Protein AF-A0A1Y5TCT3-F1 (afdb_monomer_lite)

pLDDT: mean 81.98, std 17.02, range [32.03, 98.25]

Structure (mmCIF, N/CA/C/O backbone):
data_AF-A0A1Y5TCT3-F1
#
_entry.id   AF-A0A1Y5TCT3-F1
#
loop_
_atom_site.group_PDB
_atom_site.id
_atom_site.type_symbol
_atom_site.label_atom_id
_atom_site.label_alt_id
_atom_site.label_comp_id
_atom_site.label_asym_id
_atom_site.label_entity_id
_atom_site.label_seq_id
_atom_site.pdbx_PDB_ins_code
_atom_site.Cartn_x
_atom_site.Cartn_y
_atom_site.Cartn_z
_atom_site.occupancy
_atom_site.B_iso_or_equiv
_atom_site.auth_seq_id
_atom_site.auth_comp_id
_atom_site.auth_asym_id
_atom_site.auth_atom_id
_atom_site.pdbx_PDB_model_num
ATOM 1 N N . MET A 1 1 ? -1.312 -35.384 63.503 1.00 36.16 1 MET A N 1
ATOM 2 C CA . MET A 1 1 ? -1.402 -36.851 63.655 1.00 36.16 1 MET A CA 1
ATOM 3 C C . MET A 1 1 ? -0.996 -37.455 62.315 1.00 36.16 1 MET A C 1
ATOM 5 O O . MET A 1 1 ? -1.461 -36.976 61.293 1.00 36.16 1 MET A O 1
ATOM 9 N N . TRP A 1 2 ? -0.012 -38.350 62.324 1.00 32.03 2 TRP A N 1
ATOM 10 C CA . TRP A 1 2 ? 0.680 -38.895 61.151 1.00 32.03 2 TRP A CA 1
ATOM 11 C C . TRP A 1 2 ? -0.191 -39.803 60.251 1.00 32.03 2 TRP A C 1
ATOM 13 O O . TRP A 1 2 ? -0.950 -40.598 60.794 1.00 32.03 2 TRP A O 1
ATOM 23 N N . ARG A 1 3 ? 0.076 -39.797 58.928 1.00 41.16 3 ARG A N 1
ATOM 24 C CA . ARG A 1 3 ? 0.489 -40.938 58.052 1.00 41.16 3 ARG A CA 1
ATOM 25 C C . ARG A 1 3 ? -0.119 -40.925 56.627 1.00 41.16 3 ARG A C 1
ATOM 27 O O . ARG A 1 3 ? -1.316 -41.083 56.464 1.00 41.16 3 ARG A O 1
ATOM 34 N N . HIS A 1 4 ? 0.806 -40.834 55.659 1.00 43.97 4 HIS A N 1
ATOM 35 C CA . HIS A 1 4 ? 0.972 -41.531 54.361 1.00 43.97 4 HIS A CA 1
ATOM 36 C C . HIS A 1 4 ? -0.199 -41.759 53.385 1.00 43.97 4 HIS A C 1
ATOM 38 O O . HIS A 1 4 ? -1.133 -42.461 53.730 1.00 43.97 4 HIS A O 1
ATOM 44 N N . PHE A 1 5 ? 0.000 -41.377 52.109 1.00 36.88 5 PHE A N 1
ATOM 45 C CA . PHE A 1 5 ? -0.002 -42.277 50.928 1.00 36.88 5 PHE A CA 1
ATOM 46 C C . PHE A 1 5 ? 0.727 -41.568 49.753 1.00 36.88 5 PHE A C 1
ATOM 48 O O . PHE A 1 5 ? 0.352 -40.469 49.373 1.00 36.88 5 PHE A O 1
ATOM 55 N N . VAL A 1 6 ? 1.958 -41.994 49.437 1.00 36.09 6 VAL A N 1
ATOM 56 C CA . VAL A 1 6 ? 2.398 -42.705 48.208 1.00 36.09 6 VAL A CA 1
ATOM 57 C C . VAL A 1 6 ? 2.748 -41.775 47.042 1.00 36.09 6 VAL A C 1
ATOM 59 O O . VAL A 1 6 ? 1.899 -41.138 46.435 1.00 36.09 6 VAL A O 1
ATOM 62 N N . GLY A 1 7 ? 4.053 -41.728 46.759 1.00 36.41 7 GLY A N 1
ATOM 63 C CA . GLY A 1 7 ? 4.650 -40.975 45.669 1.00 36.41 7 GLY A CA 1
ATOM 64 C C . GLY A 1 7 ? 4.508 -41.654 44.311 1.00 36.41 7 GLY A C 1
ATOM 65 O O . GLY A 1 7 ? 4.602 -42.875 44.193 1.00 36.41 7 GLY A O 1
ATOM 66 N N . ALA A 1 8 ? 4.364 -40.818 43.288 1.00 34.50 8 ALA A N 1
ATOM 67 C CA . ALA A 1 8 ? 4.697 -41.139 41.912 1.00 34.50 8 ALA A CA 1
ATOM 68 C C . ALA A 1 8 ? 6.004 -40.409 41.585 1.00 34.50 8 ALA A C 1
ATOM 70 O O . ALA A 1 8 ? 6.048 -39.184 41.489 1.00 34.50 8 ALA A O 1
ATOM 71 N N . ALA A 1 9 ? 7.090 -41.173 41.487 1.00 36.41 9 ALA A N 1
ATOM 72 C CA . ALA A 1 9 ? 8.343 -40.703 40.927 1.00 36.41 9 ALA A CA 1
ATOM 73 C C . ALA A 1 9 ? 8.167 -40.618 39.406 1.00 36.41 9 ALA A C 1
ATOM 75 O O . ALA A 1 9 ? 8.281 -41.622 38.704 1.00 36.41 9 ALA A O 1
ATOM 76 N N . THR A 1 10 ? 7.846 -39.430 38.902 1.00 47.25 10 THR A N 1
ATOM 77 C CA . THR A 1 10 ? 7.883 -39.151 37.468 1.00 47.25 10 THR A CA 1
ATOM 78 C C . THR A 1 10 ? 9.348 -39.063 37.059 1.00 47.25 10 THR A C 1
ATOM 80 O O . THR A 1 10 ? 10.060 -38.128 37.421 1.00 47.25 10 THR A O 1
ATOM 83 N N . ALA A 1 11 ? 9.820 -40.091 36.360 1.00 36.84 11 ALA A N 1
ATOM 84 C CA . ALA A 1 11 ? 11.126 -40.100 35.731 1.00 36.84 11 ALA A CA 1
ATOM 85 C C . ALA A 1 11 ? 11.173 -38.988 34.672 1.00 36.84 11 ALA A C 1
ATOM 87 O O . ALA A 1 11 ? 10.545 -39.101 33.621 1.00 36.84 11 ALA A O 1
ATOM 88 N N . CYS A 1 12 ? 11.915 -37.913 34.946 1.00 37.34 12 CYS A N 1
ATOM 89 C CA . CYS A 1 12 ? 12.344 -36.972 33.920 1.00 37.34 12 CYS A CA 1
ATOM 90 C C . CYS A 1 12 ? 13.277 -37.718 32.961 1.00 37.34 12 CYS A C 1
ATOM 92 O O . CYS A 1 12 ? 14.476 -37.848 33.212 1.00 37.34 12 CYS A O 1
ATOM 94 N N . ALA A 1 13 ? 12.719 -38.238 31.869 1.00 42.03 13 ALA A N 1
ATOM 95 C CA . ALA A 1 13 ? 13.491 -38.587 30.692 1.00 42.03 13 ALA A CA 1
ATOM 96 C C . ALA A 1 13 ? 14.080 -37.278 30.153 1.00 42.03 13 ALA A C 1
ATOM 98 O O . ALA A 1 13 ? 13.379 -36.474 29.543 1.00 42.03 13 ALA A O 1
ATOM 99 N N . GLY A 1 14 ? 15.353 -37.030 30.466 1.00 37.22 14 GLY A N 1
ATOM 100 C CA . GLY A 1 14 ? 16.118 -35.943 29.879 1.00 37.22 14 GLY A CA 1
ATOM 101 C C . GLY A 1 14 ? 16.167 -36.139 28.372 1.00 37.22 14 GLY A C 1
ATOM 102 O O . GLY A 1 14 ? 16.943 -36.952 27.870 1.00 37.22 14 GLY A O 1
ATOM 103 N N . LEU A 1 15 ? 15.314 -35.408 27.660 1.00 41.78 15 LEU A N 1
ATOM 104 C CA . LEU A 1 15 ? 15.426 -35.219 26.227 1.00 41.78 15 LEU A CA 1
ATOM 105 C C . LEU A 1 15 ? 16.675 -34.353 26.017 1.00 41.78 15 LEU A C 1
ATOM 107 O O . LEU A 1 15 ? 16.628 -33.128 26.102 1.00 41.78 15 LEU A O 1
ATOM 111 N N . VAL A 1 16 ? 17.824 -35.001 25.829 1.00 36.78 16 VAL A N 1
ATOM 112 C CA . VAL A 1 16 ? 19.018 -34.350 25.291 1.00 36.78 16 VAL A CA 1
ATOM 113 C C . VAL A 1 16 ? 18.665 -33.983 23.855 1.00 36.78 16 VAL A C 1
ATOM 115 O O . VAL A 1 16 ? 18.806 -34.794 22.942 1.00 36.78 16 VAL A O 1
ATOM 118 N N . VAL A 1 17 ? 18.138 -32.773 23.665 1.00 40.50 17 VAL A N 1
ATOM 119 C CA . VAL A 1 17 ? 18.115 -32.129 22.355 1.00 40.50 17 VAL A CA 1
ATOM 120 C C . VAL A 1 17 ? 19.580 -31.956 21.980 1.00 40.50 17 VAL A C 1
ATOM 122 O O . VAL A 1 17 ? 20.265 -31.062 22.474 1.00 40.50 17 VAL A O 1
ATOM 125 N N . LEU A 1 18 ? 20.090 -32.879 21.165 1.00 37.50 18 LEU A N 1
ATOM 126 C CA . LEU A 1 18 ? 21.324 -32.686 20.422 1.00 37.50 18 LEU A CA 1
ATOM 127 C C . LEU A 1 18 ? 21.059 -31.523 19.464 1.00 37.50 18 LEU A C 1
ATOM 129 O O . LEU A 1 18 ? 20.651 -31.735 18.326 1.00 37.50 18 LEU A O 1
ATOM 133 N N . ALA A 1 19 ? 21.240 -30.296 19.952 1.00 37.69 19 ALA A N 1
ATOM 134 C CA . ALA A 1 19 ? 21.394 -29.126 19.111 1.00 37.69 19 ALA A CA 1
ATOM 135 C C . ALA A 1 19 ? 22.652 -29.376 18.278 1.00 37.69 19 ALA A C 1
ATOM 137 O O . ALA A 1 19 ? 23.774 -29.168 18.740 1.00 37.69 19 ALA A O 1
ATOM 138 N N . TRP A 1 20 ? 22.471 -29.936 17.083 1.00 32.78 20 TRP A N 1
ATOM 139 C CA . TRP A 1 20 ? 23.510 -29.918 16.072 1.00 32.78 20 TRP A CA 1
ATOM 140 C C . TRP A 1 20 ? 23.802 -28.439 15.828 1.00 32.78 20 TRP A C 1
ATOM 142 O O . TRP A 1 20 ? 22.875 -27.717 15.451 1.00 32.78 20 TRP A O 1
ATOM 152 N N . PRO A 1 21 ? 25.025 -27.950 16.095 1.00 39.66 21 PRO A N 1
ATOM 153 C CA . PRO A 1 21 ? 25.369 -26.609 15.683 1.00 39.66 21 PRO A CA 1
ATOM 154 C C . PRO A 1 21 ? 25.265 -26.621 14.162 1.00 39.66 21 PRO A C 1
ATOM 156 O O . PRO A 1 21 ? 26.074 -27.259 13.488 1.00 39.66 21 PRO A O 1
ATOM 159 N N . MET A 1 22 ? 24.243 -25.963 13.617 1.00 41.94 22 MET A N 1
ATOM 160 C CA . MET A 1 22 ? 24.323 -25.496 12.244 1.00 41.94 22 MET A CA 1
ATOM 161 C C . MET A 1 22 ? 25.456 -24.478 12.251 1.00 41.94 22 MET A C 1
ATOM 163 O O . MET A 1 22 ? 25.264 -23.308 12.568 1.00 41.94 22 MET A O 1
ATOM 167 N N . THR A 1 23 ? 26.680 -24.951 12.034 1.00 53.00 23 THR A N 1
ATOM 168 C CA . THR A 1 23 ? 27.792 -24.073 11.716 1.00 53.00 23 THR A CA 1
ATOM 169 C C . THR A 1 23 ? 27.410 -23.439 10.395 1.00 53.00 23 THR A C 1
ATOM 171 O O . THR A 1 23 ? 27.435 -24.123 9.370 1.00 53.00 23 THR A O 1
ATOM 174 N N . ALA A 1 24 ? 26.971 -22.178 10.446 1.00 60.28 24 ALA A N 1
ATOM 175 C CA . ALA A 1 24 ? 26.797 -21.357 9.260 1.00 60.28 24 ALA A CA 1
ATOM 176 C C . ALA A 1 24 ? 28.024 -21.568 8.370 1.00 60.28 24 ALA A C 1
ATOM 178 O O . ALA A 1 24 ? 29.156 -21.576 8.874 1.00 60.28 24 ALA A O 1
ATOM 179 N N . ALA A 1 25 ? 27.794 -21.855 7.088 1.00 72.94 25 ALA A N 1
ATOM 180 C CA . ALA A 1 25 ? 28.887 -22.066 6.156 1.00 72.94 25 ALA A CA 1
ATOM 181 C C . ALA A 1 25 ? 29.809 -20.841 6.223 1.00 72.94 25 ALA A C 1
ATOM 183 O O . ALA A 1 25 ? 29.344 -19.702 6.306 1.00 72.94 25 ALA A O 1
ATOM 184 N N . ALA A 1 26 ? 31.119 -21.069 6.291 1.00 83.25 26 ALA A N 1
ATOM 185 C CA . ALA A 1 26 ? 32.063 -19.964 6.341 1.00 83.25 26 ALA A CA 1
ATOM 186 C C . ALA A 1 26 ? 31.923 -19.130 5.059 1.00 83.25 26 ALA A C 1
ATOM 188 O O . ALA A 1 26 ? 31.710 -19.687 3.984 1.00 83.25 26 ALA A O 1
ATOM 189 N N . PHE A 1 27 ? 32.034 -17.805 5.178 1.00 92.88 27 PHE A N 1
ATOM 190 C CA . PHE A 1 27 ? 32.086 -16.937 4.008 1.00 92.88 27 PHE A CA 1
ATOM 191 C C . PHE A 1 27 ? 33.338 -17.278 3.191 1.00 92.88 27 PHE A C 1
ATOM 193 O O . PHE A 1 27 ? 34.466 -17.083 3.654 1.00 92.88 27 PHE A O 1
ATOM 200 N N . GLU A 1 28 ? 33.143 -17.808 1.987 1.00 94.62 28 GLU A N 1
ATOM 201 C CA . GLU A 1 28 ? 34.228 -18.208 1.092 1.00 94.62 28 GLU A CA 1
ATOM 202 C C . GLU A 1 28 ? 34.227 -17.332 -0.161 1.00 94.62 28 GLU A C 1
ATOM 204 O O . GLU A 1 28 ? 33.207 -17.143 -0.817 1.00 94.62 28 GLU A O 1
ATOM 209 N N . ILE A 1 29 ? 35.393 -16.772 -0.493 1.00 96.81 29 ILE A N 1
ATOM 210 C CA . ILE A 1 29 ? 35.566 -15.977 -1.709 1.00 96.81 29 ILE A CA 1
ATOM 211 C C . ILE A 1 29 ? 35.968 -16.928 -2.840 1.00 96.81 29 ILE A C 1
ATOM 213 O O . ILE A 1 29 ? 37.061 -17.499 -2.765 1.00 96.81 29 ILE A O 1
ATOM 217 N N . PRO A 1 30 ? 35.145 -17.084 -3.892 1.00 96.12 30 PRO A N 1
ATOM 218 C CA . PRO A 1 30 ? 35.507 -17.905 -5.035 1.00 96.12 30 PRO A CA 1
ATOM 219 C C . PRO A 1 30 ? 36.639 -17.259 -5.842 1.00 96.12 30 PRO A C 1
ATOM 221 O O . PRO A 1 30 ? 36.976 -16.082 -5.677 1.00 96.12 30 PRO A O 1
ATOM 224 N N . ASP A 1 31 ? 37.234 -18.037 -6.741 1.00 97.56 31 ASP A N 1
ATOM 225 C CA . ASP A 1 31 ? 38.220 -17.518 -7.684 1.00 97.56 31 ASP A CA 1
ATOM 226 C C . ASP A 1 31 ? 37.603 -16.525 -8.692 1.00 97.56 31 ASP A C 1
ATOM 228 O O . ASP A 1 31 ? 36.401 -16.243 -8.696 1.00 97.56 31 ASP A O 1
ATOM 232 N N . CYS A 1 32 ? 38.439 -15.946 -9.558 1.00 97.62 32 CYS A N 1
ATOM 233 C CA . CYS A 1 32 ? 37.978 -14.938 -10.511 1.00 97.62 32 CYS A CA 1
ATOM 234 C C . CYS A 1 32 ? 36.958 -15.475 -11.527 1.00 97.62 32 CYS A C 1
ATOM 236 O O . CYS A 1 32 ? 36.122 -14.701 -11.992 1.00 97.62 32 CYS A O 1
ATOM 238 N N . GLU A 1 33 ? 36.988 -16.770 -11.854 1.00 96.75 33 GLU A N 1
ATOM 239 C CA . GLU A 1 33 ? 35.989 -17.389 -12.730 1.00 96.75 33 GLU A CA 1
ATOM 240 C C . GLU A 1 33 ? 34.636 -17.482 -12.012 1.00 96.75 33 GLU A C 1
ATOM 242 O O . GLU A 1 33 ? 33.620 -17.023 -12.540 1.00 96.75 33 GLU A O 1
ATOM 247 N N . GLY A 1 34 ? 34.632 -17.959 -10.764 1.00 96.88 34 GLY A N 1
ATOM 248 C CA . GLY A 1 34 ? 33.436 -18.004 -9.928 1.00 96.88 34 GLY A CA 1
ATOM 249 C C . GLY A 1 34 ? 32.840 -16.617 -9.664 1.00 96.88 34 GLY A C 1
ATOM 250 O O . GLY A 1 34 ? 31.623 -16.445 -9.774 1.00 96.88 34 GLY A O 1
ATOM 251 N N . LEU A 1 35 ? 33.677 -15.605 -9.403 1.00 97.81 35 LEU A N 1
ATOM 252 C CA . LEU A 1 35 ? 33.223 -14.218 -9.257 1.00 97.81 35 LEU A CA 1
ATOM 253 C C . LEU A 1 35 ? 32.663 -13.652 -10.568 1.00 97.81 35 LEU A C 1
ATOM 255 O O . LEU A 1 35 ? 31.660 -12.945 -10.531 1.00 97.81 35 LEU A O 1
ATOM 259 N N . SER A 1 36 ? 33.258 -13.964 -11.722 1.00 96.75 36 SER A N 1
ATOM 260 C CA . SER A 1 36 ? 32.716 -13.539 -13.021 1.00 96.75 36 SER A CA 1
ATOM 261 C C . SER A 1 36 ? 31.334 -14.149 -13.271 1.00 96.75 36 SER A C 1
ATOM 263 O O . SER A 1 36 ? 30.392 -13.425 -13.596 1.00 96.75 36 SER A O 1
ATOM 265 N N . GLY A 1 37 ? 31.182 -15.459 -13.043 1.00 95.06 37 GLY A N 1
ATOM 266 C CA . GLY A 1 37 ? 29.899 -16.149 -13.203 1.00 95.06 37 GLY A CA 1
ATOM 267 C C . GLY A 1 37 ? 28.826 -15.666 -12.221 1.00 95.06 37 GLY A C 1
ATOM 268 O O . GLY A 1 37 ? 27.645 -15.617 -12.563 1.00 95.06 37 GLY A O 1
ATOM 269 N N . TRP A 1 38 ? 29.222 -15.267 -11.008 1.00 96.81 38 TRP A N 1
ATOM 270 C CA . TRP A 1 38 ? 28.334 -14.598 -10.057 1.00 96.81 38 TRP A CA 1
ATOM 271 C C . TRP A 1 38 ? 27.819 -13.258 -10.597 1.00 96.81 38 TRP A C 1
ATOM 273 O O . TRP A 1 38 ? 26.612 -13.017 -10.560 1.00 96.81 38 TRP A O 1
ATOM 283 N N . ILE A 1 39 ? 28.711 -12.420 -11.139 1.00 97.06 39 ILE A N 1
ATOM 284 C CA . ILE A 1 39 ? 28.348 -11.103 -11.679 1.00 97.06 39 ILE A CA 1
ATOM 285 C C . ILE A 1 39 ? 27.355 -11.249 -12.830 1.00 97.06 39 ILE A C 1
ATOM 287 O O . ILE A 1 39 ? 26.325 -10.584 -12.821 1.00 97.06 39 ILE A O 1
ATOM 291 N N . GLU A 1 40 ? 27.629 -12.142 -13.783 1.00 93.62 40 GLU A N 1
ATOM 292 C CA . GLU A 1 40 ? 26.761 -12.374 -14.944 1.00 93.62 40 GLU A CA 1
ATOM 293 C C . GLU A 1 40 ? 25.340 -12.777 -14.529 1.00 93.62 40 GLU A C 1
ATOM 295 O O . GLU A 1 40 ? 24.369 -12.139 -14.944 1.00 93.62 40 GLU A O 1
ATOM 300 N N . ARG A 1 41 ? 25.213 -13.783 -13.651 1.00 93.00 41 ARG A N 1
ATOM 301 C CA . ARG A 1 41 ? 23.905 -14.236 -13.150 1.00 93.00 41 ARG A CA 1
ATOM 302 C C . ARG A 1 41 ? 23.186 -13.146 -12.365 1.00 93.00 41 ARG A C 1
ATOM 304 O O . ARG A 1 41 ? 21.988 -12.955 -12.534 1.00 93.00 41 ARG A O 1
ATOM 311 N N . GLY A 1 42 ? 23.916 -12.424 -11.522 1.00 89.06 42 GLY A N 1
ATOM 312 C CA . GLY A 1 42 ? 23.340 -11.407 -10.655 1.00 89.06 42 GLY A CA 1
ATOM 313 C C . GLY A 1 42 ? 22.894 -10.144 -11.383 1.00 89.06 42 GLY A C 1
ATOM 314 O O . GLY A 1 42 ? 21.904 -9.541 -10.984 1.00 89.06 42 GLY A O 1
ATOM 315 N N . THR A 1 43 ? 23.559 -9.759 -12.478 1.00 86.88 43 THR A N 1
ATOM 316 C CA . THR A 1 43 ? 23.110 -8.624 -13.305 1.00 86.88 43 THR A CA 1
ATOM 317 C C . THR A 1 43 ? 21.804 -8.885 -14.051 1.00 86.88 43 THR A C 1
ATOM 319 O O . THR A 1 43 ? 21.123 -7.929 -14.407 1.00 86.88 43 THR A O 1
ATOM 322 N N . ALA A 1 44 ? 21.454 -10.153 -14.278 1.00 81.44 44 ALA A N 1
ATOM 323 C CA . ALA A 1 44 ? 20.200 -10.552 -14.910 1.00 81.44 44 ALA A CA 1
ATOM 324 C C . ALA A 1 44 ? 19.073 -10.827 -13.897 1.00 81.44 44 ALA A C 1
ATOM 326 O O . ALA A 1 44 ? 17.923 -10.984 -14.297 1.00 81.44 44 ALA A O 1
ATOM 327 N N . ALA A 1 45 ? 19.396 -10.913 -12.604 1.00 84.81 45 ALA A N 1
ATOM 328 C CA . ALA A 1 45 ? 18.428 -11.184 -11.552 1.00 84.81 45 ALA A CA 1
ATOM 329 C C . ALA A 1 45 ? 17.683 -9.910 -11.130 1.00 84.81 45 ALA A C 1
ATOM 331 O O . ALA A 1 45 ? 18.241 -8.808 -11.124 1.00 84.81 45 ALA A O 1
ATOM 332 N N . GLU A 1 46 ? 16.424 -10.070 -10.731 1.00 86.88 46 GLU A N 1
ATOM 333 C CA . GLU A 1 46 ? 15.620 -8.964 -10.219 1.00 86.88 46 GLU A CA 1
ATOM 334 C C . GLU A 1 46 ? 16.178 -8.424 -8.890 1.00 86.88 46 GLU A C 1
ATOM 336 O O . GLU A 1 46 ? 16.742 -9.184 -8.091 1.00 86.88 46 GLU A O 1
ATOM 341 N N . PRO A 1 47 ? 16.032 -7.113 -8.618 1.00 89.06 47 PRO A N 1
ATOM 342 C CA . PRO A 1 47 ? 16.353 -6.549 -7.316 1.00 89.06 47 PRO A CA 1
ATOM 343 C C . PRO A 1 47 ? 15.603 -7.264 -6.190 1.00 89.06 47 PRO A C 1
ATOM 345 O O . PRO A 1 47 ? 14.398 -7.499 -6.259 1.00 89.06 47 PRO A O 1
ATOM 348 N N . ARG A 1 48 ? 16.319 -7.562 -5.110 1.00 86.19 48 ARG A N 1
ATOM 349 C CA . ARG A 1 48 ? 15.761 -8.189 -3.917 1.00 86.19 48 ARG A CA 1
ATOM 350 C C . ARG A 1 48 ? 15.375 -7.121 -2.903 1.00 86.19 48 ARG A C 1
ATOM 352 O O . ARG A 1 48 ? 16.235 -6.393 -2.403 1.00 86.19 48 ARG A O 1
ATOM 359 N N . ARG A 1 49 ? 14.113 -7.117 -2.485 1.00 88.94 49 ARG A N 1
ATOM 360 C CA . ARG A 1 49 ? 13.669 -6.342 -1.323 1.00 88.94 49 ARG A CA 1
ATOM 361 C C . ARG A 1 49 ? 14.150 -7.009 -0.026 1.00 88.94 49 ARG A C 1
ATOM 363 O O . ARG A 1 49 ? 13.865 -8.177 0.204 1.00 88.94 49 ARG A O 1
ATOM 370 N N . VAL A 1 50 ? 14.897 -6.282 0.804 1.00 84.56 50 VAL A N 1
ATOM 371 C CA . VAL A 1 50 ? 15.330 -6.735 2.145 1.00 84.56 50 VAL A CA 1
ATOM 372 C C . VAL A 1 50 ? 14.284 -6.366 3.192 1.00 84.56 50 VAL A C 1
ATOM 374 O O . VAL A 1 50 ? 14.011 -7.149 4.096 1.00 84.56 50 VAL A O 1
ATOM 377 N N . ASN A 1 51 ? 13.711 -5.169 3.063 1.00 84.19 51 ASN A N 1
ATOM 378 C CA . ASN A 1 51 ? 12.587 -4.685 3.858 1.00 84.19 51 ASN A CA 1
ATOM 379 C C . ASN A 1 51 ? 11.865 -3.547 3.117 1.00 84.19 51 ASN A C 1
ATOM 381 O O . ASN A 1 51 ? 12.148 -3.266 1.949 1.00 84.19 51 ASN A O 1
ATOM 385 N N . GLU A 1 52 ? 10.938 -2.858 3.786 1.00 76.88 52 GLU A N 1
ATOM 386 C CA . GLU A 1 52 ? 10.140 -1.814 3.146 1.00 76.88 52 GLU A CA 1
ATOM 387 C C . GLU A 1 52 ? 10.958 -0.681 2.513 1.00 76.88 52 GLU A C 1
ATOM 389 O O . GLU A 1 52 ? 10.559 -0.168 1.467 1.00 76.88 52 GLU A O 1
ATOM 394 N N . THR A 1 53 ? 12.100 -0.336 3.113 1.00 80.94 53 THR A N 1
ATOM 395 C CA . THR A 1 53 ? 12.928 0.829 2.759 1.00 80.94 53 THR A CA 1
ATOM 396 C C . THR A 1 53 ? 14.231 0.468 2.047 1.00 80.94 53 THR A C 1
ATOM 398 O O . THR A 1 53 ? 14.938 1.354 1.562 1.00 80.94 53 THR A O 1
ATOM 401 N N . MET A 1 54 ? 14.570 -0.822 1.988 1.00 88.19 54 MET A N 1
ATOM 402 C CA . MET A 1 54 ? 15.849 -1.303 1.484 1.00 88.19 54 MET A CA 1
ATOM 403 C C . MET A 1 54 ? 15.648 -2.389 0.432 1.00 88.19 54 MET A C 1
ATOM 405 O O . MET A 1 54 ? 15.113 -3.462 0.712 1.00 88.19 54 MET A O 1
ATOM 409 N N . SER A 1 55 ? 16.151 -2.119 -0.771 1.00 91.12 55 SER A N 1
ATOM 410 C CA . SER A 1 55 ? 16.302 -3.098 -1.844 1.00 91.12 55 SER A CA 1
ATOM 411 C C . SER A 1 55 ? 17.773 -3.198 -2.223 1.00 91.12 55 SER A C 1
ATOM 413 O O . SER A 1 55 ? 18.479 -2.190 -2.264 1.00 91.12 55 SER A O 1
ATOM 415 N N . LEU A 1 56 ? 18.224 -4.412 -2.501 1.00 92.69 56 LEU A N 1
ATOM 416 C CA . LEU A 1 56 ? 19.542 -4.705 -3.046 1.00 92.69 56 LEU A CA 1
ATOM 417 C C . LEU A 1 56 ? 19.391 -5.100 -4.515 1.00 92.69 56 LEU A C 1
ATOM 419 O O . LEU A 1 56 ? 18.354 -5.635 -4.910 1.00 92.69 56 LEU A O 1
ATOM 423 N N . SER A 1 57 ? 20.405 -4.843 -5.335 1.00 94.00 57 SER A N 1
ATOM 424 C CA . SER A 1 57 ? 20.439 -5.357 -6.707 1.00 94.00 57 SER A CA 1
ATOM 425 C C . SER A 1 57 ? 20.416 -6.893 -6.743 1.00 94.00 57 SER A C 1
ATOM 427 O O . SER A 1 57 ? 20.778 -7.558 -5.768 1.00 94.00 57 SER A O 1
ATOM 429 N N . GLY A 1 58 ? 20.028 -7.468 -7.888 1.00 92.25 58 GLY A N 1
ATOM 430 C CA . GLY A 1 58 ? 19.976 -8.922 -8.091 1.00 92.25 58 GLY A CA 1
ATOM 431 C C . GLY A 1 58 ? 21.312 -9.643 -7.865 1.00 92.25 58 GLY A C 1
ATOM 432 O O . GLY A 1 58 ? 21.328 -10.820 -7.504 1.00 92.25 58 GLY A O 1
ATOM 433 N N . LEU A 1 59 ? 22.439 -8.919 -7.944 1.00 92.75 59 LEU A N 1
ATOM 434 C CA . LEU A 1 59 ? 23.772 -9.390 -7.534 1.00 92.75 59 LEU A CA 1
ATOM 435 C C . LEU A 1 59 ? 23.791 -9.967 -6.114 1.00 92.75 59 LEU A C 1
ATOM 437 O O . LEU A 1 59 ? 24.578 -10.867 -5.818 1.00 92.75 59 LEU A O 1
ATOM 441 N N . PHE A 1 60 ? 22.921 -9.464 -5.246 1.00 96.06 60 PHE A N 1
ATOM 442 C CA . PHE A 1 60 ? 22.869 -9.799 -3.831 1.00 96.06 60 PHE A CA 1
ATOM 443 C C . PHE A 1 60 ? 21.607 -10.579 -3.446 1.00 96.06 60 PHE A C 1
ATOM 445 O O . PHE A 1 60 ? 21.249 -10.622 -2.269 1.00 96.06 60 PHE A O 1
ATOM 452 N N . GLY A 1 61 ? 20.933 -11.208 -4.416 1.00 91.31 61 GLY A N 1
ATOM 453 C CA . GLY A 1 61 ? 19.850 -12.152 -4.134 1.00 91.31 61 GLY A CA 1
ATOM 454 C C . GLY A 1 61 ? 20.322 -13.300 -3.232 1.00 91.31 61 GLY A C 1
ATOM 455 O O . GLY A 1 61 ? 21.470 -13.740 -3.336 1.00 91.31 61 GLY A O 1
ATOM 456 N N . ASP A 1 62 ? 19.460 -13.794 -2.337 1.00 90.50 62 ASP A N 1
ATOM 457 C CA . ASP A 1 62 ? 19.837 -14.814 -1.342 1.00 90.50 62 ASP A CA 1
ATOM 458 C C . ASP A 1 62 ? 20.336 -16.104 -1.973 1.00 90.50 62 ASP A C 1
ATOM 460 O O . ASP A 1 62 ? 21.377 -16.606 -1.565 1.00 90.50 62 ASP A O 1
ATOM 464 N N . GLU A 1 63 ? 19.625 -16.634 -2.968 1.00 90.44 63 GLU A N 1
ATOM 465 C CA . GLU A 1 63 ? 20.005 -17.890 -3.622 1.00 90.44 63 GLU A CA 1
ATOM 466 C C . GLU A 1 63 ? 21.382 -17.771 -4.274 1.00 90.44 63 GLU A C 1
ATOM 468 O O . GLU A 1 63 ? 22.239 -18.644 -4.129 1.00 90.44 63 GLU A O 1
ATOM 473 N N . LEU A 1 64 ? 21.620 -16.643 -4.945 1.00 92.75 64 LEU A N 1
ATOM 474 C CA . LEU A 1 64 ? 22.867 -16.382 -5.641 1.00 92.75 64 LEU A CA 1
ATOM 475 C C . LEU A 1 64 ? 24.022 -16.140 -4.659 1.00 92.75 64 LEU A C 1
ATOM 477 O O . LEU A 1 64 ? 25.093 -16.721 -4.822 1.00 92.75 64 LEU A O 1
ATOM 481 N N . SER A 1 65 ? 23.817 -15.301 -3.641 1.00 93.50 65 SER A N 1
ATOM 482 C CA . SER A 1 65 ? 24.845 -14.994 -2.640 1.00 93.50 65 SER A CA 1
ATOM 483 C C . SER A 1 65 ? 25.171 -16.205 -1.765 1.00 93.50 65 SER A C 1
ATOM 485 O O . SER A 1 65 ? 26.344 -16.523 -1.591 1.00 93.50 65 SER A O 1
ATOM 487 N N . THR A 1 66 ? 24.161 -16.948 -1.314 1.00 93.88 66 THR A N 1
ATOM 488 C CA . THR A 1 66 ? 24.348 -18.176 -0.527 1.00 93.88 66 THR A CA 1
ATOM 489 C C . THR A 1 66 ? 25.023 -19.264 -1.356 1.00 93.88 66 THR A C 1
ATOM 491 O O . THR A 1 66 ? 25.954 -19.906 -0.879 1.00 93.88 66 THR A O 1
ATOM 494 N N . GLY A 1 67 ? 24.615 -19.447 -2.616 1.00 93.19 67 GLY A N 1
ATOM 495 C CA . GLY A 1 67 ? 25.204 -20.458 -3.494 1.00 93.19 67 GLY A CA 1
ATOM 496 C C . GLY A 1 67 ? 26.666 -20.189 -3.862 1.00 93.19 67 GLY A C 1
ATOM 497 O O . GLY A 1 67 ? 27.409 -21.132 -4.120 1.00 93.19 67 GLY A O 1
ATOM 498 N N . VAL A 1 68 ? 27.086 -18.921 -3.888 1.00 95.94 68 VAL A N 1
ATOM 499 C CA . VAL A 1 68 ? 28.448 -18.521 -4.283 1.00 95.94 68 VAL A CA 1
ATOM 500 C C . VAL A 1 68 ? 29.370 -18.318 -3.081 1.00 95.94 68 VAL A C 1
ATOM 502 O O . VAL A 1 68 ? 30.527 -18.721 -3.139 1.00 95.94 68 VAL A O 1
ATOM 505 N N . PHE A 1 69 ? 28.873 -17.696 -2.011 1.00 96.38 69 PHE A N 1
ATOM 506 C CA . PHE A 1 69 ? 29.678 -17.264 -0.863 1.00 96.38 69 PHE A CA 1
ATOM 507 C C . PHE A 1 69 ? 29.356 -18.021 0.432 1.00 96.38 69 PHE A C 1
ATOM 509 O O . PHE A 1 69 ? 29.949 -17.732 1.468 1.00 96.38 69 PHE A O 1
ATOM 516 N N . GLY A 1 70 ? 28.396 -18.949 0.409 1.00 94.31 70 GLY A N 1
ATOM 517 C CA . GLY A 1 70 ? 27.972 -19.740 1.568 1.00 94.31 70 GLY A CA 1
ATOM 518 C C . GLY A 1 70 ? 26.945 -19.057 2.478 1.00 94.31 70 GLY A C 1
ATOM 519 O O . GLY A 1 70 ? 26.245 -19.754 3.205 1.00 94.31 70 GLY A O 1
ATOM 520 N N . ASN A 1 71 ? 26.801 -17.727 2.409 1.00 93.81 71 ASN A N 1
ATOM 521 C CA . ASN A 1 71 ? 25.864 -16.941 3.222 1.00 93.81 71 ASN A CA 1
ATOM 522 C C . ASN A 1 71 ? 25.106 -15.903 2.388 1.00 93.81 71 ASN A C 1
ATOM 524 O O . ASN A 1 71 ? 25.630 -15.384 1.395 1.00 93.81 71 ASN A O 1
ATOM 528 N N . ARG A 1 72 ? 23.909 -15.534 2.858 1.00 94.44 72 ARG A N 1
ATOM 529 C CA . ARG A 1 72 ? 23.119 -14.430 2.298 1.00 94.44 72 ARG A CA 1
ATOM 530 C C . ARG A 1 72 ? 23.889 -13.119 2.397 1.00 94.44 72 ARG A C 1
ATOM 532 O O . ARG A 1 72 ? 24.573 -12.872 3.388 1.00 94.44 72 ARG A O 1
ATOM 539 N N . ALA A 1 73 ? 23.715 -12.235 1.419 1.00 94.94 73 ALA A N 1
ATOM 540 C CA . ALA A 1 73 ? 24.418 -10.951 1.393 1.00 94.94 73 ALA A CA 1
ATOM 541 C C . ALA A 1 73 ? 24.155 -10.055 2.619 1.00 94.94 73 ALA A C 1
ATOM 543 O O . ALA A 1 73 ? 25.027 -9.296 3.035 1.00 94.94 73 ALA A O 1
ATOM 544 N N . ILE A 1 74 ? 22.969 -10.170 3.220 1.00 93.69 74 ILE A N 1
ATOM 545 C CA . ILE A 1 74 ? 22.582 -9.455 4.449 1.00 93.69 74 ILE A CA 1
ATOM 546 C C . ILE A 1 74 ? 23.225 -10.024 5.729 1.00 93.69 74 ILE A C 1
ATOM 548 O O . ILE A 1 74 ? 23.204 -9.371 6.772 1.00 93.69 74 ILE A O 1
ATOM 552 N N . ASP A 1 75 ? 23.810 -11.221 5.650 1.00 94.25 75 ASP A N 1
ATOM 553 C CA . ASP A 1 75 ? 24.483 -11.907 6.761 1.00 94.25 75 ASP A CA 1
ATOM 554 C C . ASP A 1 75 ? 26.009 -11.786 6.688 1.00 94.25 75 ASP A C 1
ATOM 556 O O . ASP A 1 75 ? 26.717 -12.290 7.558 1.00 94.25 75 ASP A O 1
ATOM 560 N N . TRP A 1 76 ? 26.529 -11.111 5.663 1.00 95.06 76 TRP A N 1
ATOM 561 C CA . TRP A 1 76 ? 27.953 -10.821 5.555 1.00 95.06 76 TRP A CA 1
ATOM 562 C C . TRP A 1 76 ? 28.385 -9.836 6.638 1.00 95.06 76 TRP A C 1
ATOM 564 O O . TRP A 1 76 ? 27.680 -8.870 6.931 1.00 95.06 76 TRP A O 1
ATOM 574 N N . SER A 1 77 ? 29.580 -10.045 7.180 1.00 94.88 77 SER A N 1
ATOM 575 C CA . SER A 1 77 ? 30.218 -9.091 8.082 1.00 94.88 77 SER A CA 1
ATOM 576 C C . SER A 1 77 ? 30.859 -7.928 7.323 1.00 94.88 77 SER A C 1
ATOM 578 O O . SER A 1 77 ? 31.173 -8.001 6.127 1.00 94.88 77 SER A O 1
ATOM 580 N N . SER A 1 78 ? 31.144 -6.845 8.042 1.00 93.88 78 SER A N 1
ATOM 581 C CA . SER A 1 78 ? 31.985 -5.759 7.526 1.00 93.88 78 SER A CA 1
ATOM 582 C C . SER A 1 78 ? 33.362 -6.248 7.015 1.00 93.88 78 SER A C 1
ATOM 584 O O . SER A 1 78 ? 33.897 -5.684 6.048 1.00 93.88 78 SER A O 1
ATOM 586 N N . GLU A 1 79 ? 33.945 -7.294 7.618 1.00 94.75 79 GLU A N 1
ATOM 587 C CA . GLU A 1 79 ? 35.172 -7.938 7.135 1.00 94.75 79 GLU A CA 1
ATOM 588 C C . GLU A 1 79 ? 34.975 -8.677 5.804 1.00 94.75 79 GLU A C 1
ATOM 590 O O . GLU A 1 79 ? 35.812 -8.522 4.908 1.00 94.75 79 GLU A O 1
ATOM 595 N N . ASP A 1 80 ? 33.871 -9.407 5.640 1.00 96.56 80 ASP A N 1
ATOM 596 C CA . ASP A 1 80 ? 33.551 -10.162 4.420 1.00 96.56 80 ASP A CA 1
ATOM 597 C C . ASP A 1 80 ? 33.392 -9.224 3.221 1.00 96.56 80 ASP A C 1
ATOM 599 O O . ASP A 1 80 ? 34.014 -9.410 2.171 1.00 96.56 80 ASP A O 1
ATOM 603 N N . VAL A 1 81 ? 32.658 -8.121 3.408 1.00 96.81 81 VAL A N 1
ATOM 604 C CA . VAL A 1 81 ? 32.476 -7.075 2.388 1.00 96.81 81 VAL A CA 1
ATOM 605 C C . VAL A 1 81 ? 33.816 -6.461 1.975 1.00 96.81 81 VAL A C 1
ATOM 607 O O . VAL A 1 81 ? 34.051 -6.152 0.799 1.00 96.81 81 VAL A O 1
ATOM 610 N N . LYS A 1 82 ? 34.728 -6.265 2.933 1.00 96.12 82 LYS A N 1
ATOM 611 C CA . LYS A 1 82 ? 36.074 -5.756 2.656 1.00 96.12 82 LYS A CA 1
ATOM 612 C C . LYS A 1 82 ? 36.904 -6.784 1.889 1.00 96.12 82 LYS A C 1
ATOM 614 O O . LYS A 1 82 ? 37.590 -6.404 0.938 1.00 96.12 82 LYS A O 1
ATOM 619 N N . ALA A 1 83 ? 36.847 -8.052 2.282 1.00 96.81 83 ALA A N 1
ATOM 620 C CA . ALA A 1 83 ? 37.578 -9.131 1.634 1.00 96.81 83 ALA A CA 1
ATOM 621 C C . ALA A 1 83 ? 37.094 -9.338 0.184 1.00 96.81 83 ALA A C 1
ATOM 623 O O . ALA A 1 83 ? 37.920 -9.356 -0.733 1.00 96.81 83 ALA A O 1
ATOM 624 N N . LEU A 1 84 ? 35.776 -9.336 -0.049 1.00 97.56 84 LEU A N 1
ATOM 625 C CA . LEU A 1 84 ? 35.176 -9.394 -1.385 1.00 97.56 84 LEU A CA 1
ATOM 626 C C . LEU A 1 84 ? 35.610 -8.213 -2.262 1.00 97.56 84 LEU A C 1
ATOM 628 O O . LEU A 1 84 ? 36.026 -8.400 -3.404 1.00 97.56 84 LEU A O 1
ATOM 632 N N . ASN A 1 85 ? 35.596 -6.989 -1.727 1.00 97.44 85 ASN A N 1
ATOM 633 C CA . ASN A 1 85 ? 36.077 -5.810 -2.454 1.00 97.44 85 ASN A CA 1
ATOM 634 C C . ASN A 1 85 ? 37.548 -5.930 -2.884 1.00 97.44 85 ASN A C 1
ATOM 636 O O . ASN A 1 85 ? 37.909 -5.496 -3.984 1.00 97.44 85 ASN A O 1
ATOM 640 N N . VAL A 1 86 ? 38.405 -6.494 -2.024 1.00 97.50 86 VAL A N 1
ATOM 641 C CA . VAL A 1 86 ? 39.818 -6.748 -2.343 1.00 97.50 86 VAL A CA 1
ATOM 642 C C . VAL A 1 86 ? 39.937 -7.790 -3.455 1.00 97.50 86 VAL A C 1
ATOM 644 O O . VAL A 1 86 ? 40.709 -7.570 -4.391 1.00 97.50 86 VAL A O 1
ATOM 647 N N . ALA A 1 87 ? 39.149 -8.865 -3.397 1.00 97.62 87 ALA A N 1
ATOM 648 C CA . ALA A 1 87 ? 39.130 -9.913 -4.414 1.00 97.62 87 ALA A CA 1
ATOM 649 C C . ALA A 1 87 ? 38.653 -9.395 -5.781 1.00 97.62 87 ALA A C 1
ATOM 651 O O . ALA A 1 87 ? 39.371 -9.542 -6.769 1.00 97.62 87 ALA A O 1
ATOM 652 N N . LEU A 1 88 ? 37.529 -8.668 -5.833 1.00 97.94 88 LEU A N 1
ATOM 653 C CA . LEU A 1 88 ? 37.017 -8.040 -7.060 1.00 97.94 88 LEU A CA 1
ATOM 654 C C . LEU A 1 88 ? 38.038 -7.068 -7.672 1.00 97.94 88 LEU A C 1
ATOM 656 O O . LEU A 1 88 ? 38.245 -7.044 -8.886 1.00 97.94 88 LEU A O 1
ATOM 660 N N . ALA A 1 89 ? 38.731 -6.285 -6.838 1.00 97.69 89 ALA A N 1
ATOM 661 C CA . ALA A 1 89 ? 39.803 -5.406 -7.302 1.00 97.69 89 ALA A CA 1
ATOM 662 C C . ALA A 1 89 ? 41.036 -6.180 -7.809 1.00 97.69 89 ALA A C 1
ATOM 664 O O . ALA A 1 89 ? 41.746 -5.677 -8.683 1.00 97.69 89 ALA A O 1
ATOM 665 N N . GLY A 1 90 ? 41.312 -7.363 -7.255 1.00 97.44 90 GLY A N 1
ATOM 666 C CA . GLY A 1 90 ? 42.328 -8.296 -7.743 1.00 97.44 90 GLY A CA 1
ATOM 667 C C . GLY A 1 90 ? 41.981 -8.823 -9.134 1.00 97.44 90 GLY A C 1
ATOM 668 O O . GLY A 1 90 ? 42.743 -8.589 -10.072 1.00 97.44 90 GLY A O 1
ATOM 669 N N . CYS A 1 91 ? 40.792 -9.407 -9.291 1.00 98.25 91 CYS A N 1
ATOM 670 C CA . CYS A 1 91 ? 40.322 -9.967 -10.559 1.00 98.25 91 CYS A CA 1
ATOM 671 C C . CYS A 1 91 ? 40.192 -8.908 -11.664 1.00 98.25 91 CYS A C 1
ATOM 673 O O . CYS A 1 91 ? 40.629 -9.133 -12.792 1.00 98.25 91 CYS A O 1
ATOM 675 N N . GLY A 1 92 ? 39.725 -7.696 -11.339 1.00 97.50 92 GLY A N 1
ATOM 676 C CA . GLY A 1 92 ? 39.715 -6.582 -12.294 1.00 97.50 92 GLY A CA 1
ATOM 677 C C . GLY A 1 92 ? 41.120 -6.190 -12.782 1.00 97.50 92 GLY A C 1
ATOM 678 O O . GLY A 1 92 ? 41.315 -5.896 -13.961 1.00 97.50 92 GLY A O 1
ATOM 679 N N . LYS A 1 93 ? 42.142 -6.237 -11.909 1.00 98.00 93 LYS A N 1
ATOM 6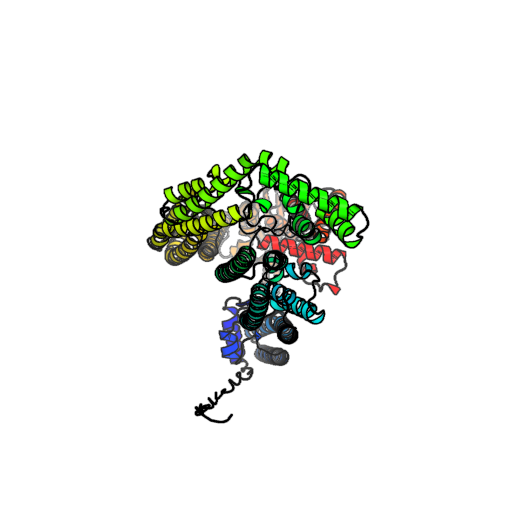80 C CA . LYS A 1 93 ? 43.543 -5.999 -12.315 1.00 98.00 93 LYS A CA 1
ATOM 681 C C . LYS A 1 93 ? 44.083 -7.119 -13.202 1.00 98.00 93 LYS A C 1
ATOM 683 O O . LYS A 1 93 ? 44.895 -6.834 -14.083 1.00 98.00 93 LYS A O 1
ATOM 688 N N . GLU A 1 94 ? 43.685 -8.363 -12.962 1.00 97.12 94 GLU A N 1
ATOM 689 C CA . GLU A 1 94 ? 44.067 -9.508 -13.793 1.00 97.12 94 GLU A CA 1
ATOM 690 C C . GLU A 1 94 ? 43.441 -9.418 -15.189 1.00 97.12 94 GLU A C 1
ATOM 692 O O . GLU A 1 94 ? 44.177 -9.475 -16.176 1.00 97.12 94 GLU A O 1
ATOM 697 N N . ALA A 1 95 ? 42.140 -9.122 -15.283 1.00 96.38 95 ALA A N 1
ATOM 698 C CA . ALA A 1 95 ? 41.446 -8.868 -16.549 1.00 96.38 95 ALA A CA 1
ATOM 699 C C . ALA A 1 95 ? 42.092 -7.718 -17.343 1.00 96.38 95 ALA A C 1
ATOM 701 O O . ALA A 1 95 ? 42.408 -7.856 -18.528 1.00 96.38 95 ALA A O 1
ATOM 702 N N . ARG A 1 96 ? 42.432 -6.615 -16.661 1.00 97.31 96 ARG A N 1
ATOM 703 C CA . ARG A 1 96 ? 43.167 -5.496 -17.269 1.00 97.31 96 ARG A CA 1
ATOM 704 C C . ARG A 1 96 ? 44.526 -5.919 -17.832 1.00 97.31 96 ARG A C 1
ATOM 706 O O . ARG A 1 96 ? 44.907 -5.473 -18.916 1.00 97.31 96 ARG A O 1
ATOM 713 N N . ARG A 1 97 ? 45.286 -6.758 -17.114 1.00 97.50 97 ARG A N 1
ATOM 714 C CA . ARG A 1 97 ? 46.579 -7.292 -17.593 1.00 97.50 97 ARG A CA 1
ATOM 715 C C . ARG A 1 97 ? 46.397 -8.189 -18.817 1.00 97.50 97 ARG A C 1
ATOM 717 O O . ARG A 1 97 ? 47.236 -8.139 -19.714 1.00 97.50 97 ARG A O 1
ATOM 724 N N . ALA A 1 98 ? 45.297 -8.937 -18.874 1.00 96.25 98 ALA A N 1
ATOM 725 C CA . ALA A 1 98 ? 44.890 -9.726 -20.034 1.00 96.25 98 ALA A CA 1
ATOM 726 C C . ALA A 1 98 ? 44.328 -8.877 -21.195 1.00 96.25 98 ALA A C 1
ATOM 728 O O . ALA A 1 98 ? 44.105 -9.407 -22.279 1.00 96.25 98 ALA A O 1
ATOM 729 N N . LYS A 1 99 ? 44.171 -7.556 -21.003 1.00 96.56 99 LYS A N 1
ATOM 730 C CA . LYS A 1 99 ? 43.547 -6.606 -21.942 1.00 96.56 99 LYS A CA 1
ATOM 731 C C . LYS A 1 99 ? 42.066 -6.897 -22.229 1.00 96.56 99 LYS A C 1
ATOM 733 O O . LYS A 1 99 ? 41.555 -6.449 -23.254 1.00 96.56 99 LYS A O 1
ATOM 738 N N . ASP A 1 100 ? 41.379 -7.577 -21.316 1.00 96.69 100 ASP A N 1
ATOM 739 C CA . ASP A 1 100 ? 39.940 -7.819 -21.394 1.00 96.69 100 ASP A CA 1
ATOM 740 C C . ASP A 1 100 ? 39.174 -6.684 -20.698 1.00 96.69 100 ASP A C 1
ATOM 742 O O . ASP A 1 100 ? 38.978 -6.674 -19.479 1.00 96.69 100 ASP A O 1
ATOM 746 N N . LYS A 1 101 ? 38.799 -5.671 -21.486 1.00 94.81 101 LYS A N 1
ATOM 747 C CA . LYS A 1 101 ? 38.118 -4.473 -20.973 1.00 94.81 101 LYS A CA 1
ATOM 748 C C . LYS A 1 101 ? 36.690 -4.751 -20.512 1.00 94.81 101 LYS A C 1
ATOM 750 O O . LYS A 1 101 ? 36.203 -4.030 -19.644 1.00 94.81 101 LYS A O 1
ATOM 755 N N . ASP A 1 102 ? 36.028 -5.745 -21.099 1.00 93.69 102 ASP A N 1
ATOM 756 C CA . ASP A 1 102 ? 34.652 -6.090 -20.746 1.00 93.69 102 ASP A CA 1
ATOM 757 C C . ASP A 1 102 ? 34.610 -6.725 -19.353 1.00 93.69 102 ASP A C 1
ATOM 759 O O . ASP A 1 102 ? 33.916 -6.238 -18.457 1.00 93.69 102 ASP A O 1
ATOM 763 N N . VAL A 1 103 ? 35.461 -7.731 -19.130 1.00 92.69 103 VAL A N 1
ATOM 764 C CA . VAL A 1 103 ? 35.592 -8.391 -17.827 1.00 92.69 103 VAL A CA 1
ATOM 765 C C . VAL A 1 103 ? 36.071 -7.402 -16.756 1.00 92.69 103 VAL A C 1
ATOM 767 O O . VAL A 1 103 ? 35.519 -7.366 -15.654 1.00 92.69 103 VAL A O 1
ATOM 770 N N . GLU A 1 104 ? 37.042 -6.532 -17.069 1.00 96.38 104 GLU A N 1
ATOM 771 C CA . GLU A 1 104 ? 37.454 -5.447 -16.162 1.00 96.38 104 GLU A CA 1
ATOM 772 C C . GLU A 1 104 ? 36.271 -4.528 -15.799 1.00 96.38 104 GLU A C 1
ATOM 774 O O . GLU A 1 104 ? 36.088 -4.178 -14.627 1.00 96.38 104 GLU A O 1
ATOM 779 N N . GLY A 1 105 ? 35.461 -4.140 -16.790 1.00 94.19 105 GLY A N 1
ATOM 780 C CA . GLY A 1 105 ? 34.267 -3.318 -16.605 1.00 94.19 105 GLY A CA 1
ATOM 781 C C . GLY A 1 105 ? 33.266 -3.961 -15.647 1.00 94.19 105 GLY A C 1
ATOM 782 O O . GLY A 1 105 ? 32.840 -3.317 -14.685 1.00 94.19 105 GLY A O 1
ATOM 783 N N . ARG A 1 106 ? 32.968 -5.250 -15.840 1.00 95.38 106 ARG A N 1
ATOM 784 C CA . ARG A 1 106 ? 32.048 -6.020 -14.989 1.00 95.38 106 ARG A CA 1
ATOM 785 C C . ARG A 1 106 ? 32.517 -6.109 -13.537 1.00 95.38 106 ARG A C 1
ATOM 787 O O . ARG A 1 106 ? 31.735 -5.822 -12.629 1.00 95.38 106 ARG A O 1
ATOM 794 N N . PHE A 1 107 ? 33.803 -6.378 -13.297 1.00 97.50 107 PHE A N 1
ATOM 795 C CA . PHE A 1 107 ? 34.362 -6.351 -11.938 1.00 97.50 107 PHE A CA 1
ATOM 796 C C . PHE A 1 107 ? 34.276 -4.965 -11.288 1.00 97.50 107 PHE A C 1
ATOM 798 O O . PHE A 1 107 ? 34.003 -4.861 -10.090 1.00 97.50 107 PHE A O 1
ATOM 805 N N . ASN A 1 108 ? 34.478 -3.890 -12.055 1.00 94.81 108 ASN A N 1
ATOM 806 C CA . ASN A 1 108 ? 34.341 -2.527 -11.541 1.00 94.81 108 ASN A CA 1
ATOM 807 C C . ASN A 1 108 ? 32.884 -2.182 -11.188 1.00 94.81 108 ASN A C 1
ATOM 809 O O . ASN A 1 108 ? 32.656 -1.555 -10.151 1.00 94.81 108 ASN A O 1
ATOM 813 N N . VAL A 1 109 ? 31.911 -2.612 -11.999 1.00 93.75 109 VAL A N 1
ATOM 814 C CA . VAL A 1 109 ? 30.474 -2.462 -11.708 1.00 93.75 109 VAL A CA 1
ATOM 815 C C . VAL A 1 109 ? 30.109 -3.205 -10.424 1.00 93.75 109 VAL A C 1
ATOM 817 O O . VAL A 1 109 ? 29.579 -2.588 -9.501 1.00 93.75 109 VAL A O 1
ATOM 820 N N . ALA A 1 110 ? 30.487 -4.481 -10.309 1.00 95.94 110 ALA A N 1
ATOM 821 C CA . ALA A 1 110 ? 30.232 -5.281 -9.113 1.00 95.94 110 ALA A CA 1
ATOM 822 C C . ALA A 1 110 ? 30.876 -4.667 -7.862 1.00 95.94 110 ALA A C 1
ATOM 824 O O . ALA A 1 110 ? 30.233 -4.529 -6.824 1.00 95.94 110 ALA A O 1
ATOM 825 N N . ARG A 1 111 ? 32.127 -4.198 -7.964 1.00 97.44 111 ARG A N 1
ATOM 826 C CA . ARG A 1 111 ? 32.808 -3.508 -6.859 1.00 97.44 111 ARG A CA 1
ATOM 827 C C . ARG A 1 111 ? 32.079 -2.225 -6.453 1.00 97.44 111 ARG A C 1
ATOM 829 O O . ARG A 1 111 ? 32.000 -1.909 -5.267 1.00 97.44 111 ARG A O 1
ATOM 836 N N . ASN A 1 112 ? 31.556 -1.463 -7.410 1.00 94.81 112 ASN A N 1
ATOM 837 C CA . ASN A 1 112 ? 30.772 -0.266 -7.110 1.00 94.81 112 ASN A CA 1
ATOM 838 C C . ASN A 1 112 ? 29.456 -0.621 -6.404 1.00 94.81 112 ASN A C 1
ATOM 840 O O . ASN A 1 112 ? 29.127 0.041 -5.419 1.00 94.81 112 ASN A O 1
ATOM 844 N N . ALA A 1 113 ? 28.765 -1.678 -6.842 1.00 94.06 113 ALA A N 1
ATOM 845 C CA . ALA A 1 113 ? 27.555 -2.185 -6.195 1.00 94.06 113 ALA A CA 1
ATOM 846 C C . ALA A 1 113 ? 27.838 -2.629 -4.747 1.00 94.06 113 ALA A C 1
ATOM 848 O O . ALA A 1 113 ? 27.186 -2.151 -3.821 1.00 94.06 113 ALA A O 1
ATOM 849 N N . VAL A 1 114 ? 28.898 -3.418 -4.513 1.00 96.62 114 VAL A N 1
ATOM 850 C CA . VAL A 1 114 ? 29.306 -3.846 -3.158 1.00 96.62 114 VAL A CA 1
ATOM 851 C C . VAL A 1 114 ? 29.573 -2.642 -2.243 1.00 96.62 114 VAL A C 1
ATOM 853 O O . VAL A 1 114 ? 29.186 -2.640 -1.074 1.00 96.62 114 VAL A O 1
ATOM 856 N N . ASN A 1 115 ? 30.217 -1.587 -2.754 1.00 93.25 115 ASN A N 1
ATOM 857 C CA . ASN A 1 115 ? 30.528 -0.402 -1.950 1.00 93.25 115 ASN A CA 1
ATOM 858 C C . ASN A 1 115 ? 29.323 0.507 -1.684 1.00 93.25 115 ASN A C 1
ATOM 860 O O . ASN A 1 115 ? 29.264 1.113 -0.613 1.00 93.25 115 ASN A O 1
ATOM 864 N N . LYS A 1 116 ? 28.409 0.653 -2.648 1.00 93.00 116 LYS A N 1
ATOM 865 C CA . LYS A 1 116 ? 27.255 1.555 -2.527 1.00 93.00 116 LYS A CA 1
ATOM 866 C C . LYS A 1 116 ? 26.089 0.908 -1.786 1.00 93.00 116 LYS A C 1
ATOM 868 O O . LYS A 1 116 ? 25.510 1.550 -0.912 1.00 93.00 116 LYS A O 1
ATOM 873 N N . GLU A 1 117 ? 25.776 -0.338 -2.120 1.00 93.00 117 GLU A N 1
ATOM 874 C CA . GLU A 1 117 ? 24.598 -1.049 -1.624 1.00 93.00 117 GLU A CA 1
ATOM 875 C C . GLU A 1 117 ? 24.951 -1.846 -0.366 1.00 93.00 117 GLU A C 1
ATOM 877 O O . GLU A 1 117 ? 24.519 -1.504 0.735 1.00 93.00 117 GLU A O 1
ATOM 882 N N . ILE A 1 118 ? 25.821 -2.850 -0.502 1.00 94.69 118 ILE A N 1
ATOM 883 C CA . ILE A 1 118 ? 26.066 -3.834 0.560 1.00 94.69 118 ILE A CA 1
ATOM 884 C C . ILE A 1 118 ? 26.779 -3.253 1.767 1.00 94.69 118 ILE A C 1
ATOM 886 O O . ILE A 1 118 ? 26.340 -3.464 2.892 1.00 94.69 118 ILE A O 1
ATOM 890 N N . ARG A 1 119 ? 27.858 -2.492 1.568 1.00 93.50 119 ARG A N 1
ATOM 891 C CA . ARG A 1 119 ? 28.618 -1.945 2.700 1.00 93.50 119 ARG A CA 1
ATOM 892 C C . ARG A 1 119 ? 27.737 -1.109 3.631 1.00 93.50 119 ARG A C 1
ATOM 894 O O . ARG A 1 119 ? 27.873 -1.191 4.847 1.00 93.50 119 ARG A O 1
ATOM 901 N N . ASN A 1 120 ? 26.852 -0.295 3.060 1.00 90.50 120 ASN A N 1
ATOM 902 C CA . ASN A 1 120 ? 25.950 0.544 3.840 1.00 90.50 120 ASN A CA 1
ATOM 903 C C . ASN A 1 120 ? 24.821 -0.277 4.470 1.00 90.50 120 ASN A C 1
ATOM 905 O O . ASN A 1 120 ? 24.463 -0.010 5.617 1.00 90.50 120 ASN A O 1
ATOM 909 N N . ALA A 1 121 ? 24.286 -1.263 3.744 1.00 92.69 121 ALA A N 1
ATOM 910 C CA . ALA A 1 121 ? 23.258 -2.167 4.245 1.00 92.69 121 ALA A CA 1
ATOM 911 C C . ALA A 1 121 ? 23.757 -2.977 5.450 1.00 92.69 121 ALA A C 1
ATOM 913 O O . ALA A 1 121 ? 23.158 -2.884 6.516 1.00 92.69 121 ALA A O 1
ATOM 914 N N . VAL A 1 122 ? 24.895 -3.667 5.323 1.00 94.38 122 VAL A N 1
ATOM 915 C CA . VAL A 1 122 ? 25.494 -4.498 6.383 1.00 94.38 122 VAL A CA 1
ATOM 916 C C . VAL A 1 122 ? 25.738 -3.686 7.651 1.00 94.38 122 VAL A C 1
ATOM 918 O O . VAL A 1 122 ? 25.271 -4.066 8.716 1.00 94.38 122 VAL A O 1
ATOM 921 N N . VAL A 1 123 ? 26.364 -2.509 7.550 1.00 93.25 123 VAL A N 1
ATOM 922 C CA . VAL A 1 123 ? 26.625 -1.663 8.730 1.00 93.25 123 VAL A CA 1
ATOM 923 C C . VAL A 1 123 ? 25.329 -1.211 9.416 1.00 93.25 123 VAL A C 1
ATOM 925 O O . VAL A 1 123 ? 25.282 -1.090 10.643 1.00 93.25 123 VAL A O 1
ATOM 928 N N . ARG A 1 124 ? 24.271 -0.927 8.644 1.00 92.81 124 ARG A N 1
ATOM 929 C CA . ARG A 1 124 ? 22.960 -0.554 9.199 1.00 92.81 124 ARG A CA 1
ATOM 930 C C . ARG A 1 124 ? 22.282 -1.748 9.864 1.00 92.81 124 ARG A C 1
ATOM 932 O O . ARG A 1 124 ? 21.803 -1.589 10.980 1.00 92.81 124 ARG A O 1
ATOM 939 N N . ILE A 1 125 ? 22.300 -2.914 9.221 1.00 94.06 125 ILE A N 1
ATOM 940 C CA . ILE A 1 125 ? 21.728 -4.163 9.735 1.00 94.06 125 ILE A CA 1
ATOM 941 C C . ILE A 1 125 ? 22.464 -4.612 11.004 1.00 94.06 125 ILE A C 1
ATOM 943 O O . ILE A 1 125 ? 21.816 -4.881 12.005 1.00 94.06 125 ILE A O 1
ATOM 947 N N . GLU A 1 126 ? 23.800 -4.624 11.027 1.00 94.19 126 GLU A N 1
ATOM 948 C CA . GLU A 1 126 ? 24.597 -4.975 12.216 1.00 94.19 126 GLU A CA 1
ATOM 949 C C . GLU A 1 126 ? 24.263 -4.063 13.407 1.00 94.19 126 GLU A C 1
ATOM 951 O O . GLU A 1 126 ? 24.045 -4.534 14.526 1.00 94.19 126 GLU A O 1
ATOM 956 N N . ARG A 1 127 ? 24.170 -2.746 13.168 1.00 93.88 127 ARG A N 1
ATOM 957 C CA . ARG A 1 127 ? 23.767 -1.782 14.200 1.00 93.88 127 ARG A CA 1
ATOM 958 C C . ARG A 1 127 ? 22.333 -2.023 14.667 1.00 93.88 127 ARG A C 1
ATOM 960 O O . ARG A 1 127 ? 22.083 -1.951 15.869 1.00 93.88 127 ARG A O 1
ATOM 967 N N . ALA A 1 128 ? 21.420 -2.289 13.736 1.00 94.06 128 ALA A N 1
ATOM 968 C CA . ALA A 1 128 ? 20.027 -2.569 14.042 1.00 94.06 128 ALA A CA 1
ATOM 969 C C . ALA A 1 128 ? 19.897 -3.847 14.877 1.00 94.06 128 ALA A C 1
ATOM 971 O O . ALA A 1 128 ? 19.302 -3.788 15.946 1.00 94.06 128 ALA A O 1
ATOM 972 N N . ARG A 1 129 ? 20.553 -4.947 14.482 1.00 95.56 129 ARG A N 1
ATOM 973 C CA . ARG A 1 129 ? 20.607 -6.213 15.232 1.00 95.56 129 ARG A CA 1
ATOM 974 C C . ARG A 1 129 ? 21.103 -6.006 16.661 1.00 95.56 129 ARG A C 1
ATOM 976 O O . ARG A 1 129 ? 20.458 -6.460 17.600 1.00 95.56 129 ARG A O 1
ATOM 983 N N . ALA A 1 130 ? 22.208 -5.279 16.844 1.00 95.56 130 ALA A N 1
ATOM 984 C CA . ALA A 1 130 ? 22.749 -5.003 18.175 1.00 95.56 130 ALA A CA 1
ATOM 985 C C . ALA A 1 130 ? 21.771 -4.190 19.045 1.00 95.56 130 ALA A C 1
ATOM 987 O O . ALA A 1 130 ? 21.528 -4.537 20.200 1.00 95.56 130 ALA A O 1
ATOM 988 N N . ALA A 1 131 ? 21.181 -3.136 18.480 1.00 93.94 131 ALA A N 1
ATOM 989 C CA . ALA A 1 131 ? 20.244 -2.268 19.185 1.00 93.94 131 ALA A CA 1
ATOM 990 C C . ALA A 1 131 ? 18.897 -2.954 19.482 1.00 93.94 131 ALA A C 1
ATOM 992 O O . ALA A 1 131 ? 18.314 -2.727 20.543 1.00 93.94 131 ALA A O 1
ATOM 993 N N . VAL A 1 132 ? 18.415 -3.806 18.572 1.00 94.25 132 VAL A N 1
ATOM 994 C CA . VAL A 1 132 ? 17.221 -4.634 18.769 1.00 94.25 132 VAL A CA 1
ATOM 995 C C . VAL A 1 132 ? 17.478 -5.671 19.853 1.00 94.25 132 VAL A C 1
ATOM 997 O O . VAL A 1 132 ? 16.663 -5.770 20.759 1.00 94.25 132 VAL A O 1
ATOM 1000 N N . ALA A 1 133 ? 18.617 -6.370 19.836 1.00 96.06 133 ALA A N 1
ATOM 1001 C CA . ALA A 1 133 ? 18.959 -7.347 20.869 1.00 96.06 133 ALA A CA 1
ATOM 1002 C C . ALA A 1 133 ? 19.064 -6.708 22.268 1.00 96.06 133 ALA A C 1
ATOM 1004 O O . ALA A 1 133 ? 18.544 -7.253 23.242 1.00 96.06 133 ALA A O 1
ATOM 1005 N N . GLU A 1 134 ? 19.698 -5.535 22.376 1.00 96.00 134 GLU A N 1
ATOM 1006 C CA . GLU A 1 134 ? 19.786 -4.789 23.638 1.00 96.00 134 GLU A CA 1
ATOM 1007 C C . GLU A 1 134 ? 18.403 -4.332 24.120 1.00 96.00 134 GLU A C 1
ATOM 1009 O O . GLU A 1 134 ? 18.030 -4.575 25.270 1.00 96.00 134 GLU A O 1
ATOM 1014 N N . GLY A 1 135 ? 17.619 -3.699 23.244 1.00 95.12 135 GLY A N 1
ATOM 1015 C CA . GLY A 1 135 ? 16.294 -3.212 23.609 1.00 95.12 135 GLY A CA 1
ATOM 1016 C C . GLY A 1 135 ? 15.319 -4.349 23.925 1.00 95.12 135 GLY A C 1
ATOM 1017 O O . GLY A 1 135 ? 14.572 -4.254 24.894 1.00 95.12 135 GLY A O 1
ATOM 1018 N N . GLU A 1 136 ? 15.371 -5.456 23.187 1.00 95.94 136 GLU A N 1
ATOM 1019 C CA . GLU A 1 136 ? 14.594 -6.661 23.469 1.00 95.94 136 GLU A CA 1
ATOM 1020 C C . GLU A 1 136 ? 14.915 -7.210 24.864 1.00 95.94 136 GLU A C 1
ATOM 1022 O O . GLU A 1 136 ? 13.996 -7.448 25.647 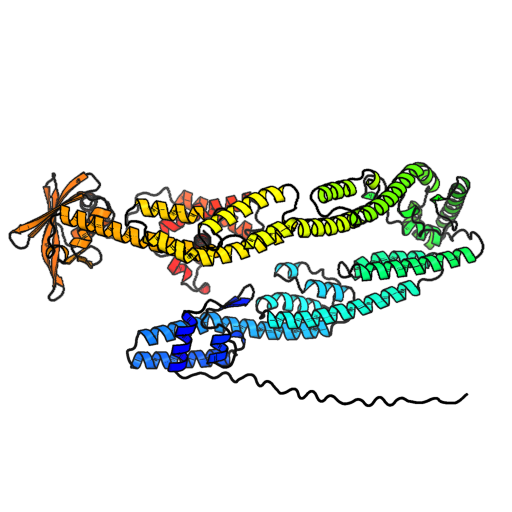1.00 95.94 136 GLU A O 1
ATOM 1027 N N . ALA A 1 137 ? 16.196 -7.340 25.223 1.00 97.06 137 ALA A N 1
ATOM 1028 C CA . ALA A 1 137 ? 16.592 -7.805 26.551 1.00 97.06 137 ALA A CA 1
ATOM 1029 C C . ALA A 1 137 ? 16.055 -6.895 27.672 1.00 97.06 137 ALA A C 1
ATOM 1031 O O . ALA A 1 137 ? 15.582 -7.392 28.698 1.00 97.06 137 ALA A O 1
ATOM 1032 N N . VAL A 1 138 ? 16.073 -5.572 27.467 1.00 96.56 138 VAL A N 1
ATOM 1033 C CA . VAL A 1 138 ? 15.495 -4.600 28.411 1.00 96.56 138 VAL A CA 1
ATOM 1034 C C . VAL A 1 138 ? 13.983 -4.790 28.551 1.00 96.56 138 VAL A C 1
ATOM 1036 O O . VAL A 1 138 ? 13.473 -4.782 29.671 1.00 96.56 138 VAL A O 1
ATOM 1039 N N . LEU A 1 139 ? 13.263 -4.987 27.444 1.00 95.31 139 LEU A N 1
ATOM 1040 C CA . LEU A 1 139 ? 11.807 -5.160 27.460 1.00 95.31 139 LEU A CA 1
ATOM 1041 C C . LEU A 1 139 ? 11.385 -6.497 28.073 1.00 95.31 139 LEU A C 1
ATOM 1043 O O . LEU A 1 139 ? 10.438 -6.538 28.856 1.00 95.31 139 LEU A O 1
ATOM 1047 N N . LEU A 1 140 ? 12.109 -7.579 27.793 1.00 96.38 140 LEU A N 1
ATOM 1048 C CA . LEU A 1 140 ? 11.843 -8.880 28.408 1.00 96.38 140 LEU A CA 1
ATOM 1049 C C . LEU A 1 140 ? 12.091 -8.861 29.926 1.00 96.38 140 LEU A C 1
ATOM 1051 O O . LEU A 1 140 ? 11.382 -9.539 30.670 1.00 96.38 140 LEU A O 1
ATOM 1055 N N . ALA A 1 141 ? 13.050 -8.058 30.398 1.00 96.50 141 ALA A N 1
ATOM 1056 C CA . ALA A 1 141 ? 13.357 -7.901 31.820 1.00 96.50 141 ALA A CA 1
ATOM 1057 C C . ALA A 1 141 ? 12.478 -6.865 32.546 1.00 96.50 141 ALA A C 1
ATOM 1059 O O . ALA A 1 141 ? 12.536 -6.772 33.776 1.00 96.50 141 ALA A O 1
ATOM 1060 N N . ALA A 1 142 ? 11.689 -6.069 31.821 1.00 95.12 142 ALA A N 1
ATOM 1061 C CA . ALA A 1 142 ? 10.891 -5.016 32.427 1.00 95.12 142 ALA A CA 1
ATOM 1062 C C . ALA A 1 142 ? 9.768 -5.599 33.318 1.00 95.12 142 ALA A C 1
ATOM 1064 O O . ALA A 1 142 ? 9.187 -6.649 32.992 1.00 95.12 142 ALA A O 1
ATOM 1065 N N . PRO A 1 143 ? 9.447 -4.940 34.452 1.00 95.38 143 PRO A N 1
ATOM 1066 C CA . PRO A 1 143 ? 8.357 -5.364 35.323 1.00 95.38 143 PRO A CA 1
ATOM 1067 C C . PRO A 1 143 ? 7.017 -5.408 34.585 1.00 95.38 143 PRO A C 1
ATOM 1069 O O . PRO A 1 143 ? 6.699 -4.516 33.800 1.00 95.38 143 PRO A O 1
ATOM 1072 N N . ALA A 1 144 ? 6.219 -6.434 34.876 1.00 94.25 144 ALA A N 1
ATOM 1073 C CA . ALA A 1 144 ? 4.850 -6.525 34.391 1.00 94.25 144 ALA A CA 1
ATOM 1074 C C . ALA A 1 144 ? 4.004 -5.397 35.008 1.00 94.25 144 ALA A C 1
ATOM 1076 O O . ALA A 1 144 ? 3.962 -5.247 36.228 1.00 94.25 144 ALA A O 1
ATOM 1077 N N . SER A 1 145 ? 3.346 -4.599 34.167 1.00 93.81 145 SER A N 1
ATOM 1078 C CA . SER A 1 145 ? 2.338 -3.615 34.575 1.00 93.81 145 SER A CA 1
ATOM 1079 C C . SER A 1 145 ? 1.339 -3.391 33.440 1.00 93.81 145 SER A C 1
ATOM 1081 O O . SER A 1 145 ? 1.619 -3.731 32.286 1.00 93.81 145 SER A O 1
ATOM 1083 N N . ALA A 1 146 ? 0.188 -2.790 33.747 1.00 90.38 146 ALA A N 1
ATOM 1084 C CA . ALA A 1 146 ? -0.808 -2.415 32.743 1.00 90.38 146 ALA A CA 1
ATOM 1085 C C . ALA A 1 146 ? -0.242 -1.419 31.713 1.00 90.38 146 ALA A C 1
ATOM 1087 O O . ALA A 1 146 ? -0.455 -1.557 30.510 1.00 90.38 146 ALA A O 1
ATOM 1088 N N . GLU A 1 147 ? 0.553 -0.445 32.155 1.00 89.62 147 GLU A N 1
ATOM 1089 C CA . GLU A 1 147 ? 1.208 0.513 31.264 1.00 89.62 147 GLU A CA 1
ATOM 1090 C C . GLU A 1 147 ? 2.230 -0.165 30.358 1.00 89.62 147 GLU A C 1
ATOM 1092 O O . GLU A 1 147 ? 2.315 0.175 29.178 1.00 89.62 147 GLU A O 1
ATOM 1097 N N . PHE A 1 148 ? 2.983 -1.135 30.886 1.00 92.94 148 PHE A N 1
ATOM 1098 C CA . PHE A 1 148 ? 3.949 -1.878 30.088 1.00 92.94 148 PHE A CA 1
ATOM 1099 C C . PHE A 1 148 ? 3.265 -2.804 29.072 1.00 92.94 148 PHE A C 1
ATOM 1101 O O . PHE A 1 148 ? 3.684 -2.857 27.916 1.00 92.94 148 PHE A O 1
ATOM 1108 N N . TYR A 1 149 ? 2.158 -3.445 29.458 1.00 93.06 149 TYR A N 1
ATOM 1109 C CA . TYR A 1 149 ? 1.301 -4.215 28.553 1.00 93.06 149 TYR A CA 1
ATOM 1110 C C . TYR A 1 149 ? 0.812 -3.385 27.356 1.00 93.06 149 TYR A C 1
ATOM 1112 O O . TYR A 1 149 ? 0.910 -3.827 26.208 1.00 93.06 149 TYR A O 1
ATOM 1120 N N . LEU A 1 150 ? 0.312 -2.173 27.618 1.00 88.38 150 LEU A N 1
ATOM 1121 C CA . LEU A 1 150 ? -0.148 -1.257 26.573 1.00 88.38 150 LEU A CA 1
ATOM 1122 C C . LEU A 1 150 ? 1.013 -0.806 25.681 1.00 88.38 150 LEU A C 1
ATOM 1124 O O . LEU A 1 150 ? 0.885 -0.834 24.462 1.00 88.38 150 LEU A O 1
ATOM 1128 N N . ALA A 1 151 ? 2.160 -0.470 26.277 1.00 88.06 151 ALA A N 1
ATOM 1129 C CA . ALA A 1 151 ? 3.336 -0.014 25.541 1.00 88.06 151 ALA A CA 1
ATOM 1130 C C . ALA A 1 151 ? 3.906 -1.088 24.593 1.00 88.06 151 ALA A C 1
ATOM 1132 O O . ALA A 1 151 ? 4.333 -0.760 23.487 1.00 88.06 151 ALA A O 1
ATOM 1133 N N . LEU A 1 152 ? 3.879 -2.369 24.982 1.00 89.56 152 LEU A N 1
ATOM 1134 C CA . LEU A 1 152 ? 4.243 -3.474 24.085 1.00 89.56 152 LEU A CA 1
ATOM 1135 C C . LEU A 1 152 ? 3.241 -3.645 22.936 1.00 89.56 152 LEU A C 1
ATOM 1137 O O . LEU A 1 152 ? 3.629 -4.050 21.843 1.00 89.56 152 LEU A O 1
ATOM 1141 N N . GLY A 1 153 ? 1.964 -3.325 23.159 1.00 85.31 153 GLY A N 1
ATOM 1142 C CA . GLY A 1 153 ? 0.926 -3.421 22.134 1.00 85.31 153 GLY A CA 1
ATOM 1143 C C . GLY A 1 153 ? 1.069 -2.440 20.976 1.00 85.31 153 GLY A C 1
ATOM 1144 O O . GLY A 1 153 ? 0.528 -2.705 19.905 1.00 85.31 153 GLY A O 1
ATOM 1145 N N . ASP A 1 154 ? 1.837 -1.369 21.165 1.00 82.19 154 ASP A N 1
ATOM 1146 C CA . ASP A 1 154 ? 2.094 -0.357 20.141 1.00 82.19 154 ASP A CA 1
ATOM 1147 C C . ASP A 1 154 ? 3.284 -0.718 19.222 1.00 82.19 154 ASP A C 1
ATOM 1149 O O . ASP A 1 154 ? 3.460 -0.093 18.177 1.00 82.19 154 ASP A O 1
ATOM 1153 N N . LEU A 1 155 ? 4.095 -1.731 19.568 1.00 79.62 155 LEU A N 1
ATOM 1154 C CA . LEU A 1 155 ? 5.285 -2.146 18.801 1.00 79.62 155 LEU A CA 1
ATOM 1155 C C . LEU A 1 155 ? 5.009 -2.749 17.405 1.00 79.62 155 LEU A C 1
ATOM 1157 O O . LEU A 1 155 ? 5.782 -2.462 16.491 1.00 79.62 155 LEU A O 1
ATOM 1161 N N . PRO A 1 156 ? 3.956 -3.563 17.180 1.00 62.41 156 PRO A N 1
ATOM 1162 C CA . PRO A 1 156 ? 3.719 -4.192 15.876 1.00 62.41 156 PRO A CA 1
ATOM 1163 C C . PRO A 1 156 ? 3.307 -3.212 14.763 1.00 62.41 156 PRO A C 1
ATOM 1165 O O . PRO A 1 156 ? 3.315 -3.589 13.597 1.00 62.41 156 PRO A O 1
ATOM 1168 N N . GLY A 1 157 ? 2.939 -1.970 15.105 1.00 56.88 157 GLY A N 1
ATOM 1169 C CA . GLY A 1 157 ? 2.483 -0.941 14.160 1.00 56.88 157 GLY A CA 1
ATOM 1170 C C . GLY A 1 157 ? 3.495 0.172 13.878 1.00 56.88 157 GLY A C 1
ATOM 1171 O O . GLY A 1 157 ? 3.112 1.206 13.330 1.00 56.88 157 GLY A O 1
ATOM 1172 N N . VAL A 1 158 ? 4.759 0.025 14.291 1.00 49.97 158 VAL A N 1
ATOM 1173 C CA . VAL A 1 158 ? 5.731 1.128 14.253 1.00 49.97 158 VAL A CA 1
ATOM 1174 C C . VAL A 1 158 ? 6.271 1.359 12.839 1.00 49.97 158 VAL A C 1
ATOM 1176 O O . VAL A 1 158 ? 7.376 0.957 12.491 1.00 49.97 158 VAL A O 1
ATOM 1179 N N . GLY A 1 159 ? 5.501 2.100 12.044 1.00 49.66 159 GLY A N 1
ATOM 1180 C CA . GLY A 1 159 ? 6.073 3.116 11.163 1.00 49.66 159 GLY A CA 1
ATOM 1181 C C . GLY A 1 159 ? 6.620 4.286 11.996 1.00 49.66 159 GLY A C 1
ATOM 1182 O O . GLY A 1 159 ? 6.261 4.456 13.167 1.00 49.66 159 GLY A O 1
ATOM 1183 N N . ALA A 1 160 ? 7.487 5.117 11.410 1.00 44.06 160 ALA A N 1
ATOM 1184 C CA . ALA A 1 160 ? 8.196 6.210 12.096 1.00 44.06 160 ALA A CA 1
ATOM 1185 C C . ALA A 1 160 ? 7.292 7.188 12.898 1.00 44.06 160 ALA A C 1
ATOM 1187 O O . ALA A 1 160 ? 7.766 7.851 13.824 1.00 44.06 160 ALA A O 1
ATOM 1188 N N . ASP A 1 161 ? 5.992 7.239 12.600 1.00 47.94 161 ASP A N 1
ATOM 1189 C CA . ASP A 1 161 ? 5.024 8.198 13.144 1.00 47.94 161 ASP A CA 1
ATOM 1190 C C . ASP A 1 161 ? 4.608 7.963 14.612 1.00 47.94 161 ASP A C 1
ATOM 1192 O O . ASP A 1 161 ? 4.140 8.893 15.280 1.00 47.94 161 ASP A O 1
ATOM 1196 N N . ILE A 1 162 ? 4.785 6.753 15.161 1.00 49.47 162 ILE A N 1
ATOM 1197 C CA . ILE A 1 162 ? 4.313 6.422 16.526 1.00 49.47 162 ILE A CA 1
ATOM 1198 C C . ILE A 1 162 ? 5.309 6.859 17.613 1.00 49.47 162 ILE A C 1
ATOM 1200 O O . ILE A 1 162 ? 4.913 7.160 18.745 1.00 49.47 162 ILE A O 1
ATOM 1204 N N . VAL A 1 163 ? 6.591 7.023 17.267 1.00 49.44 163 VAL A N 1
ATOM 1205 C CA . VAL A 1 163 ? 7.670 7.380 18.209 1.00 49.44 163 VAL A CA 1
ATOM 1206 C C . VAL A 1 163 ? 7.409 8.710 18.948 1.00 49.44 163 VAL A C 1
ATOM 1208 O O . VAL A 1 163 ? 7.926 8.924 20.048 1.00 49.44 163 VAL A O 1
ATOM 1211 N N . GLY A 1 164 ? 6.567 9.590 18.394 1.00 47.91 164 GLY A N 1
ATOM 1212 C CA . GLY A 1 164 ? 6.185 10.867 19.006 1.00 47.91 164 GLY A CA 1
ATOM 1213 C C . GLY A 1 164 ? 4.956 10.838 19.927 1.00 47.91 164 GLY A C 1
ATOM 1214 O O . GLY A 1 164 ? 4.748 11.807 20.660 1.00 47.91 164 GLY A O 1
ATOM 1215 N N . ARG A 1 165 ? 4.131 9.778 19.902 1.00 48.25 165 ARG A N 1
ATOM 1216 C CA . ARG A 1 165 ? 2.815 9.758 20.580 1.00 48.25 165 ARG A CA 1
ATOM 1217 C C . ARG A 1 165 ? 2.706 8.829 21.778 1.00 48.25 165 ARG A C 1
ATOM 1219 O O . ARG A 1 165 ? 1.711 8.954 22.488 1.00 48.25 165 ARG A O 1
ATOM 1226 N N . ALA A 1 166 ? 3.689 7.962 22.033 1.00 47.97 166 ALA A N 1
ATOM 1227 C CA . ALA A 1 166 ? 3.686 7.126 23.230 1.00 47.97 166 ALA A CA 1
ATOM 1228 C C . ALA A 1 166 ? 3.514 8.033 24.467 1.00 47.97 166 ALA A C 1
ATOM 1230 O O . ALA A 1 166 ? 4.388 8.866 24.750 1.00 47.97 166 ALA A O 1
ATOM 1231 N N . PRO A 1 167 ? 2.374 7.967 25.177 1.00 47.53 167 PRO A N 1
ATOM 1232 C CA . PRO A 1 167 ? 2.178 8.800 26.345 1.00 47.53 167 PRO A CA 1
ATOM 1233 C C . PRO A 1 167 ? 3.278 8.443 27.350 1.00 47.53 167 PRO A C 1
ATOM 1235 O O . PRO A 1 167 ? 3.560 7.268 27.560 1.00 47.53 167 PRO A O 1
ATOM 1238 N N . ARG A 1 168 ? 3.913 9.454 27.967 1.00 51.66 168 ARG A N 1
ATOM 1239 C CA . ARG A 1 168 ? 4.932 9.321 29.036 1.00 51.66 168 ARG A CA 1
ATOM 1240 C C . ARG A 1 168 ? 4.353 8.700 30.326 1.00 51.66 168 ARG A C 1
ATOM 1242 O O . ARG A 1 168 ? 4.568 9.213 31.422 1.00 51.66 168 ARG A O 1
ATOM 1249 N N . ARG A 1 169 ? 3.520 7.672 30.205 1.00 55.09 169 ARG A N 1
ATOM 1250 C CA . ARG A 1 169 ? 2.897 6.948 31.305 1.00 55.09 169 ARG A CA 1
ATOM 1251 C C . ARG A 1 169 ? 3.907 5.949 31.843 1.00 55.09 169 ARG A C 1
ATOM 1253 O O . ARG A 1 169 ? 4.550 5.285 31.049 1.00 55.09 169 ARG A O 1
ATOM 1260 N N . GLN A 1 170 ? 4.017 5.952 33.169 1.00 73.56 170 GLN A N 1
ATOM 1261 C CA . GLN A 1 170 ? 4.600 5.051 34.182 1.00 73.56 170 GLN A CA 1
ATOM 1262 C C . GLN A 1 170 ? 5.403 3.776 33.811 1.00 73.56 170 GLN A C 1
ATOM 1264 O O . GLN A 1 170 ? 5.664 2.974 34.700 1.00 73.56 170 GLN A O 1
ATOM 1269 N N . ILE A 1 171 ? 5.868 3.570 32.581 1.00 85.31 171 ILE A N 1
ATOM 1270 C CA . ILE A 1 171 ? 6.910 2.588 32.272 1.00 85.31 171 ILE A CA 1
ATOM 1271 C C . ILE A 1 171 ? 8.271 3.141 32.695 1.00 85.31 171 ILE A C 1
ATOM 1273 O O . ILE A 1 171 ? 8.465 4.358 32.811 1.00 85.31 171 ILE A O 1
ATOM 1277 N N . THR A 1 172 ? 9.233 2.250 32.926 1.00 89.19 172 THR A N 1
ATOM 1278 C CA . THR A 1 172 ? 10.586 2.674 33.287 1.00 89.19 172 THR A CA 1
ATOM 1279 C C . THR A 1 172 ? 11.219 3.477 32.139 1.00 89.19 172 THR A C 1
ATOM 1281 O O . THR A 1 172 ? 10.951 3.192 30.963 1.00 89.19 172 THR A O 1
ATOM 1284 N N . PRO A 1 173 ? 12.052 4.496 32.429 1.00 88.44 173 PRO A N 1
ATOM 1285 C CA . PRO A 1 173 ? 12.766 5.242 31.393 1.00 88.44 173 PRO A CA 1
ATOM 1286 C C . PRO A 1 173 ? 13.547 4.335 30.435 1.00 88.44 173 PRO A C 1
ATOM 1288 O O . PRO A 1 173 ? 13.591 4.604 29.236 1.00 88.44 173 PRO A O 1
ATOM 1291 N N . GLU A 1 174 ? 14.109 3.241 30.948 1.00 91.75 174 GLU A N 1
ATOM 1292 C CA . GLU A 1 174 ? 14.857 2.245 30.186 1.00 91.75 174 GLU A CA 1
ATOM 1293 C C . GLU A 1 174 ? 13.959 1.519 29.176 1.00 91.75 174 GLU A C 1
ATOM 1295 O O . GLU A 1 174 ? 14.310 1.441 27.999 1.00 91.75 174 GLU A O 1
ATOM 1300 N N . ALA A 1 175 ? 12.768 1.066 29.589 1.00 91.44 175 ALA A N 1
ATOM 1301 C CA . ALA A 1 175 ? 11.805 0.430 28.688 1.00 91.44 175 ALA A CA 1
ATOM 1302 C C . ALA A 1 175 ? 11.295 1.411 27.619 1.00 91.44 175 ALA A C 1
ATOM 1304 O O . ALA A 1 175 ? 11.180 1.054 26.448 1.00 91.44 175 ALA A O 1
ATOM 1305 N N . ALA A 1 176 ? 11.053 2.674 27.987 1.00 88.75 176 ALA A N 1
ATOM 1306 C CA . ALA A 1 176 ? 10.645 3.706 27.034 1.00 88.75 176 ALA A CA 1
ATOM 1307 C C . ALA A 1 176 ? 11.722 3.981 25.968 1.00 88.75 176 ALA A C 1
ATOM 1309 O O . ALA A 1 176 ? 11.404 4.176 24.791 1.00 88.75 176 ALA A O 1
ATOM 1310 N N . VAL A 1 177 ? 12.997 4.006 26.374 1.00 89.50 177 VAL A N 1
ATOM 1311 C CA . VAL A 1 177 ? 14.132 4.126 25.450 1.00 89.50 177 VAL A CA 1
ATOM 1312 C C . VAL A 1 177 ? 14.224 2.887 24.564 1.00 89.50 177 VAL A C 1
ATOM 1314 O O . VAL A 1 177 ? 14.353 3.043 23.354 1.00 89.50 177 VAL A O 1
ATOM 1317 N N . ALA A 1 178 ? 14.084 1.685 25.125 1.00 92.81 178 ALA A N 1
ATOM 1318 C CA . ALA A 1 178 ? 14.123 0.441 24.363 1.00 92.81 178 ALA A CA 1
ATOM 1319 C C . ALA A 1 178 ? 13.025 0.378 23.287 1.00 92.81 178 ALA A C 1
ATOM 1321 O O . ALA A 1 178 ? 13.345 0.143 22.126 1.00 92.81 178 ALA A O 1
ATOM 1322 N N . ILE A 1 179 ? 11.765 0.691 23.619 1.00 90.00 179 ILE A N 1
ATOM 1323 C CA . ILE A 1 179 ? 10.655 0.746 22.643 1.00 90.00 179 ILE A CA 1
ATOM 1324 C C . ILE A 1 179 ? 10.974 1.714 21.502 1.00 90.00 179 ILE A C 1
ATOM 1326 O O . ILE A 1 179 ? 10.809 1.380 20.328 1.00 90.00 179 ILE A O 1
ATOM 1330 N N . ARG A 1 180 ? 11.473 2.912 21.834 1.00 87.50 180 ARG A N 1
ATOM 1331 C CA . ARG A 1 180 ? 11.860 3.907 20.830 1.00 87.50 180 ARG A CA 1
ATOM 1332 C C . ARG A 1 180 ? 12.978 3.394 19.930 1.00 87.50 180 ARG A C 1
ATOM 1334 O O . ARG A 1 180 ? 12.903 3.576 18.718 1.00 87.50 180 ARG A O 1
ATOM 1341 N N . THR A 1 181 ? 14.006 2.793 20.519 1.00 89.38 181 THR A N 1
ATOM 1342 C CA . THR A 1 181 ? 15.140 2.237 19.784 1.00 89.38 181 THR A CA 1
ATOM 1343 C C . THR A 1 181 ? 14.674 1.133 18.839 1.00 89.38 181 THR A C 1
ATOM 1345 O O . THR A 1 181 ? 14.994 1.202 17.657 1.00 89.38 181 THR A O 1
ATOM 1348 N N . LEU A 1 182 ? 13.852 0.185 19.302 1.00 90.69 182 LEU A N 1
ATOM 1349 C CA . LEU A 1 182 ? 13.284 -0.868 18.450 1.00 90.69 182 LEU A CA 1
ATOM 1350 C C . LEU A 1 182 ? 12.503 -0.267 17.276 1.00 90.69 182 LEU A C 1
ATOM 1352 O O . LEU A 1 182 ? 12.775 -0.601 16.125 1.00 90.69 182 LEU A O 1
ATOM 1356 N N . GLY A 1 183 ? 11.623 0.698 17.552 1.00 86.62 183 GLY A N 1
ATOM 1357 C CA . GLY A 1 183 ? 10.847 1.395 16.526 1.00 86.62 183 GLY A CA 1
ATOM 1358 C C . GLY A 1 183 ? 11.682 2.156 15.489 1.00 86.62 183 GLY A C 1
ATOM 1359 O O . GLY A 1 183 ? 11.270 2.301 14.344 1.00 86.62 183 GLY A O 1
ATOM 1360 N N . GLN A 1 184 ? 12.871 2.635 15.859 1.00 88.00 184 GLN A N 1
ATOM 1361 C CA . GLN A 1 184 ? 13.788 3.306 14.930 1.00 88.00 184 GLN A CA 1
ATOM 1362 C C . GLN A 1 184 ? 14.659 2.333 14.131 1.00 88.00 184 GLN A C 1
ATOM 1364 O O . GLN A 1 184 ? 15.116 2.685 13.045 1.00 88.00 184 GLN A O 1
ATOM 1369 N N . GLN A 1 185 ? 14.947 1.152 14.679 1.00 91.81 185 GLN A N 1
ATOM 1370 C CA . GLN A 1 185 ? 15.868 0.188 14.074 1.00 91.81 185 GLN A CA 1
ATOM 1371 C C . GLN A 1 185 ? 15.156 -0.876 13.235 1.00 91.81 185 GLN A C 1
ATOM 1373 O O . GLN A 1 185 ? 15.775 -1.421 12.325 1.00 91.81 185 GLN A O 1
ATOM 1378 N N . VAL A 1 186 ? 13.861 -1.120 13.469 1.00 87.69 186 VAL A N 1
ATOM 1379 C CA . VAL A 1 186 ? 13.064 -2.104 12.716 1.00 87.69 186 VAL A CA 1
ATOM 1380 C C . VAL A 1 186 ? 13.104 -1.880 11.203 1.00 87.69 186 VAL A C 1
ATOM 1382 O O . VAL A 1 186 ? 13.204 -2.840 10.449 1.00 87.69 186 VAL A O 1
ATOM 1385 N N . VAL A 1 187 ? 13.146 -0.624 10.742 1.00 88.50 187 VAL A N 1
ATOM 1386 C CA . VAL A 1 187 ? 13.219 -0.282 9.306 1.00 88.50 187 VAL A CA 1
ATOM 1387 C C . VAL A 1 187 ? 14.498 -0.776 8.620 1.00 88.50 187 VAL A C 1
ATOM 1389 O O . VAL A 1 187 ? 14.591 -0.756 7.396 1.00 88.50 187 VAL A O 1
ATOM 1392 N N . TYR A 1 188 ? 15.498 -1.203 9.391 1.00 91.00 188 TYR A N 1
ATOM 1393 C CA . TYR A 1 188 ? 16.750 -1.774 8.899 1.00 91.00 188 TYR A CA 1
ATOM 1394 C C . TYR A 1 188 ? 16.883 -3.270 9.198 1.00 91.00 188 TYR A C 1
ATOM 1396 O O . TYR A 1 188 ? 17.867 -3.864 8.771 1.00 91.00 188 TYR A O 1
ATOM 1404 N N . MET A 1 189 ? 15.932 -3.879 9.907 1.00 92.06 189 MET A N 1
ATOM 1405 C CA . MET A 1 189 ? 15.954 -5.311 10.200 1.00 92.06 189 MET A CA 1
ATOM 1406 C C . MET A 1 189 ? 15.450 -6.121 8.996 1.00 92.06 189 MET A C 1
ATOM 1408 O O . MET A 1 189 ? 14.546 -5.662 8.289 1.00 92.06 189 MET A O 1
ATOM 1412 N N . PRO A 1 190 ? 16.000 -7.322 8.751 1.00 91.56 190 PRO A N 1
ATOM 1413 C CA . PRO A 1 190 ? 15.359 -8.317 7.897 1.00 91.56 190 PRO A CA 1
ATOM 1414 C C . PRO A 1 190 ? 13.992 -8.727 8.466 1.00 91.56 190 PRO A C 1
ATOM 1416 O O . PRO A 1 190 ? 13.842 -8.871 9.681 1.00 91.56 190 PRO A O 1
ATOM 1419 N N . GLU A 1 191 ? 13.006 -8.940 7.593 1.00 86.62 191 GLU A N 1
ATOM 1420 C CA . GLU A 1 191 ? 11.619 -9.241 7.987 1.00 86.62 191 GLU A CA 1
ATOM 1421 C C . GLU A 1 191 ? 11.510 -10.491 8.879 1.00 86.62 191 GLU A C 1
ATOM 1423 O O . GLU A 1 191 ? 10.817 -10.470 9.894 1.00 86.62 191 GLU A O 1
ATOM 1428 N N . GLU A 1 192 ? 12.265 -11.545 8.559 1.00 87.44 192 GLU A N 1
ATOM 1429 C CA . GLU A 1 192 ? 12.299 -12.805 9.317 1.00 87.44 192 GLU A CA 1
ATOM 1430 C C . GLU A 1 192 ? 12.806 -12.614 10.757 1.00 87.44 192 GLU A C 1
ATOM 1432 O O . GLU A 1 192 ? 12.214 -13.127 11.706 1.00 87.44 192 GLU A O 1
ATOM 1437 N N . GLU A 1 193 ? 13.879 -11.838 10.940 1.00 92.31 193 GLU A N 1
ATOM 1438 C CA . GLU A 1 193 ? 14.454 -11.565 12.265 1.00 92.31 193 GLU A CA 1
ATOM 1439 C C . GLU A 1 193 ? 13.528 -10.685 13.104 1.00 92.31 193 GLU A C 1
ATOM 1441 O O . GLU A 1 193 ? 13.366 -10.895 14.308 1.00 92.31 193 GLU A O 1
ATOM 1446 N N . TRP A 1 194 ? 12.876 -9.711 12.465 1.00 90.50 194 TRP A N 1
ATOM 1447 C CA . TRP A 1 194 ? 11.881 -8.891 13.140 1.00 90.50 194 TRP A CA 1
ATOM 1448 C C . TRP A 1 194 ? 10.648 -9.703 13.555 1.00 90.50 194 TRP A C 1
ATOM 1450 O O . TRP A 1 194 ? 10.136 -9.515 14.664 1.00 90.50 194 TRP A O 1
ATOM 1460 N N . ALA A 1 195 ? 10.195 -10.641 12.718 1.00 87.62 195 ALA A N 1
ATOM 1461 C CA . ALA A 1 195 ? 9.113 -11.562 13.060 1.00 87.62 195 ALA A CA 1
ATOM 1462 C C . ALA A 1 195 ? 9.457 -12.411 14.300 1.00 87.62 195 ALA A C 1
ATOM 1464 O O . ALA A 1 195 ? 8.609 -12.620 15.169 1.00 87.62 195 ALA A O 1
ATOM 1465 N N . GLU A 1 196 ? 10.713 -12.843 14.440 1.00 91.06 196 GLU A N 1
ATOM 1466 C CA . GLU A 1 196 ? 11.170 -13.593 15.613 1.00 91.06 196 GLU A CA 1
ATOM 1467 C C . GLU A 1 196 ? 11.171 -12.738 16.895 1.00 91.06 196 GLU A C 1
ATOM 1469 O O . GLU A 1 196 ? 10.597 -13.142 17.914 1.00 91.06 196 GLU A O 1
ATOM 1474 N N . THR A 1 197 ? 11.757 -11.534 16.850 1.00 91.62 197 THR A N 1
ATOM 1475 C CA . THR A 1 197 ? 11.759 -10.596 17.989 1.00 91.62 197 THR A CA 1
ATOM 1476 C C . THR A 1 197 ? 10.336 -10.202 18.394 1.00 91.62 197 THR A C 1
ATOM 1478 O O . THR A 1 197 ? 9.993 -10.231 19.578 1.00 91.62 197 THR A O 1
ATOM 1481 N N . THR A 1 198 ? 9.467 -9.875 17.434 1.00 89.75 198 THR A N 1
ATOM 1482 C CA . THR A 1 198 ? 8.065 -9.539 17.736 1.00 89.75 198 THR A CA 1
ATOM 1483 C C . THR A 1 198 ? 7.301 -10.723 18.309 1.00 89.75 198 THR A C 1
ATOM 1485 O O . THR A 1 198 ? 6.517 -10.530 19.235 1.00 89.75 198 THR A O 1
ATOM 1488 N N . GLY A 1 199 ? 7.572 -11.948 17.851 1.00 90.56 199 GLY A N 1
ATOM 1489 C CA . GLY A 1 199 ? 7.027 -13.165 18.448 1.00 90.56 199 GLY A CA 1
ATOM 1490 C C . GLY A 1 199 ? 7.347 -13.283 19.942 1.00 90.56 199 GLY A C 1
ATOM 1491 O O . GLY A 1 199 ? 6.447 -13.522 20.749 1.00 90.56 199 GLY A O 1
ATOM 1492 N N . ARG A 1 200 ? 8.604 -13.042 20.340 1.00 95.06 200 ARG A N 1
ATOM 1493 C CA . ARG A 1 200 ? 9.020 -13.075 21.756 1.00 95.06 200 ARG A CA 1
ATOM 1494 C C . ARG A 1 200 ? 8.410 -11.944 22.583 1.00 95.06 200 ARG A C 1
ATOM 1496 O O . ARG A 1 200 ? 7.955 -12.185 23.703 1.00 95.06 200 ARG A O 1
ATOM 1503 N N . LEU A 1 201 ? 8.356 -10.728 22.042 1.00 94.25 201 LEU A N 1
ATOM 1504 C CA . LEU A 1 201 ? 7.748 -9.583 22.729 1.00 94.25 201 LEU A CA 1
ATOM 1505 C C . LEU A 1 201 ? 6.224 -9.730 22.871 1.00 94.25 201 LEU A C 1
ATOM 1507 O O . LEU A 1 201 ? 5.679 -9.374 23.915 1.00 94.25 201 LEU A O 1
ATOM 1511 N N . ASN A 1 202 ? 5.544 -10.316 21.882 1.00 91.81 202 ASN A N 1
ATOM 1512 C CA . ASN A 1 202 ? 4.122 -10.652 21.968 1.00 91.81 202 ASN A CA 1
ATOM 1513 C C . ASN A 1 202 ? 3.868 -11.744 23.013 1.00 91.81 202 ASN A C 1
ATOM 1515 O O . ASN A 1 202 ? 2.986 -11.578 23.848 1.00 91.81 202 ASN A O 1
ATOM 1519 N N . ALA A 1 203 ? 4.696 -12.794 23.057 1.00 94.12 203 ALA A N 1
ATOM 1520 C CA . ALA A 1 203 ? 4.606 -13.808 24.108 1.00 94.12 203 ALA A CA 1
ATOM 1521 C C . ALA A 1 203 ? 4.772 -13.196 25.513 1.00 94.12 203 ALA A C 1
ATOM 1523 O O . ALA A 1 203 ? 4.018 -13.526 26.430 1.00 94.12 203 ALA A O 1
ATOM 1524 N N . ARG A 1 204 ? 5.707 -12.249 25.682 1.00 95.31 204 ARG A N 1
ATOM 1525 C CA . ARG A 1 204 ? 5.862 -11.497 26.938 1.00 95.31 204 ARG A CA 1
ATOM 1526 C C . ARG A 1 204 ? 4.635 -10.638 27.251 1.00 95.31 204 ARG A C 1
ATOM 1528 O O . ARG A 1 204 ? 4.208 -10.574 28.401 1.00 95.31 204 ARG A O 1
ATOM 1535 N N . ARG A 1 205 ? 4.061 -9.975 26.246 1.00 94.38 205 ARG A N 1
ATOM 1536 C CA . ARG A 1 205 ? 2.833 -9.185 26.394 1.00 94.38 205 ARG A CA 1
ATOM 1537 C C . ARG A 1 205 ? 1.656 -10.056 26.843 1.00 94.38 205 ARG A C 1
ATOM 1539 O O . ARG A 1 205 ? 0.925 -9.644 27.742 1.00 94.38 205 ARG A O 1
ATOM 1546 N N . ASP A 1 206 ? 1.501 -11.247 26.272 1.00 93.38 206 ASP A N 1
ATOM 1547 C CA . ASP A 1 206 ? 0.448 -12.197 26.641 1.00 93.38 206 ASP A CA 1
ATOM 1548 C C . ASP A 1 206 ? 0.626 -12.730 28.067 1.00 93.38 206 ASP A C 1
ATOM 1550 O O . ASP A 1 206 ? -0.344 -12.812 28.818 1.00 93.38 206 ASP A O 1
ATOM 1554 N N . GLU A 1 207 ? 1.863 -13.010 28.487 1.00 95.62 207 GLU A N 1
ATOM 1555 C CA . GLU A 1 207 ? 2.172 -13.375 29.876 1.00 95.62 207 GLU A CA 1
ATOM 1556 C C . GLU A 1 207 ? 1.720 -12.279 30.858 1.00 95.62 207 GLU A C 1
ATOM 1558 O O . GLU A 1 207 ? 1.048 -12.564 31.851 1.00 95.62 207 GLU A O 1
ATOM 1563 N N . ILE A 1 208 ? 2.035 -11.012 30.556 1.00 94.75 208 ILE A N 1
ATOM 1564 C CA . ILE A 1 208 ? 1.605 -9.864 31.367 1.00 94.75 208 ILE A CA 1
ATOM 1565 C C . ILE A 1 208 ? 0.075 -9.756 31.373 1.00 94.75 208 ILE A C 1
ATOM 1567 O O . ILE A 1 208 ? -0.513 -9.536 32.432 1.00 94.75 208 ILE A O 1
ATOM 1571 N N . LYS A 1 209 ? -0.577 -9.938 30.215 1.00 95.62 209 LYS A N 1
ATOM 1572 C CA . LYS A 1 209 ? -2.041 -9.901 30.087 1.00 95.62 209 LYS A CA 1
ATOM 1573 C C . LYS A 1 209 ? -2.707 -10.904 31.024 1.00 95.62 209 LYS A C 1
ATOM 1575 O O . LYS A 1 209 ? -3.618 -10.527 31.755 1.00 95.62 209 LYS A O 1
ATOM 1580 N N . VAL A 1 210 ? -2.237 -12.152 31.028 1.00 95.44 210 VAL A N 1
ATOM 1581 C CA . VAL A 1 210 ? -2.773 -13.214 31.893 1.00 95.44 210 VAL A CA 1
ATOM 1582 C C . VAL A 1 210 ? -2.629 -12.839 33.369 1.00 95.44 210 VAL A C 1
ATOM 1584 O O . VAL A 1 210 ? -3.612 -12.914 34.103 1.00 95.44 210 VAL A O 1
ATOM 1587 N N . GLY A 1 211 ? -1.453 -12.361 33.791 1.00 95.19 211 GLY A N 1
ATOM 1588 C CA . GLY A 1 211 ? -1.232 -11.925 35.174 1.00 95.19 211 GLY A CA 1
ATOM 1589 C C . GLY A 1 211 ? -2.175 -10.794 35.603 1.00 95.19 211 GLY A C 1
ATOM 1590 O O . GLY A 1 211 ? -2.818 -10.890 36.646 1.00 95.19 211 GLY A O 1
ATOM 1591 N N . LEU A 1 212 ? -2.329 -9.765 34.764 1.00 94.00 212 LEU A N 1
ATOM 1592 C CA . LEU A 1 212 ? -3.246 -8.651 35.026 1.00 94.00 212 LEU A CA 1
ATOM 1593 C C . LEU A 1 212 ? -4.715 -9.102 35.074 1.00 94.00 212 LEU A C 1
ATOM 1595 O O . LEU A 1 212 ? -5.495 -8.582 35.872 1.00 94.00 212 LEU A O 1
ATOM 1599 N N . LEU A 1 213 ? -5.116 -10.055 34.226 1.00 94.38 213 LEU A N 1
ATOM 1600 C CA . LEU A 1 213 ? -6.471 -10.612 34.241 1.00 94.38 213 LEU A CA 1
ATOM 1601 C C . LEU A 1 213 ? -6.745 -11.390 35.532 1.00 94.38 213 LEU A C 1
ATOM 1603 O O . LEU A 1 213 ? -7.826 -11.258 36.106 1.00 94.38 213 LEU A O 1
ATOM 1607 N N . ASP A 1 214 ? -5.777 -12.164 36.016 1.00 95.12 214 ASP A N 1
ATOM 1608 C CA . ASP A 1 214 ? -5.906 -12.907 37.271 1.00 95.12 214 ASP A CA 1
ATOM 1609 C C . ASP A 1 214 ? -5.946 -11.980 38.494 1.00 95.12 214 ASP A C 1
ATOM 1611 O O . ASP A 1 214 ? -6.724 -12.222 39.425 1.00 95.12 214 ASP A O 1
ATOM 1615 N N . GLU A 1 215 ? -5.182 -10.883 38.477 1.00 94.00 215 GLU A N 1
ATOM 1616 C CA . GLU A 1 215 ? -5.280 -9.811 39.474 1.00 94.00 215 GLU A CA 1
ATOM 1617 C C . GLU A 1 215 ? -6.687 -9.206 39.494 1.00 94.00 215 GLU A C 1
ATOM 1619 O O . GLU A 1 215 ? -7.326 -9.179 40.545 1.00 94.00 215 GLU A O 1
ATOM 1624 N N . VAL A 1 216 ? -7.219 -8.818 38.331 1.00 93.75 216 VAL A N 1
ATOM 1625 C CA . VAL A 1 216 ? -8.577 -8.266 38.206 1.00 93.75 216 VAL A CA 1
ATOM 1626 C C . VAL A 1 216 ? -9.637 -9.255 38.692 1.00 93.75 216 VAL A C 1
ATOM 1628 O O . VAL A 1 216 ? -10.515 -8.886 39.471 1.00 93.75 216 VAL A O 1
ATOM 1631 N N . ARG A 1 217 ? -9.560 -10.533 38.301 1.00 94.38 217 ARG A N 1
ATOM 1632 C CA . ARG A 1 217 ? -10.491 -11.568 38.786 1.00 94.38 217 ARG A CA 1
ATOM 1633 C C . ARG A 1 217 ? -10.418 -11.728 40.305 1.00 94.38 217 ARG A C 1
ATOM 1635 O O . ARG A 1 217 ? -11.449 -11.907 40.953 1.00 94.38 217 ARG A O 1
ATOM 1642 N N . THR A 1 218 ? -9.218 -11.643 40.875 1.00 95.50 218 THR A N 1
ATOM 1643 C CA . THR A 1 218 ? -8.998 -11.713 42.324 1.00 95.50 218 THR A CA 1
ATOM 1644 C C . THR A 1 218 ? -9.574 -10.490 43.041 1.00 95.50 218 THR A C 1
ATOM 1646 O O . THR A 1 218 ? -10.217 -10.646 44.080 1.00 95.50 218 THR A O 1
ATOM 1649 N N . GLU A 1 219 ? -9.397 -9.287 42.490 1.00 93.69 219 GLU A N 1
ATOM 1650 C CA . GLU A 1 219 ? -10.006 -8.049 42.994 1.00 93.69 219 GLU A CA 1
ATOM 1651 C C . GLU A 1 219 ? -11.539 -8.151 42.984 1.00 93.69 219 GLU A C 1
ATOM 1653 O O . GLU A 1 219 ? -12.171 -7.915 44.017 1.00 93.69 219 GLU A O 1
ATOM 1658 N N . ILE A 1 220 ? -12.129 -8.612 41.872 1.00 94.06 220 ILE A N 1
ATOM 1659 C CA . ILE A 1 220 ? -13.577 -8.835 41.744 1.00 94.06 220 ILE A CA 1
ATOM 1660 C C . ILE A 1 220 ? -14.050 -9.836 42.803 1.00 94.06 220 ILE A C 1
ATOM 1662 O O . ILE A 1 220 ? -14.971 -9.539 43.559 1.00 94.06 220 ILE A O 1
ATOM 1666 N N . ALA A 1 221 ? -13.413 -11.005 42.912 1.00 95.25 221 ALA A N 1
ATOM 1667 C CA . ALA A 1 221 ? -13.813 -12.042 43.864 1.00 95.25 221 ALA A CA 1
ATOM 1668 C C . ALA A 1 221 ? -13.733 -11.576 45.331 1.00 95.25 221 ALA A C 1
ATOM 1670 O O . ALA A 1 221 ? -14.582 -11.950 46.144 1.00 95.25 221 ALA A O 1
ATOM 1671 N N . ASN A 1 222 ? -12.746 -10.737 45.662 1.00 94.81 222 ASN A N 1
ATOM 1672 C CA . ASN A 1 222 ? -12.521 -10.219 47.012 1.00 94.81 222 ASN A CA 1
ATOM 1673 C C . ASN A 1 222 ? -13.342 -8.965 47.349 1.00 94.81 222 ASN A C 1
ATOM 1675 O O . ASN A 1 222 ? -13.281 -8.504 48.493 1.00 94.81 222 ASN A O 1
ATOM 1679 N N . ALA A 1 223 ? -14.116 -8.416 46.407 1.00 92.00 223 ALA A N 1
ATOM 1680 C CA . ALA A 1 223 ? -14.990 -7.281 46.683 1.00 92.00 223 ALA A CA 1
ATOM 1681 C C . ALA A 1 223 ? -15.931 -7.616 47.858 1.00 92.00 223 ALA A C 1
ATOM 1683 O O . ALA A 1 223 ? -16.562 -8.674 47.826 1.00 92.00 223 ALA A O 1
ATOM 1684 N N . PRO A 1 224 ? -16.025 -6.788 48.913 1.00 88.06 224 PRO A N 1
ATOM 1685 C CA . PRO A 1 224 ? -16.759 -7.135 50.131 1.00 88.06 224 PRO A CA 1
ATOM 1686 C C . PRO A 1 224 ? -18.267 -7.310 49.894 1.00 88.06 224 PRO A C 1
ATOM 1688 O O . PRO A 1 224 ? -18.841 -6.719 48.988 1.00 88.06 224 PRO A O 1
ATOM 1691 N N . GLU A 1 225 ? -18.943 -8.090 50.741 1.00 85.50 225 GLU A N 1
ATOM 1692 C CA . GLU A 1 225 ? -20.406 -8.285 50.686 1.00 85.50 225 GLU A CA 1
ATOM 1693 C C . GLU A 1 225 ? -21.161 -7.094 51.291 1.00 85.50 225 GLU A C 1
ATOM 1695 O O . GLU A 1 225 ? -21.893 -7.206 52.271 1.00 85.50 225 GLU A O 1
ATOM 1700 N N . SER A 1 226 ? -20.919 -5.915 50.727 1.00 79.50 226 SER A N 1
ATOM 1701 C CA . SER A 1 226 ? -21.458 -4.634 51.171 1.00 79.50 226 SER A CA 1
ATOM 1702 C C . SER A 1 226 ? -21.749 -3.722 49.977 1.00 79.50 226 SER A C 1
ATOM 1704 O O . SER A 1 226 ? -21.355 -4.002 48.843 1.00 79.50 226 SER A O 1
ATOM 1706 N N . ALA A 1 227 ? -22.408 -2.589 50.229 1.00 66.75 227 ALA A N 1
ATOM 1707 C CA . ALA A 1 227 ? -22.599 -1.559 49.208 1.00 66.75 227 ALA A CA 1
ATOM 1708 C C . ALA A 1 227 ? -21.261 -1.060 48.624 1.00 66.75 227 ALA A C 1
ATOM 1710 O O . ALA A 1 227 ? -21.166 -0.873 47.413 1.00 66.75 227 ALA A O 1
ATOM 1711 N N . ASP A 1 228 ? -20.217 -0.923 49.454 1.00 70.81 228 ASP A N 1
ATOM 1712 C CA . ASP A 1 228 ? -18.865 -0.560 49.001 1.00 70.81 228 ASP A CA 1
ATOM 1713 C C . ASP A 1 228 ? -18.291 -1.601 48.017 1.00 70.81 228 ASP A C 1
ATOM 1715 O O . ASP A 1 228 ? -17.624 -1.235 47.051 1.00 70.81 228 ASP A O 1
ATOM 1719 N N . GLY A 1 229 ? -18.577 -2.895 48.204 1.00 78.94 229 GLY A N 1
ATOM 1720 C CA . GLY A 1 229 ? -18.121 -3.936 47.280 1.00 78.94 229 GLY A CA 1
ATOM 1721 C C . GLY A 1 229 ? -18.813 -3.894 45.921 1.00 78.94 229 GLY A C 1
ATOM 1722 O O . GLY A 1 229 ? -18.143 -4.035 44.901 1.00 78.94 229 GLY A O 1
ATOM 1723 N N . LEU A 1 230 ? -20.120 -3.610 45.882 1.00 75.25 230 LEU A N 1
ATOM 1724 C CA . LEU A 1 230 ? -20.837 -3.376 44.619 1.00 75.25 230 LEU A CA 1
ATOM 1725 C C . LEU A 1 230 ? -20.236 -2.195 43.848 1.00 75.25 230 LEU A C 1
ATOM 1727 O O . LEU A 1 230 ? -19.983 -2.309 42.648 1.00 75.25 230 LEU A O 1
ATOM 1731 N N . LEU A 1 231 ? -19.955 -1.082 44.535 1.00 71.50 231 LEU A N 1
ATOM 1732 C CA . LEU A 1 231 ? -19.308 0.076 43.913 1.00 71.50 231 LEU A CA 1
ATOM 1733 C C . LEU A 1 231 ? -17.916 -0.279 43.379 1.00 71.50 231 LEU A C 1
ATOM 1735 O O . LEU A 1 231 ? -17.616 0.026 42.227 1.00 71.50 231 LEU A O 1
ATOM 1739 N N . SER A 1 232 ? -17.117 -1.000 44.168 1.00 77.88 232 SER A N 1
ATOM 1740 C CA . SER A 1 232 ? -15.781 -1.438 43.765 1.00 77.88 232 SER A CA 1
ATOM 1741 C C . SER A 1 232 ? -15.812 -2.320 42.510 1.00 77.88 232 SER A C 1
ATOM 1743 O O . SER A 1 232 ? -15.054 -2.066 41.578 1.00 77.88 232 SER A O 1
ATOM 1745 N N . THR A 1 233 ? -16.727 -3.295 42.409 1.00 82.81 233 THR A N 1
ATOM 1746 C CA . THR A 1 233 ? -16.843 -4.137 41.195 1.00 82.81 233 THR A CA 1
ATOM 1747 C C . THR A 1 233 ? -17.208 -3.341 39.937 1.00 82.81 233 THR A C 1
ATOM 1749 O O . THR A 1 233 ? -16.789 -3.694 38.834 1.00 82.81 233 THR A O 1
ATOM 1752 N N . ARG A 1 234 ? -17.944 -2.232 40.084 1.00 75.06 234 ARG A N 1
ATOM 1753 C CA . ARG A 1 234 ? -18.280 -1.332 38.973 1.00 75.06 234 ARG A CA 1
ATOM 1754 C C . ARG A 1 234 ? -17.094 -0.461 38.568 1.00 75.06 234 ARG A C 1
ATOM 1756 O O . ARG A 1 234 ? -16.841 -0.297 37.376 1.00 75.06 234 ARG A O 1
ATOM 1763 N N . GLU A 1 235 ? -16.382 0.096 39.544 1.00 76.62 235 GLU A N 1
ATOM 1764 C CA . GLU A 1 235 ? -15.156 0.863 39.298 1.00 76.62 235 GLU A CA 1
ATOM 1765 C C . GLU A 1 235 ? -14.124 -0.006 38.567 1.00 76.62 235 GLU A C 1
ATOM 1767 O O . GLU A 1 235 ? -13.579 0.435 37.554 1.00 76.62 235 GLU A O 1
ATOM 1772 N N . MET A 1 236 ? -13.980 -1.277 38.963 1.00 83.81 236 MET A N 1
ATOM 1773 C CA . MET A 1 236 ? -13.123 -2.247 38.274 1.00 83.81 236 MET A CA 1
ATOM 1774 C C . MET A 1 236 ? -13.463 -2.394 36.785 1.00 83.81 236 MET A C 1
ATOM 1776 O O . MET A 1 236 ? -12.550 -2.376 35.968 1.00 83.81 236 MET A O 1
ATOM 1780 N N . MET A 1 237 ? -14.741 -2.461 36.387 1.00 80.12 237 MET A N 1
ATOM 1781 C CA . MET A 1 237 ? -15.102 -2.527 34.957 1.00 80.12 237 MET A CA 1
ATOM 1782 C C . MET A 1 237 ? -14.592 -1.320 34.162 1.00 80.12 237 MET A C 1
ATOM 1784 O O . MET A 1 237 ? -14.089 -1.479 33.053 1.00 80.12 237 MET A O 1
ATOM 1788 N N . SER A 1 238 ? -14.675 -0.115 34.732 1.00 73.56 238 SER A N 1
ATOM 1789 C CA . SER A 1 238 ? -14.129 1.085 34.085 1.00 73.56 238 SER A CA 1
ATOM 1790 C C . SER A 1 238 ? -12.597 1.095 34.073 1.00 73.56 238 SER A C 1
ATOM 1792 O O . SER A 1 238 ? -11.985 1.650 33.154 1.00 73.56 238 SER A O 1
ATOM 1794 N N . GLU A 1 239 ? -11.964 0.529 35.099 1.00 81.50 239 GLU A N 1
ATOM 1795 C CA . GLU A 1 239 ? -10.510 0.400 35.159 1.00 81.50 239 GLU A CA 1
ATOM 1796 C C . GLU A 1 239 ? -9.985 -0.617 34.149 1.00 81.50 239 GLU A C 1
ATOM 1798 O O . GLU A 1 239 ? -8.912 -0.397 33.600 1.00 81.50 239 GLU A O 1
ATOM 1803 N N . ILE A 1 240 ? -10.732 -1.676 33.838 1.00 85.19 240 ILE A N 1
ATOM 1804 C CA . ILE A 1 240 ? -10.326 -2.716 32.882 1.00 85.19 240 ILE A CA 1
ATOM 1805 C C . ILE A 1 240 ? -10.096 -2.129 31.489 1.00 85.19 240 ILE A C 1
ATOM 1807 O O . ILE A 1 240 ? -9.029 -2.338 30.910 1.00 85.19 240 ILE A O 1
ATOM 1811 N N . ASP A 1 241 ? -11.006 -1.297 30.981 1.00 79.06 241 ASP A N 1
ATOM 1812 C CA . ASP A 1 241 ? -10.781 -0.616 29.697 1.00 79.06 241 ASP A CA 1
ATOM 1813 C C . ASP A 1 241 ? -9.552 0.304 29.739 1.00 79.06 241 ASP A C 1
ATOM 1815 O O . ASP A 1 241 ? -8.836 0.449 28.749 1.00 79.06 241 ASP A O 1
ATOM 1819 N N . THR A 1 242 ? -9.256 0.894 30.898 1.00 80.12 242 THR A N 1
ATOM 1820 C CA . THR A 1 242 ? -8.066 1.736 31.079 1.00 80.12 242 THR A CA 1
ATOM 1821 C C . THR A 1 242 ? -6.779 0.906 31.167 1.00 80.12 242 THR A C 1
ATOM 1823 O O . THR A 1 242 ? -5.765 1.313 30.599 1.00 80.12 242 THR A O 1
ATOM 1826 N N . ARG A 1 243 ? -6.811 -0.246 31.854 1.00 86.69 243 ARG A N 1
ATOM 1827 C CA . ARG A 1 243 ? -5.668 -1.150 32.071 1.00 86.69 243 ARG A CA 1
ATOM 1828 C C . ARG A 1 243 ? -5.295 -1.907 30.795 1.00 86.69 243 ARG A C 1
ATOM 1830 O O . ARG A 1 243 ? -4.112 -2.089 30.528 1.00 86.69 243 ARG A O 1
ATOM 1837 N N . PHE A 1 244 ? -6.281 -2.316 29.996 1.00 87.12 244 PHE A N 1
ATOM 1838 C CA . PHE A 1 244 ? -6.056 -3.171 28.827 1.00 87.12 244 PHE A CA 1
ATOM 1839 C C . PHE A 1 244 ? -6.303 -2.492 27.473 1.00 87.12 244 PHE A C 1
ATOM 1841 O O . PHE A 1 244 ? -5.879 -3.026 26.444 1.00 87.12 244 PHE A O 1
ATOM 1848 N N . GLY A 1 245 ? -6.958 -1.327 27.426 1.00 84.00 245 GLY A N 1
ATOM 1849 C CA . GLY A 1 245 ? -7.289 -0.649 26.171 1.00 84.00 245 GLY A CA 1
ATOM 1850 C C . GLY A 1 245 ? -8.112 -1.546 25.238 1.00 84.00 245 GLY A C 1
ATOM 1851 O O . GLY A 1 245 ? -9.114 -2.139 25.634 1.00 84.00 245 GLY A O 1
ATOM 1852 N N . ASN A 1 246 ? -7.656 -1.693 23.991 1.00 80.75 246 ASN A N 1
ATOM 1853 C CA . ASN A 1 246 ? -8.249 -2.612 23.006 1.00 80.75 246 ASN A CA 1
ATOM 1854 C C . ASN A 1 246 ? -7.634 -4.023 23.042 1.00 80.75 246 ASN A C 1
ATOM 1856 O O . ASN A 1 246 ? -7.858 -4.808 22.131 1.00 80.75 246 ASN A O 1
ATOM 1860 N N . GLY A 1 247 ? -6.818 -4.338 24.049 1.00 84.06 247 GLY A N 1
ATOM 1861 C CA . GLY A 1 247 ? -6.035 -5.569 24.084 1.00 84.06 247 GLY A CA 1
ATOM 1862 C C . GLY A 1 247 ? -6.769 -6.817 24.588 1.00 84.06 247 GLY A C 1
ATOM 1863 O O . GLY A 1 247 ? -6.165 -7.882 24.585 1.00 84.06 247 GLY A O 1
ATOM 1864 N N . LEU A 1 248 ? -8.018 -6.692 25.046 1.00 87.75 248 LEU A N 1
ATOM 1865 C CA . LEU A 1 248 ? -8.865 -7.839 25.389 1.00 87.75 248 LEU A CA 1
ATOM 1866 C C . LEU A 1 248 ? -9.726 -8.239 24.197 1.00 87.75 248 LEU A C 1
ATOM 1868 O O . LEU A 1 248 ? -10.372 -7.363 23.603 1.00 87.75 248 LEU A O 1
ATOM 1872 N N . ASP A 1 249 ? -9.774 -9.539 23.916 1.00 89.50 249 ASP A N 1
ATOM 1873 C CA . ASP A 1 249 ? -10.730 -10.103 22.965 1.00 89.50 249 ASP A CA 1
ATOM 1874 C C . ASP A 1 249 ? -12.155 -10.183 23.553 1.00 89.50 249 ASP A C 1
ATOM 1876 O O . ASP A 1 249 ? -12.390 -9.921 24.738 1.00 89.50 249 ASP A O 1
ATOM 1880 N N . ASP A 1 250 ? -13.138 -10.502 22.708 1.00 78.88 250 ASP A N 1
ATOM 1881 C CA . ASP A 1 250 ? -14.550 -10.530 23.108 1.00 78.88 250 ASP A CA 1
ATOM 1882 C C . ASP A 1 250 ? -14.848 -11.615 24.155 1.00 78.88 250 ASP A C 1
ATOM 1884 O O . ASP A 1 250 ? -15.706 -11.420 25.018 1.00 78.88 250 ASP A O 1
ATOM 1888 N N . ALA A 1 251 ? -14.129 -12.742 24.118 1.00 85.44 251 ALA A N 1
ATOM 1889 C CA . ALA A 1 251 ? -14.314 -13.832 25.070 1.00 85.44 251 ALA A CA 1
ATOM 1890 C C . ALA A 1 251 ? -13.751 -13.460 26.450 1.00 85.44 251 ALA A C 1
ATOM 1892 O O . ALA A 1 251 ? -14.407 -13.698 27.464 1.00 85.44 251 ALA A O 1
ATOM 1893 N N . GLU A 1 252 ? -12.581 -12.822 26.492 1.00 92.12 252 GLU A N 1
ATOM 1894 C CA . GLU A 1 252 ? -11.965 -12.285 27.707 1.00 92.12 252 GLU A CA 1
ATOM 1895 C C . GLU A 1 252 ? -12.843 -11.196 28.339 1.00 92.12 252 GLU A C 1
ATOM 1897 O O . GLU A 1 252 ? -13.089 -11.219 29.548 1.00 92.12 252 GLU A O 1
ATOM 1902 N N . ARG A 1 253 ? -13.382 -10.273 27.528 1.00 86.62 253 ARG A N 1
ATOM 1903 C CA . ARG A 1 253 ? -14.326 -9.244 28.002 1.00 86.62 253 ARG A CA 1
ATOM 1904 C C . ARG A 1 253 ? -15.601 -9.863 28.568 1.00 86.62 253 ARG A C 1
ATOM 1906 O O . ARG A 1 253 ? -16.054 -9.444 29.634 1.00 86.62 253 ARG A O 1
ATOM 1913 N N . ALA A 1 254 ? -16.165 -10.858 27.885 1.00 82.25 254 ALA A N 1
ATOM 1914 C CA . ALA A 1 254 ? -17.358 -11.560 28.345 1.00 82.25 254 ALA A CA 1
ATOM 1915 C C . ALA A 1 254 ? -17.109 -12.335 29.652 1.00 82.25 254 ALA A C 1
ATOM 1917 O O . ALA A 1 254 ? -17.961 -12.319 30.541 1.00 82.25 254 ALA A O 1
ATOM 1918 N N . ASP A 1 255 ? -15.944 -12.972 29.802 1.00 89.44 255 ASP A N 1
ATOM 1919 C CA . ASP A 1 255 ? -15.563 -13.693 31.023 1.00 89.44 255 ASP A CA 1
ATOM 1920 C C . ASP A 1 255 ? -15.460 -12.757 32.237 1.00 89.44 255 ASP A C 1
ATOM 1922 O O . ASP A 1 255 ? -16.054 -13.020 33.284 1.00 89.44 255 ASP A O 1
ATOM 1926 N N . ILE A 1 256 ? -14.785 -11.615 32.080 1.00 91.38 256 ILE A N 1
ATOM 1927 C CA . ILE A 1 256 ? -14.714 -10.574 33.113 1.00 91.38 256 ILE A CA 1
ATOM 1928 C C . ILE A 1 256 ? -16.110 -10.053 33.460 1.00 91.38 256 ILE A C 1
ATOM 1930 O O . ILE A 1 256 ? -16.455 -9.965 34.641 1.00 91.38 256 ILE A O 1
ATOM 1934 N N . ALA A 1 257 ? -16.918 -9.707 32.451 1.00 84.00 257 ALA A N 1
ATOM 1935 C CA . ALA A 1 257 ? -18.264 -9.183 32.663 1.00 84.00 257 ALA A CA 1
ATOM 1936 C C . ALA A 1 257 ? -19.122 -10.175 33.464 1.00 84.00 257 ALA A C 1
ATOM 1938 O O . ALA A 1 257 ? -19.787 -9.784 34.425 1.00 84.00 257 ALA A O 1
ATOM 1939 N N . LYS A 1 258 ? -19.018 -11.469 33.142 1.00 87.75 258 LYS A N 1
ATOM 1940 C CA . LYS A 1 258 ? -19.668 -12.556 33.876 1.00 87.75 258 LYS A CA 1
ATOM 1941 C C . LYS A 1 258 ? -19.157 -12.684 35.314 1.00 87.75 258 LYS A C 1
ATOM 1943 O O . LYS A 1 258 ? -19.952 -12.922 36.222 1.00 87.75 258 LYS A O 1
ATOM 1948 N N . ALA A 1 259 ? -17.853 -12.526 35.551 1.00 90.88 259 ALA A N 1
ATOM 1949 C CA . ALA A 1 259 ? -17.285 -12.546 36.901 1.00 90.88 259 ALA A CA 1
ATOM 1950 C C . ALA A 1 259 ? -17.799 -11.371 37.755 1.00 90.88 259 ALA A C 1
ATOM 1952 O O . ALA A 1 259 ? -18.187 -11.569 38.911 1.00 90.88 259 ALA A O 1
ATOM 1953 N N . VAL A 1 260 ? -17.854 -10.165 37.178 1.00 86.88 260 VAL A N 1
ATOM 1954 C CA . VAL A 1 260 ? -18.414 -8.966 37.822 1.00 86.88 260 VAL A CA 1
ATOM 1955 C C . VAL A 1 260 ? -19.893 -9.149 38.134 1.00 86.88 260 VAL A C 1
ATOM 1957 O O . VAL A 1 260 ? -20.324 -8.849 39.250 1.00 86.88 260 VAL A O 1
ATOM 1960 N N . GLU A 1 261 ? -20.668 -9.663 37.181 1.00 82.94 261 GLU A N 1
ATOM 1961 C CA . GLU A 1 261 ? -22.090 -9.946 37.357 1.00 82.94 261 GLU A CA 1
ATOM 1962 C C . GLU A 1 261 ? -22.323 -10.962 38.478 1.00 82.94 261 GLU A C 1
ATOM 1964 O O . GLU A 1 261 ? -23.033 -10.654 39.437 1.00 82.94 261 GLU A O 1
ATOM 1969 N N . GLY A 1 262 ? -21.639 -12.110 38.430 1.00 87.81 262 GLY A N 1
ATOM 1970 C CA . GLY A 1 262 ? -21.763 -13.157 39.443 1.00 87.81 262 GLY A CA 1
ATOM 1971 C C . GLY A 1 262 ? -21.380 -12.682 40.847 1.00 87.81 262 GLY A C 1
ATOM 1972 O O . GLY A 1 262 ? -22.082 -12.983 41.817 1.00 87.81 262 GLY A O 1
ATOM 1973 N N . ARG A 1 263 ? -20.308 -11.883 40.992 1.00 92.31 263 ARG A N 1
ATOM 1974 C CA . ARG A 1 263 ? -19.978 -11.298 42.301 1.00 92.31 263 ARG A CA 1
ATOM 1975 C C . ARG A 1 263 ? -21.030 -10.286 42.740 1.00 92.31 263 ARG A C 1
ATOM 1977 O O . ARG A 1 263 ? -21.434 -10.309 43.901 1.00 92.31 263 ARG A O 1
ATOM 1984 N N . SER A 1 264 ? -21.487 -9.424 41.837 1.00 82.00 264 SER A N 1
ATOM 1985 C CA . SER A 1 264 ? -22.505 -8.417 42.145 1.00 82.00 264 SER A CA 1
ATOM 1986 C C . SER A 1 264 ? -23.815 -9.056 42.615 1.00 82.00 264 SER A C 1
ATOM 1988 O O . SER A 1 264 ? -24.423 -8.573 43.570 1.00 82.00 264 SER A O 1
ATOM 1990 N N . GLU A 1 265 ? -24.238 -10.161 41.997 1.00 82.50 265 GLU A N 1
ATOM 1991 C CA . GLU A 1 265 ? -25.392 -10.951 42.440 1.00 82.50 265 GLU A CA 1
ATOM 1992 C C . GLU A 1 265 ? -25.192 -11.533 43.841 1.00 82.50 265 GLU A C 1
ATOM 1994 O O . GLU A 1 265 ? -26.079 -11.403 44.688 1.00 82.50 265 GLU A O 1
ATOM 1999 N N . ALA A 1 266 ? -24.020 -12.113 44.120 1.00 85.81 266 ALA A N 1
ATOM 2000 C CA . ALA A 1 266 ? -23.698 -12.639 45.446 1.00 85.81 266 ALA A CA 1
ATOM 2001 C C . ALA A 1 266 ? -23.751 -11.542 46.526 1.00 85.81 266 ALA A C 1
ATOM 2003 O O . ALA A 1 266 ? -24.345 -11.748 47.587 1.00 85.81 266 ALA A O 1
ATOM 2004 N N . ILE A 1 267 ? -23.204 -10.353 46.240 1.00 81.69 267 ILE A N 1
ATOM 2005 C CA . ILE A 1 267 ? -23.260 -9.204 47.154 1.00 81.69 267 ILE A CA 1
ATOM 2006 C C . ILE A 1 267 ? -24.715 -8.755 47.375 1.00 81.69 267 ILE A C 1
ATOM 2008 O O . ILE A 1 267 ? -25.118 -8.522 48.516 1.00 81.69 267 ILE A O 1
ATOM 2012 N N . ARG A 1 268 ? -25.540 -8.681 46.319 1.00 76.69 268 ARG A N 1
ATOM 2013 C CA . ARG A 1 268 ? -26.973 -8.344 46.447 1.00 76.69 268 ARG A CA 1
ATOM 2014 C C . ARG A 1 268 ? -27.738 -9.372 47.276 1.00 76.69 268 ARG A C 1
ATOM 2016 O O . ARG A 1 268 ? -28.546 -8.983 48.119 1.00 76.69 268 ARG A O 1
ATOM 2023 N N . ALA A 1 269 ? -27.475 -10.663 47.080 1.00 81.81 269 ALA A N 1
ATOM 2024 C CA . ALA A 1 269 ? -28.091 -11.729 47.863 1.00 81.81 269 ALA A CA 1
ATOM 2025 C C . ALA A 1 269 ? -27.723 -11.623 49.354 1.00 81.81 269 ALA A C 1
ATOM 2027 O O . ALA A 1 269 ? -28.601 -11.749 50.210 1.00 81.81 269 ALA A O 1
ATOM 2028 N N . ALA A 1 270 ? -26.458 -11.323 49.667 1.00 82.62 270 ALA A N 1
ATOM 2029 C CA . ALA A 1 270 ? -26.001 -11.094 51.038 1.00 82.62 270 ALA A CA 1
ATOM 2030 C C . ALA A 1 270 ? -26.687 -9.872 51.680 1.00 82.62 270 ALA A C 1
ATOM 2032 O O . ALA A 1 270 ? -27.186 -9.958 52.806 1.00 82.62 270 ALA A O 1
ATOM 2033 N N . LEU A 1 271 ? -26.796 -8.760 50.941 1.00 73.50 271 LEU A N 1
ATOM 2034 C CA . LEU A 1 271 ? -27.523 -7.563 51.379 1.00 73.50 271 LEU A CA 1
ATOM 2035 C C . LEU A 1 271 ? -29.010 -7.858 51.636 1.00 73.50 271 LEU A C 1
ATOM 2037 O O . LEU A 1 271 ? -29.532 -7.472 52.681 1.00 73.50 271 LEU A O 1
ATOM 2041 N N . ALA A 1 272 ? -29.686 -8.591 50.746 1.00 72.88 272 ALA A N 1
ATOM 2042 C CA . ALA A 1 272 ? -31.084 -8.989 50.935 1.00 72.88 272 ALA A CA 1
ATOM 2043 C C . ALA A 1 272 ? -31.278 -9.912 52.157 1.00 72.88 272 ALA A C 1
ATOM 2045 O O . ALA A 1 272 ? -32.225 -9.739 52.930 1.00 72.88 272 ALA A O 1
ATOM 2046 N N . ALA A 1 273 ? -30.363 -10.864 52.368 1.00 78.06 273 ALA A N 1
ATOM 2047 C CA . ALA A 1 273 ? -30.405 -11.812 53.483 1.00 78.06 273 ALA A CA 1
ATOM 2048 C C . ALA A 1 273 ? -30.186 -11.158 54.859 1.00 78.06 273 ALA A C 1
ATOM 2050 O O . ALA A 1 273 ? -30.650 -11.696 55.865 1.00 78.06 273 ALA A O 1
ATOM 2051 N N . SER A 1 274 ? -29.538 -9.987 54.915 1.00 72.69 274 SER A N 1
ATOM 2052 C CA . SER A 1 274 ? -29.311 -9.230 56.157 1.00 72.69 274 SER A CA 1
ATOM 2053 C C . SER A 1 274 ? -30.587 -8.690 56.830 1.00 72.69 274 SER A C 1
ATOM 2055 O O . SER A 1 274 ? -30.519 -8.186 57.949 1.00 72.69 274 SER A O 1
ATOM 2057 N N . GLY A 1 275 ? -31.763 -8.896 56.220 1.00 50.31 275 GLY A N 1
ATOM 2058 C CA . GLY A 1 275 ? -33.046 -8.804 56.911 1.00 50.31 275 GLY A CA 1
ATOM 2059 C C . GLY A 1 275 ? -33.557 -7.376 57.077 1.00 50.31 275 GLY A C 1
ATOM 2060 O O . GLY A 1 275 ? -33.651 -6.867 58.190 1.00 50.31 275 GLY A O 1
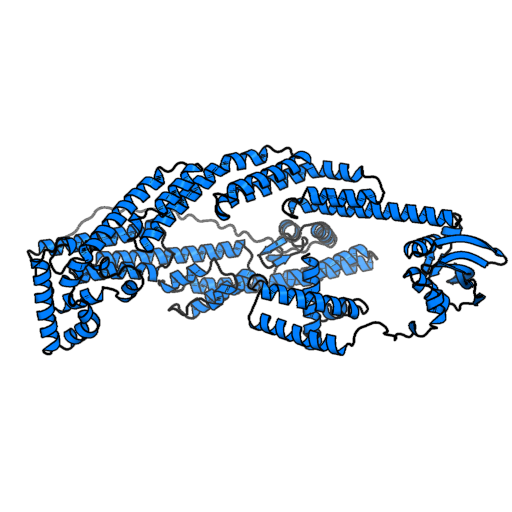ATOM 2061 N N . GLY A 1 276 ? -33.993 -6.781 55.966 1.00 49.91 276 GLY A N 1
ATOM 2062 C CA . GLY A 1 276 ? -34.756 -5.536 55.951 1.00 49.91 276 GLY A CA 1
ATOM 2063 C C . GLY A 1 276 ? -33.894 -4.281 55.869 1.00 49.91 276 GLY A C 1
ATOM 2064 O O . GLY A 1 276 ? -32.800 -4.208 56.412 1.00 49.91 276 GLY A O 1
ATOM 2065 N N . PHE A 1 277 ? -34.439 -3.290 55.165 1.00 52.25 277 PHE A N 1
ATOM 2066 C CA . PHE A 1 277 ? -33.913 -1.941 54.974 1.00 52.25 277 PHE A CA 1
ATOM 2067 C C . PHE A 1 277 ? -33.168 -1.402 56.209 1.00 52.25 277 PHE A C 1
ATOM 2069 O O . PHE A 1 277 ? -33.777 -0.876 57.144 1.00 52.25 277 PHE A O 1
ATOM 2076 N N . GLN A 1 278 ? -31.836 -1.493 56.192 1.00 56.59 278 GLN A N 1
ATOM 2077 C CA . GLN A 1 278 ? -31.003 -0.536 56.901 1.00 56.59 278 GLN A CA 1
ATOM 2078 C C . GLN A 1 278 ? -30.857 0.665 55.968 1.00 56.59 278 GLN A C 1
ATOM 2080 O O . GLN A 1 278 ? -30.251 0.511 54.906 1.00 56.59 278 GLN A O 1
ATOM 2085 N N . PRO A 1 279 ? -31.426 1.838 56.308 1.00 60.16 279 PRO A N 1
ATOM 2086 C CA . PRO A 1 279 ? -31.141 3.039 55.542 1.00 60.16 279 PRO A CA 1
ATOM 2087 C C . PRO A 1 279 ? -29.617 3.195 55.477 1.00 60.16 279 PRO A C 1
ATOM 2089 O O . PRO A 1 279 ? -28.972 3.088 56.528 1.00 60.16 279 PRO A O 1
ATOM 2092 N N . PRO A 1 280 ? -29.036 3.401 54.282 1.00 70.25 280 PRO A N 1
ATOM 2093 C CA . PRO A 1 280 ? -27.596 3.554 54.149 1.00 70.25 280 PRO A CA 1
ATOM 2094 C C . PRO A 1 280 ? -27.100 4.649 55.085 1.00 70.25 280 PRO A C 1
ATOM 2096 O O . PRO A 1 280 ? -27.819 5.616 55.379 1.00 70.25 280 PRO A O 1
ATOM 2099 N N . THR A 1 281 ? -25.861 4.511 55.554 1.00 80.12 281 THR A N 1
ATOM 2100 C CA . THR A 1 281 ? -25.246 5.597 56.312 1.00 80.12 281 THR A CA 1
ATOM 2101 C C . THR A 1 281 ? -25.174 6.848 55.437 1.00 80.12 281 THR A C 1
ATOM 2103 O O . THR A 1 281 ? -25.253 6.792 54.205 1.00 80.12 281 THR A O 1
ATOM 2106 N N . CYS A 1 282 ? -25.037 8.015 56.059 1.00 82.69 282 CYS A N 1
ATOM 2107 C CA . CYS A 1 282 ? -24.915 9.241 55.282 1.00 82.69 282 CYS A CA 1
ATOM 2108 C C . CYS A 1 282 ? -23.636 9.260 54.430 1.00 82.69 282 CYS A C 1
ATOM 2110 O O . CYS A 1 282 ? -23.660 9.835 53.342 1.00 82.69 282 CYS A O 1
ATOM 2112 N N . GLU A 1 283 ? -22.551 8.606 54.871 1.00 81.69 283 GLU A N 1
ATOM 2113 C CA . GLU A 1 283 ? -21.386 8.355 54.021 1.00 81.69 283 GLU A CA 1
ATOM 2114 C C . GLU A 1 283 ? -21.759 7.545 52.778 1.00 81.69 283 GLU A C 1
ATOM 2116 O O . GLU A 1 283 ? -21.448 7.984 51.671 1.00 81.69 283 GLU A O 1
ATOM 2121 N N . ASP A 1 284 ? -22.449 6.414 52.943 1.00 72.00 284 ASP A N 1
ATOM 2122 C CA . ASP A 1 284 ? -22.816 5.522 51.835 1.00 72.00 284 ASP A CA 1
ATOM 2123 C C . ASP A 1 284 ? -23.735 6.228 50.834 1.00 72.00 284 ASP A C 1
ATOM 2125 O O . ASP A 1 284 ? -23.515 6.161 49.624 1.00 72.00 284 ASP A O 1
ATOM 2129 N N . LEU A 1 285 ? -24.722 6.985 51.329 1.00 76.69 285 LEU A N 1
ATOM 2130 C CA . LEU A 1 285 ? -25.634 7.768 50.494 1.00 76.69 285 LEU A CA 1
ATOM 2131 C C . LEU A 1 285 ? -24.876 8.804 49.641 1.00 76.69 285 LEU A C 1
ATOM 2133 O O . LEU A 1 285 ? -25.158 8.961 48.450 1.00 76.69 285 LEU A O 1
ATOM 2137 N N . PHE A 1 286 ? -23.900 9.512 50.223 1.00 78.12 286 PHE A N 1
ATOM 2138 C CA . PHE A 1 286 ? -23.113 10.513 49.495 1.00 78.12 286 PHE A CA 1
ATOM 2139 C C . PHE A 1 286 ? -22.027 9.905 48.601 1.00 78.12 286 PHE A C 1
ATOM 2141 O O . PHE A 1 286 ? -21.757 10.463 47.535 1.00 78.12 286 PHE A O 1
ATOM 2148 N N . ARG A 1 287 ? -21.424 8.771 48.983 1.00 72.06 287 ARG A N 1
ATOM 2149 C CA . ARG A 1 287 ? -20.517 7.998 48.117 1.00 72.06 287 ARG A CA 1
ATOM 2150 C C . ARG A 1 287 ? -21.254 7.461 46.900 1.00 72.06 287 ARG A C 1
ATOM 2152 O O . ARG A 1 287 ? -20.747 7.587 45.793 1.00 72.06 287 ARG A O 1
ATOM 2159 N N . TRP A 1 288 ? -22.476 6.972 47.078 1.00 69.50 288 TRP A N 1
ATOM 2160 C CA . TRP A 1 288 ? -23.314 6.529 45.971 1.00 69.50 288 TRP A CA 1
ATOM 2161 C C . TRP A 1 288 ? -23.618 7.670 44.994 1.00 69.50 288 TRP A C 1
ATOM 2163 O O . TRP A 1 288 ? -23.349 7.547 43.800 1.00 69.50 288 TRP A O 1
ATOM 2173 N N . GLY A 1 289 ? -24.043 8.832 45.506 1.00 65.00 289 GLY A N 1
ATOM 2174 C CA . GLY A 1 289 ? -24.238 10.037 44.689 1.00 65.00 289 GLY A CA 1
ATOM 2175 C C . GLY A 1 289 ? -22.982 10.501 43.930 1.00 65.00 289 GLY A C 1
ATOM 2176 O O . GLY A 1 289 ? -23.103 11.204 42.925 1.00 65.00 289 GLY A O 1
ATOM 2177 N N . ALA A 1 290 ? -21.792 10.088 44.387 1.00 61.88 290 ALA A N 1
ATOM 2178 C CA . ALA A 1 290 ? -20.500 10.334 43.744 1.00 61.88 290 ALA A CA 1
ATOM 2179 C C . ALA A 1 290 ? -20.211 9.429 42.552 1.00 61.88 290 ALA A C 1
ATOM 2181 O O . ALA A 1 290 ? -19.516 9.849 41.633 1.00 61.88 290 ALA A O 1
ATOM 2182 N N . THR A 1 291 ? -20.677 8.179 42.613 1.00 55.91 291 THR A N 1
ATOM 2183 C CA . THR A 1 291 ? -20.409 7.174 41.573 1.00 55.91 291 THR A CA 1
ATOM 2184 C C . THR A 1 291 ? -21.146 7.485 40.278 1.00 55.91 291 THR A C 1
ATOM 2186 O O . THR A 1 291 ? -20.746 7.034 39.209 1.00 55.91 291 THR A O 1
ATOM 2189 N N . ILE A 1 292 ? -22.172 8.334 40.363 1.00 57.56 292 ILE A N 1
ATOM 2190 C CA . ILE A 1 292 ? -22.841 8.924 39.214 1.00 57.56 292 ILE A CA 1
ATOM 2191 C C . ILE A 1 292 ? -21.870 9.909 38.545 1.00 57.56 292 ILE A C 1
ATOM 2193 O O . ILE A 1 292 ? -21.685 11.039 39.006 1.00 57.56 292 ILE A O 1
ATOM 2197 N N . ASP A 1 293 ? -21.250 9.497 37.438 1.00 53.44 293 ASP A N 1
ATOM 2198 C CA . ASP A 1 293 ? -20.423 10.381 36.615 1.00 53.44 293 ASP A CA 1
ATOM 2199 C C . ASP A 1 293 ? -21.302 11.378 35.837 1.00 53.44 293 ASP A C 1
ATOM 2201 O O . ASP A 1 293 ? -21.688 11.170 34.684 1.00 53.44 293 ASP A O 1
ATOM 2205 N N . TRP A 1 294 ? -21.592 12.514 36.476 1.00 49.84 294 TRP A N 1
ATOM 2206 C CA . TRP A 1 294 ? -22.361 13.629 35.912 1.00 49.84 294 TRP A CA 1
ATOM 2207 C C . TRP A 1 294 ? -21.732 14.279 34.667 1.00 49.84 294 TRP A C 1
ATOM 2209 O O . TRP A 1 294 ? -22.363 15.150 34.054 1.00 49.84 294 TRP A O 1
ATOM 2219 N N . SER A 1 295 ? -20.487 13.940 34.316 1.00 46.62 295 SER A N 1
ATOM 2220 C CA . SER A 1 295 ? -19.812 14.454 33.121 1.00 46.62 295 SER A CA 1
ATOM 2221 C C . SER A 1 295 ? -20.148 13.623 31.881 1.00 46.62 295 SER A C 1
ATOM 2223 O O . SER A 1 295 ? -20.587 14.205 30.888 1.00 46.62 295 SER A O 1
ATOM 2225 N N . ARG A 1 296 ? -20.105 12.282 31.977 1.00 44.91 296 ARG A N 1
ATOM 2226 C CA . ARG A 1 296 ? -20.703 11.364 30.980 1.00 44.91 296 ARG A CA 1
ATOM 2227 C C . ARG A 1 296 ? -22.179 11.643 30.788 1.00 44.91 296 ARG A C 1
ATOM 2229 O O . ARG A 1 296 ? -22.703 11.587 29.681 1.00 44.91 296 ARG A O 1
ATOM 2236 N N . ALA A 1 297 ? -22.809 12.046 31.879 1.00 47.25 297 ALA A N 1
ATOM 2237 C CA . ALA A 1 297 ? -24.199 12.375 31.893 1.00 47.25 297 ALA A CA 1
ATOM 2238 C C . ALA A 1 297 ? -24.532 13.530 30.893 1.00 47.25 297 ALA A C 1
ATOM 2240 O O . ALA A 1 297 ? -25.492 13.493 30.130 1.00 47.25 297 ALA A O 1
ATOM 2241 N N . ARG A 1 298 ? -23.731 14.592 30.820 1.00 42.28 298 ARG A N 1
ATOM 2242 C CA . ARG A 1 298 ? -24.121 15.801 30.066 1.00 42.28 298 ARG A CA 1
ATOM 2243 C C . ARG A 1 298 ? -24.078 15.689 28.535 1.00 42.28 298 ARG A C 1
ATOM 2245 O O . ARG A 1 298 ? -24.557 16.612 27.880 1.00 42.28 298 ARG A O 1
ATOM 2252 N N . ASN A 1 299 ? -23.521 14.619 27.965 1.00 42.44 299 ASN A N 1
ATOM 2253 C CA . ASN A 1 299 ? -23.161 14.573 26.541 1.00 42.44 299 ASN A CA 1
ATOM 2254 C C . ASN A 1 299 ? -24.150 13.848 25.612 1.00 42.44 299 ASN A C 1
ATOM 2256 O O . ASN A 1 299 ? -23.934 13.846 24.401 1.00 42.44 299 ASN A O 1
ATOM 2260 N N . THR A 1 300 ? -25.258 13.300 26.112 1.00 47.66 300 THR A N 1
ATOM 2261 C CA . THR A 1 300 ? -26.321 12.738 25.261 1.00 47.66 300 THR A CA 1
ATOM 2262 C C . THR A 1 300 ? -27.525 13.683 25.202 1.00 47.66 300 THR A C 1
ATOM 2264 O O . THR A 1 300 ? -27.967 14.235 26.210 1.00 47.66 300 THR A O 1
ATOM 2267 N N . ARG A 1 301 ? -28.073 13.904 23.996 1.00 45.25 301 ARG A N 1
ATOM 2268 C CA . ARG A 1 301 ? -29.161 14.872 23.719 1.00 45.25 301 ARG A CA 1
ATOM 2269 C C . ARG A 1 301 ? -30.474 14.617 24.486 1.00 45.25 301 ARG A C 1
ATOM 2271 O O . ARG A 1 301 ? -31.363 15.457 24.393 1.00 45.25 301 ARG A O 1
ATOM 2278 N N . GLN A 1 302 ? -30.605 13.514 25.229 1.00 45.75 302 GLN A N 1
ATOM 2279 C CA . GLN A 1 302 ? -31.839 13.120 25.926 1.00 45.75 302 GLN A CA 1
ATOM 2280 C C . GLN A 1 302 ? -31.745 13.001 27.453 1.00 45.75 302 GLN A C 1
ATOM 2282 O O . GLN A 1 302 ? -32.712 12.607 28.092 1.00 45.75 302 GLN A O 1
ATOM 2287 N N . GLY A 1 303 ? -30.665 13.464 28.078 1.00 48.47 303 GLY A N 1
ATOM 2288 C CA . GLY A 1 303 ? -30.655 13.587 29.531 1.00 48.47 303 GLY A CA 1
ATOM 2289 C C . GLY A 1 303 ? -30.244 12.272 30.224 1.00 48.47 303 GLY A C 1
ATOM 2290 O O . GLY A 1 303 ? -30.917 11.256 30.140 1.00 48.47 303 GLY A O 1
ATOM 2291 N N . PRO A 1 304 ? -29.144 12.280 30.968 1.00 47.12 304 PRO A N 1
ATOM 2292 C CA . PRO A 1 304 ? -28.486 11.092 31.528 1.00 47.12 304 PRO A CA 1
ATOM 2293 C C . PRO A 1 304 ? -28.942 10.684 32.923 1.00 47.12 304 PRO A C 1
ATOM 2295 O O . PRO A 1 304 ? -28.336 9.826 33.563 1.00 47.12 304 PRO A O 1
ATOM 2298 N N . PHE A 1 305 ? -29.934 11.386 33.464 1.00 47.00 305 PHE A N 1
ATOM 2299 C CA . PHE A 1 305 ? -30.347 11.204 34.850 1.00 47.00 305 PHE A CA 1
ATOM 2300 C C . PHE A 1 305 ? -30.908 9.780 35.074 1.00 47.00 305 PHE A C 1
ATOM 2302 O O . PHE A 1 305 ? -31.051 9.351 36.213 1.00 47.00 305 PHE A O 1
ATOM 2309 N N . TYR A 1 306 ? -31.186 9.055 33.982 1.00 47.62 306 TYR A N 1
ATOM 2310 C CA . TYR A 1 306 ? -31.961 7.822 33.917 1.00 47.62 306 TYR A CA 1
ATOM 2311 C C . TYR A 1 306 ? -31.098 6.566 33.985 1.00 47.62 306 TYR A C 1
ATOM 2313 O O . TYR A 1 306 ? -31.204 5.833 34.959 1.00 47.62 306 TYR A O 1
ATOM 2321 N N . LEU A 1 307 ? -30.174 6.355 33.046 1.00 48.88 307 LEU A N 1
ATOM 2322 C CA . LEU A 1 307 ? -29.440 5.086 32.902 1.00 48.88 307 LEU A CA 1
ATOM 2323 C C . LEU A 1 307 ? -28.715 4.616 34.170 1.00 48.88 307 LEU A C 1
ATOM 2325 O O . LEU A 1 307 ? -28.671 3.429 34.472 1.00 48.88 307 LEU A O 1
ATOM 2329 N N . PHE A 1 308 ? -28.186 5.551 34.957 1.00 48.97 308 PHE A N 1
ATOM 2330 C CA . PHE A 1 308 ? -27.427 5.218 36.162 1.00 48.97 308 PHE A CA 1
ATOM 2331 C C . PHE A 1 308 ? -28.311 4.886 37.376 1.00 48.97 308 PHE A C 1
ATOM 2333 O O . PHE A 1 308 ? -27.870 4.175 38.270 1.00 48.97 308 PHE A O 1
ATOM 2340 N N . MET A 1 309 ? -29.547 5.391 37.432 1.00 49.59 309 MET A N 1
ATOM 2341 C CA . MET A 1 309 ? -30.502 5.050 38.499 1.00 49.59 309 MET A CA 1
ATOM 2342 C C . MET A 1 309 ? -31.370 3.834 38.151 1.00 49.59 309 MET A C 1
ATOM 2344 O O . MET A 1 309 ? -32.088 3.341 39.014 1.00 49.59 309 MET A O 1
ATOM 2348 N N . LEU A 1 310 ? -31.306 3.373 36.902 1.00 47.16 310 LEU A N 1
ATOM 2349 C CA . LEU A 1 310 ? -32.081 2.257 36.366 1.00 47.16 310 LEU A CA 1
ATOM 2350 C C . LEU A 1 310 ? -31.383 0.914 36.406 1.00 47.16 310 LEU A C 1
ATOM 2352 O O . LEU A 1 310 ? -32.058 -0.091 36.254 1.00 47.16 310 LEU A O 1
ATOM 2356 N N . ASP A 1 311 ? -30.061 0.897 36.527 1.00 50.62 311 ASP A N 1
ATOM 2357 C CA . ASP A 1 311 ? -29.317 -0.349 36.528 1.00 50.62 311 ASP A CA 1
ATOM 2358 C C . ASP A 1 311 ? -29.804 -1.200 37.710 1.00 50.62 311 ASP A C 1
ATOM 2360 O O . ASP A 1 311 ? -29.573 -0.847 38.866 1.00 50.62 311 ASP A O 1
ATOM 2364 N N . ASP A 1 312 ? -30.469 -2.322 37.432 1.00 45.00 312 ASP A N 1
ATOM 2365 C CA . ASP A 1 312 ? -30.917 -3.325 38.413 1.00 45.00 312 ASP A CA 1
ATOM 2366 C C . ASP A 1 312 ? -29.762 -3.778 39.326 1.00 45.00 312 ASP A C 1
ATOM 2368 O O . ASP A 1 312 ? -29.957 -4.311 40.425 1.00 45.00 312 ASP A O 1
ATOM 2372 N N . ARG A 1 313 ? -28.526 -3.553 38.859 1.00 44.69 313 ARG A N 1
ATOM 2373 C CA . ARG A 1 313 ? -27.276 -3.823 39.558 1.00 44.69 313 ARG A CA 1
ATOM 2374 C C . ARG A 1 313 ? -26.885 -2.725 40.549 1.00 44.69 313 ARG A C 1
ATOM 2376 O O . ARG A 1 313 ? -26.162 -3.017 41.502 1.00 44.69 313 ARG A O 1
ATOM 2383 N N . ILE A 1 314 ? -27.380 -1.500 40.367 1.00 47.62 314 ILE A N 1
ATOM 2384 C CA . ILE A 1 314 ? -27.265 -0.364 41.285 1.00 47.62 314 ILE A CA 1
ATOM 2385 C C . ILE A 1 314 ? -28.503 -0.337 42.185 1.00 47.62 314 ILE A C 1
ATOM 2387 O O . ILE A 1 314 ? -29.428 0.455 42.025 1.00 47.62 314 ILE A O 1
ATOM 2391 N N . VAL A 1 315 ? -28.491 -1.174 43.215 1.00 52.31 315 VAL A N 1
ATOM 2392 C CA . VAL A 1 315 ? -29.428 -1.033 44.329 1.00 52.31 315 VAL A CA 1
ATOM 2393 C C . VAL A 1 315 ? -28.656 -1.162 45.629 1.00 52.31 315 VAL A C 1
ATOM 2395 O O . VAL A 1 315 ? -28.109 -2.228 45.909 1.00 52.31 315 VAL A O 1
ATOM 2398 N N . PRO A 1 316 ? -28.641 -0.097 46.453 1.00 48.72 316 PRO A N 1
ATOM 2399 C CA . PRO A 1 316 ? -28.685 -0.397 47.877 1.00 48.72 316 PRO A CA 1
ATOM 2400 C C . PRO A 1 316 ? -29.531 0.541 48.735 1.00 48.72 316 PRO A C 1
ATOM 2402 O O . PRO A 1 316 ? -29.730 0.194 49.891 1.00 48.72 316 PRO A O 1
ATOM 2405 N N . VAL A 1 317 ? -30.062 1.679 48.254 1.00 54.31 317 VAL A N 1
ATOM 2406 C CA . VAL A 1 317 ? -30.744 2.576 49.208 1.00 54.31 317 VAL A CA 1
ATOM 2407 C C . VAL A 1 317 ? -31.966 1.885 49.814 1.00 54.31 317 VAL A C 1
ATOM 2409 O O . VAL A 1 317 ? -32.090 1.939 51.025 1.00 54.31 317 VAL A O 1
ATOM 2412 N N . PHE A 1 318 ? -32.770 1.135 49.038 1.00 55.75 318 PHE A N 1
ATOM 2413 C CA . PHE A 1 318 ? -33.942 0.393 49.554 1.00 55.75 318 PHE A CA 1
ATOM 2414 C C . PHE A 1 318 ? -33.971 -1.120 49.287 1.00 55.75 318 PHE A C 1
ATOM 2416 O O . PHE A 1 318 ? -34.976 -1.761 49.583 1.00 55.75 318 PHE A O 1
ATOM 2423 N N . GLY A 1 319 ? -32.917 -1.714 48.720 1.00 57.44 319 GLY A N 1
ATOM 2424 C CA . GLY A 1 319 ? -32.918 -3.151 48.391 1.00 57.44 319 GLY A CA 1
ATOM 2425 C C . GLY A 1 319 ? -33.885 -3.561 47.265 1.00 57.44 319 GLY A C 1
ATOM 2426 O O . GLY A 1 319 ? -34.123 -4.748 47.073 1.00 57.44 319 GLY A O 1
ATOM 2427 N N . ARG A 1 320 ? -34.427 -2.592 46.516 1.00 62.31 320 ARG A N 1
ATOM 2428 C CA . ARG A 1 320 ? -35.244 -2.770 45.304 1.00 62.31 320 ARG A CA 1
ATOM 2429 C C . ARG A 1 320 ? -34.934 -1.690 44.265 1.00 62.31 320 ARG A C 1
ATOM 2431 O O . ARG A 1 320 ? -34.495 -0.598 44.648 1.00 62.31 320 ARG A O 1
ATOM 2438 N N . SER A 1 321 ? -35.145 -2.009 42.985 1.00 63.06 321 SER A N 1
ATOM 2439 C CA . SER A 1 321 ? -34.883 -1.096 41.868 1.00 63.06 321 SER A CA 1
ATOM 2440 C C . SER A 1 321 ? -35.659 0.202 42.052 1.00 63.06 321 SER A C 1
ATOM 2442 O O . SER A 1 321 ? -36.803 0.191 42.503 1.00 63.06 321 SER A O 1
ATOM 2444 N N . ILE A 1 322 ? -35.043 1.324 41.678 1.00 63.53 322 ILE A N 1
ATOM 2445 C CA . ILE A 1 322 ? -35.717 2.625 41.602 1.00 63.53 322 ILE A CA 1
ATOM 2446 C C . ILE A 1 322 ? -36.940 2.571 40.670 1.00 63.53 322 ILE A C 1
ATOM 2448 O O . ILE A 1 322 ? -37.889 3.325 40.868 1.00 63.53 322 ILE A O 1
ATOM 2452 N N . ARG A 1 323 ? -36.954 1.644 39.703 1.00 61.34 323 ARG A N 1
ATOM 2453 C CA . ARG A 1 323 ? -38.115 1.348 38.851 1.00 61.34 323 ARG A CA 1
ATOM 2454 C C . ARG A 1 323 ? -39.349 0.926 39.651 1.00 61.34 323 ARG A C 1
ATOM 2456 O O . ARG A 1 323 ? -40.464 1.259 39.268 1.00 61.34 323 ARG A O 1
ATOM 2463 N N . ASP A 1 324 ? -39.139 0.206 40.747 1.00 69.19 324 ASP A N 1
ATOM 2464 C CA . ASP A 1 324 ? -40.209 -0.337 41.586 1.00 69.19 324 ASP A CA 1
ATOM 2465 C C . ASP A 1 324 ? -40.576 0.608 42.737 1.00 69.19 324 ASP A C 1
ATOM 2467 O O . ASP A 1 324 ? -41.354 0.235 43.619 1.00 69.19 324 ASP A O 1
ATOM 2471 N N . TRP A 1 325 ? -39.980 1.807 42.780 1.00 72.94 325 TRP A N 1
ATOM 2472 C CA . TRP A 1 325 ? -40.308 2.797 43.796 1.00 72.94 325 TRP A CA 1
ATOM 2473 C C . TRP A 1 325 ? -41.670 3.400 43.498 1.00 72.94 325 TRP A C 1
ATOM 2475 O O . TRP A 1 325 ? -41.911 3.975 42.436 1.00 72.94 325 TRP A O 1
ATOM 2485 N N . ASP A 1 326 ? -42.545 3.324 44.487 1.00 71.44 326 ASP A N 1
ATOM 2486 C CA . ASP A 1 326 ? -43.761 4.115 44.500 1.00 71.44 326 ASP A CA 1
ATOM 2487 C C . ASP A 1 326 ? -43.493 5.530 45.060 1.00 71.44 326 ASP A C 1
ATOM 2489 O O . ASP A 1 326 ? -42.368 5.926 45.393 1.00 71.44 326 ASP A O 1
ATOM 2493 N N . GLU A 1 327 ? -44.550 6.334 45.179 1.00 73.06 327 GLU A N 1
ATOM 2494 C CA . GLU A 1 327 ? -44.466 7.662 45.799 1.00 73.06 327 GLU A CA 1
ATOM 2495 C C . GLU A 1 327 ? -43.948 7.627 47.244 1.00 73.06 327 GLU A C 1
ATOM 2497 O O . GLU A 1 327 ? -43.294 8.573 47.697 1.00 73.06 327 GLU A O 1
ATOM 2502 N N . ALA A 1 328 ? -44.231 6.554 47.987 1.00 76.12 328 ALA A N 1
ATOM 2503 C CA . ALA A 1 328 ? -43.823 6.427 49.378 1.00 76.12 328 ALA A CA 1
ATOM 2504 C C . ALA A 1 328 ? -42.317 6.157 49.494 1.00 76.12 328 ALA A C 1
ATOM 2506 O O . ALA A 1 328 ? -41.671 6.731 50.378 1.00 76.12 328 ALA A O 1
ATOM 2507 N N . ASP A 1 329 ? -41.761 5.360 48.585 1.00 73.56 329 ASP A N 1
ATOM 2508 C CA . ASP A 1 329 ? -40.327 5.096 48.460 1.00 73.56 329 ASP A CA 1
ATOM 2509 C C . ASP A 1 329 ? -39.551 6.352 48.075 1.00 73.56 329 ASP A C 1
ATOM 2511 O O . ASP A 1 329 ? -38.582 6.731 48.742 1.00 73.56 329 ASP A O 1
ATOM 2515 N N . ALA A 1 330 ? -40.044 7.073 47.068 1.00 74.12 330 ALA A N 1
ATOM 2516 C CA . ALA A 1 330 ? -39.480 8.347 46.648 1.00 74.12 330 ALA A CA 1
ATOM 2517 C C . ALA A 1 330 ? -39.475 9.369 47.807 1.00 74.12 330 ALA A C 1
ATOM 2519 O O . ALA A 1 330 ? -38.466 10.027 48.078 1.00 74.12 330 ALA A O 1
ATOM 2520 N N . ALA A 1 331 ? -40.571 9.446 48.568 1.00 76.75 331 ALA A N 1
ATOM 2521 C CA . ALA A 1 331 ? -40.656 10.301 49.748 1.00 76.75 331 ALA A CA 1
ATOM 2522 C C . ALA A 1 331 ? -39.748 9.829 50.901 1.00 76.75 331 ALA A C 1
ATOM 2524 O O . ALA A 1 331 ? -39.238 10.653 51.667 1.00 76.75 331 ALA A O 1
ATOM 2525 N N . ALA A 1 332 ? -39.548 8.518 51.066 1.00 76.75 332 ALA A N 1
ATOM 2526 C CA . ALA A 1 332 ? -38.627 7.967 52.056 1.00 76.75 332 ALA A CA 1
ATOM 2527 C C . ALA A 1 332 ? -37.171 8.321 51.724 1.00 76.75 332 ALA A C 1
ATOM 2529 O O . ALA A 1 332 ? -36.428 8.708 52.632 1.00 76.75 332 ALA A O 1
ATOM 2530 N N . TYR A 1 333 ? -36.795 8.274 50.443 1.00 78.81 333 TYR A N 1
ATOM 2531 C CA . TYR A 1 333 ? -35.477 8.698 49.970 1.00 78.81 333 TYR A CA 1
ATOM 2532 C C . TYR A 1 333 ? -35.215 10.164 50.301 1.00 78.81 333 TYR A C 1
ATOM 2534 O 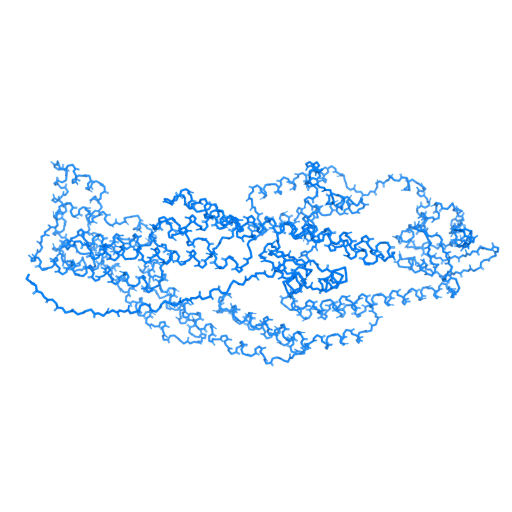O . TYR A 1 333 ? -34.207 10.494 50.925 1.00 78.81 333 TYR A O 1
ATOM 2542 N N . ASP A 1 334 ? -36.149 11.043 49.931 1.00 79.56 334 ASP A N 1
ATOM 2543 C CA . ASP A 1 334 ? -35.996 12.481 50.141 1.00 79.56 334 ASP A CA 1
ATOM 2544 C C . ASP A 1 334 ? -35.849 12.817 51.632 1.00 79.56 334 ASP A C 1
ATOM 2546 O O . ASP A 1 334 ? -35.007 13.639 52.002 1.00 79.56 334 ASP A O 1
ATOM 2550 N N . ARG A 1 335 ? -36.604 12.140 52.511 1.00 81.06 335 ARG A N 1
ATOM 2551 C CA . ARG A 1 335 ? -36.461 12.292 53.969 1.00 81.06 335 ARG A CA 1
ATOM 2552 C C . ARG A 1 335 ? -35.083 11.852 54.463 1.00 81.06 335 ARG A C 1
ATOM 2554 O O . ARG A 1 335 ? -34.463 12.575 55.246 1.00 81.06 335 ARG A O 1
ATOM 2561 N N . LEU A 1 336 ? -34.599 10.695 54.009 1.00 82.44 336 LEU A N 1
ATOM 2562 C CA . LEU A 1 336 ? -33.271 10.193 54.364 1.00 82.44 336 LEU A CA 1
ATOM 2563 C C . LEU A 1 336 ? -32.183 11.173 53.909 1.00 82.44 336 LEU A C 1
ATOM 2565 O O . LEU A 1 336 ? -31.357 11.596 54.720 1.00 82.44 336 LEU A O 1
ATOM 2569 N N . TYR A 1 337 ? -32.239 11.611 52.651 1.00 82.62 337 TYR A N 1
ATOM 2570 C CA . TYR A 1 337 ? -31.290 12.562 52.087 1.00 82.62 337 TYR A CA 1
ATOM 2571 C C . TYR A 1 337 ? -31.273 13.888 52.855 1.00 82.62 337 TYR A C 1
ATOM 2573 O O . TYR A 1 337 ? -30.202 14.368 53.228 1.00 82.62 337 TYR A O 1
ATOM 2581 N N . GLN A 1 338 ? -32.443 14.463 53.157 1.00 84.06 338 GLN A N 1
ATOM 2582 C CA . GLN A 1 338 ? -32.541 15.699 53.941 1.00 84.06 338 GLN A CA 1
ATOM 2583 C C . GLN A 1 338 ? -31.936 15.539 55.342 1.00 84.06 338 GLN A C 1
ATOM 2585 O O . GLN A 1 338 ? -31.251 16.445 55.822 1.00 84.06 338 GLN A O 1
ATOM 2590 N N . SER A 1 339 ? -32.142 14.385 55.986 1.00 86.12 339 SER A N 1
ATOM 2591 C CA . SER A 1 339 ? -31.547 14.099 57.296 1.00 86.12 339 SER A CA 1
ATOM 2592 C C . SER A 1 339 ? -30.014 14.031 57.231 1.00 86.12 339 SER A C 1
ATOM 2594 O O . SER A 1 339 ? -29.329 14.605 58.081 1.00 86.12 339 SER A O 1
ATOM 2596 N N . CYS A 1 340 ? -29.467 13.426 56.174 1.00 85.81 340 CYS A N 1
ATOM 2597 C CA . CYS A 1 340 ? -28.029 13.340 55.948 1.00 85.81 340 CYS A CA 1
ATOM 2598 C C . CYS A 1 340 ? -27.405 14.681 55.557 1.00 85.81 340 CYS A C 1
ATOM 2600 O O . CYS A 1 340 ? -26.331 15.026 56.050 1.00 85.81 340 CYS A O 1
ATOM 2602 N N . GLU A 1 341 ? -28.087 15.479 54.732 1.00 87.19 341 GLU A N 1
ATOM 2603 C CA . GLU A 1 341 ? -27.688 16.850 54.400 1.00 87.19 341 GLU A CA 1
ATOM 2604 C C . GLU A 1 341 ? -27.617 17.718 55.665 1.00 87.19 341 GLU A C 1
ATOM 2606 O O . GLU A 1 341 ? -26.639 18.444 55.870 1.00 87.19 341 GLU A O 1
ATOM 2611 N N . ALA A 1 342 ? -28.624 17.622 56.539 1.00 87.88 342 ALA A N 1
ATOM 2612 C CA . ALA A 1 342 ? -28.640 18.338 57.809 1.00 87.88 342 ALA A CA 1
ATOM 2613 C C . ALA A 1 342 ? -27.466 17.917 58.708 1.00 87.88 342 ALA A C 1
ATOM 2615 O O . ALA A 1 342 ? -26.764 18.786 59.228 1.00 87.88 342 ALA A O 1
ATOM 2616 N N . ARG A 1 343 ? -27.199 16.607 58.822 1.00 87.44 343 ARG A N 1
ATOM 2617 C CA . ARG A 1 343 ? -26.075 16.065 59.601 1.00 87.44 343 ARG A CA 1
ATOM 2618 C C . ARG A 1 343 ? -24.715 16.534 59.076 1.00 87.44 343 ARG A C 1
ATOM 2620 O O . ARG A 1 343 ? -23.878 16.969 59.867 1.00 87.44 343 ARG A O 1
ATOM 2627 N N . ALA A 1 344 ? -24.513 16.509 57.757 1.00 89.00 344 ALA A N 1
ATOM 2628 C CA . ALA A 1 344 ? -23.284 16.993 57.125 1.00 89.00 344 ALA A CA 1
ATOM 2629 C C . ALA A 1 344 ? -23.041 18.473 57.441 1.00 89.00 344 ALA A C 1
ATOM 2631 O O . ALA A 1 344 ? -21.929 18.883 57.763 1.00 89.00 344 ALA A O 1
ATOM 2632 N N . ARG A 1 345 ? -24.103 19.285 57.414 1.00 88.06 345 ARG A N 1
ATOM 2633 C CA . ARG A 1 345 ? -24.023 20.720 57.717 1.00 88.06 345 ARG A CA 1
ATOM 2634 C C . ARG A 1 345 ? -23.874 21.031 59.206 1.00 88.06 345 ARG A C 1
ATOM 2636 O O . ARG A 1 345 ? -23.377 22.107 59.527 1.00 88.06 345 ARG A O 1
ATOM 2643 N N . SER A 1 346 ? -24.278 20.130 60.105 1.00 87.00 346 SER A N 1
ATOM 2644 C CA . SER A 1 346 ? -24.259 20.369 61.555 1.00 87.00 346 SER A CA 1
ATOM 2645 C C . SER A 1 346 ? -22.911 20.128 62.246 1.00 87.00 346 SER A C 1
ATOM 2647 O O . SER A 1 346 ? -22.822 20.384 63.444 1.00 87.00 346 SER A O 1
ATOM 2649 N N . GLY A 1 347 ? -21.866 19.685 61.534 1.00 81.25 347 GLY A N 1
ATOM 2650 C CA . GLY A 1 347 ? -20.496 19.734 62.070 1.00 81.25 347 GLY A CA 1
ATOM 2651 C C . GLY A 1 347 ? -19.592 18.522 61.850 1.00 81.25 347 GLY A C 1
ATOM 2652 O O . GLY A 1 347 ? -18.552 18.470 62.495 1.00 81.25 347 GLY A O 1
ATOM 2653 N N . ASP A 1 348 ? -19.936 17.574 60.974 1.00 87.25 348 ASP A N 1
ATOM 2654 C CA . ASP A 1 348 ? -19.026 16.485 60.584 1.00 87.25 348 ASP A CA 1
ATOM 2655 C C . ASP A 1 348 ? -18.195 16.902 59.350 1.00 87.25 348 ASP A C 1
ATOM 2657 O O . ASP A 1 348 ? -18.757 17.006 58.255 1.00 87.25 348 ASP A O 1
ATOM 2661 N N . PRO A 1 349 ? -16.880 17.181 59.480 1.00 85.19 349 PRO A N 1
ATOM 2662 C CA . PRO A 1 349 ? -16.071 17.691 58.374 1.00 85.19 349 PRO A CA 1
ATOM 2663 C C . PRO A 1 349 ? -15.925 16.692 57.221 1.00 85.19 349 PRO A C 1
ATOM 2665 O O . PRO A 1 349 ? -15.941 17.108 56.063 1.00 85.19 349 PRO A O 1
ATOM 2668 N N . ALA A 1 350 ? -15.823 15.394 57.526 1.00 83.50 350 ALA A N 1
ATOM 2669 C CA . ALA A 1 350 ? -15.662 14.345 56.522 1.00 83.50 350 ALA A CA 1
ATOM 2670 C C . ALA A 1 350 ? -16.959 14.163 55.722 1.00 83.50 350 ALA A C 1
ATOM 2672 O O . ALA A 1 350 ? -16.946 14.119 54.488 1.00 83.50 350 ALA A O 1
ATOM 2673 N N . LEU A 1 351 ? -18.097 14.158 56.421 1.00 83.38 351 LEU A N 1
ATOM 2674 C CA . LEU A 1 351 ? -19.416 14.090 55.796 1.00 83.38 351 LEU A CA 1
ATOM 2675 C C . LEU A 1 351 ? -19.727 15.350 54.975 1.00 83.38 351 LEU A C 1
ATOM 2677 O O . LEU A 1 351 ? -20.352 15.268 53.919 1.00 83.38 351 LEU A O 1
ATOM 2681 N N . LEU A 1 352 ? -19.288 16.523 55.443 1.00 86.25 352 LEU A N 1
ATOM 2682 C CA . LEU A 1 352 ? -19.455 17.793 54.739 1.00 86.25 352 LEU A CA 1
ATOM 2683 C C . LEU A 1 352 ? -18.628 17.852 53.453 1.00 86.25 352 LEU A C 1
ATOM 2685 O O . LEU A 1 352 ? -19.106 18.388 52.453 1.00 86.25 352 LEU A O 1
ATOM 2689 N N . GLU A 1 353 ? -17.411 17.313 53.463 1.00 84.69 353 GLU A N 1
ATOM 2690 C CA . GLU A 1 353 ? -16.570 17.205 52.272 1.00 84.69 353 GLU A CA 1
ATOM 2691 C C . GLU A 1 353 ? -17.178 16.241 51.245 1.00 84.69 353 GLU A C 1
ATOM 2693 O O . GLU A 1 353 ? -17.338 16.612 50.080 1.00 84.69 353 GLU A O 1
ATOM 2698 N N . LEU A 1 354 ? -17.635 15.064 51.687 1.00 80.50 354 LEU A N 1
ATOM 2699 C CA . LEU A 1 354 ? -18.424 14.139 50.866 1.00 80.50 354 LEU A CA 1
ATOM 2700 C C . LEU A 1 354 ? -19.670 14.822 50.290 1.00 80.50 354 LEU A C 1
ATOM 2702 O O . LEU A 1 354 ? -19.910 14.767 49.087 1.00 80.50 354 LEU A O 1
ATOM 2706 N N . TYR A 1 355 ? -20.439 15.533 51.111 1.00 82.56 355 TYR A N 1
ATOM 2707 C CA . TYR A 1 355 ? -21.624 16.251 50.656 1.00 82.56 355 TYR A CA 1
ATOM 2708 C C . TYR A 1 355 ? -21.297 17.339 49.616 1.00 82.56 355 TYR A C 1
ATOM 2710 O O . TYR A 1 355 ? -21.966 17.422 48.586 1.00 82.56 355 TYR A O 1
ATOM 2718 N N . ARG A 1 356 ? -20.265 18.160 49.853 1.00 82.25 356 ARG A N 1
ATOM 2719 C CA . ARG A 1 356 ? -19.863 19.252 48.946 1.00 82.25 356 ARG A CA 1
ATOM 2720 C C . ARG A 1 356 ? -19.335 18.738 47.616 1.00 82.25 356 ARG A C 1
ATOM 2722 O O . ARG A 1 356 ? -19.690 19.286 46.578 1.00 82.25 356 ARG A O 1
ATOM 2729 N N . ASN A 1 357 ? -18.503 17.703 47.659 1.00 75.50 357 ASN A N 1
ATOM 2730 C CA . ASN A 1 357 ? -17.856 17.172 46.468 1.00 75.50 357 ASN A CA 1
ATOM 2731 C C . ASN A 1 357 ? -18.793 16.251 45.676 1.00 75.50 357 ASN A C 1
ATOM 2733 O O . ASN A 1 357 ? -18.647 16.128 44.463 1.00 75.50 357 ASN A O 1
ATOM 2737 N N . ARG A 1 358 ? -19.719 15.565 46.361 1.00 70.38 358 ARG A N 1
ATOM 2738 C CA . ARG A 1 358 ? -20.429 14.399 45.813 1.00 70.38 358 ARG A CA 1
ATOM 2739 C C . ARG A 1 358 ? -21.925 14.382 46.144 1.00 70.38 358 ARG A C 1
ATOM 2741 O O . ARG A 1 358 ? -22.748 14.121 45.272 1.00 70.38 358 ARG A O 1
ATOM 2748 N N . GLY A 1 359 ? -22.297 14.721 47.378 1.00 62.31 359 GLY A N 1
ATOM 2749 C CA . GLY A 1 359 ? -23.676 14.619 47.866 1.00 62.31 359 GLY A CA 1
ATOM 2750 C C . GLY A 1 359 ? -24.659 15.635 47.285 1.00 62.31 359 GLY A C 1
ATOM 2751 O O . GLY A 1 359 ? -25.821 15.280 47.112 1.00 62.31 359 GLY A O 1
ATOM 2752 N N . ALA A 1 360 ? -24.240 16.855 46.929 1.00 66.81 360 ALA A N 1
ATOM 2753 C CA . ALA A 1 360 ? -25.127 17.894 46.380 1.00 66.81 360 ALA A CA 1
ATOM 2754 C C . ALA A 1 360 ? -25.893 17.445 45.119 1.00 66.81 360 ALA A C 1
ATOM 2756 O O . ALA A 1 360 ? -27.001 17.921 44.861 1.00 66.81 360 ALA A O 1
ATOM 2757 N N . ASN A 1 361 ? -25.330 16.492 44.373 1.00 63.31 361 ASN A N 1
ATOM 2758 C CA . ASN A 1 361 ? -25.931 15.956 43.158 1.00 63.31 361 ASN A CA 1
ATOM 2759 C C . ASN A 1 361 ? -27.015 14.896 43.422 1.00 63.31 361 ASN A C 1
ATOM 2761 O O . ASN A 1 361 ? -27.875 14.686 42.572 1.00 63.31 361 ASN A O 1
ATOM 2765 N N . ALA A 1 362 ? -27.029 14.281 44.607 1.00 61.78 362 ALA A N 1
ATOM 2766 C CA . ALA A 1 362 ? -28.042 13.310 45.025 1.00 61.78 362 ALA A CA 1
ATOM 2767 C C . ALA A 1 362 ? -29.328 13.967 45.584 1.00 61.78 362 ALA A C 1
ATOM 2769 O O . ALA A 1 362 ? -30.182 13.287 46.141 1.00 61.78 362 ALA A O 1
ATOM 2770 N N . ARG A 1 363 ? -29.495 15.293 45.433 1.00 67.56 363 ARG A N 1
ATOM 2771 C CA . ARG A 1 363 ? -30.678 16.045 45.889 1.00 67.56 363 ARG A CA 1
ATOM 2772 C C . ARG A 1 363 ? -31.799 16.059 44.843 1.00 67.56 363 ARG A C 1
ATOM 2774 O O . ARG A 1 363 ? -31.569 16.427 43.692 1.00 67.56 363 ARG A O 1
ATOM 2781 N N . GLY A 1 364 ? -33.026 15.746 45.269 1.00 62.91 364 GLY A N 1
ATOM 2782 C CA . GLY A 1 364 ? -34.224 15.714 44.422 1.00 62.91 364 GLY A CA 1
ATOM 2783 C C . GLY A 1 364 ? -34.358 14.578 43.386 1.00 62.91 364 GLY A C 1
ATOM 2784 O O . GLY A 1 364 ? -35.018 14.834 42.372 1.00 62.91 364 GLY A O 1
ATOM 2785 N N . PRO A 1 365 ? -33.795 13.358 43.558 1.00 59.47 365 PRO A N 1
ATOM 2786 C CA . PRO A 1 365 ? -34.021 12.267 42.616 1.00 59.47 365 PRO A CA 1
ATOM 2787 C C . PRO A 1 365 ? -35.488 11.887 42.532 1.00 59.47 365 PRO A C 1
ATOM 2789 O O . PRO A 1 365 ? -35.924 11.612 41.438 1.00 59.47 365 PRO A O 1
ATOM 2792 N N . ALA A 1 366 ? -36.265 11.953 43.617 1.00 56.25 366 ALA A N 1
ATOM 2793 C CA . ALA A 1 366 ? -37.686 11.595 43.631 1.00 56.25 366 ALA A CA 1
ATOM 2794 C C . ALA A 1 366 ? -38.526 12.382 42.602 1.00 56.25 366 ALA A C 1
ATOM 2796 O O . ALA A 1 366 ? -39.197 11.801 41.751 1.00 56.25 366 ALA A O 1
ATOM 2797 N N . ALA A 1 367 ? -38.438 13.716 42.631 1.00 62.69 367 ALA A N 1
ATOM 2798 C CA . ALA A 1 367 ? -39.178 14.578 41.707 1.00 62.69 367 ALA A CA 1
ATOM 2799 C C . ALA A 1 367 ? -38.664 14.467 40.262 1.00 62.69 367 ALA A C 1
ATOM 2801 O O . ALA A 1 367 ? -39.446 14.518 39.314 1.00 62.69 367 ALA A O 1
ATOM 2802 N N . ARG A 1 368 ? -37.348 14.294 40.084 1.00 65.44 368 ARG A N 1
ATOM 2803 C CA . ARG A 1 368 ? -36.759 14.039 38.763 1.00 65.44 368 ARG A CA 1
ATOM 2804 C C . ARG A 1 368 ? -37.052 12.618 38.282 1.00 65.44 368 ARG A C 1
ATOM 2806 O O . ARG A 1 368 ? -37.142 12.413 37.090 1.00 65.44 368 ARG A O 1
ATOM 2813 N N . LEU A 1 369 ? -37.253 11.644 39.156 1.00 61.66 369 LEU A N 1
ATOM 2814 C CA . LEU A 1 369 ? -37.576 10.269 38.787 1.00 61.66 369 LEU A CA 1
ATOM 2815 C C . LEU A 1 369 ? -38.964 10.197 38.183 1.00 61.66 369 LEU A C 1
ATOM 2817 O O . LEU A 1 369 ? -39.111 9.729 37.061 1.00 61.66 369 LEU A O 1
ATOM 2821 N N . GLN A 1 370 ? -39.954 10.771 38.867 1.00 66.12 370 GLN A N 1
ATOM 2822 C CA . GLN A 1 370 ? -41.325 10.820 38.360 1.00 66.12 370 GLN A CA 1
ATOM 2823 C C . GLN A 1 370 ? -41.441 11.539 37.014 1.00 66.12 370 GLN A C 1
ATOM 2825 O O . GLN A 1 370 ? -42.178 11.092 36.143 1.00 66.12 370 GLN A O 1
ATOM 2830 N N . GLN A 1 371 ? -40.690 12.627 36.813 1.00 66.81 371 GLN A N 1
ATOM 2831 C CA . GLN A 1 371 ? -40.698 13.365 35.544 1.00 66.81 371 GLN A CA 1
ATOM 2832 C C . GLN A 1 371 ? -40.158 12.559 34.363 1.00 66.81 371 GLN A C 1
ATOM 2834 O O . GLN A 1 371 ? -40.351 12.967 33.222 1.00 66.81 371 GLN A O 1
ATOM 2839 N N . ASN A 1 372 ? -39.479 11.445 34.625 1.00 64.38 372 ASN A N 1
ATOM 2840 C CA . ASN A 1 372 ? -38.722 10.745 33.607 1.00 64.38 372 ASN A CA 1
ATOM 2841 C C . ASN A 1 372 ? -38.998 9.257 33.510 1.00 64.38 372 ASN A C 1
ATOM 2843 O O . ASN A 1 372 ? -38.381 8.610 32.674 1.00 64.38 372 ASN A O 1
ATOM 2847 N N . VAL A 1 373 ? -39.974 8.751 34.268 1.00 69.06 373 VAL A N 1
ATOM 2848 C CA . VAL A 1 373 ? -40.567 7.426 34.049 1.00 69.06 373 VAL A CA 1
ATOM 2849 C C . VAL A 1 373 ? -40.836 7.154 32.557 1.00 69.06 373 VAL A C 1
ATOM 2851 O O . VAL A 1 373 ? -40.410 6.099 32.104 1.00 69.06 373 VAL A O 1
ATOM 2854 N N . PRO A 1 374 ? -41.386 8.089 31.748 1.00 73.81 374 PRO A N 1
ATOM 2855 C CA . PRO A 1 374 ? -41.557 7.845 30.311 1.00 73.81 374 PRO A CA 1
ATOM 2856 C C . PRO A 1 374 ? -40.238 7.593 29.562 1.00 73.81 374 PRO A C 1
ATOM 2858 O O . PRO A 1 374 ? -40.155 6.683 28.752 1.00 73.81 374 PRO A O 1
ATOM 2861 N N . ALA A 1 375 ? -39.171 8.335 29.880 1.00 71.00 375 ALA A N 1
ATOM 2862 C CA . ALA A 1 375 ? -37.856 8.116 29.271 1.00 71.00 375 ALA A CA 1
ATOM 2863 C C . ALA A 1 375 ? -37.227 6.777 29.705 1.00 71.00 375 ALA A C 1
ATOM 2865 O O . ALA A 1 375 ? -36.422 6.204 28.973 1.00 71.00 375 ALA A O 1
ATOM 2866 N N . LEU A 1 376 ? -37.586 6.277 30.897 1.00 67.25 376 LEU A N 1
ATOM 2867 C CA . LEU A 1 376 ? -37.206 4.938 31.356 1.00 67.25 376 LEU A CA 1
ATOM 2868 C C . LEU A 1 376 ? -37.895 3.861 30.522 1.00 67.25 376 LEU A C 1
ATOM 2870 O O . LEU A 1 376 ? -37.246 2.909 30.097 1.00 67.25 376 LEU A O 1
ATOM 2874 N N . GLU A 1 377 ? -39.203 4.009 30.315 1.00 77.69 377 GLU A N 1
ATOM 2875 C CA . GLU A 1 377 ? -40.007 3.101 29.497 1.00 77.69 377 GLU A CA 1
ATOM 2876 C C . GLU A 1 377 ? -39.470 3.055 28.061 1.00 77.69 377 GLU A C 1
ATOM 2878 O O . GLU A 1 377 ? -39.208 1.959 27.565 1.00 77.69 377 GLU A O 1
ATOM 2883 N N . ASP A 1 378 ? -39.171 4.218 27.467 1.00 79.38 378 ASP A N 1
ATOM 2884 C CA . ASP A 1 378 ? -38.548 4.328 26.141 1.00 79.38 378 ASP A CA 1
ATOM 2885 C C . ASP A 1 378 ? -37.192 3.596 26.073 1.00 79.38 378 ASP A C 1
ATOM 2887 O O . ASP A 1 378 ? -36.899 2.908 25.095 1.00 79.38 378 ASP A O 1
ATOM 2891 N N . TYR A 1 379 ? -36.346 3.710 27.106 1.00 79.19 379 TYR A N 1
ATOM 2892 C CA . TYR A 1 379 ? -35.049 3.022 27.138 1.00 79.19 379 TYR A CA 1
ATOM 2893 C C . TYR A 1 379 ? -35.182 1.500 27.284 1.00 79.19 379 TYR A C 1
ATOM 2895 O O . TYR A 1 379 ? -34.478 0.757 26.604 1.00 79.19 379 TYR A O 1
ATOM 2903 N N . TYR A 1 380 ? -36.092 1.004 28.126 1.00 80.12 380 TYR A N 1
ATOM 2904 C CA . TYR A 1 380 ? -36.326 -0.441 28.229 1.00 80.12 380 TYR A CA 1
ATOM 2905 C C . TYR A 1 380 ? -36.938 -1.018 26.953 1.00 80.12 380 TYR A C 1
ATOM 2907 O O . TYR A 1 380 ? -36.584 -2.130 26.559 1.00 80.12 380 TYR A O 1
ATOM 2915 N N . GLU A 1 381 ? -37.819 -0.268 26.289 1.00 86.38 381 GLU A N 1
ATOM 2916 C CA . GLU A 1 381 ? -38.295 -0.627 24.955 1.00 86.38 381 GLU A CA 1
ATOM 2917 C C . GLU A 1 381 ? -37.127 -0.682 23.959 1.00 86.38 381 GLU A C 1
ATOM 2919 O O . GLU A 1 381 ? -37.037 -1.627 23.174 1.00 86.38 381 GLU A O 1
ATOM 2924 N N . ALA A 1 382 ? -36.184 0.261 24.045 1.00 85.25 382 ALA A N 1
ATOM 2925 C CA . ALA A 1 382 ? -34.979 0.270 23.225 1.00 85.25 382 ALA A CA 1
ATOM 2926 C C . ALA A 1 382 ? -34.054 -0.930 23.493 1.00 85.25 382 ALA A C 1
ATOM 2928 O O . ALA A 1 382 ? -33.523 -1.499 22.541 1.00 85.25 382 ALA A O 1
ATOM 2929 N N . LEU A 1 383 ? -33.879 -1.348 24.753 1.00 82.69 383 LEU A N 1
ATOM 2930 C CA . LEU A 1 383 ? -33.114 -2.548 25.117 1.00 82.69 383 LEU A CA 1
ATOM 2931 C C . LEU A 1 383 ? -33.786 -3.835 24.628 1.00 82.69 383 LEU A C 1
ATOM 2933 O O . LEU A 1 383 ? -33.117 -4.706 24.075 1.00 82.69 383 LEU A O 1
ATOM 2937 N N . ALA A 1 384 ? -35.107 -3.949 24.779 1.00 88.81 384 ALA A N 1
ATOM 2938 C CA . ALA A 1 384 ? -35.853 -5.086 24.246 1.00 88.81 384 ALA A CA 1
ATOM 2939 C C . ALA A 1 384 ? -35.757 -5.141 22.710 1.00 88.81 384 ALA A C 1
ATOM 2941 O O . ALA A 1 384 ? -35.546 -6.210 22.139 1.00 88.81 384 ALA A O 1
ATOM 2942 N N . ALA A 1 385 ? -35.840 -3.985 22.041 1.00 92.25 385 ALA A N 1
ATOM 2943 C CA . ALA A 1 385 ? -35.624 -3.873 20.602 1.00 92.25 385 ALA A CA 1
ATOM 2944 C C . ALA A 1 385 ? -34.175 -4.203 20.203 1.00 92.25 385 ALA A C 1
ATOM 2946 O O . ALA A 1 385 ? -33.958 -4.801 19.154 1.00 92.25 385 ALA A O 1
ATOM 2947 N N . LEU A 1 386 ? -33.178 -3.854 21.025 1.00 91.12 386 LEU A N 1
ATOM 2948 C CA . LEU A 1 386 ? -31.780 -4.224 20.800 1.00 91.12 386 LEU A CA 1
ATOM 2949 C C . LEU A 1 386 ? -31.602 -5.744 20.804 1.00 91.12 386 LEU A C 1
ATOM 2951 O O . LEU A 1 386 ? -31.007 -6.275 19.869 1.00 91.12 386 LEU A O 1
ATOM 2955 N N . GLU A 1 387 ? -32.128 -6.432 21.819 1.00 90.00 387 GLU A N 1
ATOM 2956 C CA . GLU A 1 387 ? -32.068 -7.895 21.929 1.00 90.00 387 GLU A CA 1
ATOM 2957 C C . GLU A 1 387 ? -32.823 -8.574 20.772 1.00 90.00 387 GLU A C 1
ATOM 2959 O O . GLU A 1 387 ? -32.290 -9.482 20.128 1.00 90.00 387 GLU A O 1
ATOM 2964 N N . GLU A 1 388 ? -34.023 -8.081 20.438 1.00 94.19 388 GLU A N 1
ATOM 2965 C CA . GLU A 1 388 ? -34.802 -8.524 19.274 1.00 94.19 388 GLU A CA 1
ATOM 2966 C C . GLU A 1 388 ? -33.991 -8.376 17.976 1.00 94.19 388 GLU A C 1
ATOM 2968 O O . GLU A 1 388 ? -33.859 -9.332 17.205 1.00 94.19 388 GLU A O 1
ATOM 2973 N N . ASN A 1 389 ? -33.390 -7.203 17.755 1.00 95.75 389 ASN A N 1
ATOM 2974 C CA . ASN A 1 389 ? -32.602 -6.913 16.561 1.00 95.75 389 ASN A CA 1
ATOM 2975 C C . ASN A 1 389 ? -31.327 -7.763 16.509 1.00 95.75 389 ASN A C 1
ATOM 2977 O O . ASN A 1 389 ? -30.998 -8.289 15.446 1.00 95.75 389 ASN A O 1
ATOM 2981 N N . GLN A 1 390 ? -30.636 -7.971 17.634 1.00 91.50 390 GLN A N 1
ATOM 2982 C CA . GLN A 1 390 ? -29.480 -8.869 17.717 1.00 91.50 390 GLN A CA 1
ATOM 2983 C C . GLN A 1 390 ? -29.854 -10.318 17.371 1.00 91.50 390 GLN A C 1
ATOM 2985 O O . GLN A 1 390 ? -29.149 -10.961 16.589 1.00 91.50 390 GLN A O 1
ATOM 2990 N N . GLY A 1 391 ? -30.990 -10.812 17.874 1.00 91.62 391 GLY A N 1
ATOM 2991 C CA . GLY A 1 391 ? -31.529 -12.121 17.504 1.00 91.62 391 GLY A CA 1
ATOM 2992 C C . GLY A 1 391 ? -31.900 -12.214 16.018 1.00 91.62 391 GLY A C 1
ATOM 2993 O O . GLY A 1 391 ? -31.640 -13.234 15.373 1.00 91.62 391 GLY A O 1
ATOM 2994 N N . ALA A 1 392 ? -32.443 -11.135 15.446 1.00 95.69 392 ALA A N 1
ATOM 2995 C CA . ALA A 1 392 ? -32.832 -11.070 14.040 1.00 95.69 392 ALA A CA 1
ATOM 2996 C C . ALA A 1 392 ? -31.630 -11.091 13.077 1.00 95.69 392 ALA A C 1
ATOM 2998 O O . ALA A 1 392 ? -31.724 -11.721 12.021 1.00 95.69 392 ALA A O 1
ATOM 2999 N N . ILE A 1 393 ? -30.491 -10.477 13.439 1.00 96.69 393 ILE A N 1
ATOM 3000 C CA . ILE A 1 393 ? -29.272 -10.415 12.601 1.00 96.69 393 ILE A CA 1
ATOM 3001 C C . ILE A 1 393 ? -28.838 -11.806 12.122 1.00 96.69 393 ILE A C 1
ATOM 3003 O O . ILE A 1 393 ? -28.491 -11.982 10.949 1.00 96.69 393 ILE A O 1
ATOM 3007 N N . ALA A 1 394 ? -28.877 -12.813 12.999 1.00 92.00 394 ALA A N 1
ATOM 3008 C CA . ALA A 1 394 ? -28.462 -14.172 12.656 1.00 92.00 394 ALA A CA 1
ATOM 3009 C C . ALA A 1 394 ? -29.308 -14.769 11.514 1.00 92.00 394 ALA A C 1
ATOM 3011 O O . ALA A 1 394 ? -28.758 -15.436 10.631 1.00 92.00 394 ALA A O 1
ATOM 3012 N N . GLY A 1 395 ? -30.613 -14.472 11.502 1.00 95.00 395 GLY A N 1
ATOM 3013 C CA . GLY A 1 395 ? -31.586 -14.953 10.520 1.00 95.00 395 GLY A CA 1
ATOM 3014 C C . GLY A 1 395 ? -31.624 -14.174 9.204 1.00 95.00 395 GLY A C 1
ATOM 3015 O O . GLY A 1 395 ? -32.339 -14.581 8.289 1.00 95.00 395 GLY A O 1
ATOM 3016 N N . VAL A 1 396 ? -30.866 -13.080 9.078 1.00 97.12 396 VAL A N 1
ATOM 3017 C CA . VAL A 1 396 ? -30.815 -12.304 7.834 1.00 97.12 396 VAL A CA 1
ATOM 3018 C C . VAL A 1 396 ? -30.187 -13.131 6.704 1.00 97.12 396 VAL A C 1
ATOM 3020 O O . VAL A 1 396 ? -29.156 -13.791 6.896 1.00 97.12 396 VAL A O 1
ATOM 3023 N N . SER A 1 397 ? -30.820 -13.094 5.526 1.00 96.00 397 SER A N 1
ATOM 3024 C CA . SER A 1 397 ? -30.388 -13.801 4.317 1.00 96.00 397 SER A CA 1
ATOM 3025 C C . SER A 1 397 ? -29.014 -13.337 3.825 1.00 96.00 397 SER A C 1
ATOM 3027 O O . SER A 1 397 ? -28.593 -12.207 4.059 1.00 96.00 397 SER A O 1
ATOM 3029 N N . VAL A 1 398 ? -28.301 -14.223 3.124 1.00 93.69 398 VAL A N 1
ATOM 3030 C CA . VAL A 1 398 ? -26.980 -13.952 2.523 1.00 93.69 398 VAL A CA 1
ATOM 3031 C C . VAL A 1 398 ? -27.087 -13.438 1.088 1.00 93.69 398 VAL A C 1
ATOM 3033 O O . VAL A 1 398 ? -26.405 -13.900 0.183 1.00 93.69 398 VAL A O 1
ATOM 3036 N N . ASP A 1 399 ? -27.985 -12.482 0.880 1.00 91.75 399 ASP A N 1
ATOM 3037 C CA . ASP A 1 399 ? -28.258 -11.868 -0.415 1.00 91.75 399 ASP A CA 1
ATOM 3038 C C . ASP A 1 399 ? -28.432 -10.346 -0.285 1.00 91.75 399 ASP A C 1
ATOM 3040 O O . ASP A 1 399 ? -28.287 -9.755 0.790 1.00 91.75 399 ASP A O 1
ATOM 3044 N N . ARG A 1 400 ? -28.758 -9.691 -1.402 1.00 88.62 400 ARG A N 1
ATOM 3045 C CA . ARG A 1 400 ? -29.001 -8.246 -1.438 1.00 88.62 400 ARG A CA 1
ATOM 3046 C C . ARG A 1 400 ? -30.130 -7.809 -0.499 1.00 88.62 400 ARG A C 1
ATOM 3048 O O . ARG A 1 400 ? -29.996 -6.775 0.148 1.00 88.62 400 ARG A O 1
ATOM 3055 N N . ALA A 1 401 ? -31.211 -8.585 -0.404 1.00 93.44 401 ALA A N 1
ATOM 3056 C CA . ALA A 1 401 ? -32.313 -8.273 0.505 1.00 93.44 401 ALA A CA 1
ATOM 3057 C C . ALA A 1 401 ? -31.848 -8.300 1.971 1.00 93.44 401 ALA A C 1
ATOM 3059 O O . ALA A 1 401 ? -32.319 -7.506 2.786 1.00 93.44 401 ALA A O 1
ATOM 3060 N N . GLY A 1 402 ? -30.867 -9.148 2.287 1.00 94.69 402 GLY A N 1
ATOM 3061 C CA . GLY A 1 402 ? -30.232 -9.186 3.594 1.00 94.69 402 GLY A CA 1
ATOM 3062 C C . GLY A 1 402 ? -29.476 -7.904 3.958 1.00 94.69 402 GLY A C 1
ATOM 3063 O O . GLY A 1 402 ? -29.568 -7.443 5.095 1.00 94.69 402 GLY A O 1
ATOM 3064 N N . LEU A 1 403 ? -28.782 -7.268 3.007 1.00 92.25 403 LEU A N 1
ATOM 3065 C CA . LEU A 1 403 ? -28.097 -5.990 3.261 1.00 92.25 403 LEU A CA 1
ATOM 3066 C C . LEU A 1 403 ? -29.084 -4.866 3.607 1.00 92.25 403 LEU A C 1
ATOM 3068 O O . LEU A 1 403 ? -28.827 -4.092 4.533 1.00 92.25 403 LEU A O 1
ATOM 3072 N N . ASP A 1 404 ? -30.218 -4.807 2.905 1.00 92.38 404 ASP A N 1
ATOM 3073 C CA . ASP A 1 404 ? -31.286 -3.841 3.183 1.00 92.38 404 ASP A CA 1
ATOM 3074 C C . ASP A 1 404 ? -31.948 -4.125 4.544 1.00 92.38 404 ASP A C 1
ATOM 3076 O O . ASP A 1 404 ? -32.197 -3.201 5.323 1.00 92.38 404 ASP A O 1
ATOM 3080 N N . ALA A 1 405 ? -32.168 -5.403 4.875 1.00 95.75 405 ALA A N 1
ATOM 3081 C CA . ALA A 1 405 ? -32.707 -5.813 6.171 1.00 95.75 405 ALA A CA 1
ATOM 3082 C C . ALA A 1 405 ? -31.787 -5.399 7.333 1.00 95.75 405 ALA A C 1
ATOM 3084 O O . ALA A 1 405 ? -32.266 -4.835 8.316 1.00 95.75 405 ALA A O 1
ATOM 3085 N N . LEU A 1 406 ? -30.468 -5.593 7.204 1.00 95.50 406 LEU A N 1
ATOM 3086 C CA . LEU A 1 406 ? -29.494 -5.141 8.205 1.00 95.50 406 LEU A CA 1
ATOM 3087 C C . LEU A 1 406 ? -29.541 -3.626 8.418 1.00 95.50 406 LEU A C 1
ATOM 3089 O O . LEU A 1 406 ? -29.477 -3.163 9.556 1.00 95.50 406 LEU A O 1
ATOM 3093 N N . GLN A 1 407 ? -29.688 -2.851 7.341 1.00 93.50 407 GLN A N 1
ATOM 3094 C CA . GLN A 1 407 ? -29.824 -1.401 7.447 1.00 93.50 407 GLN A CA 1
ATOM 3095 C C . GLN A 1 407 ? -31.113 -1.002 8.181 1.00 93.50 407 GLN A C 1
ATOM 3097 O O . GLN A 1 407 ? -31.105 -0.033 8.943 1.00 93.50 407 GLN A O 1
ATOM 3102 N N . GLY A 1 408 ? -32.199 -1.754 7.979 1.00 94.56 408 GLY A N 1
ATOM 3103 C CA . GLY A 1 408 ? -33.449 -1.599 8.722 1.00 94.56 408 GLY A CA 1
ATOM 3104 C C . GLY A 1 408 ? -33.274 -1.820 10.225 1.00 94.56 408 GLY A C 1
ATOM 3105 O O . GLY A 1 408 ? -33.737 -0.992 11.004 1.00 94.56 408 GLY A O 1
ATOM 3106 N N . LEU A 1 409 ? -32.544 -2.868 10.626 1.00 96.06 409 LEU A N 1
ATOM 3107 C CA . LEU A 1 409 ? -32.282 -3.179 12.040 1.00 96.06 409 LEU A CA 1
ATOM 3108 C C . LEU A 1 409 ? -31.474 -2.076 12.742 1.00 96.06 409 LEU A C 1
ATOM 3110 O O . LEU A 1 409 ? -31.787 -1.707 13.868 1.00 96.06 409 LEU A O 1
ATOM 3114 N N . VAL A 1 410 ? -30.463 -1.502 12.077 1.00 94.31 410 VAL A N 1
ATOM 3115 C CA . VAL A 1 410 ? -29.670 -0.385 12.641 1.00 94.31 410 VAL A CA 1
ATOM 3116 C C . VAL A 1 410 ? -30.492 0.900 12.767 1.00 94.31 410 VAL A C 1
ATOM 3118 O O . VAL A 1 410 ? -30.256 1.706 13.667 1.00 94.31 410 VAL A O 1
ATOM 3121 N N . ASN A 1 411 ? -31.449 1.102 11.860 1.00 94.81 411 ASN A N 1
ATOM 3122 C CA . ASN A 1 411 ? -32.279 2.302 11.793 1.00 94.81 411 ASN A CA 1
ATOM 3123 C C . ASN A 1 411 ? -33.618 2.163 12.535 1.00 94.81 411 ASN A C 1
ATOM 3125 O O . ASN A 1 411 ? -34.486 3.020 12.353 1.00 94.81 411 ASN A O 1
ATOM 3129 N N . ASP A 1 412 ? -33.810 1.114 13.341 1.00 96.19 412 ASP A N 1
ATOM 3130 C CA . ASP A 1 412 ? -35.033 0.947 14.125 1.00 96.19 412 ASP A CA 1
ATOM 3131 C C . ASP A 1 412 ? -35.216 2.166 15.055 1.00 96.19 412 ASP A C 1
ATOM 3133 O O . ASP A 1 412 ? -34.352 2.444 15.896 1.00 96.19 412 ASP A O 1
ATOM 3137 N N . PRO A 1 413 ? -36.317 2.933 14.915 1.00 94.19 413 PRO A N 1
ATOM 3138 C CA . PRO A 1 413 ? -36.540 4.136 15.707 1.00 94.19 413 PRO A CA 1
ATOM 3139 C C . PRO A 1 413 ? -36.643 3.852 17.210 1.00 94.19 413 PRO A C 1
ATOM 3141 O O . PRO A 1 413 ? -36.356 4.755 17.996 1.00 94.19 413 PRO A O 1
ATOM 3144 N N . ARG A 1 414 ? -36.983 2.621 17.625 1.00 93.88 414 ARG A N 1
ATOM 3145 C CA . ARG A 1 414 ? -36.997 2.217 19.042 1.00 93.88 414 ARG A CA 1
ATOM 3146 C C . ARG A 1 414 ? -35.604 2.280 19.665 1.00 93.88 414 ARG A C 1
ATOM 3148 O O . ARG A 1 414 ? -35.477 2.565 20.845 1.00 93.88 414 ARG A O 1
ATOM 3155 N N . LEU A 1 415 ? -34.541 2.148 18.868 1.00 91.19 415 LEU A N 1
ATOM 3156 C CA . LEU A 1 415 ? -33.154 2.266 19.332 1.00 91.19 415 LEU A CA 1
ATOM 3157 C C . LEU A 1 415 ? -32.739 3.719 19.633 1.00 91.19 415 LEU A C 1
ATOM 3159 O O . LEU A 1 415 ? -31.592 3.968 20.013 1.00 91.19 415 LEU A O 1
ATOM 3163 N N . ALA A 1 416 ? -33.633 4.702 19.449 1.00 88.62 416 ALA A N 1
ATOM 3164 C CA . ALA A 1 416 ? -33.344 6.119 19.665 1.00 88.62 416 ALA A CA 1
ATOM 3165 C C . ALA A 1 416 ? -32.801 6.415 21.074 1.00 88.62 416 ALA A C 1
ATOM 3167 O O . ALA A 1 416 ? -31.909 7.258 21.194 1.00 88.62 416 ALA A O 1
ATOM 3168 N N . ALA A 1 417 ? -33.286 5.696 22.089 1.00 83.25 417 ALA A N 1
ATOM 3169 C CA . ALA A 1 417 ? -32.919 5.894 23.489 1.00 83.25 417 ALA A CA 1
ATOM 3170 C C . ALA A 1 417 ? -31.613 5.189 23.917 1.00 83.25 417 ALA A C 1
ATOM 3172 O O . ALA A 1 417 ? -31.109 5.492 24.997 1.00 83.25 417 ALA A O 1
ATOM 3173 N N . LEU A 1 418 ? -31.047 4.296 23.089 1.00 81.06 418 LEU A N 1
ATOM 3174 C CA . LEU A 1 418 ? -29.787 3.606 23.398 1.00 81.06 418 LEU A CA 1
ATOM 3175 C C . LEU A 1 418 ? -28.589 4.556 23.398 1.00 81.06 418 LEU A C 1
ATOM 3177 O O . LEU A 1 418 ? -28.518 5.495 22.588 1.00 81.06 418 LEU A O 1
ATOM 3181 N N . ASP A 1 419 ? -27.611 4.243 24.244 1.00 78.44 419 ASP A N 1
ATOM 3182 C CA . ASP A 1 419 ? -26.341 4.949 24.295 1.00 78.44 419 ASP A CA 1
ATOM 3183 C C . ASP A 1 419 ? -25.398 4.580 23.130 1.00 78.44 419 ASP A C 1
ATOM 3185 O O . ASP A 1 419 ? -25.731 3.830 22.205 1.00 78.44 419 ASP A O 1
ATOM 3189 N N . GLN A 1 420 ? -24.215 5.200 23.110 1.00 75.56 420 GLN A N 1
ATOM 3190 C CA . GLN A 1 420 ? -23.256 5.014 22.024 1.00 75.56 420 GLN A CA 1
ATOM 3191 C C . GLN A 1 420 ? -22.598 3.627 22.041 1.00 75.56 420 GLN A C 1
ATOM 3193 O O . GLN A 1 420 ? -22.287 3.113 20.964 1.00 75.56 420 GLN A O 1
ATOM 3198 N N . ASP A 1 421 ? -22.388 3.030 23.213 1.00 71.69 421 ASP A N 1
ATOM 3199 C CA . ASP A 1 421 ? -21.701 1.746 23.353 1.00 71.69 421 ASP A CA 1
ATOM 3200 C C . ASP A 1 421 ? -22.632 0.589 22.966 1.00 71.69 421 ASP A C 1
ATOM 3202 O O . ASP A 1 421 ? -22.234 -0.297 22.208 1.00 71.69 421 ASP A O 1
ATOM 3206 N N . GLU A 1 422 ? -23.903 0.649 23.361 1.00 83.12 422 GLU A N 1
ATOM 3207 C CA . GLU A 1 422 ? -24.946 -0.303 22.957 1.00 83.12 422 GLU A CA 1
ATOM 3208 C C . GLU A 1 422 ? -25.170 -0.272 21.438 1.00 83.12 422 GLU A C 1
ATOM 3210 O O . GLU A 1 422 ? -25.137 -1.301 20.753 1.00 83.12 422 GLU A O 1
ATOM 3215 N N . ARG A 1 423 ? -25.296 0.934 20.865 1.00 84.81 423 ARG A N 1
ATOM 3216 C CA . ARG A 1 423 ? -25.363 1.111 19.406 1.00 84.81 423 ARG A CA 1
ATOM 3217 C C . ARG A 1 423 ? -24.095 0.620 18.722 1.00 84.81 423 ARG A C 1
ATOM 3219 O O . ARG A 1 423 ? -24.166 0.088 17.615 1.00 84.81 423 ARG A O 1
ATOM 3226 N N . ARG A 1 424 ? -22.925 0.804 19.340 1.00 80.75 424 ARG A N 1
ATOM 3227 C CA . ARG A 1 424 ? -21.658 0.290 18.813 1.00 80.75 424 ARG A CA 1
ATOM 3228 C C . ARG A 1 424 ? -21.673 -1.236 18.766 1.00 80.75 424 ARG A C 1
ATOM 3230 O O . ARG A 1 424 ? -21.288 -1.772 17.733 1.00 80.75 424 ARG A O 1
ATOM 3237 N N . GLN A 1 425 ? -22.149 -1.921 19.805 1.00 81.81 425 GLN A N 1
ATOM 3238 C CA . GLN A 1 425 ? -22.276 -3.384 19.800 1.00 81.81 425 GLN A CA 1
ATOM 3239 C C . GLN A 1 425 ? -23.208 -3.876 18.684 1.00 81.81 425 GLN A C 1
ATOM 3241 O O . GLN A 1 425 ? -22.837 -4.780 17.935 1.00 81.81 425 GLN A O 1
ATOM 3246 N N . LEU A 1 426 ? -24.370 -3.235 18.500 1.00 91.88 426 LEU A N 1
ATOM 3247 C CA . LEU A 1 426 ? -25.263 -3.545 17.378 1.00 91.88 426 LEU A CA 1
ATOM 3248 C C . LEU A 1 426 ? -24.569 -3.338 16.025 1.00 91.88 426 LEU A C 1
ATOM 3250 O O . LEU A 1 426 ? -24.624 -4.207 15.158 1.00 91.88 426 LEU A O 1
ATOM 3254 N N . ASN A 1 427 ? -23.880 -2.207 15.851 1.00 89.12 427 ASN A N 1
ATOM 3255 C CA . ASN A 1 427 ? -23.154 -1.897 14.620 1.00 89.12 427 ASN A CA 1
ATOM 3256 C C . ASN A 1 427 ? -22.018 -2.892 14.337 1.00 89.12 427 ASN A C 1
ATOM 3258 O O . ASN A 1 427 ? -21.769 -3.190 13.171 1.00 89.12 427 ASN A O 1
ATOM 3262 N N . ILE A 1 428 ? -21.348 -3.417 15.370 1.00 85.06 428 ILE A N 1
ATOM 3263 C CA . ILE A 1 428 ? -20.345 -4.482 15.226 1.00 85.06 428 ILE A CA 1
ATOM 3264 C C . ILE A 1 428 ? -21.019 -5.755 14.709 1.00 85.06 428 ILE A C 1
ATOM 3266 O O . ILE A 1 428 ? -20.607 -6.265 13.671 1.00 85.06 428 ILE A O 1
ATOM 3270 N N . ALA A 1 429 ? -22.095 -6.215 15.356 1.00 89.94 429 ALA A N 1
ATOM 3271 C CA . ALA A 1 429 ? -22.820 -7.416 14.934 1.00 89.94 429 ALA A CA 1
ATOM 3272 C C . ALA A 1 429 ? -23.355 -7.298 13.493 1.00 89.94 429 ALA A C 1
ATOM 3274 O O . ALA A 1 429 ? -23.227 -8.225 12.688 1.00 89.94 429 ALA A O 1
ATOM 3275 N N . VAL A 1 430 ? -23.896 -6.129 13.136 1.00 94.12 430 VAL A N 1
ATOM 3276 C CA . VAL A 1 430 ? -24.339 -5.820 11.771 1.00 94.12 430 VAL A CA 1
ATOM 3277 C C . VAL A 1 430 ? -23.165 -5.781 10.797 1.00 94.12 430 VAL A C 1
ATOM 3279 O O . VAL A 1 430 ? -23.284 -6.308 9.693 1.00 94.12 430 VAL A O 1
ATOM 3282 N N . GLY A 1 431 ? -22.030 -5.202 11.191 1.00 91.06 431 GLY A N 1
ATOM 3283 C CA . GLY A 1 431 ? -20.796 -5.198 10.406 1.00 91.06 431 GLY A CA 1
ATOM 3284 C C . GLY A 1 431 ? -20.318 -6.614 10.086 1.00 91.06 431 GLY A C 1
ATOM 3285 O O . GLY A 1 431 ? -20.128 -6.937 8.915 1.00 91.06 431 GLY A O 1
ATOM 3286 N N . THR A 1 432 ? -20.233 -7.483 11.095 1.00 91.06 432 THR A N 1
ATOM 3287 C CA . THR A 1 432 ? -19.854 -8.895 10.933 1.00 91.06 432 THR A CA 1
ATOM 3288 C C . THR A 1 432 ? -20.813 -9.637 10.003 1.00 91.06 432 THR A C 1
ATOM 3290 O O . THR A 1 432 ? -20.378 -10.354 9.100 1.00 91.06 432 THR A O 1
ATOM 3293 N N . LYS A 1 433 ? -22.129 -9.448 10.165 1.00 95.75 433 LYS A N 1
ATOM 3294 C CA . LYS A 1 433 ? -23.111 -10.076 9.273 1.00 95.75 433 LYS A CA 1
ATOM 3295 C C . LYS A 1 433 ? -23.020 -9.517 7.851 1.00 95.75 433 LYS A C 1
ATOM 3297 O O . LYS A 1 433 ? -23.062 -10.304 6.912 1.00 95.75 433 LYS A O 1
ATOM 3302 N N . ARG A 1 434 ? -22.834 -8.204 7.661 1.00 95.31 434 ARG A N 1
ATOM 3303 C CA . ARG A 1 434 ? -22.606 -7.601 6.331 1.00 95.31 434 ARG A CA 1
ATOM 3304 C C . ARG A 1 434 ? -21.394 -8.209 5.636 1.00 95.31 434 ARG A C 1
ATOM 3306 O O . ARG A 1 434 ? -21.491 -8.528 4.457 1.00 95.31 434 ARG A O 1
ATOM 3313 N N . GLU A 1 435 ? -20.285 -8.398 6.347 1.00 91.75 435 GLU A N 1
ATOM 3314 C CA . GLU A 1 435 ? -19.085 -9.041 5.798 1.00 91.75 435 GLU A CA 1
ATOM 3315 C C . GLU A 1 435 ? -19.351 -10.490 5.376 1.00 91.75 435 GLU A C 1
ATOM 3317 O O . GLU A 1 435 ? -18.896 -10.914 4.312 1.00 91.75 435 GLU A O 1
ATOM 3322 N N . GLN A 1 436 ? -20.128 -11.240 6.166 1.00 94.38 436 GLN A N 1
ATOM 3323 C CA . GLN A 1 436 ? -20.574 -12.582 5.786 1.00 94.38 436 GLN A CA 1
ATOM 3324 C C . GLN A 1 436 ? -21.413 -12.547 4.501 1.00 94.38 436 GLN A C 1
ATOM 3326 O O . GLN A 1 436 ? -21.145 -13.317 3.581 1.00 94.38 436 GLN A O 1
ATOM 3331 N N . ILE A 1 437 ? -22.403 -11.650 4.421 1.00 94.19 437 ILE A N 1
ATOM 3332 C CA . ILE A 1 437 ? -23.255 -11.498 3.234 1.00 94.19 437 ILE A CA 1
ATOM 3333 C C . ILE A 1 437 ? -22.405 -11.129 2.015 1.00 94.19 437 ILE A C 1
ATOM 3335 O O . ILE A 1 437 ? -22.549 -11.759 0.974 1.00 94.19 437 ILE A O 1
ATOM 3339 N N . ALA A 1 438 ? -21.495 -10.159 2.139 1.00 94.25 438 ALA A N 1
ATOM 3340 C CA . ALA A 1 438 ? -20.613 -9.745 1.052 1.00 94.25 438 ALA A CA 1
ATOM 3341 C C . ALA A 1 438 ? -19.753 -10.912 0.549 1.00 94.25 438 ALA A C 1
ATOM 3343 O O . ALA A 1 438 ? -19.670 -11.136 -0.654 1.00 94.25 438 ALA A O 1
ATOM 3344 N N . ARG A 1 439 ? -19.170 -11.705 1.456 1.00 94.25 439 ARG A N 1
ATOM 3345 C CA . ARG A 1 439 ? -18.354 -12.870 1.092 1.00 94.25 439 ARG A CA 1
ATOM 3346 C C . ARG A 1 439 ? -19.140 -13.909 0.294 1.00 94.25 439 ARG A C 1
ATOM 3348 O O . ARG A 1 439 ? -18.650 -14.373 -0.730 1.00 94.25 439 ARG A O 1
ATOM 3355 N N . GLU A 1 440 ? -20.336 -14.267 0.753 1.00 95.25 440 GLU A N 1
ATOM 3356 C CA . GLU A 1 440 ? -21.186 -15.246 0.061 1.00 95.25 440 GLU A CA 1
ATOM 3357 C C . GLU A 1 440 ? -21.738 -14.689 -1.259 1.00 95.25 440 GLU A C 1
ATOM 3359 O O . GLU A 1 440 ? -21.782 -15.403 -2.257 1.00 95.25 440 GLU A O 1
ATOM 3364 N N . TYR A 1 441 ? -22.098 -13.403 -1.292 1.00 93.69 441 TYR A N 1
ATOM 3365 C CA . TYR A 1 441 ? -22.619 -12.737 -2.485 1.00 93.69 441 TYR A CA 1
ATOM 3366 C C . TYR A 1 441 ? -21.569 -12.610 -3.596 1.00 93.69 441 TYR A C 1
ATOM 3368 O O . TYR A 1 441 ? -21.888 -12.818 -4.761 1.00 93.69 441 TYR A O 1
ATOM 3376 N N . LEU A 1 442 ? -20.317 -12.297 -3.246 1.00 95.56 442 LEU A N 1
ATOM 3377 C CA . LEU A 1 442 ? -19.217 -12.147 -4.207 1.00 95.56 442 LEU A CA 1
ATOM 3378 C C . LEU A 1 442 ? -18.675 -13.485 -4.714 1.00 95.56 442 LEU A C 1
ATOM 3380 O O . LEU A 1 442 ? -18.027 -13.518 -5.757 1.00 95.56 442 LEU A O 1
ATOM 3384 N N . LYS A 1 443 ? -18.902 -14.583 -3.985 1.00 96.38 443 LYS A N 1
ATOM 3385 C CA . LYS A 1 443 ? -18.303 -15.889 -4.280 1.00 96.38 443 LYS A CA 1
ATOM 3386 C C . LYS A 1 443 ? -18.558 -16.381 -5.717 1.00 96.38 443 LYS A C 1
ATOM 3388 O O . LYS A 1 443 ? -17.573 -16.736 -6.358 1.00 96.38 443 LYS A O 1
ATOM 3393 N N . PRO A 1 444 ? -19.792 -16.367 -6.263 1.00 96.75 444 PRO A N 1
ATOM 3394 C CA . PRO A 1 444 ? -20.034 -16.828 -7.632 1.00 96.75 444 PRO A CA 1
ATOM 3395 C C . PRO A 1 444 ? -19.309 -15.975 -8.675 1.00 96.75 444 PRO A C 1
ATOM 3397 O O . PRO A 1 444 ? -18.807 -16.494 -9.667 1.00 96.75 444 PRO A O 1
ATOM 3400 N N . ASP A 1 445 ? -19.235 -14.664 -8.442 1.00 97.38 445 ASP A N 1
ATOM 3401 C CA . ASP A 1 445 ? -18.556 -13.746 -9.350 1.00 97.38 445 ASP A CA 1
ATOM 3402 C C . ASP A 1 445 ? -17.025 -13.886 -9.250 1.00 97.38 445 ASP A C 1
ATOM 3404 O O . ASP A 1 445 ? -16.347 -13.764 -10.262 1.00 97.38 445 ASP A O 1
ATOM 3408 N N . ILE A 1 446 ? -16.475 -14.211 -8.069 1.00 97.88 446 ILE A N 1
ATOM 3409 C CA . ILE A 1 446 ? -15.056 -14.568 -7.890 1.00 97.88 446 ILE A CA 1
ATOM 3410 C C . ILE A 1 446 ? -14.719 -15.875 -8.616 1.00 97.88 446 ILE A C 1
ATOM 3412 O O . ILE A 1 446 ? -13.698 -15.940 -9.295 1.00 97.88 446 ILE A O 1
ATOM 3416 N N . GLU A 1 447 ? -15.559 -16.905 -8.482 1.00 97.44 447 GLU A N 1
ATOM 3417 C CA . GLU A 1 447 ? -15.383 -18.193 -9.169 1.00 97.44 447 GLU A CA 1
ATOM 3418 C C . GLU A 1 447 ? -15.429 -18.018 -10.693 1.00 97.44 447 GLU A C 1
ATOM 3420 O O . GLU A 1 447 ? -14.612 -18.591 -11.404 1.00 97.44 447 GLU A O 1
ATOM 3425 N N . ARG A 1 448 ? -16.300 -17.137 -11.194 1.00 97.62 448 ARG A N 1
ATOM 3426 C CA . ARG A 1 448 ? -16.409 -16.832 -12.624 1.00 97.62 448 ARG A CA 1
ATOM 3427 C C . ARG A 1 448 ? -15.174 -16.145 -13.218 1.00 97.62 448 ARG A C 1
ATOM 3429 O O . ARG A 1 448 ? -14.978 -16.199 -14.428 1.00 97.62 448 ARG A O 1
ATOM 3436 N N . LEU A 1 449 ? -14.324 -15.501 -12.414 1.00 97.62 449 LEU A N 1
ATOM 3437 C CA . LEU A 1 449 ? -13.115 -14.839 -12.928 1.00 97.62 449 LEU A CA 1
ATOM 3438 C C . LEU A 1 449 ? -12.120 -15.822 -13.565 1.00 97.62 449 LEU A C 1
ATOM 3440 O O . LEU A 1 449 ? -11.295 -15.386 -14.361 1.00 97.62 449 LEU A O 1
ATOM 3444 N N . SER A 1 450 ? -12.191 -17.120 -13.245 1.00 96.69 450 SER A N 1
ATOM 3445 C CA . SER A 1 450 ? -11.372 -18.153 -13.896 1.00 96.69 450 SER A CA 1
ATOM 3446 C C . SER A 1 450 ? -11.977 -18.731 -15.178 1.00 96.69 450 SER A C 1
ATOM 3448 O O . SER A 1 450 ? -11.336 -19.570 -15.800 1.00 96.69 450 SER A O 1
ATOM 3450 N N . ASP A 1 451 ? -13.187 -18.317 -15.564 1.00 97.94 451 ASP A N 1
ATOM 3451 C CA . ASP A 1 451 ? -13.875 -18.829 -16.759 1.00 97.94 451 ASP A CA 1
ATOM 3452 C C . ASP A 1 451 ? -13.502 -18.060 -18.039 1.00 97.94 451 ASP A C 1
ATOM 3454 O O . ASP A 1 451 ? -14.002 -18.382 -19.114 1.00 97.94 451 ASP A O 1
ATOM 3458 N N . PHE A 1 452 ? -12.692 -17.004 -17.925 1.00 97.94 452 PHE A N 1
ATOM 3459 C CA . PHE A 1 452 ? -12.246 -16.208 -19.065 1.00 97.94 452 PHE A CA 1
ATOM 3460 C C . PHE A 1 452 ? -11.056 -16.885 -19.739 1.00 97.94 452 PHE A C 1
ATOM 3462 O O . PHE A 1 452 ? -10.119 -17.299 -19.056 1.00 97.94 452 PHE A O 1
ATOM 3469 N N . ASP A 1 453 ? -11.109 -16.968 -21.067 1.00 98.00 453 ASP A N 1
ATOM 3470 C CA . ASP A 1 453 ? -10.034 -17.524 -21.884 1.00 98.00 453 ASP A CA 1
ATOM 3471 C C . ASP A 1 453 ? -8.738 -16.713 -21.704 1.00 98.00 453 ASP A C 1
ATOM 3473 O O . ASP A 1 453 ? -8.764 -15.510 -21.425 1.00 98.00 453 ASP A O 1
ATOM 3477 N N . ASP A 1 454 ? -7.593 -17.375 -21.836 1.00 96.75 454 ASP A N 1
ATOM 3478 C CA . ASP A 1 454 ? -6.257 -16.806 -21.656 1.00 96.75 454 ASP A CA 1
ATOM 3479 C C . ASP A 1 454 ? -5.729 -16.130 -22.934 1.00 96.75 454 ASP A C 1
ATOM 3481 O O . ASP A 1 454 ? -4.553 -16.234 -23.265 1.00 96.75 454 ASP A O 1
ATOM 3485 N N . ASP A 1 455 ? -6.608 -15.412 -23.638 1.00 96.88 455 ASP A N 1
ATOM 3486 C CA . ASP A 1 455 ? -6.344 -14.729 -24.908 1.00 96.88 455 ASP A CA 1
ATOM 3487 C C . ASP A 1 455 ? -6.717 -13.226 -24.859 1.00 96.88 455 ASP A C 1
ATOM 3489 O O . ASP A 1 455 ? -7.176 -12.691 -23.837 1.00 96.88 455 ASP A O 1
ATOM 3493 N N . LEU A 1 456 ? -6.481 -12.487 -25.952 1.00 93.75 456 LEU A N 1
ATOM 3494 C CA . LEU A 1 456 ? -6.771 -11.046 -26.000 1.00 93.75 456 LEU A CA 1
ATOM 3495 C C . LEU A 1 456 ? -8.265 -10.714 -25.873 1.00 93.75 456 LEU A C 1
ATOM 3497 O O . LEU A 1 456 ? -8.615 -9.626 -25.388 1.00 93.75 456 LEU A O 1
ATOM 3501 N N . GLU A 1 457 ? -9.151 -11.594 -26.341 1.00 94.56 457 GLU A N 1
ATOM 3502 C CA . GLU A 1 457 ? -10.599 -11.412 -26.233 1.00 94.56 457 GLU A CA 1
ATOM 3503 C C . GLU A 1 457 ? -11.059 -11.655 -24.790 1.00 94.56 457 GLU A C 1
ATOM 3505 O O . GLU A 1 457 ? -11.793 -10.831 -24.232 1.00 94.56 457 GLU A O 1
ATOM 3510 N N . GLY A 1 458 ? -10.534 -12.698 -24.151 1.00 95.94 458 GLY A N 1
ATOM 3511 C CA . GLY A 1 458 ? -10.706 -13.039 -22.749 1.00 95.94 458 GLY A CA 1
ATOM 3512 C C . GLY A 1 458 ? -10.218 -11.934 -21.819 1.00 95.94 458 GLY A C 1
ATOM 3513 O O . GLY A 1 458 ? -10.953 -11.548 -20.907 1.00 95.94 458 GLY A O 1
ATOM 3514 N N . LEU A 1 459 ? -9.064 -11.313 -22.096 1.00 94.81 459 LEU A N 1
ATOM 3515 C CA . LEU A 1 459 ? -8.562 -10.176 -21.312 1.00 94.81 459 LEU A CA 1
ATOM 3516 C C . LEU A 1 459 ? -9.528 -8.980 -21.352 1.00 94.81 459 LEU A C 1
ATOM 3518 O O . LEU A 1 459 ? -9.840 -8.383 -20.316 1.00 94.81 459 LEU A O 1
ATOM 3522 N N . LYS A 1 460 ? -10.054 -8.649 -22.539 1.00 92.06 460 LYS A N 1
ATOM 3523 C CA . LYS A 1 460 ? -11.043 -7.570 -22.716 1.00 92.06 460 LYS A CA 1
ATOM 3524 C C . LYS A 1 460 ? -12.371 -7.909 -22.042 1.00 92.06 460 LYS A C 1
ATOM 3526 O O . LYS A 1 460 ? -12.952 -7.053 -21.370 1.00 92.06 460 LYS A O 1
ATOM 3531 N N . ALA A 1 461 ? -12.844 -9.143 -22.206 1.00 94.75 461 ALA A N 1
ATOM 3532 C CA . ALA A 1 461 ? -14.077 -9.626 -21.601 1.00 94.75 461 ALA A CA 1
ATOM 3533 C C . ALA A 1 461 ? -13.989 -9.622 -20.067 1.00 94.75 461 ALA A C 1
ATOM 3535 O O . ALA A 1 461 ? -14.926 -9.171 -19.405 1.00 94.75 461 ALA A O 1
ATOM 3536 N N . LEU A 1 462 ? -12.848 -10.035 -19.507 1.00 95.56 462 LEU A N 1
ATOM 3537 C CA . LEU A 1 462 ? -12.568 -10.022 -18.075 1.00 95.56 462 LEU A CA 1
ATOM 3538 C C . LEU A 1 462 ? -12.594 -8.594 -17.516 1.00 95.56 462 LEU A C 1
ATOM 3540 O O . LEU A 1 462 ? -13.254 -8.343 -16.505 1.00 95.56 462 LEU A O 1
ATOM 3544 N N . SER A 1 463 ? -11.931 -7.640 -18.177 1.00 93.06 463 SER A N 1
ATOM 3545 C CA . SER A 1 463 ? -11.958 -6.231 -17.761 1.00 93.06 463 SER A CA 1
ATOM 3546 C C . SER A 1 463 ? -13.359 -5.617 -17.851 1.00 93.06 463 SER A C 1
ATOM 3548 O O . SER A 1 463 ? -13.785 -4.928 -16.921 1.00 93.06 463 SER A O 1
ATOM 3550 N N . ALA A 1 464 ? -14.114 -5.897 -18.918 1.00 93.06 464 ALA A N 1
ATOM 3551 C CA . ALA A 1 464 ? -15.490 -5.419 -19.062 1.00 93.06 464 ALA A CA 1
ATOM 3552 C C . ALA A 1 464 ? -16.419 -6.000 -17.982 1.00 93.06 464 ALA A C 1
ATOM 3554 O O . ALA A 1 464 ? -17.195 -5.264 -17.365 1.00 93.06 464 ALA A O 1
ATOM 3555 N N . TYR A 1 465 ? -16.301 -7.303 -17.710 1.00 95.94 465 TYR A N 1
ATOM 3556 C CA . TYR A 1 465 ? -17.043 -7.972 -16.647 1.00 95.94 465 TYR A CA 1
ATOM 3557 C C . TYR A 1 465 ? -16.708 -7.382 -15.276 1.00 95.94 465 TYR A C 1
ATOM 3559 O O . TYR A 1 465 ? -17.617 -7.045 -14.516 1.00 95.94 465 TYR A O 1
ATOM 3567 N N . ALA A 1 466 ? -15.422 -7.187 -14.970 1.00 94.56 466 ALA A N 1
ATOM 3568 C CA . ALA A 1 466 ? -15.008 -6.570 -13.719 1.00 94.56 466 ALA A CA 1
ATOM 3569 C C . ALA A 1 466 ? -15.609 -5.169 -13.565 1.00 94.56 466 ALA A C 1
ATOM 3571 O O . ALA A 1 466 ? -16.210 -4.898 -12.528 1.00 94.56 466 ALA A O 1
ATOM 3572 N N . ALA A 1 467 ? -15.533 -4.315 -14.591 1.00 92.50 467 ALA A N 1
ATOM 3573 C CA . ALA A 1 467 ? -16.117 -2.972 -14.577 1.00 92.50 467 ALA A CA 1
ATOM 3574 C C . ALA A 1 467 ? -17.643 -2.981 -14.341 1.00 92.50 467 ALA A C 1
ATOM 3576 O O . ALA A 1 467 ? -18.147 -2.188 -13.539 1.00 92.50 467 ALA A O 1
ATOM 3577 N N . GLU A 1 468 ? -18.379 -3.899 -14.977 1.00 94.88 468 GLU A N 1
ATOM 3578 C CA . GLU A 1 468 ? -19.819 -4.085 -14.748 1.00 94.88 468 GLU A CA 1
ATOM 3579 C C . GLU A 1 468 ? -20.105 -4.470 -13.290 1.00 94.88 468 GLU A C 1
ATOM 3581 O O . GLU A 1 468 ? -20.927 -3.834 -12.623 1.00 94.88 468 GLU A O 1
ATOM 3586 N N . ARG A 1 469 ? -19.392 -5.479 -12.775 1.00 95.81 469 ARG A N 1
ATOM 3587 C CA . ARG A 1 469 ? -19.541 -5.956 -11.396 1.00 95.81 469 ARG A CA 1
ATOM 3588 C C . ARG A 1 469 ? -19.186 -4.869 -10.386 1.00 95.81 469 ARG A C 1
ATOM 3590 O O . ARG A 1 469 ? -19.941 -4.656 -9.443 1.00 95.81 469 ARG A O 1
ATOM 3597 N N . ARG A 1 470 ? -18.109 -4.107 -10.624 1.00 93.50 470 ARG A N 1
ATOM 3598 C CA . ARG A 1 470 ? -17.715 -2.951 -9.800 1.00 93.50 470 ARG A CA 1
ATOM 3599 C C . ARG A 1 470 ? -18.850 -1.942 -9.667 1.00 93.50 470 ARG A C 1
ATOM 3601 O O . ARG A 1 470 ? -19.162 -1.491 -8.565 1.00 93.50 470 ARG A O 1
ATOM 3608 N N . ALA A 1 471 ? -19.471 -1.595 -10.793 1.00 92.62 471 ALA A N 1
ATOM 3609 C CA . ALA A 1 471 ? -20.572 -0.645 -10.830 1.00 92.62 471 ALA A CA 1
ATOM 3610 C C . ALA A 1 471 ? -21.828 -1.170 -10.116 1.00 92.62 471 ALA A C 1
ATOM 3612 O O . ALA A 1 471 ? -22.576 -0.369 -9.547 1.00 92.62 471 ALA A O 1
ATOM 3613 N N . ASP A 1 472 ? -22.067 -2.485 -10.134 1.00 92.50 472 ASP A N 1
ATOM 3614 C CA . ASP A 1 472 ? -23.146 -3.101 -9.361 1.00 92.50 472 ASP A CA 1
ATOM 3615 C C . ASP A 1 472 ? -22.833 -3.075 -7.858 1.00 92.50 472 ASP A C 1
ATOM 3617 O O . ASP A 1 472 ? -23.593 -2.481 -7.091 1.00 92.50 472 ASP A O 1
ATOM 3621 N N . TYR A 1 473 ? -21.674 -3.597 -7.442 1.00 93.19 473 TYR A N 1
ATOM 3622 C CA . TYR A 1 473 ? -21.265 -3.664 -6.035 1.00 93.19 473 TYR A CA 1
ATOM 3623 C C . TYR A 1 473 ? -21.208 -2.297 -5.362 1.00 93.19 473 TYR A C 1
ATOM 3625 O O . TYR A 1 473 ? -21.677 -2.161 -4.233 1.00 93.19 473 TYR A O 1
ATOM 3633 N N . ALA A 1 474 ? -20.713 -1.265 -6.052 1.00 90.56 474 ALA A N 1
ATOM 3634 C CA . ALA A 1 474 ? -20.615 0.091 -5.511 1.00 90.56 474 ALA A CA 1
ATOM 3635 C C . ALA A 1 474 ? -21.970 0.683 -5.068 1.00 90.56 474 ALA A C 1
ATOM 3637 O O . ALA A 1 474 ? -22.003 1.673 -4.337 1.00 90.56 474 ALA A O 1
ATOM 3638 N N . ARG A 1 475 ? -23.099 0.092 -5.488 1.00 90.19 475 ARG A N 1
ATOM 3639 C CA . ARG A 1 475 ? -24.443 0.521 -5.080 1.00 90.19 475 ARG A CA 1
ATOM 3640 C C . ARG A 1 475 ? -24.848 0.026 -3.691 1.00 90.19 475 ARG A C 1
ATOM 3642 O O . ARG A 1 475 ? -25.748 0.622 -3.107 1.00 90.19 475 ARG A O 1
ATOM 3649 N N . PHE A 1 476 ? -24.257 -1.059 -3.183 1.00 89.38 476 PHE A N 1
ATOM 3650 C CA . PHE A 1 476 ? -24.719 -1.711 -1.944 1.00 89.38 476 PHE A CA 1
ATOM 3651 C C . PHE A 1 476 ? -23.606 -2.260 -1.034 1.00 89.38 476 PHE A C 1
ATOM 3653 O O . PHE A 1 476 ? -23.843 -2.447 0.165 1.00 89.38 476 PHE A O 1
ATOM 3660 N N . LEU A 1 477 ? -22.395 -2.472 -1.553 1.00 92.12 477 LEU A N 1
ATOM 3661 C CA . LEU A 1 477 ? -21.201 -2.825 -0.787 1.00 92.12 477 LEU A CA 1
ATOM 3662 C C . LEU A 1 477 ? -20.317 -1.593 -0.556 1.00 92.12 477 LEU A C 1
ATOM 3664 O O . LEU A 1 477 ? -20.157 -0.728 -1.416 1.00 92.12 477 LEU A O 1
ATOM 3668 N N . ARG A 1 478 ? -19.710 -1.522 0.628 1.00 91.25 478 ARG A N 1
ATOM 3669 C CA . ARG A 1 478 ? -18.673 -0.535 0.959 1.00 91.25 478 ARG A CA 1
ATOM 3670 C C . ARG A 1 478 ? -17.360 -0.949 0.294 1.00 91.25 478 ARG A C 1
ATOM 3672 O O . ARG A 1 478 ? -17.103 -2.144 0.280 1.00 91.25 478 ARG A O 1
ATOM 3679 N N . PRO A 1 479 ? -16.476 -0.020 -0.126 1.00 90.31 479 PRO A N 1
ATOM 3680 C CA . PRO A 1 479 ? -15.148 -0.304 -0.697 1.00 90.31 479 PRO A CA 1
ATOM 3681 C C . PRO A 1 479 ? -14.397 -1.513 -0.112 1.00 90.31 479 PRO A C 1
ATOM 3683 O O . PRO A 1 479 ? -13.909 -2.358 -0.850 1.00 90.31 479 PRO A O 1
ATOM 3686 N N . ILE A 1 480 ? -14.360 -1.640 1.217 1.00 85.69 480 ILE A N 1
ATOM 3687 C CA . ILE A 1 480 ? -13.651 -2.733 1.897 1.00 85.69 480 ILE A CA 1
ATOM 3688 C C . ILE A 1 480 ? -14.301 -4.115 1.703 1.00 85.69 480 ILE A C 1
ATOM 3690 O O . ILE A 1 480 ? -13.610 -5.127 1.697 1.00 85.69 480 ILE A O 1
ATOM 3694 N N . GLU A 1 481 ? -15.621 -4.174 1.521 1.00 90.94 481 GLU A N 1
ATOM 3695 C CA . GLU A 1 481 ? -16.397 -5.422 1.479 1.00 90.94 481 GLU A CA 1
ATOM 3696 C C . GLU A 1 481 ? -16.224 -6.188 0.160 1.00 90.94 481 GLU A C 1
ATOM 3698 O O . GLU A 1 481 ? -16.431 -7.396 0.131 1.00 90.94 481 GLU A O 1
ATOM 3703 N N . TRP A 1 482 ? -15.813 -5.513 -0.915 1.00 93.94 482 TRP A N 1
ATOM 3704 C CA . TRP A 1 482 ? -15.576 -6.109 -2.237 1.00 93.94 482 TRP A CA 1
ATOM 3705 C C . TRP A 1 482 ? -14.104 -6.115 -2.652 1.00 93.94 482 TRP A C 1
ATOM 3707 O O . TRP A 1 482 ? -13.767 -6.559 -3.748 1.00 93.94 482 TRP A O 1
ATOM 3717 N N . LEU A 1 483 ? -13.207 -5.758 -1.727 1.00 91.50 483 LEU A N 1
ATOM 3718 C CA . LEU A 1 483 ? -11.767 -5.954 -1.875 1.00 91.50 483 LEU A CA 1
ATOM 3719 C C . LEU A 1 483 ? -11.378 -7.403 -2.254 1.00 91.50 483 LEU A C 1
ATOM 3721 O O . LEU A 1 483 ? -10.492 -7.554 -3.096 1.00 91.50 483 LEU A O 1
ATOM 3725 N N . PRO A 1 484 ? -12.019 -8.472 -1.724 1.00 93.00 484 PRO A N 1
ATOM 3726 C CA . PRO A 1 484 ? -11.708 -9.839 -2.149 1.00 93.00 484 PRO A CA 1
ATOM 3727 C C . PRO A 1 484 ? -11.947 -10.082 -3.645 1.00 93.00 484 PRO A C 1
ATOM 3729 O O . PRO A 1 484 ? -11.172 -10.797 -4.278 1.00 93.00 484 PRO A O 1
ATOM 3732 N N . PHE A 1 485 ? -12.980 -9.458 -4.224 1.00 96.19 485 PHE A N 1
ATOM 3733 C CA . PHE A 1 485 ? -13.237 -9.523 -5.662 1.00 96.19 485 PHE A CA 1
ATOM 3734 C C . PHE A 1 485 ? -12.130 -8.819 -6.450 1.00 96.19 485 PHE A C 1
ATOM 3736 O O . PHE A 1 485 ? -11.615 -9.387 -7.405 1.00 96.19 485 PHE A O 1
ATOM 3743 N N . ASP A 1 486 ? -11.697 -7.630 -6.022 1.00 93.25 486 ASP A N 1
ATOM 3744 C CA . ASP A 1 486 ? -10.599 -6.912 -6.681 1.00 93.25 486 ASP A CA 1
ATOM 3745 C C . ASP A 1 486 ? -9.269 -7.673 -6.627 1.00 93.25 486 ASP A C 1
ATOM 3747 O O . ASP A 1 486 ? -8.522 -7.688 -7.607 1.00 93.25 486 ASP A O 1
ATOM 3751 N N . GLN A 1 487 ? -8.969 -8.326 -5.503 1.00 92.69 487 GLN A N 1
ATOM 3752 C CA . GLN A 1 487 ? -7.786 -9.179 -5.372 1.00 92.69 487 GLN A CA 1
ATOM 3753 C C . GLN A 1 487 ? -7.859 -10.387 -6.315 1.00 92.69 487 GLN A C 1
ATOM 3755 O O . GLN A 1 487 ? -6.885 -10.680 -7.011 1.00 92.69 487 GLN A O 1
ATOM 3760 N N . ALA A 1 488 ? -9.015 -11.055 -6.378 1.00 95.88 488 ALA A N 1
ATOM 3761 C CA . ALA A 1 488 ? -9.240 -12.167 -7.296 1.00 95.88 488 ALA A CA 1
ATOM 3762 C C . ALA A 1 488 ? -9.161 -11.721 -8.765 1.00 95.88 488 ALA A C 1
ATOM 3764 O O . ALA A 1 488 ? -8.521 -12.394 -9.568 1.00 95.88 488 ALA A O 1
ATOM 3765 N N . TYR A 1 489 ? -9.725 -10.557 -9.099 1.00 95.88 489 TYR A N 1
ATOM 3766 C CA . TYR A 1 489 ? -9.664 -9.972 -10.438 1.00 95.88 489 TYR A CA 1
ATOM 3767 C C . TYR A 1 489 ? -8.229 -9.680 -10.861 1.00 95.88 489 TYR A C 1
ATOM 3769 O O . TYR A 1 489 ? -7.843 -10.061 -11.958 1.00 95.88 489 TYR A O 1
ATOM 3777 N N . ARG A 1 490 ? -7.412 -9.055 -10.001 1.00 93.44 490 ARG A N 1
ATOM 3778 C CA . ARG A 1 490 ? -5.997 -8.793 -10.321 1.00 93.44 490 ARG A CA 1
ATOM 3779 C C . ARG A 1 490 ? -5.236 -10.083 -10.608 1.00 93.44 490 ARG A C 1
ATOM 3781 O O . ARG A 1 490 ? -4.442 -10.118 -11.539 1.00 93.44 490 ARG A O 1
ATOM 3788 N N . LYS A 1 491 ? -5.501 -11.139 -9.833 1.00 94.31 491 LYS A N 1
ATOM 3789 C CA . LYS A 1 491 ? -4.899 -12.455 -10.061 1.00 94.31 491 LYS A CA 1
ATOM 3790 C C . LYS A 1 491 ? -5.354 -13.058 -11.393 1.00 94.31 491 LYS A C 1
ATOM 3792 O O . LYS A 1 491 ? -4.506 -13.472 -12.172 1.00 94.31 491 LYS A O 1
ATOM 3797 N N . ALA A 1 492 ? -6.661 -13.076 -11.658 1.00 96.12 492 ALA A N 1
ATOM 3798 C CA . ALA A 1 492 ? -7.215 -13.590 -12.909 1.00 96.12 492 ALA A CA 1
ATOM 3799 C C . ALA A 1 492 ? -6.690 -12.812 -14.123 1.00 96.12 492 ALA A C 1
ATOM 3801 O O . ALA A 1 492 ? -6.267 -13.412 -15.103 1.00 96.12 492 ALA A O 1
ATOM 3802 N N . ARG A 1 493 ? -6.631 -11.480 -14.027 1.00 95.75 493 ARG A N 1
ATOM 3803 C CA . ARG A 1 493 ? -6.123 -10.610 -15.088 1.00 95.75 493 ARG A CA 1
ATOM 3804 C C . ARG A 1 493 ? -4.649 -10.854 -15.367 1.00 95.75 493 ARG A C 1
ATOM 3806 O O . ARG A 1 493 ? -4.298 -10.935 -16.531 1.00 95.75 493 ARG A O 1
ATOM 3813 N N . ALA A 1 494 ? -3.819 -11.026 -14.338 1.00 93.50 494 ALA A N 1
ATOM 3814 C CA . ALA A 1 494 ? -2.414 -11.376 -14.528 1.00 93.50 494 ALA A CA 1
ATOM 3815 C C . ALA A 1 494 ? -2.256 -12.717 -15.266 1.00 93.50 494 ALA A C 1
ATOM 3817 O O . ALA A 1 494 ? -1.462 -12.800 -16.195 1.00 93.50 494 ALA A O 1
ATOM 3818 N N . THR A 1 495 ? -3.047 -13.735 -14.907 1.00 95.88 495 THR A N 1
ATOM 3819 C CA . THR A 1 495 ? -3.037 -15.040 -15.590 1.00 95.88 495 THR A CA 1
ATOM 3820 C C . THR A 1 495 ? -3.498 -14.940 -17.045 1.00 95.88 495 THR A C 1
ATOM 3822 O O . THR A 1 495 ? -2.822 -15.448 -17.932 1.00 95.88 495 THR A O 1
ATOM 3825 N N . VAL A 1 496 ? -4.611 -14.252 -17.309 1.00 96.50 496 VAL A N 1
ATOM 3826 C CA . VAL A 1 496 ? -5.122 -14.063 -18.675 1.00 96.50 496 VAL A CA 1
ATOM 3827 C C . VAL A 1 496 ? -4.166 -13.203 -19.509 1.00 96.50 496 VAL A C 1
ATOM 3829 O O . VAL A 1 496 ? -3.929 -13.500 -20.673 1.00 96.50 496 VAL A O 1
ATOM 3832 N N . ALA A 1 497 ? -3.562 -12.167 -18.921 1.00 95.75 497 ALA A N 1
ATOM 3833 C CA . ALA A 1 497 ? -2.572 -11.328 -19.592 1.00 95.75 497 ALA A CA 1
ATOM 3834 C C . ALA A 1 497 ? -1.295 -12.102 -19.948 1.00 95.75 497 ALA A C 1
ATOM 3836 O O . ALA A 1 497 ? -0.725 -11.858 -21.006 1.00 95.75 497 ALA A O 1
ATOM 3837 N N . GLU A 1 498 ? -0.853 -13.033 -19.099 1.00 95.19 498 GLU A N 1
ATOM 3838 C CA . GLU A 1 498 ? 0.286 -13.905 -19.397 1.00 95.19 498 GLU A CA 1
ATOM 3839 C C . GLU A 1 498 ? 0.013 -14.791 -20.624 1.00 95.19 498 GLU A C 1
ATOM 3841 O O . GLU A 1 498 ? 0.852 -14.836 -21.523 1.00 95.19 498 GLU A O 1
ATOM 3846 N N . GLY A 1 499 ? -1.167 -15.418 -20.709 1.00 95.81 499 GLY A N 1
ATOM 3847 C CA . GLY A 1 499 ? -1.560 -16.220 -21.877 1.00 95.81 499 GLY A CA 1
ATOM 3848 C C . GLY A 1 499 ? -1.757 -15.388 -23.150 1.00 95.81 499 GLY A C 1
ATOM 3849 O O . GLY A 1 499 ? -1.264 -15.750 -24.218 1.00 95.81 499 GLY A O 1
ATOM 3850 N N . ALA A 1 500 ? -2.369 -14.207 -23.025 1.00 97.06 500 ALA A N 1
ATOM 3851 C CA . ALA A 1 500 ? -2.673 -13.328 -24.154 1.00 97.06 500 ALA A CA 1
ATOM 3852 C C . ALA A 1 500 ? -1.437 -12.626 -24.746 1.00 97.06 500 ALA A C 1
ATOM 3854 O O . ALA A 1 500 ? -1.527 -11.961 -25.783 1.00 97.06 500 ALA A O 1
ATOM 3855 N N . PHE A 1 501 ? -0.284 -12.700 -24.074 1.00 97.12 501 PHE A N 1
ATOM 3856 C CA . PHE A 1 501 ? 0.887 -11.916 -24.453 1.00 97.12 501 PHE A CA 1
ATOM 3857 C C . PHE A 1 501 ? 1.507 -12.366 -25.781 1.00 97.12 501 PHE A C 1
ATOM 3859 O O . PHE A 1 501 ? 1.933 -11.511 -26.558 1.00 97.12 501 PHE A O 1
ATOM 3866 N N . GLU A 1 502 ? 1.536 -13.670 -26.073 1.00 96.88 502 GLU A N 1
ATOM 3867 C CA . GLU A 1 502 ? 2.072 -14.187 -27.343 1.00 96.88 502 GLU A CA 1
ATOM 3868 C C . GLU A 1 502 ? 1.215 -13.720 -28.531 1.00 96.88 502 GLU A C 1
ATOM 3870 O O . GLU A 1 502 ? 1.737 -13.111 -29.465 1.00 96.88 502 GLU A O 1
ATOM 3875 N N . GLU A 1 503 ? -0.112 -13.862 -28.438 1.00 97.25 503 GLU A N 1
ATOM 3876 C CA . GLU A 1 503 ? -1.054 -13.358 -29.449 1.00 97.25 503 GLU A CA 1
ATOM 3877 C C . GLU A 1 503 ? -0.900 -11.842 -29.665 1.00 97.25 503 GLU A C 1
ATOM 3879 O O . GLU A 1 503 ? -0.960 -11.339 -30.789 1.00 97.25 503 GLU A O 1
ATOM 3884 N N . TYR A 1 504 ? -0.653 -11.088 -28.591 1.00 97.75 504 TYR A N 1
ATOM 3885 C CA . TYR A 1 504 ? -0.396 -9.657 -28.690 1.00 97.75 504 TYR A CA 1
ATOM 3886 C C . TYR A 1 504 ? 0.900 -9.326 -29.431 1.00 97.75 504 TYR A C 1
ATOM 3888 O O . TYR A 1 504 ? 0.937 -8.369 -30.209 1.00 97.75 504 TYR A O 1
ATOM 3896 N N . GLN A 1 505 ? 1.965 -10.096 -29.207 1.00 97.44 505 GLN A N 1
ATOM 3897 C CA . GLN A 1 505 ? 3.214 -9.929 -29.947 1.00 97.44 505 GLN A CA 1
ATOM 3898 C C . GLN A 1 505 ? 3.022 -10.219 -31.437 1.00 97.44 505 GLN A C 1
ATOM 3900 O O . GLN A 1 505 ? 3.524 -9.446 -32.258 1.00 97.44 505 GLN A O 1
ATOM 3905 N N . ASP A 1 506 ? 2.254 -11.253 -31.779 1.00 97.50 506 ASP A N 1
ATOM 3906 C CA . ASP A 1 506 ? 1.903 -11.579 -33.164 1.00 97.50 506 ASP A CA 1
ATOM 3907 C C . ASP A 1 506 ? 1.086 -10.453 -33.811 1.00 97.50 506 ASP A C 1
ATOM 3909 O O . ASP A 1 506 ? 1.434 -9.966 -34.890 1.00 97.50 506 ASP A O 1
ATOM 3913 N N . TYR A 1 507 ? 0.077 -9.936 -33.103 1.00 97.25 507 TYR A N 1
ATOM 3914 C CA . TYR A 1 507 ? -0.687 -8.766 -33.538 1.00 97.25 507 TYR A CA 1
ATOM 3915 C C . TYR A 1 507 ? 0.219 -7.558 -33.828 1.00 97.25 507 TYR A C 1
ATOM 3917 O O . TYR A 1 507 ? 0.070 -6.900 -34.859 1.00 97.25 507 TYR A O 1
ATOM 3925 N N . LEU A 1 508 ? 1.180 -7.261 -32.944 1.00 97.56 508 LEU A N 1
ATOM 3926 C CA . LEU A 1 508 ? 2.135 -6.167 -33.137 1.00 97.56 508 LEU A CA 1
ATOM 3927 C C . LEU A 1 508 ? 3.078 -6.412 -34.326 1.00 97.56 508 LEU A C 1
ATOM 3929 O O . LEU A 1 508 ? 3.428 -5.463 -35.038 1.00 97.56 508 LEU A O 1
ATOM 3933 N N . ALA A 1 509 ? 3.509 -7.656 -34.538 1.00 97.38 509 ALA A N 1
ATOM 3934 C CA . ALA A 1 509 ? 4.382 -8.043 -35.642 1.00 97.38 509 ALA A CA 1
ATOM 3935 C C . ALA A 1 509 ? 3.696 -7.881 -37.011 1.00 97.38 509 ALA A C 1
ATOM 3937 O O . ALA A 1 509 ? 4.344 -7.420 -37.954 1.00 97.38 509 ALA A O 1
ATOM 3938 N N . ASP A 1 510 ? 2.393 -8.156 -37.095 1.00 97.81 510 ASP A N 1
ATOM 3939 C CA . ASP A 1 510 ? 1.594 -8.036 -38.321 1.00 97.81 510 ASP A CA 1
ATOM 3940 C C . ASP A 1 510 ? 1.297 -6.584 -38.738 1.00 97.81 510 ASP A C 1
ATOM 3942 O O . ASP A 1 510 ? 0.901 -6.324 -39.881 1.00 97.81 510 ASP A O 1
ATOM 3946 N N . LEU A 1 511 ? 1.508 -5.607 -37.846 1.00 97.06 511 LEU A N 1
ATOM 3947 C CA . LEU A 1 511 ? 1.297 -4.199 -38.176 1.00 97.06 511 LEU A CA 1
ATOM 3948 C C . LEU A 1 511 ? 2.296 -3.718 -39.244 1.00 97.06 511 LEU A C 1
ATOM 3950 O O . LEU A 1 511 ? 3.506 -3.929 -39.097 1.00 97.06 511 LEU A O 1
ATOM 3954 N N . PRO A 1 512 ? 1.834 -3.012 -40.296 1.00 97.31 512 PRO A N 1
ATOM 3955 C CA . PRO A 1 512 ? 2.710 -2.507 -41.346 1.00 97.31 512 PRO A CA 1
ATOM 3956 C C . PRO A 1 512 ? 3.654 -1.413 -40.828 1.00 97.31 512 PRO A C 1
ATOM 3958 O O . PRO A 1 512 ? 3.309 -0.637 -39.940 1.00 97.31 512 PRO A O 1
ATOM 3961 N N . GLU A 1 513 ? 4.836 -1.291 -41.428 1.00 96.50 513 GLU A N 1
ATOM 3962 C CA . GLU A 1 513 ? 5.838 -0.277 -41.065 1.00 96.50 513 GLU A CA 1
ATOM 3963 C C . GLU A 1 513 ? 5.478 1.109 -41.637 1.00 96.50 513 GLU A C 1
ATOM 3965 O O . GLU A 1 513 ? 6.083 1.600 -42.593 1.00 96.50 513 GLU A O 1
ATOM 3970 N N . ASN A 1 514 ? 4.435 1.730 -41.082 1.00 94.88 514 ASN A N 1
ATOM 3971 C CA . ASN A 1 514 ? 3.960 3.061 -41.455 1.00 94.88 514 ASN A CA 1
ATOM 3972 C C . ASN A 1 514 ? 3.486 3.870 -40.228 1.00 94.88 514 ASN A C 1
ATOM 3974 O O . ASN A 1 514 ? 3.336 3.340 -39.130 1.00 94.88 514 ASN A O 1
ATOM 3978 N N . ALA A 1 515 ? 3.250 5.172 -40.413 1.00 89.06 515 ALA A N 1
ATOM 3979 C CA . ALA A 1 515 ? 2.861 6.068 -39.321 1.00 89.06 515 ALA A CA 1
ATOM 3980 C C . ALA A 1 515 ? 1.478 5.752 -38.708 1.00 89.06 515 ALA A C 1
ATOM 3982 O O . ALA A 1 515 ? 1.279 5.984 -37.517 1.00 89.06 515 ALA A O 1
ATOM 3983 N N . GLU A 1 516 ? 0.534 5.202 -39.481 1.00 95.12 516 GLU A N 1
ATOM 3984 C CA . GLU A 1 516 ? -0.806 4.832 -38.987 1.00 95.12 516 GLU A CA 1
ATOM 3985 C C . GLU A 1 516 ? -0.739 3.679 -37.972 1.00 95.12 516 GLU A C 1
ATOM 3987 O O . GLU A 1 516 ? -1.500 3.646 -36.999 1.00 95.12 516 GLU A O 1
ATOM 3992 N N . SER A 1 517 ? 0.225 2.771 -38.139 1.00 96.25 517 SER A N 1
ATOM 3993 C CA . SER A 1 517 ? 0.464 1.683 -37.192 1.00 96.25 517 SER A CA 1
ATOM 3994 C C . SER A 1 517 ? 0.907 2.170 -35.816 1.00 96.25 517 SER A C 1
ATOM 3996 O O . SER A 1 517 ? 0.550 1.540 -34.829 1.00 96.25 517 SER A O 1
ATOM 3998 N N . ILE A 1 518 ? 1.614 3.302 -35.703 1.00 92.12 518 ILE A N 1
ATOM 3999 C CA . ILE A 1 518 ? 2.016 3.852 -34.393 1.00 92.12 518 ILE A CA 1
ATOM 4000 C C . ILE A 1 518 ? 0.772 4.234 -33.577 1.00 92.12 518 ILE A C 1
ATOM 4002 O O . ILE A 1 518 ? 0.627 3.808 -32.435 1.00 92.12 518 ILE A O 1
ATOM 4006 N N . ALA A 1 519 ? -0.181 4.943 -34.191 1.00 91.56 519 ALA A N 1
ATOM 4007 C CA . ALA A 1 519 ? -1.447 5.282 -33.538 1.00 91.56 519 ALA A CA 1
ATOM 4008 C C . ALA A 1 519 ? -2.282 4.032 -33.193 1.00 91.56 519 ALA A C 1
ATOM 4010 O O . ALA A 1 519 ? -2.984 4.003 -32.182 1.00 91.56 519 ALA A O 1
ATOM 4011 N N . THR A 1 520 ? -2.187 2.986 -34.020 1.00 95.69 520 THR A N 1
ATOM 4012 C CA . THR A 1 520 ? -2.850 1.695 -33.785 1.00 95.69 520 THR A CA 1
ATOM 4013 C C . THR A 1 520 ? -2.261 0.958 -32.576 1.00 95.69 520 THR A C 1
ATOM 4015 O O . THR A 1 520 ? -3.015 0.373 -31.797 1.00 95.69 520 THR A O 1
ATOM 4018 N N . ILE A 1 521 ? -0.939 1.019 -32.379 1.00 94.62 521 ILE A N 1
ATOM 4019 C CA . ILE A 1 521 ? -0.250 0.467 -31.202 1.00 94.62 521 ILE A CA 1
ATOM 4020 C C . ILE A 1 521 ? -0.712 1.182 -29.928 1.00 94.62 521 ILE A C 1
ATOM 4022 O O . ILE A 1 521 ? -1.118 0.523 -28.969 1.00 94.62 521 ILE A O 1
ATOM 4026 N N . ASP A 1 522 ? -0.728 2.517 -29.934 1.00 89.44 522 ASP A N 1
ATOM 4027 C CA . ASP A 1 522 ? -1.165 3.308 -28.777 1.00 89.44 522 ASP A CA 1
ATOM 4028 C C . ASP A 1 522 ? -2.622 3.001 -28.400 1.00 89.44 522 ASP A C 1
ATOM 4030 O O . ASP A 1 522 ? -2.940 2.780 -27.227 1.00 89.44 522 ASP A O 1
ATOM 4034 N N . ALA A 1 523 ? -3.511 2.915 -29.396 1.00 92.31 523 ALA A N 1
ATOM 4035 C CA . ALA A 1 523 ? -4.907 2.539 -29.187 1.00 92.31 523 ALA A CA 1
ATOM 4036 C C . ALA A 1 523 ? -5.049 1.108 -28.637 1.00 92.31 523 ALA A C 1
ATOM 4038 O O . ALA A 1 523 ? -5.898 0.862 -27.775 1.00 92.31 523 ALA A O 1
ATOM 4039 N N . ALA A 1 524 ? -4.209 0.171 -29.092 1.00 91.75 524 ALA A N 1
ATOM 4040 C CA . ALA A 1 524 ? -4.210 -1.201 -28.600 1.00 91.75 524 ALA A CA 1
ATOM 4041 C C . ALA A 1 524 ? -3.843 -1.260 -27.108 1.00 91.75 524 ALA A C 1
ATOM 4043 O O . ALA A 1 524 ? -4.587 -1.862 -26.335 1.00 91.75 524 ALA A O 1
ATOM 4044 N N . VAL A 1 525 ? -2.778 -0.570 -26.681 1.00 90.00 525 VAL A N 1
ATOM 4045 C CA . VAL A 1 525 ? -2.388 -0.488 -25.259 1.00 90.00 525 VAL A CA 1
ATOM 4046 C C . VAL A 1 525 ? -3.488 0.157 -24.415 1.00 90.00 525 VAL A C 1
ATOM 4048 O O . VAL A 1 525 ? -3.854 -0.373 -23.365 1.00 90.00 525 VAL A O 1
ATOM 4051 N N . GLN A 1 526 ? -4.064 1.272 -24.877 1.00 87.00 526 GLN A N 1
ATOM 4052 C CA . GLN A 1 526 ? -5.147 1.953 -24.159 1.00 87.00 526 GLN A CA 1
ATOM 4053 C C . GLN A 1 526 ? -6.385 1.064 -23.999 1.00 87.00 526 GLN A C 1
ATOM 4055 O O . GLN A 1 526 ? -7.021 1.090 -22.947 1.00 87.00 526 GLN A O 1
ATOM 4060 N N . SER A 1 527 ? -6.699 0.237 -25.001 1.00 87.31 527 SER A N 1
ATOM 4061 C CA . SER A 1 527 ? -7.832 -0.692 -24.932 1.00 87.31 527 SER A CA 1
ATOM 4062 C C . SER A 1 527 ? -7.671 -1.782 -23.864 1.00 87.31 527 SER A C 1
ATOM 4064 O O . SER A 1 527 ? -8.672 -2.297 -23.373 1.00 87.31 527 SER A O 1
ATOM 4066 N N . LEU A 1 528 ? -6.432 -2.102 -23.469 1.00 87.06 528 LEU A N 1
ATOM 4067 C CA . LEU A 1 528 ? -6.122 -3.053 -22.395 1.00 87.06 528 LEU A CA 1
ATOM 4068 C C . LEU A 1 528 ? -6.110 -2.386 -21.005 1.00 87.06 528 LEU A C 1
ATOM 4070 O O . LEU A 1 528 ? -6.280 -3.056 -19.983 1.00 87.06 528 LEU A O 1
ATOM 4074 N N . ALA A 1 529 ? -5.952 -1.061 -20.950 1.00 84.06 529 ALA A N 1
ATOM 4075 C CA . ALA A 1 529 ? -5.804 -0.264 -19.731 1.00 84.06 529 ALA A CA 1
ATOM 4076 C C . ALA A 1 529 ? -7.122 0.383 -19.245 1.00 84.06 529 ALA A C 1
ATOM 4078 O O . ALA A 1 529 ? -7.119 1.520 -18.774 1.00 84.06 529 ALA A O 1
ATOM 4079 N N . VAL A 1 530 ? -8.254 -0.332 -19.334 1.00 73.62 530 VAL A N 1
ATOM 4080 C CA . VAL A 1 530 ? -9.605 0.196 -19.015 1.00 73.62 530 VAL A CA 1
ATOM 4081 C C . VAL A 1 530 ? -9.717 0.766 -17.587 1.00 73.62 530 VAL A C 1
ATOM 4083 O O . VAL A 1 530 ? -10.433 1.740 -17.375 1.00 73.62 530 VAL A O 1
ATOM 4086 N N . ASP A 1 531 ? -8.954 0.225 -16.630 1.00 69.56 531 ASP A N 1
ATOM 4087 C CA . ASP A 1 531 ? -8.908 0.673 -15.225 1.00 69.56 531 ASP A CA 1
ATOM 4088 C C . ASP A 1 531 ? -7.582 1.378 -14.851 1.00 69.56 531 ASP A C 1
ATOM 4090 O O . ASP A 1 531 ? -7.208 1.447 -13.678 1.00 69.56 531 ASP A O 1
ATOM 4094 N N . GLY A 1 532 ? -6.845 1.880 -15.846 1.00 76.19 532 GLY A N 1
ATOM 4095 C CA . GLY A 1 532 ? -5.489 2.408 -15.685 1.00 76.19 532 GLY A CA 1
ATOM 4096 C C . GLY A 1 532 ? -4.393 1.369 -15.952 1.00 76.19 532 GLY A C 1
ATOM 4097 O O . GLY A 1 532 ? -4.655 0.172 -16.115 1.00 76.19 532 GLY A O 1
ATOM 4098 N N . MET A 1 533 ? -3.145 1.844 -16.035 1.00 72.69 533 MET A N 1
ATOM 4099 C CA . MET A 1 533 ? -1.982 0.971 -16.196 1.00 72.69 533 MET A CA 1
ATOM 4100 C C . MET A 1 533 ? -1.668 0.260 -14.883 1.00 72.69 533 MET A C 1
ATOM 4102 O O . MET A 1 533 ? -1.454 0.887 -13.847 1.00 72.69 533 MET A O 1
ATOM 4106 N N . SER A 1 534 ? -1.624 -1.062 -14.941 1.00 81.06 534 SER A N 1
ATOM 4107 C CA . SER A 1 534 ? -1.258 -1.931 -13.830 1.00 81.06 534 SER A CA 1
ATOM 4108 C C . SER A 1 534 ? -0.001 -2.727 -14.181 1.00 81.06 534 SER A C 1
ATOM 4110 O O . SER A 1 534 ? 0.332 -2.891 -15.354 1.00 81.06 534 SER A O 1
ATOM 4112 N N . ALA A 1 535 ? 0.723 -3.195 -13.161 1.00 79.19 535 ALA A N 1
ATOM 4113 C CA . ALA A 1 535 ? 2.027 -3.840 -13.336 1.00 79.19 535 ALA A CA 1
ATOM 4114 C C . ALA A 1 535 ? 1.982 -5.097 -14.231 1.00 79.19 535 ALA A C 1
ATOM 4116 O O . ALA A 1 535 ? 2.929 -5.354 -14.967 1.00 79.19 535 ALA A O 1
ATOM 4117 N N . ASP A 1 536 ? 0.867 -5.830 -14.226 1.00 84.56 536 ASP A N 1
ATOM 4118 C CA . ASP A 1 536 ? 0.601 -6.997 -15.081 1.00 84.56 536 ASP A CA 1
ATOM 4119 C C . ASP A 1 536 ? 0.569 -6.666 -16.584 1.00 84.56 536 ASP A C 1
ATOM 4121 O O . ASP A 1 536 ? 0.848 -7.536 -17.402 1.00 84.56 536 ASP A O 1
ATOM 4125 N N . LEU A 1 537 ? 0.321 -5.408 -16.967 1.00 90.50 537 LEU A N 1
ATOM 4126 C CA . LEU A 1 537 ? 0.395 -4.964 -18.364 1.00 90.50 537 LEU A CA 1
ATOM 4127 C C . LEU A 1 537 ? 1.772 -4.422 -18.774 1.00 90.50 537 LEU A C 1
ATOM 4129 O O . LEU A 1 537 ? 1.954 -4.034 -19.930 1.00 90.50 537 LEU A O 1
ATOM 4133 N N . GLY A 1 538 ? 2.752 -4.402 -17.866 1.00 90.00 538 GLY A N 1
ATOM 4134 C CA . GLY A 1 538 ? 4.115 -3.945 -18.155 1.00 90.00 538 GLY A CA 1
ATOM 4135 C C . GLY A 1 538 ? 4.723 -4.570 -19.423 1.00 90.00 538 GLY A C 1
ATOM 4136 O O . GLY A 1 538 ? 5.224 -3.825 -20.271 1.00 90.00 538 GLY A O 1
ATOM 4137 N N . PRO A 1 539 ? 4.622 -5.900 -19.627 1.00 92.06 539 PRO A N 1
ATOM 4138 C CA . PRO A 1 539 ? 5.108 -6.551 -20.845 1.00 92.06 539 PRO A CA 1
ATOM 4139 C C . PRO A 1 539 ? 4.449 -6.036 -22.135 1.00 92.06 539 PRO A C 1
ATOM 4141 O O . PRO A 1 539 ? 5.142 -5.814 -23.128 1.00 92.06 539 PRO A O 1
ATOM 4144 N N . PHE A 1 540 ? 3.135 -5.779 -22.122 1.00 95.25 540 PHE A N 1
ATOM 4145 C CA . PHE A 1 540 ? 2.382 -5.264 -23.277 1.00 95.25 540 PHE A CA 1
ATOM 4146 C C . PHE A 1 540 ? 2.839 -3.855 -23.659 1.00 95.25 540 PHE A C 1
ATOM 4148 O O . PHE A 1 540 ? 3.055 -3.561 -24.838 1.00 95.25 540 PHE A O 1
ATOM 4155 N N . VAL A 1 541 ? 3.038 -2.991 -22.660 1.00 91.19 541 VAL A N 1
ATOM 4156 C CA . VAL A 1 541 ? 3.545 -1.626 -22.858 1.00 91.19 541 VAL A CA 1
ATOM 4157 C C . VAL A 1 541 ? 4.959 -1.663 -23.438 1.00 91.19 541 VAL A C 1
ATOM 4159 O O . VAL A 1 541 ? 5.231 -0.983 -24.427 1.00 91.19 541 VAL A O 1
ATOM 4162 N N . ALA A 1 542 ? 5.842 -2.500 -22.888 1.00 90.62 542 ALA A N 1
ATOM 4163 C CA . ALA A 1 542 ? 7.211 -2.639 -23.377 1.00 90.62 542 ALA A CA 1
ATOM 4164 C C . ALA A 1 542 ? 7.266 -3.168 -24.823 1.00 90.62 542 ALA A C 1
ATOM 4166 O O . ALA A 1 542 ? 8.004 -2.628 -25.652 1.00 90.62 542 ALA A O 1
ATOM 4167 N N . ALA A 1 543 ? 6.461 -4.185 -25.155 1.00 94.75 543 ALA A N 1
ATOM 4168 C CA . ALA A 1 543 ? 6.366 -4.728 -26.512 1.00 94.75 543 ALA A CA 1
ATOM 4169 C C . ALA A 1 543 ? 5.860 -3.675 -27.513 1.00 94.75 543 ALA A C 1
ATOM 4171 O O . ALA A 1 543 ? 6.423 -3.525 -28.599 1.00 94.75 543 ALA A O 1
ATOM 4172 N N . SER A 1 544 ? 4.860 -2.892 -27.110 1.00 95.31 544 SER A N 1
ATOM 4173 C CA . SER A 1 544 ? 4.291 -1.797 -27.901 1.00 95.31 544 SER A CA 1
ATOM 4174 C C . SER A 1 544 ? 5.294 -0.686 -28.170 1.00 95.31 544 SER A C 1
ATOM 4176 O O . SER A 1 544 ? 5.493 -0.299 -29.319 1.00 95.31 544 SER A O 1
ATOM 4178 N N . GLN A 1 545 ? 5.980 -0.211 -27.128 1.00 93.19 545 GLN A N 1
ATOM 4179 C CA . GLN A 1 545 ? 7.017 0.815 -27.249 1.00 93.19 545 GLN A CA 1
ATOM 4180 C C . GLN A 1 545 ? 8.154 0.352 -28.160 1.00 93.19 545 GLN A C 1
ATOM 4182 O O . GLN A 1 545 ? 8.600 1.108 -29.026 1.00 93.19 545 GLN A O 1
ATOM 4187 N N . LYS A 1 546 ? 8.587 -0.906 -28.010 1.00 95.00 546 LYS A N 1
ATOM 4188 C CA . LYS A 1 546 ? 9.596 -1.508 -28.881 1.00 95.00 546 LYS A CA 1
ATOM 4189 C C . LYS A 1 546 ? 9.126 -1.531 -30.338 1.00 95.00 546 LYS A C 1
ATOM 4191 O O . LYS A 1 546 ? 9.828 -1.013 -31.202 1.00 95.00 546 LYS A O 1
ATOM 4196 N N . ARG A 1 547 ? 7.924 -2.053 -30.616 1.00 97.06 547 ARG A N 1
ATOM 4197 C CA . ARG A 1 547 ? 7.398 -2.126 -31.989 1.00 97.06 547 ARG A CA 1
ATOM 4198 C C . ARG A 1 547 ? 7.192 -0.742 -32.605 1.00 97.06 547 ARG A C 1
ATOM 4200 O O . ARG A 1 547 ? 7.531 -0.546 -33.769 1.00 97.06 547 ARG A O 1
ATOM 4207 N N . ALA A 1 548 ? 6.691 0.227 -31.841 1.00 94.62 548 ALA A N 1
ATOM 4208 C CA . ALA A 1 548 ? 6.538 1.605 -32.301 1.00 94.62 548 ALA A CA 1
ATOM 4209 C C . ALA A 1 548 ? 7.894 2.239 -32.657 1.00 94.62 548 ALA A C 1
ATOM 4211 O O . ALA A 1 548 ? 8.003 2.915 -33.681 1.00 94.62 548 ALA A O 1
ATOM 4212 N N . ALA A 1 549 ? 8.941 1.985 -31.863 1.00 92.25 549 ALA A N 1
ATOM 4213 C CA . ALA A 1 549 ? 10.298 2.438 -32.160 1.00 92.25 549 ALA A CA 1
ATOM 4214 C C . ALA A 1 549 ? 10.875 1.781 -33.430 1.00 92.25 549 ALA A C 1
ATOM 4216 O O . ALA A 1 549 ? 11.500 2.472 -34.243 1.00 92.25 549 ALA A O 1
ATOM 4217 N N . ASP A 1 550 ? 10.623 0.484 -33.636 1.00 93.06 550 ASP A N 1
ATOM 4218 C CA . ASP A 1 550 ? 11.036 -0.247 -34.840 1.00 93.06 550 ASP A CA 1
ATOM 4219 C C . ASP A 1 550 ? 10.339 0.315 -36.094 1.00 93.06 550 ASP A C 1
ATOM 4221 O O . ASP A 1 550 ? 11.004 0.672 -37.069 1.00 93.06 550 ASP A O 1
ATOM 4225 N N . ILE A 1 551 ? 9.013 0.499 -36.043 1.00 93.69 551 ILE A N 1
ATOM 4226 C CA . ILE A 1 551 ? 8.226 1.096 -37.136 1.00 93.69 551 ILE A CA 1
ATOM 4227 C C . ILE A 1 551 ? 8.696 2.522 -37.430 1.00 93.69 551 ILE A C 1
ATOM 4229 O O . ILE A 1 551 ? 8.904 2.878 -38.589 1.00 93.69 551 ILE A O 1
ATOM 4233 N N . LEU A 1 552 ? 8.907 3.343 -36.399 1.00 90.69 552 LEU A N 1
ATOM 4234 C CA . LEU A 1 552 ? 9.393 4.711 -36.567 1.00 90.69 552 LEU A CA 1
ATOM 4235 C C . LEU A 1 552 ? 10.776 4.740 -37.228 1.00 90.69 552 LEU A C 1
ATOM 4237 O O . LEU A 1 552 ? 11.046 5.614 -38.052 1.00 90.69 552 LEU A O 1
ATOM 4241 N N . THR A 1 553 ? 11.645 3.788 -36.891 1.00 90.56 553 THR A N 1
ATOM 4242 C CA . THR A 1 553 ? 12.956 3.635 -37.532 1.00 90.56 553 THR A CA 1
ATOM 4243 C C . THR A 1 553 ? 12.801 3.261 -39.005 1.00 90.56 553 THR A C 1
ATOM 4245 O O . THR A 1 553 ? 13.376 3.940 -39.855 1.00 90.56 553 THR A O 1
ATOM 4248 N N . ALA A 1 554 ? 11.958 2.277 -39.329 1.00 92.31 554 ALA A N 1
ATOM 4249 C CA . ALA A 1 554 ? 11.698 1.853 -40.704 1.00 92.31 554 ALA A CA 1
ATOM 4250 C C . ALA A 1 554 ? 11.078 2.966 -41.571 1.00 92.31 554 ALA A C 1
ATOM 4252 O O . ALA A 1 554 ? 11.528 3.203 -42.696 1.00 92.31 554 ALA A O 1
ATOM 4253 N N . VAL A 1 555 ? 10.104 3.711 -41.033 1.00 90.81 555 VAL A N 1
ATOM 4254 C CA . VAL A 1 555 ? 9.509 4.892 -41.688 1.00 90.81 555 VAL A CA 1
ATOM 4255 C C . VAL A 1 555 ? 10.589 5.928 -41.980 1.00 90.81 555 VAL A C 1
ATOM 4257 O O . VAL A 1 555 ? 10.744 6.359 -43.120 1.00 90.81 555 VAL A O 1
ATOM 4260 N N . ARG A 1 556 ? 11.410 6.255 -40.979 1.00 88.44 556 ARG A N 1
ATOM 4261 C CA . ARG A 1 556 ? 12.508 7.221 -41.101 1.00 88.44 556 ARG A CA 1
ATOM 4262 C C . ARG A 1 556 ? 13.597 6.792 -42.082 1.00 88.44 556 ARG A C 1
ATOM 4264 O O . ARG A 1 556 ? 14.262 7.661 -42.651 1.00 88.44 556 ARG A O 1
ATOM 4271 N N . GLU A 1 557 ? 13.848 5.495 -42.232 1.00 90.06 557 GLU A N 1
ATOM 4272 C CA . GLU A 1 557 ? 14.780 4.946 -43.222 1.00 90.06 557 GLU A CA 1
ATOM 4273 C C . GLU A 1 557 ? 14.195 4.977 -44.632 1.00 90.06 557 GLU A C 1
ATOM 4275 O O . GLU A 1 557 ? 14.908 5.289 -45.586 1.00 90.06 557 GLU A O 1
ATOM 4280 N N . LYS A 1 558 ? 12.901 4.678 -44.775 1.00 91.94 558 LYS A N 1
ATOM 4281 C CA . LYS A 1 558 ? 12.189 4.789 -46.047 1.00 91.94 558 LYS A CA 1
ATOM 4282 C C . LYS A 1 558 ? 12.145 6.238 -46.528 1.00 91.94 558 LYS A C 1
ATOM 4284 O O . LYS A 1 558 ? 12.634 6.499 -47.617 1.00 91.94 558 LYS A O 1
ATOM 4289 N N . GLU A 1 559 ? 11.691 7.168 -45.691 1.00 89.38 559 GLU A N 1
ATOM 4290 C CA . GLU A 1 559 ? 11.690 8.606 -45.995 1.00 89.38 559 GLU A CA 1
ATOM 4291 C C . GLU A 1 559 ? 13.094 9.108 -46.350 1.00 89.38 559 GLU A C 1
ATOM 4293 O O . GLU A 1 559 ? 13.275 9.870 -47.293 1.00 89.38 559 GLU A O 1
ATOM 4298 N N . CYS A 1 560 ? 14.116 8.643 -45.626 1.00 92.00 560 CYS A N 1
ATOM 4299 C CA . CYS A 1 560 ? 15.507 8.972 -45.922 1.00 92.00 560 CYS A CA 1
ATOM 4300 C C . CYS A 1 560 ? 15.944 8.468 -47.306 1.00 92.00 560 CYS A C 1
ATOM 4302 O O . CYS A 1 560 ? 16.600 9.206 -48.039 1.00 92.00 560 CYS A O 1
ATOM 4304 N N . ARG A 1 561 ? 15.580 7.236 -47.685 1.00 92.38 561 ARG A N 1
ATOM 4305 C CA . ARG A 1 561 ? 15.853 6.712 -49.031 1.00 92.38 561 ARG A CA 1
ATOM 4306 C C . ARG A 1 561 ? 15.109 7.501 -50.101 1.00 92.38 561 ARG A C 1
ATOM 4308 O O . ARG A 1 561 ? 15.752 7.896 -51.061 1.00 92.38 561 ARG A O 1
ATOM 4315 N N . ASP A 1 562 ? 13.829 7.797 -49.891 1.00 92.75 562 ASP A N 1
ATOM 4316 C CA . ASP A 1 562 ? 13.014 8.564 -50.838 1.00 92.75 562 ASP A CA 1
ATOM 4317 C C . ASP A 1 562 ? 13.609 9.968 -51.069 1.00 92.75 562 ASP A C 1
ATOM 4319 O O . ASP A 1 562 ? 13.713 10.411 -52.207 1.00 92.75 562 ASP A O 1
ATOM 4323 N N . VAL A 1 563 ? 14.095 10.634 -50.013 1.00 94.25 563 VAL A N 1
ATOM 4324 C CA . VAL A 1 563 ? 14.801 11.927 -50.114 1.00 94.25 563 VAL A CA 1
ATOM 4325 C C . VAL A 1 563 ? 16.142 11.792 -50.837 1.00 94.25 563 VAL A C 1
ATOM 4327 O O . VAL A 1 563 ? 16.492 12.647 -51.645 1.00 94.25 563 VAL A O 1
ATOM 4330 N N . GLN A 1 564 ? 16.927 10.752 -50.540 1.00 94.44 564 GLN A N 1
ATOM 4331 C CA . GLN A 1 564 ? 18.195 10.512 -51.239 1.00 94.44 564 GLN A CA 1
ATOM 4332 C C . GLN A 1 564 ? 17.976 10.216 -52.726 1.00 94.44 564 GLN A C 1
ATOM 4334 O O . GLN A 1 564 ? 18.806 10.613 -53.539 1.00 94.44 564 GLN A O 1
ATOM 4339 N N . ASP A 1 565 ? 16.890 9.521 -53.062 1.00 93.62 565 ASP A N 1
ATOM 4340 C CA . ASP A 1 565 ? 16.499 9.209 -54.433 1.00 93.62 565 ASP A CA 1
ATOM 4341 C C . ASP A 1 565 ? 15.953 10.463 -55.150 1.00 93.62 565 ASP A C 1
ATOM 4343 O O . ASP A 1 565 ? 16.327 10.695 -56.296 1.00 93.62 565 ASP A O 1
ATOM 4347 N N . GLU A 1 566 ? 15.144 11.308 -54.486 1.00 93.19 566 GLU A N 1
ATOM 4348 C CA . GLU A 1 566 ? 14.694 12.613 -55.022 1.00 93.19 566 GLU A CA 1
ATOM 4349 C C . GLU A 1 566 ? 15.889 13.526 -55.312 1.00 93.19 566 GLU A C 1
ATOM 4351 O O . GLU A 1 566 ? 15.909 14.193 -56.338 1.00 93.19 566 GLU A O 1
ATOM 4356 N N . ALA A 1 567 ? 16.905 13.493 -54.451 1.00 95.00 567 ALA A N 1
ATOM 4357 C CA . ALA A 1 567 ? 18.128 14.266 -54.600 1.00 95.00 567 ALA A CA 1
ATOM 4358 C C . ALA A 1 567 ? 19.158 13.655 -55.576 1.00 95.00 567 ALA A C 1
ATOM 4360 O O . ALA A 1 567 ? 20.263 14.176 -55.667 1.00 95.00 567 ALA A O 1
ATOM 4361 N N . ASP A 1 568 ? 18.838 12.559 -56.271 1.00 95.62 568 ASP A N 1
ATOM 4362 C CA . ASP A 1 568 ? 19.734 11.840 -57.197 1.00 95.62 568 ASP A CA 1
ATOM 4363 C C . ASP A 1 568 ? 21.081 11.395 -56.578 1.00 95.62 568 ASP A C 1
ATOM 4365 O O . ASP A 1 568 ? 22.116 11.295 -57.238 1.00 95.62 568 ASP A O 1
ATOM 4369 N N . LEU A 1 569 ? 21.105 11.082 -55.273 1.00 95.62 569 LEU A N 1
ATOM 4370 C CA . LEU A 1 569 ? 22.320 10.577 -54.629 1.00 95.62 569 LEU A CA 1
ATOM 4371 C C . LEU A 1 569 ? 22.572 9.114 -55.020 1.00 95.62 569 LEU A C 1
ATOM 4373 O O . LEU A 1 569 ? 21.944 8.184 -54.495 1.00 95.62 569 LEU A O 1
ATOM 4377 N N . GLY A 1 570 ? 23.589 8.880 -55.849 1.00 93.44 570 GLY A N 1
ATOM 4378 C CA . GLY A 1 570 ? 24.097 7.544 -56.154 1.00 93.44 570 GLY A CA 1
ATOM 4379 C C . GLY A 1 570 ? 24.659 6.807 -54.926 1.00 93.44 570 GLY A C 1
ATOM 4380 O O . GLY A 1 570 ? 25.008 7.393 -53.900 1.00 93.44 570 GLY A O 1
ATOM 4381 N N . SER A 1 571 ? 24.814 5.478 -55.013 1.00 93.31 571 SER A N 1
ATOM 4382 C CA . SER A 1 571 ? 25.332 4.659 -53.896 1.00 93.31 571 SER A CA 1
ATOM 4383 C C . SER A 1 571 ? 26.754 5.033 -53.455 1.00 93.31 571 SER A C 1
ATOM 4385 O O . SER A 1 571 ? 27.149 4.728 -52.328 1.00 93.31 571 SER A O 1
ATOM 4387 N N . ARG A 1 572 ? 27.541 5.637 -54.358 1.00 94.62 572 ARG A N 1
ATOM 4388 C CA . ARG A 1 572 ? 28.878 6.169 -54.067 1.00 94.62 572 ARG A CA 1
ATOM 4389 C C . ARG A 1 572 ? 28.769 7.476 -53.287 1.00 94.62 572 ARG A C 1
ATOM 4391 O O . ARG A 1 572 ? 29.407 7.598 -52.247 1.00 94.62 572 ARG A O 1
ATOM 4398 N N . ASP A 1 573 ? 27.924 8.392 -53.746 1.00 95.69 573 ASP A N 1
ATOM 4399 C CA . ASP A 1 573 ? 27.786 9.726 -53.162 1.00 95.69 573 ASP A CA 1
ATOM 4400 C C . ASP A 1 573 ? 27.209 9.667 -51.757 1.00 95.69 573 ASP A C 1
ATOM 4402 O O . ASP A 1 573 ? 27.744 10.301 -50.855 1.00 95.69 573 ASP A O 1
ATOM 4406 N N . ARG A 1 574 ? 26.243 8.772 -51.508 1.00 95.94 574 ARG A N 1
ATOM 4407 C CA . ARG A 1 574 ? 25.716 8.513 -50.155 1.00 95.94 574 ARG A CA 1
ATOM 4408 C C . ARG A 1 574 ? 26.806 8.216 -49.125 1.00 95.94 574 ARG A C 1
ATOM 4410 O O . ARG A 1 574 ? 26.639 8.594 -47.970 1.00 95.94 574 ARG A O 1
ATOM 4417 N N . LYS A 1 575 ? 27.891 7.546 -49.535 1.00 96.31 575 LYS A N 1
ATOM 4418 C CA . LYS A 1 575 ? 29.009 7.126 -48.671 1.00 96.31 575 LYS A CA 1
ATOM 4419 C C . LYS A 1 575 ? 30.151 8.138 -48.605 1.00 96.31 575 LYS A C 1
ATOM 4421 O O . LYS A 1 575 ? 31.107 7.903 -47.869 1.00 96.31 575 LYS A O 1
ATOM 4426 N N . ARG A 1 576 ? 30.092 9.240 -49.362 1.00 96.19 576 ARG A N 1
ATOM 4427 C CA . ARG A 1 576 ? 31.097 10.304 -49.260 1.00 96.19 576 ARG A CA 1
ATOM 4428 C C . ARG A 1 576 ? 31.046 10.898 -47.861 1.00 96.19 576 ARG A C 1
ATOM 4430 O O . ARG A 1 576 ? 29.967 11.145 -47.328 1.00 96.19 576 ARG A O 1
ATOM 4437 N N . ILE A 1 577 ? 32.209 11.119 -47.265 1.00 96.94 577 ILE A N 1
ATOM 4438 C CA . ILE A 1 577 ? 32.294 11.765 -45.960 1.00 96.94 577 ILE A CA 1
ATOM 4439 C C . ILE A 1 577 ? 32.141 13.268 -46.157 1.00 96.94 577 ILE A C 1
ATOM 4441 O O . ILE A 1 577 ? 32.799 13.847 -47.011 1.00 96.94 577 ILE A O 1
ATOM 4445 N N . VAL A 1 578 ? 31.293 13.896 -45.356 1.00 96.44 578 VAL A N 1
ATOM 4446 C CA . VAL A 1 578 ? 31.136 15.343 -45.237 1.00 96.44 578 VAL A CA 1
ATOM 4447 C C . VAL A 1 578 ? 31.623 15.753 -43.856 1.00 96.44 578 VAL A C 1
ATOM 4449 O O . VAL A 1 578 ? 31.325 15.100 -42.850 1.00 96.44 578 VAL A O 1
ATOM 4452 N N . LEU A 1 579 ? 32.371 16.849 -43.783 1.00 95.69 579 LEU A N 1
ATOM 4453 C CA . LEU A 1 579 ? 32.766 17.431 -42.506 1.00 95.69 579 LEU A CA 1
ATOM 4454 C C . LEU A 1 579 ? 31.600 18.244 -41.925 1.00 95.69 579 LEU A C 1
ATOM 4456 O O . LEU A 1 579 ? 31.451 19.420 -42.232 1.00 95.69 579 LEU A O 1
ATOM 4460 N N . GLY A 1 580 ? 30.765 17.614 -41.103 1.00 90.62 580 GLY A N 1
ATOM 4461 C CA . GLY A 1 580 ? 29.675 18.249 -40.364 1.00 90.62 580 GLY A CA 1
ATOM 4462 C C . GLY A 1 580 ? 30.139 19.083 -39.155 1.00 90.62 580 GLY A C 1
ATOM 4463 O O . GLY A 1 580 ? 31.343 19.302 -38.952 1.00 90.62 580 GLY A O 1
ATOM 4464 N N . PRO A 1 581 ? 29.192 19.552 -38.320 1.00 85.56 581 PRO A N 1
ATOM 4465 C CA . PRO A 1 581 ? 29.502 20.437 -37.198 1.00 85.56 581 PRO A CA 1
ATOM 4466 C C . PRO A 1 581 ? 30.300 19.705 -36.108 1.00 85.56 581 PRO A C 1
ATOM 4468 O O . PRO A 1 581 ? 31.370 20.173 -35.703 1.00 85.56 581 PRO A O 1
ATOM 4471 N N . ASP A 1 582 ? 29.858 18.493 -35.760 1.00 88.00 582 ASP A N 1
ATOM 4472 C CA . ASP A 1 582 ? 30.426 17.656 -34.693 1.00 88.00 582 ASP A CA 1
ATOM 4473 C C . ASP A 1 582 ? 31.469 16.642 -35.187 1.00 88.00 582 ASP A C 1
ATOM 4475 O O . ASP A 1 582 ? 31.955 15.806 -34.426 1.00 88.00 582 ASP A O 1
ATOM 4479 N N . GLY A 1 583 ? 31.841 16.701 -36.468 1.00 91.50 583 GLY A N 1
ATOM 4480 C CA . GLY A 1 583 ? 32.817 15.793 -37.0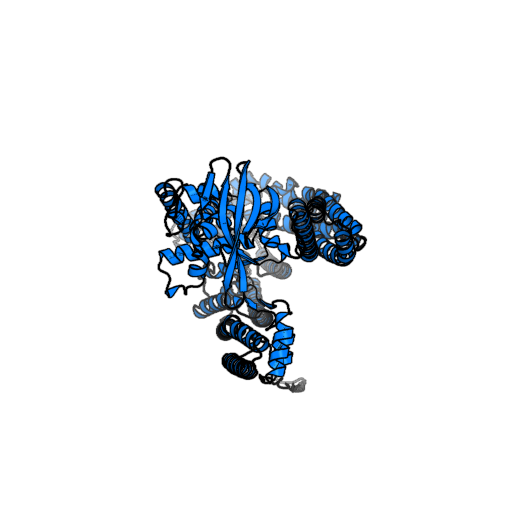62 1.00 91.50 583 GLY A CA 1
ATOM 4481 C C . GLY A 1 583 ? 32.366 15.232 -38.401 1.00 91.50 583 GLY A C 1
ATOM 4482 O O . GLY A 1 583 ? 31.713 15.908 -39.186 1.00 91.50 583 GLY A O 1
ATOM 4483 N N . LYS A 1 584 ? 32.779 14.004 -38.694 1.00 94.06 584 LYS A N 1
ATOM 4484 C CA . LYS A 1 584 ? 32.596 13.361 -39.998 1.00 94.06 584 LYS A CA 1
ATOM 4485 C C . LYS A 1 584 ? 31.244 12.653 -40.061 1.00 94.06 584 LYS A C 1
ATOM 4487 O O . LYS A 1 584 ? 30.909 11.896 -39.153 1.00 94.06 584 LYS A O 1
ATOM 4492 N N . VAL A 1 585 ? 30.485 12.872 -41.131 1.00 94.81 585 VAL A N 1
ATOM 4493 C CA . VAL A 1 585 ? 29.190 12.221 -41.380 1.00 94.81 585 VAL A CA 1
ATOM 4494 C C . VAL A 1 585 ? 29.086 11.814 -42.847 1.00 94.81 585 VAL A C 1
ATOM 4496 O O . VAL A 1 585 ? 29.613 12.494 -43.713 1.00 94.81 585 VAL A O 1
ATOM 4499 N N . GLU A 1 586 ? 28.422 10.705 -43.154 1.00 96.38 586 GLU A N 1
ATOM 4500 C CA . GLU A 1 586 ? 28.135 10.328 -44.545 1.00 96.38 586 GLU A CA 1
ATOM 4501 C C . GLU A 1 586 ? 27.163 11.336 -45.190 1.00 96.38 586 GLU A C 1
ATOM 4503 O O . GLU A 1 586 ? 26.167 11.719 -44.569 1.00 96.38 586 GLU A O 1
ATOM 4508 N N . LEU A 1 587 ? 27.403 11.733 -46.444 1.00 95.88 587 LEU A N 1
ATOM 4509 C CA . LEU A 1 587 ? 26.575 12.688 -47.192 1.00 95.88 587 LEU A CA 1
ATOM 4510 C C . LEU A 1 587 ? 25.107 12.250 -47.227 1.00 95.88 587 LEU A C 1
ATOM 4512 O O . LEU A 1 587 ? 24.219 13.060 -46.972 1.00 95.88 587 LEU A O 1
ATOM 4516 N N . GLY A 1 588 ? 24.848 10.956 -47.435 1.00 94.44 588 GLY A N 1
ATOM 4517 C CA . GLY A 1 588 ? 23.490 10.416 -47.402 1.00 94.44 588 GLY A CA 1
ATOM 4518 C C . GLY A 1 588 ? 22.802 10.623 -46.048 1.00 94.44 588 GLY A C 1
ATOM 4519 O O . GLY A 1 588 ? 21.622 10.971 -46.004 1.00 94.44 588 GLY A O 1
ATOM 4520 N N . ARG A 1 589 ? 23.531 10.472 -44.932 1.00 93.00 589 ARG A N 1
ATOM 4521 C CA . ARG A 1 589 ? 22.990 10.733 -43.586 1.00 93.00 589 ARG A CA 1
ATOM 4522 C C . ARG A 1 589 ? 22.743 12.221 -43.359 1.00 93.00 589 ARG A C 1
ATOM 4524 O O . ARG A 1 589 ? 21.722 12.568 -42.770 1.00 93.00 589 ARG A O 1
ATOM 4531 N N . MET A 1 590 ? 23.641 13.085 -43.836 1.00 95.06 590 MET A N 1
ATOM 4532 C CA . MET A 1 590 ? 23.473 14.537 -43.749 1.00 95.06 590 MET A CA 1
ATOM 4533 C C . MET A 1 590 ? 22.231 15.000 -44.519 1.00 95.06 590 MET A C 1
ATOM 4535 O O . MET A 1 590 ? 21.422 15.731 -43.959 1.00 95.06 590 MET A O 1
ATOM 4539 N N . VAL A 1 591 ? 22.036 14.527 -45.754 1.00 95.81 591 VAL A N 1
ATOM 4540 C CA . VAL A 1 591 ? 20.851 14.829 -46.578 1.00 95.81 591 VAL A CA 1
ATOM 4541 C C . VAL A 1 591 ? 19.558 14.422 -45.868 1.00 95.81 591 VAL A C 1
ATOM 4543 O O . VAL A 1 591 ? 18.628 15.219 -45.772 1.00 95.81 591 VAL A O 1
ATOM 4546 N N . CYS A 1 592 ? 19.519 13.229 -45.272 1.00 94.12 592 CYS A N 1
ATOM 4547 C CA . CYS A 1 592 ? 18.347 12.795 -44.512 1.00 94.12 592 CYS A CA 1
ATOM 4548 C C . CYS A 1 592 ? 18.109 13.625 -43.248 1.00 94.12 592 CYS A C 1
ATOM 4550 O O . CYS A 1 592 ? 16.964 13.896 -42.893 1.00 94.12 592 CYS A O 1
ATOM 4552 N N . ALA A 1 593 ? 19.173 14.039 -42.560 1.00 91.50 593 ALA A N 1
ATOM 4553 C CA . ALA A 1 593 ? 19.055 14.899 -41.390 1.00 91.50 593 ALA A CA 1
ATOM 4554 C C . ALA A 1 593 ? 18.563 16.309 -41.768 1.00 91.50 593 ALA A C 1
ATOM 4556 O O . ALA A 1 593 ? 17.695 16.847 -41.085 1.00 91.50 593 ALA A O 1
ATOM 4557 N N . LEU A 1 594 ? 19.027 16.863 -42.895 1.00 92.19 594 LEU A N 1
ATOM 4558 C CA . LEU A 1 594 ? 18.526 18.123 -43.453 1.00 92.19 594 LEU A CA 1
ATOM 4559 C C . LEU A 1 594 ? 17.036 18.036 -43.797 1.00 92.19 594 LEU A C 1
ATOM 4561 O O . LEU A 1 594 ? 16.285 18.952 -43.460 1.00 92.19 594 LEU A O 1
ATOM 4565 N N . ALA A 1 595 ? 16.595 16.931 -44.401 1.00 93.00 595 ALA A N 1
ATOM 4566 C CA . ALA A 1 595 ? 15.184 16.724 -44.708 1.00 93.00 595 ALA A CA 1
ATOM 4567 C C . ALA A 1 595 ? 14.305 16.594 -43.461 1.00 93.00 595 ALA A C 1
ATOM 4569 O O . ALA A 1 595 ? 13.262 17.240 -43.375 1.00 93.00 595 ALA A O 1
ATOM 4570 N N . ARG A 1 596 ? 14.758 15.854 -42.439 1.00 88.56 596 ARG A N 1
ATOM 4571 C CA . ARG A 1 596 ? 14.064 15.777 -41.138 1.00 88.56 596 ARG A CA 1
ATOM 4572 C C . ARG A 1 596 ? 13.980 17.123 -40.425 1.00 88.56 596 ARG A C 1
ATOM 4574 O O . ARG A 1 596 ? 13.018 17.367 -39.708 1.00 88.56 596 ARG A O 1
ATOM 4581 N N . ALA A 1 597 ? 14.963 17.991 -40.640 1.00 89.38 597 ALA A N 1
ATOM 4582 C CA . ALA A 1 597 ? 14.957 19.361 -40.145 1.00 89.38 597 ALA A CA 1
ATOM 4583 C C . ALA A 1 597 ? 13.999 20.288 -40.931 1.00 89.38 597 ALA A C 1
ATOM 4585 O O . ALA A 1 597 ? 13.886 21.466 -40.609 1.00 89.38 597 ALA A O 1
ATOM 4586 N N . GLY A 1 598 ? 13.288 19.769 -41.940 1.00 90.50 598 GLY A N 1
ATOM 4587 C CA . GLY A 1 598 ? 12.276 20.488 -42.718 1.00 90.50 598 GLY A CA 1
ATOM 4588 C C . GLY A 1 598 ? 12.792 21.128 -44.009 1.00 90.50 598 GLY A C 1
ATOM 4589 O O . GLY A 1 598 ? 12.048 21.861 -44.659 1.00 90.50 598 GLY A O 1
ATOM 4590 N N . ASN A 1 599 ? 14.044 20.871 -44.399 1.00 92.19 599 ASN A N 1
ATOM 4591 C CA . ASN A 1 599 ? 14.587 21.346 -45.672 1.00 92.19 599 ASN A CA 1
ATOM 4592 C C . ASN A 1 599 ? 14.170 20.397 -46.806 1.00 92.19 599 ASN A C 1
ATOM 4594 O O . ASN A 1 599 ? 14.290 19.184 -46.679 1.00 92.19 599 ASN A O 1
ATOM 4598 N N . LYS A 1 600 ? 13.731 20.916 -47.950 1.00 94.75 600 LYS A N 1
ATOM 4599 C CA . LYS A 1 600 ? 13.465 20.089 -49.130 1.00 94.75 600 LYS A CA 1
ATOM 4600 C C . LYS A 1 600 ? 14.739 19.952 -49.961 1.00 94.75 600 LYS A C 1
ATOM 4602 O O . LYS A 1 600 ? 15.196 20.944 -50.511 1.00 94.75 600 LYS A O 1
ATOM 4607 N N . VAL A 1 601 ? 15.311 18.759 -50.065 1.00 95.69 601 VAL A N 1
ATOM 4608 C CA . VAL A 1 601 ? 16.496 18.505 -50.904 1.00 95.69 601 VAL A CA 1
ATOM 4609 C C . VAL A 1 601 ? 16.033 18.135 -52.314 1.00 95.69 601 VAL A C 1
ATOM 4611 O O . VAL A 1 601 ? 15.129 17.319 -52.443 1.00 95.69 601 VAL A O 1
ATOM 4614 N N . HIS A 1 602 ? 16.602 18.761 -53.347 1.00 95.25 602 HIS A N 1
ATOM 4615 C CA . HIS A 1 602 ? 16.138 18.606 -54.734 1.00 95.25 602 HIS A CA 1
ATOM 4616 C C . HIS A 1 602 ? 17.088 17.812 -55.619 1.00 95.25 602 HIS A C 1
ATOM 4618 O O . HIS A 1 602 ? 16.615 17.041 -56.434 1.00 95.25 602 HIS A O 1
ATOM 4624 N N . GLU A 1 603 ? 18.398 18.041 -55.528 1.00 96.75 603 GLU A N 1
ATOM 4625 C CA . GLU A 1 603 ? 19.365 17.482 -56.486 1.00 96.75 603 GLU A CA 1
ATOM 4626 C C . GLU A 1 603 ? 20.784 17.566 -55.909 1.00 96.75 603 GLU A C 1
ATOM 4628 O O . GLU A 1 603 ? 21.115 18.528 -55.201 1.00 96.75 603 GLU A O 1
ATOM 4633 N N . PHE A 1 604 ? 21.609 16.563 -56.203 1.00 97.38 604 PHE A N 1
ATOM 4634 C CA . PHE A 1 604 ? 23.033 16.521 -55.905 1.00 97.38 604 PHE A CA 1
ATOM 4635 C C . PHE A 1 604 ? 23.825 16.266 -57.190 1.00 97.38 604 PHE A C 1
ATOM 4637 O O . PHE A 1 604 ? 23.739 15.184 -57.762 1.00 97.38 604 PHE A O 1
ATOM 4644 N N . ASP A 1 605 ? 24.627 17.245 -57.599 1.00 95.62 605 ASP A N 1
ATOM 4645 C CA . ASP A 1 605 ? 25.399 17.199 -58.840 1.00 95.62 605 ASP A CA 1
ATOM 4646 C C . ASP A 1 605 ? 26.905 17.085 -58.572 1.00 95.62 605 ASP A C 1
ATOM 4648 O O . ASP A 1 605 ? 27.460 17.779 -57.712 1.00 95.62 605 ASP A O 1
ATOM 4652 N N . ASP A 1 606 ? 27.574 16.234 -59.354 1.00 92.62 606 ASP A N 1
ATOM 4653 C CA . ASP A 1 606 ? 29.035 16.189 -59.476 1.00 92.62 606 ASP A CA 1
ATOM 4654 C C . ASP A 1 606 ? 29.462 17.289 -60.462 1.00 92.62 606 ASP A C 1
ATOM 4656 O O . ASP A 1 606 ? 29.179 17.209 -61.661 1.00 92.62 606 ASP A O 1
ATOM 4660 N N . GLY A 1 607 ? 30.036 18.370 -59.937 1.00 88.69 607 GLY A N 1
ATOM 4661 C CA . GLY A 1 607 ? 30.482 19.520 -60.717 1.00 88.69 607 GLY A CA 1
ATOM 4662 C C . GLY A 1 607 ? 31.861 19.302 -61.346 1.00 88.69 607 GLY A C 1
ATOM 4663 O O . GLY A 1 607 ? 32.460 18.233 -61.268 1.00 88.69 607 GLY A O 1
ATOM 4664 N N . ASP A 1 608 ? 32.399 20.349 -61.971 1.00 85.19 608 ASP A N 1
ATOM 4665 C CA . ASP A 1 608 ? 33.769 20.328 -62.493 1.00 85.19 608 ASP A CA 1
ATOM 4666 C C . ASP A 1 608 ? 34.799 20.537 -61.359 1.00 85.19 608 ASP A C 1
ATOM 4668 O O . ASP A 1 608 ? 34.512 21.180 -60.346 1.00 85.19 608 ASP A O 1
ATOM 4672 N N . ASP A 1 609 ? 36.029 20.046 -61.545 1.00 85.06 609 ASP A N 1
ATOM 4673 C CA . ASP A 1 609 ? 37.198 20.355 -60.700 1.00 85.06 609 ASP A CA 1
ATOM 4674 C C . ASP A 1 609 ? 37.013 20.097 -59.182 1.00 85.06 609 ASP A C 1
ATOM 4676 O O . ASP A 1 609 ? 37.234 20.987 -58.356 1.00 85.06 609 ASP A O 1
ATOM 4680 N N . ASP A 1 610 ? 36.628 18.871 -58.802 1.00 91.38 610 ASP A N 1
ATOM 4681 C CA . ASP A 1 610 ? 36.462 18.425 -57.403 1.00 91.38 610 ASP A CA 1
ATOM 4682 C C . ASP A 1 610 ? 35.402 19.219 -56.606 1.00 91.38 610 ASP A C 1
ATOM 4684 O O . ASP A 1 610 ? 35.450 19.296 -55.368 1.00 91.38 610 ASP A O 1
ATOM 4688 N N . THR A 1 611 ? 34.442 19.833 -57.307 1.00 94.56 611 THR A N 1
ATOM 4689 C CA . THR A 1 611 ? 33.311 20.549 -56.704 1.00 94.56 611 THR A CA 1
ATOM 4690 C C . THR A 1 611 ? 32.011 19.769 -56.835 1.00 94.56 611 THR A C 1
ATOM 4692 O O . THR A 1 611 ? 31.786 19.081 -57.819 1.00 94.56 611 THR A O 1
ATOM 4695 N N . TYR A 1 612 ? 31.145 19.881 -55.830 1.00 97.12 612 TYR A N 1
ATOM 4696 C CA . TYR A 1 612 ? 29.853 19.190 -55.799 1.00 97.12 612 TYR A CA 1
ATOM 4697 C C . TYR A 1 612 ? 28.768 20.171 -55.371 1.00 97.12 612 TYR A C 1
ATOM 4699 O O . TYR A 1 612 ? 29.029 21.044 -54.541 1.00 97.12 612 TYR A O 1
ATOM 4707 N N . GLU A 1 613 ? 27.550 20.033 -55.879 1.00 97.19 613 GLU A N 1
ATOM 4708 C CA . GLU A 1 613 ? 26.446 20.942 -55.565 1.00 97.19 613 GLU A CA 1
ATOM 4709 C C . GLU A 1 613 ? 25.275 20.181 -54.944 1.00 97.19 613 GLU A C 1
ATOM 4711 O O . GLU A 1 613 ? 24.789 19.223 -55.524 1.00 97.19 613 GLU A O 1
ATOM 4716 N N . LEU A 1 614 ? 24.787 20.618 -53.780 1.00 97.25 614 LEU A N 1
ATOM 4717 C CA . LEU A 1 614 ? 23.528 20.153 -53.192 1.00 97.25 614 LEU A CA 1
ATOM 4718 C C . LEU A 1 614 ? 22.503 21.280 -53.255 1.00 97.25 614 LEU A C 1
ATOM 4720 O O . LEU A 1 614 ? 22.619 22.288 -52.552 1.00 97.25 614 LEU A O 1
ATOM 4724 N N . LYS A 1 615 ? 21.483 21.094 -54.081 1.00 97.19 615 LYS A N 1
ATOM 4725 C CA . LYS A 1 615 ? 20.360 22.016 -54.231 1.00 97.19 615 LYS A CA 1
ATOM 4726 C C . LYS A 1 615 ? 19.274 21.661 -53.225 1.00 97.19 615 LYS A C 1
ATOM 4728 O O . LYS A 1 615 ? 18.826 20.517 -53.150 1.00 97.19 615 LYS A O 1
ATOM 4733 N N . LEU A 1 616 ? 18.830 22.643 -52.450 1.00 96.25 616 LEU A N 1
ATOM 4734 C CA . LEU A 1 616 ? 17.787 22.472 -51.443 1.00 96.25 616 LEU A CA 1
ATOM 4735 C C . LEU A 1 616 ? 16.938 23.738 -51.289 1.00 96.25 616 LEU A C 1
ATOM 4737 O O . LEU A 1 616 ? 17.361 24.839 -51.619 1.00 96.25 616 LEU A O 1
ATOM 4741 N N . THR A 1 617 ? 15.732 23.595 -50.758 1.00 94.75 617 THR A N 1
ATOM 4742 C CA . THR A 1 617 ? 14.906 24.688 -50.250 1.00 94.75 617 THR A CA 1
ATOM 4743 C C . THR A 1 617 ? 14.875 24.602 -48.735 1.00 94.75 617 THR A C 1
ATOM 4745 O O . THR A 1 617 ? 14.463 23.584 -48.180 1.00 94.75 617 THR A O 1
ATOM 4748 N N . SER A 1 618 ? 15.311 25.655 -48.055 1.00 91.62 618 SER A N 1
ATOM 4749 C CA . SER A 1 618 ? 15.292 25.708 -46.594 1.00 91.62 618 SER A CA 1
ATOM 4750 C C . SER A 1 618 ? 13.876 25.858 -46.029 1.00 91.62 618 SER A C 1
ATOM 4752 O O . SER A 1 618 ? 12.914 26.106 -46.759 1.00 91.62 618 SER A O 1
ATOM 4754 N N . THR A 1 619 ? 13.731 25.713 -44.709 1.00 86.69 619 THR A N 1
ATOM 4755 C CA . THR A 1 619 ? 12.435 25.803 -44.005 1.00 86.69 619 THR A CA 1
ATOM 4756 C C . THR A 1 619 ? 11.694 27.128 -44.229 1.00 86.69 619 THR A C 1
ATOM 4758 O O . THR A 1 619 ? 10.464 27.158 -44.261 1.00 86.69 619 THR A O 1
ATOM 4761 N N . ASP A 1 620 ? 12.426 28.214 -44.474 1.00 87.56 620 ASP A N 1
ATOM 4762 C CA . ASP A 1 620 ? 11.922 29.544 -44.843 1.00 87.56 620 ASP A CA 1
ATOM 4763 C C . ASP A 1 620 ? 11.579 29.696 -46.343 1.00 87.56 620 ASP A C 1
ATOM 4765 O O . ASP A 1 620 ? 11.349 30.808 -46.813 1.00 87.56 620 ASP A O 1
ATOM 4769 N N . GLN A 1 621 ? 11.511 28.585 -47.087 1.00 91.00 621 GLN A N 1
ATOM 4770 C CA . GLN A 1 621 ? 11.186 28.510 -48.517 1.00 91.00 621 GLN A CA 1
ATOM 4771 C C . GLN A 1 621 ? 12.223 29.152 -49.457 1.00 91.00 621 GLN A C 1
ATOM 4773 O O . GLN A 1 621 ? 11.940 29.361 -50.638 1.00 91.00 621 GLN A O 1
ATOM 4778 N N . ASN A 1 622 ? 13.442 29.421 -48.980 1.00 91.38 622 ASN A N 1
ATOM 4779 C CA . ASN A 1 622 ? 14.518 29.934 -49.826 1.00 91.38 622 ASN A CA 1
ATOM 4780 C C . ASN A 1 622 ? 15.236 28.799 -50.563 1.00 91.38 622 ASN A C 1
ATOM 4782 O O . ASN A 1 622 ? 15.723 27.856 -49.943 1.00 91.38 622 ASN A O 1
ATOM 4786 N N . TYR A 1 623 ? 15.322 28.895 -51.891 1.00 95.12 623 TYR A N 1
ATOM 4787 C CA . TYR A 1 623 ? 16.120 27.977 -52.705 1.00 95.12 623 TYR A CA 1
ATOM 4788 C C . TYR A 1 623 ? 17.608 28.321 -52.587 1.00 95.12 623 TYR A C 1
ATOM 4790 O O . TYR A 1 623 ? 17.998 29.474 -52.781 1.00 95.12 623 TYR A O 1
ATOM 4798 N N . GLN A 1 624 ? 18.423 27.319 -52.276 1.00 95.38 624 GLN A N 1
ATOM 4799 C CA . GLN A 1 624 ? 19.852 27.441 -52.022 1.00 95.38 624 GLN A CA 1
ATOM 4800 C C . GLN A 1 624 ? 20.615 26.312 -52.723 1.00 95.38 624 GLN A C 1
ATOM 4802 O O . GLN A 1 624 ? 20.169 25.165 -52.752 1.00 95.38 624 GLN A O 1
ATOM 4807 N N . THR A 1 625 ? 21.802 26.630 -53.227 1.00 96.81 625 THR A N 1
ATOM 4808 C CA . THR A 1 625 ? 22.788 25.660 -53.711 1.00 96.81 625 THR A CA 1
ATOM 4809 C C . THR A 1 625 ? 23.981 25.672 -52.765 1.00 96.81 625 THR A C 1
ATOM 4811 O O . THR A 1 625 ? 24.707 26.666 -52.689 1.00 96.81 625 THR A O 1
ATOM 4814 N N . VAL A 1 626 ? 24.187 24.577 -52.038 1.00 96.56 626 VAL A N 1
ATOM 4815 C CA . VAL A 1 626 ? 25.369 24.361 -51.200 1.00 96.56 626 VAL A CA 1
ATOM 4816 C C . VAL A 1 626 ? 26.467 23.767 -52.073 1.00 96.56 626 VAL A C 1
ATOM 4818 O O . VAL A 1 626 ? 26.311 22.675 -52.609 1.00 96.56 626 VAL A O 1
ATOM 4821 N N . ILE A 1 627 ? 27.577 24.480 -52.212 1.00 97.00 627 ILE A N 1
ATOM 4822 C CA . ILE A 1 627 ? 28.719 24.071 -53.028 1.00 97.00 627 ILE A CA 1
ATOM 4823 C C . ILE A 1 627 ? 29.776 23.474 -52.102 1.00 97.00 627 ILE A C 1
ATOM 4825 O O . ILE A 1 627 ? 30.303 24.164 -51.226 1.00 97.00 627 ILE A O 1
ATOM 4829 N N . PHE A 1 628 ? 30.112 22.208 -52.306 1.00 97.50 628 PHE A N 1
ATOM 4830 C CA . PHE A 1 628 ? 31.189 21.498 -51.629 1.00 97.50 628 PHE A CA 1
ATOM 4831 C C . PHE A 1 628 ? 32.458 21.500 -52.476 1.00 97.50 628 PHE A C 1
ATOM 4833 O O . PHE A 1 628 ? 32.411 21.602 -53.700 1.00 97.50 628 PHE A O 1
ATOM 4840 N N . HIS A 1 629 ? 33.592 21.339 -51.807 1.00 96.12 629 HIS A N 1
ATOM 4841 C CA . HIS A 1 629 ? 34.851 20.950 -52.428 1.00 96.12 629 HIS A CA 1
ATOM 4842 C C . HIS A 1 629 ? 35.394 19.704 -51.732 1.00 96.12 629 HIS A C 1
ATOM 4844 O O . HIS A 1 629 ? 35.181 19.530 -50.525 1.00 96.12 629 HIS A O 1
ATOM 4850 N N . GLU A 1 630 ? 36.088 18.851 -52.477 1.00 96.25 630 GLU A N 1
ATOM 4851 C CA . GLU A 1 630 ? 36.850 17.757 -51.885 1.00 96.25 630 GLU A CA 1
ATOM 4852 C C . GLU A 1 630 ? 38.117 18.303 -51.213 1.00 96.25 630 GLU A C 1
ATOM 4854 O O . GLU A 1 630 ? 38.877 19.080 -51.793 1.00 96.25 630 GLU A O 1
ATOM 4859 N N . ALA A 1 631 ? 38.326 17.929 -49.954 1.00 95.12 631 ALA A N 1
ATOM 4860 C CA . ALA A 1 631 ? 39.470 18.346 -49.160 1.00 95.12 631 ALA A CA 1
ATOM 4861 C C . ALA A 1 631 ? 39.988 17.192 -48.301 1.00 95.12 631 ALA A C 1
ATOM 4863 O O . ALA A 1 631 ? 39.251 16.272 -47.943 1.00 95.12 631 ALA A O 1
ATOM 4864 N N . GLU A 1 632 ? 41.261 17.268 -47.922 1.00 94.56 632 GLU A N 1
ATOM 4865 C CA . GLU A 1 632 ? 41.838 16.386 -46.911 1.00 94.56 632 GLU A CA 1
ATOM 4866 C C . GLU A 1 632 ? 41.263 16.762 -45.533 1.00 94.56 632 GLU A C 1
ATOM 4868 O O . GLU A 1 632 ? 41.528 17.840 -44.996 1.00 94.56 632 GLU A O 1
ATOM 4873 N N . ILE A 1 633 ? 40.434 15.883 -44.966 1.00 91.44 633 ILE A N 1
ATOM 4874 C CA . ILE A 1 633 ? 39.748 16.083 -43.674 1.00 91.44 633 ILE A CA 1
ATOM 4875 C C . ILE A 1 633 ? 40.393 15.270 -42.538 1.00 91.44 633 ILE A C 1
ATOM 4877 O O . ILE A 1 633 ? 39.889 15.225 -41.411 1.00 91.44 633 ILE A O 1
ATOM 4881 N N . GLY A 1 634 ? 41.500 14.593 -42.831 1.00 89.19 634 GLY A N 1
ATOM 4882 C CA . GLY A 1 634 ? 42.336 13.844 -41.901 1.00 89.19 634 GLY A CA 1
ATOM 4883 C C . GLY A 1 634 ? 43.475 13.138 -42.643 1.00 89.19 634 GLY A C 1
ATOM 4884 O O . GLY A 1 634 ? 43.466 13.126 -43.871 1.00 89.19 634 GLY A O 1
ATOM 4885 N N . PRO A 1 635 ? 44.435 12.538 -41.917 1.00 90.75 635 PRO A N 1
ATOM 4886 C CA . PRO A 1 635 ? 45.529 11.797 -42.537 1.00 90.75 635 PRO A CA 1
ATOM 4887 C C . PRO A 1 635 ? 44.984 10.700 -43.455 1.00 90.75 635 PRO A C 1
ATOM 4889 O O . PRO A 1 635 ? 44.257 9.823 -42.987 1.00 90.75 635 PRO A O 1
ATOM 4892 N N . ASP A 1 636 ? 45.331 10.778 -44.740 1.00 91.12 636 ASP A N 1
ATOM 4893 C CA . ASP A 1 636 ? 44.918 9.835 -45.787 1.00 91.12 636 ASP A CA 1
ATOM 4894 C C . ASP A 1 636 ? 43.390 9.738 -46.007 1.00 91.12 636 ASP A C 1
ATOM 4896 O O . ASP A 1 636 ? 42.896 8.733 -46.521 1.00 91.12 636 ASP A O 1
ATOM 4900 N N . GLU A 1 637 ? 42.625 10.772 -45.637 1.00 93.81 637 GLU A N 1
ATOM 4901 C CA . GLU A 1 637 ? 41.166 10.781 -45.772 1.00 93.81 637 GLU A CA 1
ATOM 4902 C C . GLU A 1 637 ? 40.665 12.047 -46.476 1.00 93.81 637 GLU A C 1
ATOM 4904 O O . GLU A 1 637 ? 40.826 13.165 -45.974 1.00 93.81 637 GLU A O 1
ATOM 4909 N N . THR A 1 638 ? 40.004 11.863 -47.621 1.00 95.25 638 THR A N 1
ATOM 4910 C CA . THR A 1 638 ? 39.316 12.938 -48.342 1.00 95.25 638 THR A CA 1
ATOM 4911 C C . THR A 1 638 ? 37.832 12.974 -47.996 1.00 95.25 638 THR A C 1
ATOM 4913 O O . THR A 1 638 ? 37.201 11.956 -47.702 1.00 95.25 638 THR A O 1
ATOM 4916 N N . GLY A 1 639 ? 37.259 14.172 -48.004 1.00 96.19 639 GLY A N 1
ATOM 4917 C CA . GLY A 1 639 ? 35.831 14.366 -47.820 1.00 96.19 639 GLY A CA 1
ATOM 4918 C C . GLY A 1 639 ? 35.370 15.741 -48.275 1.00 96.19 639 GLY A C 1
ATOM 4919 O O . GLY A 1 639 ? 36.163 16.602 -48.644 1.00 96.19 639 GLY A O 1
ATOM 4920 N N . LEU A 1 640 ? 34.059 15.932 -48.262 1.00 97.44 640 LEU A N 1
ATOM 4921 C CA . LEU A 1 640 ? 33.392 17.137 -48.716 1.00 97.44 640 LEU A CA 1
ATOM 4922 C C . LEU A 1 640 ? 33.359 18.185 -47.603 1.00 97.44 640 LEU A C 1
ATOM 4924 O O . LEU A 1 640 ? 32.936 17.916 -46.473 1.00 97.44 640 LEU A O 1
ATOM 4928 N N . VAL A 1 641 ? 33.757 19.406 -47.942 1.00 96.50 641 VAL A N 1
ATOM 4929 C CA . VAL A 1 641 ? 33.658 20.576 -47.067 1.00 96.50 641 VAL A CA 1
ATOM 4930 C C . VAL A 1 641 ? 32.898 21.668 -47.810 1.00 96.50 641 VAL A C 1
ATOM 4932 O O . VAL A 1 641 ? 33.209 21.973 -48.964 1.00 96.50 641 VAL A O 1
ATOM 4935 N N . GLY A 1 642 ? 31.892 22.264 -47.168 1.00 95.88 642 GLY A N 1
ATOM 4936 C CA . GLY A 1 642 ? 31.142 23.364 -47.769 1.00 95.88 642 GLY A CA 1
ATOM 4937 C C . GLY A 1 642 ? 32.056 24.558 -48.035 1.00 95.88 642 GLY A C 1
ATOM 4938 O O . GLY A 1 642 ? 32.728 25.053 -47.132 1.00 95.88 642 GLY A O 1
ATOM 4939 N N . LYS A 1 643 ? 32.100 24.983 -49.294 1.00 96.31 643 LYS A N 1
ATOM 4940 C CA . LYS A 1 643 ? 32.914 26.092 -49.798 1.00 96.31 643 LYS A CA 1
ATOM 4941 C C . LYS A 1 643 ? 32.096 27.360 -49.965 1.00 96.31 643 LYS A C 1
ATOM 4943 O O . LYS A 1 643 ? 32.596 28.446 -49.709 1.00 96.31 643 LYS A O 1
ATOM 4948 N N . ALA A 1 644 ? 30.857 27.233 -50.420 1.00 96.12 644 ALA A N 1
ATOM 4949 C CA . ALA A 1 644 ? 29.982 28.369 -50.643 1.00 96.12 644 ALA A CA 1
ATOM 4950 C C . ALA A 1 644 ? 28.517 27.953 -50.548 1.00 96.12 644 ALA A C 1
ATOM 4952 O O . ALA A 1 644 ? 28.178 26.787 -50.738 1.00 96.12 644 ALA A O 1
ATOM 4953 N N . VAL A 1 645 ? 27.649 28.924 -50.302 1.00 95.94 645 VAL A N 1
ATOM 4954 C CA . VAL A 1 645 ? 26.201 28.783 -50.466 1.00 95.94 645 VAL A CA 1
ATOM 4955 C C . VAL A 1 645 ? 25.749 29.864 -51.437 1.00 95.94 645 VAL A C 1
ATOM 4957 O O . VAL A 1 645 ? 26.145 31.023 -51.311 1.00 95.94 645 VAL A O 1
ATOM 4960 N N . SER A 1 646 ? 24.960 29.485 -52.436 1.00 94.88 646 SER A N 1
ATOM 4961 C CA . SER A 1 646 ? 24.380 30.404 -53.412 1.00 94.88 646 SER A CA 1
ATOM 4962 C C . SER A 1 646 ? 22.866 30.435 -53.271 1.00 94.88 646 SER A C 1
ATOM 4964 O O . SER A 1 646 ? 22.242 29.387 -53.146 1.00 94.88 646 SER A O 1
ATOM 4966 N N . ASP A 1 647 ? 22.272 31.619 -53.342 1.00 93.88 647 ASP A N 1
ATOM 4967 C CA . ASP A 1 647 ? 20.823 31.828 -53.375 1.00 93.88 647 ASP A CA 1
ATOM 4968 C C . ASP A 1 647 ? 20.453 32.853 -54.470 1.00 93.88 647 ASP A C 1
ATOM 4970 O O . ASP A 1 647 ? 21.270 33.196 -55.330 1.00 93.88 647 ASP A O 1
ATOM 4974 N N . ALA A 1 648 ? 19.214 33.356 -54.455 1.00 89.94 648 ALA A N 1
ATOM 4975 C CA . ALA A 1 648 ? 18.761 34.401 -55.378 1.00 89.94 648 ALA A CA 1
ATOM 4976 C C . ALA A 1 648 ? 19.464 35.766 -55.190 1.00 89.94 648 ALA A C 1
ATOM 4978 O O . ALA A 1 648 ? 19.418 36.603 -56.093 1.00 89.94 648 ALA A O 1
ATOM 4979 N N . ASN A 1 649 ? 20.092 36.008 -54.036 1.00 89.44 649 ASN A N 1
ATOM 4980 C CA . ASN A 1 649 ? 20.765 37.261 -53.693 1.00 89.44 649 ASN A CA 1
ATOM 4981 C C . ASN A 1 649 ? 22.261 37.240 -54.038 1.00 89.44 649 ASN A C 1
ATOM 4983 O O . ASN A 1 649 ? 22.885 38.300 -54.133 1.00 89.44 649 ASN A O 1
ATOM 4987 N N . GLY A 1 650 ? 22.836 36.059 -54.256 1.00 91.94 650 GLY A N 1
ATOM 4988 C CA . GLY A 1 650 ? 24.189 35.889 -54.760 1.00 91.94 650 GLY A CA 1
ATOM 4989 C C . GLY A 1 650 ? 24.882 34.664 -54.180 1.00 91.94 650 GLY A C 1
ATOM 4990 O O . GLY A 1 650 ? 24.277 33.807 -53.544 1.00 91.94 650 GLY A O 1
ATOM 4991 N N . ARG A 1 651 ? 26.191 34.589 -54.414 1.00 95.44 651 ARG A N 1
ATOM 4992 C CA . ARG A 1 651 ? 27.058 33.529 -53.899 1.00 95.44 651 ARG A CA 1
ATOM 4993 C C . ARG A 1 651 ? 27.848 34.037 -52.697 1.00 95.44 651 ARG A C 1
ATOM 4995 O O . ARG A 1 651 ? 28.506 35.073 -52.792 1.00 95.44 651 ARG A O 1
ATOM 5002 N N . HIS A 1 652 ? 27.811 33.292 -51.599 1.00 94.19 652 HIS A N 1
ATOM 5003 C CA . HIS A 1 652 ? 28.543 33.574 -50.370 1.00 94.19 652 HIS A CA 1
ATOM 5004 C C . HIS A 1 652 ? 29.578 32.473 -50.116 1.00 94.19 652 HIS A C 1
ATOM 5006 O O . HIS A 1 652 ? 29.215 31.324 -49.875 1.00 94.19 652 HIS A O 1
ATOM 5012 N N . GLU A 1 653 ? 30.865 32.811 -50.205 1.00 96.19 653 GLU A N 1
ATOM 5013 C CA . GLU A 1 653 ? 31.954 31.891 -49.850 1.00 96.19 653 GLU A CA 1
ATOM 5014 C C . GLU A 1 653 ? 32.015 31.717 -48.326 1.00 96.19 653 GLU A C 1
ATOM 5016 O O . GLU A 1 653 ? 31.834 32.679 -47.584 1.00 96.19 653 GLU A O 1
ATOM 5021 N N . LEU A 1 654 ? 32.284 30.496 -47.873 1.00 94.44 654 LEU A N 1
ATOM 5022 C CA . LEU A 1 654 ? 32.296 30.097 -46.471 1.00 94.44 654 LEU A CA 1
ATOM 5023 C C . LEU A 1 654 ? 33.713 29.748 -46.019 1.00 94.44 654 LEU A C 1
ATOM 5025 O O . LEU A 1 654 ? 34.411 28.951 -46.649 1.00 94.44 654 LEU A O 1
ATOM 5029 N N . SER A 1 655 ? 34.123 30.273 -44.868 1.00 94.25 655 SER A N 1
ATOM 5030 C CA . SER A 1 655 ? 35.207 29.672 -44.092 1.00 94.25 655 SER A CA 1
ATOM 5031 C C . SER A 1 655 ? 34.759 28.344 -43.467 1.00 94.25 655 SER A C 1
ATOM 5033 O O . SER A 1 655 ? 33.570 28.078 -43.300 1.00 94.25 655 SER A O 1
ATOM 5035 N N . LEU A 1 656 ? 35.714 27.513 -43.036 1.00 91.19 656 LEU A N 1
ATOM 5036 C CA . LEU A 1 656 ? 35.403 26.237 -42.378 1.00 91.19 656 LEU A CA 1
ATOM 5037 C C . LEU A 1 656 ? 34.514 26.406 -41.128 1.00 91.19 656 LEU A C 1
ATOM 5039 O O . LEU A 1 656 ? 33.657 25.566 -40.858 1.00 91.19 656 LEU A O 1
ATOM 5043 N N . LEU A 1 657 ? 34.715 27.481 -40.358 1.00 91.44 657 LEU A N 1
ATOM 5044 C CA . LEU A 1 657 ? 33.903 27.767 -39.173 1.00 91.44 657 LEU A CA 1
ATOM 5045 C C . LEU A 1 657 ? 32.475 28.179 -39.561 1.00 91.44 657 LEU A C 1
ATOM 5047 O O . LEU A 1 657 ? 31.520 27.710 -38.946 1.00 91.44 657 LEU A O 1
ATOM 5051 N N . GLU A 1 658 ? 32.330 29.008 -40.596 1.00 93.12 658 GLU A N 1
ATOM 5052 C CA . GLU A 1 658 ? 31.023 29.416 -41.127 1.00 93.12 658 GLU A CA 1
ATOM 5053 C C . GLU A 1 658 ? 30.268 28.235 -41.735 1.00 93.12 658 GLU A C 1
ATOM 5055 O O . GLU A 1 658 ? 29.071 28.115 -41.506 1.00 93.12 658 GLU A O 1
ATOM 5060 N N . TRP A 1 659 ? 30.957 27.315 -42.418 1.00 94.56 659 TRP A N 1
ATOM 5061 C CA . TRP A 1 659 ? 30.372 26.061 -42.890 1.00 94.56 659 TRP A CA 1
ATOM 5062 C C . TRP A 1 659 ? 29.806 25.220 -41.741 1.00 94.56 659 TRP A C 1
ATOM 5064 O O . TRP A 1 659 ? 28.645 24.815 -41.792 1.00 94.56 659 TRP A O 1
ATOM 5074 N N . LYS A 1 660 ? 30.589 24.999 -40.676 1.00 92.38 660 LYS A N 1
ATOM 5075 C CA . LYS A 1 660 ? 30.124 24.248 -39.498 1.00 92.38 660 LYS A CA 1
ATOM 5076 C C . LYS A 1 660 ? 28.924 24.910 -38.822 1.00 92.38 660 LYS A C 1
ATOM 5078 O O . LYS A 1 660 ? 27.979 24.216 -38.459 1.00 92.38 660 LYS A O 1
ATOM 5083 N N . GLY A 1 661 ? 28.949 26.237 -38.684 1.00 88.81 661 GLY A N 1
ATOM 5084 C CA . GLY A 1 661 ? 27.819 27.001 -38.156 1.00 88.81 661 GLY A CA 1
ATOM 5085 C C . GLY A 1 661 ? 26.580 26.882 -39.044 1.00 88.81 661 GLY A C 1
ATOM 5086 O O . GLY A 1 661 ? 25.509 26.539 -38.554 1.00 88.81 661 GLY A O 1
ATOM 5087 N N . TYR A 1 662 ? 26.741 27.079 -40.355 1.00 91.75 662 TYR A N 1
ATOM 5088 C CA . TYR A 1 662 ? 25.671 26.963 -41.344 1.00 91.75 662 TYR A CA 1
ATOM 5089 C C . TYR A 1 662 ? 24.998 25.590 -41.286 1.00 91.75 662 TYR A C 1
ATOM 5091 O O . TYR A 1 662 ? 23.776 25.510 -41.154 1.00 91.75 662 TYR A O 1
ATOM 5099 N N . ILE A 1 663 ? 25.777 24.504 -41.326 1.00 91.19 663 ILE A N 1
ATOM 5100 C CA . ILE A 1 663 ? 25.205 23.157 -41.332 1.00 91.19 663 ILE A CA 1
ATOM 5101 C C . ILE A 1 663 ? 24.567 22.799 -39.981 1.00 91.19 663 ILE A C 1
ATOM 5103 O O . ILE A 1 663 ? 23.512 22.174 -39.975 1.00 91.19 663 ILE A O 1
ATOM 5107 N N . ALA A 1 664 ? 25.125 23.241 -38.845 1.00 88.62 664 ALA A N 1
ATOM 5108 C CA . ALA A 1 664 ? 24.493 23.070 -37.532 1.00 88.62 664 ALA A CA 1
ATOM 5109 C C . ALA A 1 664 ? 23.122 23.761 -37.470 1.00 88.62 664 ALA A C 1
ATOM 5111 O O . ALA A 1 664 ? 22.143 23.154 -37.040 1.00 88.62 664 ALA A O 1
ATOM 5112 N N . THR A 1 665 ? 23.033 25.004 -37.955 1.00 86.31 665 THR A N 1
ATOM 5113 C CA . THR A 1 665 ? 21.775 25.760 -38.036 1.00 86.31 665 THR A CA 1
ATOM 5114 C C . THR A 1 665 ? 20.754 25.057 -38.931 1.00 86.31 665 THR A C 1
ATOM 5116 O O . THR A 1 665 ? 19.597 24.902 -38.540 1.00 86.31 665 THR A O 1
ATOM 5119 N N . MET A 1 666 ? 21.183 24.575 -40.100 1.00 85.44 666 MET A N 1
ATOM 5120 C CA . MET A 1 666 ? 20.313 23.853 -41.032 1.00 85.44 666 MET A CA 1
ATOM 5121 C C . MET A 1 666 ? 19.801 22.528 -40.445 1.00 85.44 666 MET A C 1
ATOM 5123 O O . MET A 1 666 ? 18.631 22.193 -40.623 1.00 85.44 666 MET A O 1
ATOM 5127 N N . LEU A 1 667 ? 20.646 21.795 -39.709 1.00 86.94 667 LEU A N 1
ATOM 5128 C CA . LEU A 1 667 ? 20.272 20.565 -38.998 1.00 86.94 667 LEU A CA 1
ATOM 5129 C C . LEU A 1 667 ? 19.342 20.826 -37.802 1.00 86.94 667 LEU A C 1
ATOM 5131 O O . LEU A 1 667 ? 18.565 19.949 -37.435 1.00 86.94 667 LEU A O 1
ATOM 5135 N N . ALA A 1 668 ? 19.372 22.034 -37.234 1.00 82.81 668 ALA A N 1
ATOM 5136 C CA . ALA A 1 668 ? 18.425 22.495 -36.220 1.00 82.81 668 ALA A CA 1
ATOM 5137 C C . ALA A 1 668 ? 17.087 23.002 -36.810 1.00 82.81 668 ALA A C 1
ATOM 5139 O O . ALA A 1 668 ? 16.245 23.514 -36.073 1.00 82.81 668 ALA A O 1
ATOM 5140 N N . GLY A 1 669 ? 16.888 22.895 -38.130 1.00 82.75 669 GLY A N 1
ATOM 5141 C CA . GLY A 1 669 ? 15.668 23.320 -38.831 1.00 82.75 669 GLY A CA 1
ATOM 5142 C C . GLY A 1 669 ? 15.531 24.831 -39.011 1.00 82.75 669 GLY A C 1
ATOM 5143 O O . GLY A 1 669 ? 14.458 25.337 -39.349 1.00 82.75 669 GLY A O 1
ATOM 5144 N N . GLN A 1 670 ? 16.614 25.570 -38.791 1.00 85.06 670 GLN A N 1
ATOM 5145 C CA . GLN A 1 670 ? 16.666 27.016 -38.955 1.00 85.06 670 GLN A CA 1
ATOM 5146 C C . GLN A 1 670 ? 17.267 27.392 -40.315 1.00 85.06 670 GLN A C 1
ATOM 5148 O O . GLN A 1 670 ? 17.996 26.619 -40.935 1.00 85.06 670 GLN A O 1
ATOM 5153 N N . SER A 1 671 ? 16.992 28.615 -40.773 1.00 80.12 671 SER A N 1
ATOM 5154 C CA . SER A 1 671 ? 17.580 29.141 -42.008 1.00 80.12 671 SER A CA 1
ATOM 5155 C C . SER A 1 671 ? 19.088 29.347 -41.847 1.00 80.12 671 SER A C 1
ATOM 5157 O O . SER A 1 671 ? 19.531 30.237 -41.117 1.00 80.12 671 SER A O 1
ATOM 5159 N N . GLY A 1 672 ? 19.892 28.552 -42.556 1.00 75.31 672 GLY A N 1
ATOM 5160 C CA . GLY A 1 672 ? 21.353 28.670 -42.532 1.00 75.31 672 GLY A CA 1
ATOM 5161 C C . GLY A 1 672 ? 21.861 30.039 -43.004 1.00 75.31 672 GLY A C 1
ATOM 5162 O O . GLY A 1 672 ? 22.855 30.543 -42.484 1.00 75.31 672 GLY A O 1
ATOM 5163 N N . LEU A 1 673 ? 21.148 30.704 -43.921 1.00 79.50 673 LEU A N 1
ATOM 5164 C CA . LEU A 1 673 ? 21.494 32.055 -44.384 1.00 79.50 673 LEU A CA 1
ATOM 5165 C C . LEU A 1 673 ? 21.292 33.115 -43.292 1.00 79.50 673 LEU A C 1
ATOM 5167 O O . LEU A 1 673 ? 22.083 34.056 -43.191 1.00 79.50 673 LEU A O 1
ATOM 5171 N N . ALA A 1 674 ? 20.285 32.944 -42.429 1.00 76.38 674 ALA A N 1
ATOM 5172 C CA . ALA A 1 674 ? 20.090 33.826 -41.283 1.00 76.38 674 ALA A CA 1
ATOM 5173 C C . ALA A 1 674 ? 21.286 33.745 -40.317 1.00 76.38 674 ALA A C 1
ATOM 5175 O O . ALA A 1 674 ? 21.779 34.785 -39.874 1.00 76.38 674 ALA A O 1
ATOM 5176 N N . ALA A 1 675 ? 21.828 32.543 -40.080 1.00 72.38 675 ALA A N 1
ATOM 5177 C CA . ALA A 1 675 ? 23.027 32.361 -39.260 1.00 72.38 675 ALA A CA 1
ATOM 5178 C C . ALA A 1 675 ? 24.264 33.048 -39.861 1.00 72.38 675 ALA A C 1
ATOM 5180 O O . ALA A 1 675 ? 24.984 33.740 -39.136 1.00 72.38 675 ALA A O 1
ATOM 5181 N N . LEU A 1 676 ? 24.461 32.954 -41.180 1.00 79.69 676 LEU A N 1
ATOM 5182 C CA . LEU A 1 676 ? 25.558 33.636 -41.881 1.00 79.69 676 LEU A CA 1
ATOM 5183 C C . LEU A 1 676 ? 25.432 35.164 -41.802 1.00 79.69 676 LEU A C 1
ATOM 5185 O O . LEU A 1 676 ? 26.412 35.854 -41.528 1.00 79.69 676 LEU A O 1
ATOM 5189 N N . SER A 1 677 ? 24.214 35.698 -41.943 1.00 70.62 677 SER A N 1
ATOM 5190 C CA . SER A 1 677 ? 23.953 37.141 -41.826 1.00 70.62 677 SER A CA 1
ATOM 5191 C C . SER A 1 677 ? 24.107 37.684 -40.398 1.00 70.62 677 SER A C 1
ATOM 5193 O O . SER A 1 677 ? 24.456 38.849 -40.212 1.00 70.62 677 SER A O 1
ATOM 5195 N N . SER A 1 678 ? 23.890 36.837 -39.386 1.00 66.81 678 SER A N 1
ATOM 5196 C CA . SER A 1 678 ? 24.073 37.186 -37.971 1.00 66.81 678 SER A CA 1
ATOM 5197 C C . SER A 1 678 ? 25.539 37.147 -37.511 1.00 66.81 678 SER A C 1
ATOM 5199 O O . SER A 1 678 ? 25.836 37.610 -36.413 1.00 66.81 678 SER A O 1
ATOM 5201 N N . GLY A 1 679 ? 26.438 36.639 -38.368 1.00 51.34 679 GLY A N 1
ATOM 5202 C CA . GLY A 1 679 ? 27.892 36.776 -38.314 1.00 51.34 679 GLY A CA 1
ATOM 5203 C C . GLY A 1 679 ? 28.548 36.419 -36.982 1.00 51.34 679 GLY A C 1
ATOM 5204 O O . GLY A 1 679 ? 28.683 37.290 -36.134 1.00 51.34 679 GLY A O 1
ATOM 5205 N N . ALA A 1 680 ? 29.052 35.184 -36.853 1.00 45.56 680 ALA A N 1
ATOM 5206 C CA . ALA A 1 680 ? 30.140 34.721 -35.963 1.00 45.56 680 ALA A CA 1
ATOM 5207 C C . ALA A 1 680 ? 30.112 35.048 -34.443 1.00 45.56 680 ALA A C 1
ATOM 5209 O O . ALA A 1 680 ? 30.877 34.445 -33.691 1.00 45.56 680 ALA A O 1
ATOM 5210 N N . ALA A 1 681 ? 29.234 35.920 -33.946 1.00 43.47 681 ALA A N 1
ATOM 5211 C CA . ALA A 1 681 ? 29.141 36.306 -32.539 1.00 43.47 681 ALA A CA 1
ATOM 5212 C C . ALA A 1 681 ? 28.458 35.227 -31.682 1.00 43.47 681 ALA A C 1
ATOM 5214 O O . ALA A 1 681 ? 28.693 35.150 -30.478 1.00 43.47 681 ALA A O 1
ATOM 5215 N N . ALA A 1 682 ? 27.663 34.345 -32.297 1.00 44.62 682 ALA A N 1
ATOM 5216 C CA . ALA A 1 682 ? 26.992 33.254 -31.593 1.00 44.62 682 ALA A CA 1
ATOM 5217 C C . ALA A 1 682 ? 27.945 32.106 -31.207 1.00 44.62 682 ALA A C 1
ATOM 5219 O O . ALA A 1 682 ? 27.727 31.454 -30.190 1.00 44.62 682 ALA A O 1
ATOM 5220 N N . TYR A 1 683 ? 29.042 31.896 -31.949 1.00 44.31 683 TYR A N 1
ATOM 5221 C CA . TYR A 1 683 ? 30.026 30.851 -31.622 1.00 44.31 683 TYR A CA 1
ATOM 5222 C C . TYR A 1 683 ? 31.102 31.314 -30.621 1.00 44.31 683 TYR A C 1
ATOM 5224 O O . TYR A 1 683 ? 31.903 30.505 -30.158 1.00 44.31 683 TYR A O 1
ATOM 5232 N N . SER A 1 684 ? 31.082 32.593 -30.216 1.00 41.69 684 SER A N 1
ATOM 5233 C CA . SER A 1 684 ? 31.794 33.099 -29.035 1.00 41.69 684 SER A CA 1
ATOM 5234 C C . SER A 1 684 ? 30.856 33.230 -27.824 1.00 41.69 684 SER A C 1
ATOM 5236 O O . SER A 1 684 ? 30.769 34.290 -27.216 1.00 41.69 684 SER A O 1
ATOM 5238 N N . GLY A 1 685 ? 30.117 32.168 -27.493 1.00 39.06 685 GLY A N 1
ATOM 5239 C CA . GLY A 1 685 ? 29.597 31.899 -26.144 1.00 39.06 685 GLY A CA 1
ATOM 5240 C C . GLY A 1 685 ? 28.867 33.019 -25.391 1.00 39.06 685 GLY A C 1
ATOM 5241 O O . GLY A 1 685 ? 29.024 33.087 -24.177 1.00 39.06 685 GLY A O 1
ATOM 5242 N N . ASN A 1 686 ? 28.118 33.909 -26.053 1.00 44.84 686 ASN A N 1
ATOM 5243 C CA . ASN A 1 686 ? 27.222 34.860 -25.382 1.00 44.84 686 ASN A CA 1
ATOM 5244 C C . ASN A 1 686 ? 26.299 35.573 -26.384 1.00 44.84 686 ASN A C 1
ATOM 5246 O O . ASN A 1 686 ? 26.647 36.628 -26.910 1.00 44.84 686 ASN A O 1
ATOM 5250 N N . SER A 1 687 ? 25.075 35.082 -26.579 1.00 37.34 687 SER A N 1
ATOM 5251 C CA . SER A 1 687 ? 23.955 36.004 -26.806 1.00 37.34 687 SER A CA 1
ATOM 5252 C C . SER A 1 687 ? 22.632 35.375 -26.388 1.00 37.34 687 SER A C 1
ATOM 5254 O O . SER A 1 687 ? 22.135 34.439 -27.001 1.00 37.34 687 SER A O 1
ATOM 5256 N N . ALA A 1 688 ? 22.075 35.931 -25.314 1.00 48.12 688 ALA A N 1
ATOM 5257 C CA . ALA A 1 688 ? 20.689 35.779 -24.925 1.00 48.12 688 ALA A CA 1
ATOM 5258 C C . ALA A 1 688 ? 19.850 36.785 -25.722 1.00 48.12 688 ALA A C 1
ATOM 5260 O O . ALA A 1 688 ? 20.038 37.995 -25.586 1.00 48.12 688 ALA A O 1
ATOM 5261 N N . ALA A 1 689 ? 18.894 36.302 -26.509 1.00 36.25 689 ALA A N 1
ATOM 5262 C CA . ALA A 1 689 ? 17.800 37.123 -27.009 1.00 36.25 689 ALA A CA 1
ATOM 5263 C C . ALA A 1 689 ? 16.537 36.261 -27.099 1.00 36.25 689 ALA A C 1
ATOM 5265 O O . ALA A 1 689 ? 16.428 35.411 -27.975 1.00 36.25 689 ALA A O 1
ATOM 5266 N N . GLY A 1 690 ? 15.592 36.483 -26.176 1.00 36.28 690 GLY A N 1
ATOM 5267 C CA . GLY A 1 690 ? 14.256 35.887 -26.275 1.00 36.28 690 GLY A CA 1
ATOM 5268 C C . GLY A 1 690 ? 13.464 35.645 -24.987 1.00 36.28 690 GLY A C 1
ATOM 5269 O O . GLY A 1 690 ? 12.350 35.150 -25.093 1.00 36.28 690 GLY A O 1
ATOM 5270 N N . ILE A 1 691 ? 13.964 35.974 -23.785 1.00 38.69 691 ILE A N 1
ATOM 5271 C CA . ILE A 1 691 ? 13.281 35.603 -22.528 1.00 38.69 691 ILE A CA 1
ATOM 5272 C C . ILE A 1 691 ? 12.850 36.837 -21.721 1.00 38.69 691 ILE A C 1
ATOM 5274 O O . ILE A 1 691 ? 13.603 37.795 -21.547 1.00 38.69 691 ILE A O 1
ATOM 5278 N N . GLN A 1 692 ? 11.606 36.776 -21.235 1.00 38.62 692 GLN A N 1
ATOM 5279 C CA . GLN A 1 692 ? 10.963 37.633 -20.230 1.00 38.62 692 GLN A CA 1
ATOM 5280 C C . GLN A 1 692 ? 11.931 38.127 -19.126 1.00 38.62 692 GLN A C 1
ATOM 5282 O O . GLN A 1 692 ? 12.861 37.405 -18.763 1.00 38.62 692 GLN A O 1
ATOM 5287 N N . PRO A 1 693 ? 11.725 39.322 -18.527 1.00 41.88 693 PRO A N 1
ATOM 5288 C CA . PRO A 1 693 ? 12.683 39.899 -17.583 1.00 41.88 693 PRO A CA 1
ATOM 5289 C C . PRO A 1 693 ? 12.979 38.953 -16.405 1.00 41.88 693 PRO A C 1
ATOM 5291 O O . PRO A 1 693 ? 12.100 38.665 -15.591 1.00 41.88 693 PRO A O 1
ATOM 5294 N N . GLN A 1 694 ? 14.238 38.509 -16.273 1.00 49.50 694 GLN A N 1
ATOM 5295 C CA . GLN A 1 694 ? 14.713 37.609 -15.202 1.00 49.50 694 GLN A CA 1
ATOM 5296 C C . GLN A 1 694 ? 14.349 38.078 -13.776 1.00 49.50 694 GLN A C 1
ATOM 5298 O O . GLN A 1 694 ? 14.350 37.282 -12.837 1.00 49.50 694 GLN A O 1
ATOM 5303 N N . SER A 1 695 ? 14.047 39.363 -13.579 1.00 51.06 695 SER A N 1
ATOM 5304 C CA . SER A 1 695 ? 13.671 39.940 -12.285 1.00 51.06 695 SER A CA 1
ATOM 5305 C C . SER A 1 695 ? 12.296 39.492 -11.775 1.00 51.06 695 SER A C 1
ATOM 5307 O O . SER A 1 695 ? 12.103 39.423 -10.557 1.00 51.06 695 SER A O 1
ATOM 5309 N N . ASP A 1 696 ? 11.355 39.160 -12.661 1.00 51.75 696 ASP A N 1
ATOM 5310 C CA . ASP A 1 696 ? 10.022 38.692 -12.264 1.00 51.75 696 ASP A CA 1
ATOM 5311 C C . ASP A 1 696 ? 10.030 37.190 -11.961 1.00 51.75 696 ASP A C 1
ATOM 5313 O O . ASP A 1 696 ? 9.486 36.768 -10.937 1.00 51.75 696 ASP A O 1
ATOM 5317 N N . LEU A 1 697 ? 10.800 36.418 -12.733 1.00 52.19 697 LEU A N 1
ATOM 5318 C CA . LEU A 1 697 ? 11.067 35.000 -12.473 1.00 52.19 697 LEU A CA 1
ATOM 5319 C C . LEU A 1 697 ? 11.823 34.785 -11.152 1.00 52.19 697 LEU A C 1
ATOM 5321 O O . LEU A 1 697 ? 11.428 33.942 -10.351 1.00 52.19 697 LEU A O 1
ATOM 5325 N N . ARG A 1 698 ? 12.837 35.608 -10.836 1.00 56.41 698 ARG A N 1
ATOM 5326 C CA . ARG A 1 698 ? 13.533 35.546 -9.531 1.00 56.41 698 ARG A CA 1
ATOM 5327 C C . ARG A 1 698 ? 12.611 35.871 -8.348 1.00 56.41 698 ARG A C 1
ATOM 5329 O O . ARG A 1 698 ? 12.771 35.301 -7.268 1.00 56.41 698 ARG A O 1
ATOM 5336 N N . ARG A 1 699 ? 11.629 36.764 -8.532 1.00 63.50 699 ARG A N 1
ATOM 5337 C CA . ARG A 1 699 ? 10.630 37.103 -7.499 1.00 63.50 699 ARG A CA 1
ATOM 5338 C C . ARG A 1 699 ? 9.576 36.016 -7.310 1.00 63.50 699 ARG A C 1
ATOM 5340 O O . ARG A 1 699 ? 9.101 35.831 -6.190 1.00 63.50 699 ARG A O 1
ATOM 5347 N N . GLU A 1 700 ? 9.171 35.322 -8.368 1.00 60.88 700 GLU A N 1
ATOM 5348 C CA . GLU A 1 700 ? 8.299 34.147 -8.248 1.00 60.88 700 GLU A CA 1
ATOM 5349 C C . GLU A 1 700 ? 9.043 32.952 -7.639 1.00 60.88 700 GLU A C 1
ATOM 5351 O O . GLU A 1 700 ? 8.521 32.328 -6.715 1.00 60.88 700 GLU A O 1
ATOM 5356 N N . TYR A 1 701 ? 10.302 32.729 -8.025 1.00 61.47 701 TYR A N 1
ATOM 5357 C CA . TYR A 1 701 ? 11.184 31.717 -7.435 1.00 61.47 701 TYR A CA 1
ATOM 5358 C C . TYR A 1 701 ? 11.334 31.892 -5.916 1.00 61.47 701 TYR A C 1
ATOM 5360 O O . TYR A 1 701 ? 11.092 30.960 -5.150 1.00 61.47 701 TYR A O 1
ATOM 5368 N N . ALA A 1 702 ? 11.630 33.109 -5.446 1.00 67.88 702 ALA A N 1
ATOM 5369 C CA . ALA A 1 702 ? 11.740 33.391 -4.013 1.00 67.88 702 ALA A CA 1
ATOM 5370 C C . ALA A 1 702 ? 10.423 33.135 -3.244 1.00 67.88 702 ALA A C 1
ATOM 5372 O O . ALA A 1 702 ? 10.449 32.740 -2.073 1.00 67.88 702 ALA A O 1
ATOM 5373 N N . ARG A 1 703 ? 9.268 33.316 -3.905 1.00 73.94 703 ARG A N 1
ATOM 5374 C CA . ARG A 1 703 ? 7.941 33.048 -3.328 1.00 73.94 703 ARG A CA 1
ATOM 5375 C C . ARG A 1 703 ? 7.633 31.553 -3.255 1.00 73.94 703 ARG A C 1
ATOM 5377 O O . ARG A 1 703 ? 7.184 31.103 -2.202 1.00 73.94 703 ARG A O 1
ATOM 5384 N N . CYS A 1 704 ? 7.923 30.781 -4.303 1.00 73.25 704 CYS A N 1
ATOM 5385 C CA . CYS A 1 704 ? 7.762 29.323 -4.261 1.00 73.25 704 CYS A CA 1
ATOM 5386 C C . CYS A 1 704 ? 8.739 28.672 -3.273 1.00 73.25 704 CYS A C 1
ATOM 5388 O O . CYS A 1 704 ? 8.313 27.836 -2.481 1.00 73.25 704 CYS A O 1
ATOM 5390 N N . ARG A 1 705 ? 9.998 29.132 -3.204 1.00 72.19 705 ARG A N 1
ATOM 5391 C CA . ARG A 1 705 ? 10.982 28.631 -2.228 1.00 72.19 705 ARG A CA 1
ATOM 5392 C C . ARG A 1 705 ? 10.515 28.811 -0.783 1.00 72.19 705 ARG A C 1
ATOM 5394 O O . ARG A 1 705 ? 10.640 27.904 0.030 1.00 72.19 705 ARG A O 1
ATOM 5401 N N . THR A 1 706 ? 9.949 29.974 -0.465 1.00 76.88 706 THR A N 1
ATOM 5402 C CA . THR A 1 706 ? 9.397 30.241 0.874 1.00 76.88 706 THR A CA 1
ATOM 5403 C C . THR A 1 706 ? 8.219 29.319 1.197 1.00 76.88 706 THR A C 1
ATOM 5405 O O . THR A 1 706 ? 8.114 28.849 2.323 1.00 76.88 706 THR A O 1
ATOM 5408 N N . ARG A 1 707 ? 7.359 29.017 0.215 1.00 76.94 707 ARG A N 1
ATOM 5409 C CA . ARG A 1 707 ? 6.204 28.125 0.403 1.00 76.94 707 ARG A CA 1
A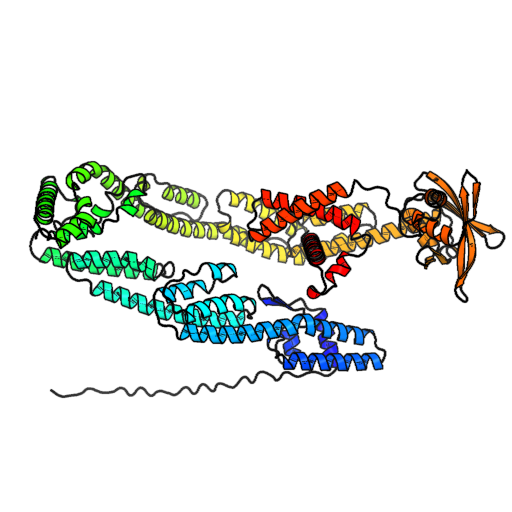TOM 5410 C C . ARG A 1 707 ? 6.595 26.662 0.587 1.00 76.94 707 ARG A C 1
ATOM 5412 O O . ARG A 1 707 ? 6.026 26.013 1.451 1.00 76.94 707 ARG A O 1
ATOM 5419 N N . VAL A 1 708 ? 7.574 26.165 -0.168 1.00 69.31 708 VAL A N 1
ATOM 5420 C CA . VAL A 1 708 ? 8.086 24.795 0.012 1.00 69.31 708 VAL A CA 1
ATOM 5421 C C . VAL A 1 708 ? 8.707 24.636 1.402 1.00 69.31 708 VAL A C 1
ATOM 5423 O O . VAL A 1 708 ? 8.388 23.680 2.098 1.00 69.31 708 VAL A O 1
ATOM 5426 N N . ARG A 1 709 ? 9.483 25.626 1.869 1.00 75.25 709 ARG A N 1
ATOM 5427 C CA . ARG A 1 709 ? 10.020 25.631 3.242 1.00 75.25 709 ARG A CA 1
ATOM 5428 C C . ARG A 1 709 ? 8.935 25.692 4.320 1.00 75.25 709 ARG A C 1
ATOM 5430 O O . ARG A 1 709 ? 9.106 25.095 5.373 1.00 75.25 709 ARG A O 1
ATOM 5437 N N . ASP A 1 710 ? 7.835 26.405 4.080 1.00 77.38 710 ASP A N 1
ATOM 5438 C CA . ASP A 1 710 ? 6.689 26.443 5.002 1.00 77.38 710 ASP A CA 1
ATOM 5439 C C . ASP A 1 710 ? 5.964 25.086 5.066 1.00 77.38 710 ASP A C 1
ATOM 5441 O O . ASP A 1 710 ? 5.605 24.618 6.144 1.00 77.38 710 ASP A O 1
ATOM 5445 N N . MET A 1 711 ? 5.815 24.409 3.924 1.00 77.50 711 MET A N 1
ATOM 5446 C CA . MET A 1 711 ? 5.253 23.055 3.847 1.00 77.50 711 MET A CA 1
ATOM 5447 C C . MET A 1 711 ? 6.156 22.016 4.535 1.00 77.50 711 MET A C 1
ATOM 5449 O O . MET A 1 711 ? 5.655 21.159 5.262 1.00 77.50 711 MET A O 1
ATOM 5453 N N . GLU A 1 712 ? 7.476 22.131 4.370 1.00 66.38 712 GLU A N 1
ATOM 5454 C CA . GLU A 1 712 ? 8.478 21.285 5.031 1.00 66.38 712 GLU A CA 1
ATOM 5455 C C . GLU A 1 712 ? 8.524 21.531 6.545 1.00 66.38 712 GLU A C 1
ATOM 5457 O O . GLU A 1 712 ? 8.491 20.587 7.327 1.00 66.38 712 GLU A O 1
ATOM 5462 N N . ALA A 1 713 ? 8.485 22.792 6.986 1.00 74.88 713 ALA A N 1
ATOM 5463 C CA . ALA A 1 713 ? 8.402 23.136 8.408 1.00 74.88 713 ALA A CA 1
ATOM 5464 C C . ALA A 1 713 ? 7.132 22.582 9.083 1.00 74.88 713 ALA A C 1
ATOM 5466 O O . ALA A 1 713 ? 7.089 22.424 10.305 1.00 74.88 713 ALA A O 1
ATOM 5467 N N . ARG A 1 714 ? 6.102 22.277 8.287 1.00 83.44 714 ARG A N 1
ATOM 5468 C CA . ARG A 1 714 ? 4.854 21.634 8.709 1.00 83.44 714 ARG A CA 1
ATOM 5469 C C . ARG A 1 714 ? 4.858 20.107 8.546 1.00 83.44 714 ARG A C 1
ATOM 5471 O O . ARG A 1 714 ? 3.845 19.492 8.868 1.00 83.44 714 ARG A O 1
ATOM 5478 N N . ASN A 1 715 ? 5.957 19.506 8.077 1.00 75.62 715 ASN A N 1
ATOM 5479 C CA . ASN A 1 715 ? 6.098 18.077 7.770 1.00 75.62 715 ASN A CA 1
ATOM 5480 C C . ASN A 1 715 ? 4.963 17.526 6.884 1.00 75.62 715 ASN A C 1
ATOM 5482 O O . ASN A 1 715 ? 4.455 16.432 7.125 1.00 75.62 715 ASN A O 1
ATOM 5486 N N . LEU A 1 716 ? 4.526 18.292 5.878 1.00 67.25 716 LEU A N 1
ATOM 5487 C CA . LEU A 1 716 ? 3.492 17.829 4.952 1.00 67.25 716 LEU A CA 1
ATOM 5488 C C . LEU A 1 716 ? 4.085 16.869 3.917 1.00 67.25 716 LEU A C 1
ATOM 5490 O O . LEU A 1 716 ? 4.993 17.232 3.171 1.00 67.25 716 LEU A O 1
ATOM 5494 N N . THR A 1 717 ? 3.519 15.671 3.837 1.00 70.81 717 THR A N 1
ATOM 5495 C CA . THR A 1 717 ? 3.750 14.698 2.762 1.00 70.81 717 THR A CA 1
ATOM 5496 C C . THR A 1 717 ? 2.676 14.830 1.677 1.00 70.81 717 THR A C 1
ATOM 5498 O O . THR A 1 717 ? 1.583 15.339 1.955 1.00 70.81 717 THR A O 1
ATOM 5501 N N . PRO A 1 718 ? 2.910 14.336 0.447 1.00 62.53 718 PRO A N 1
ATOM 5502 C CA . PRO A 1 718 ? 1.884 14.305 -0.591 1.00 62.53 718 PRO A CA 1
ATOM 5503 C C . PRO A 1 718 ? 0.573 13.642 -0.149 1.00 62.53 718 PRO A C 1
ATOM 5505 O O . PRO A 1 718 ? -0.477 14.028 -0.650 1.00 62.53 718 PRO A O 1
ATOM 5508 N N . GLU A 1 719 ? 0.568 12.700 0.799 1.00 58.88 719 GLU A N 1
ATOM 5509 C CA . GLU A 1 719 ? -0.673 12.107 1.323 1.00 58.88 719 GLU A CA 1
ATOM 5510 C C . GLU A 1 719 ? -1.419 13.022 2.306 1.00 58.88 719 GLU A C 1
ATOM 5512 O O . GLU A 1 719 ? -2.644 12.955 2.393 1.00 58.88 719 GLU A O 1
ATOM 5517 N N . THR A 1 720 ? -0.706 13.897 3.019 1.00 62.28 720 THR A N 1
ATOM 5518 C CA . THR A 1 720 ? -1.249 14.738 4.104 1.00 62.28 720 THR A CA 1
ATOM 5519 C C . THR A 1 720 ? -1.548 16.179 3.685 1.00 62.28 720 THR A C 1
ATOM 5521 O O . THR A 1 720 ? -2.212 16.911 4.421 1.00 62.28 720 THR A O 1
ATOM 5524 N N . MET A 1 721 ? -1.115 16.590 2.491 1.00 74.31 721 MET A N 1
ATOM 5525 C CA . MET A 1 721 ? -1.482 17.871 1.886 1.00 74.31 721 MET A CA 1
ATOM 5526 C C . MET A 1 721 ? -2.968 17.912 1.512 1.00 74.31 721 MET A C 1
ATOM 5528 O O . MET A 1 721 ? -3.511 16.973 0.924 1.00 74.31 721 MET A O 1
ATOM 5532 N N . SER A 1 722 ? -3.623 19.044 1.765 1.00 85.56 722 SER A N 1
ATOM 5533 C CA . SER A 1 722 ? -4.938 19.324 1.180 1.00 85.56 722 SER A CA 1
ATOM 5534 C C . SER A 1 722 ? -4.852 19.421 -0.350 1.00 85.56 722 SER A C 1
ATOM 5536 O O . SER A 1 722 ? -3.788 19.680 -0.917 1.00 85.56 722 SER A O 1
ATOM 5538 N N . ALA A 1 723 ? -5.977 19.245 -1.048 1.00 62.22 723 ALA A N 1
ATOM 5539 C CA . ALA A 1 723 ? -6.020 19.361 -2.509 1.00 62.22 723 ALA A CA 1
ATOM 5540 C C . ALA A 1 723 ? -5.498 20.726 -3.013 1.00 62.22 723 ALA A C 1
ATOM 5542 O O . ALA A 1 723 ? -4.797 20.785 -4.021 1.00 62.22 723 ALA A O 1
ATOM 5543 N N . GLU A 1 724 ? -5.762 21.807 -2.272 1.00 72.50 724 GLU A N 1
ATOM 5544 C CA . GLU A 1 724 ? -5.274 23.158 -2.578 1.00 72.50 724 GLU A CA 1
ATOM 5545 C C . GLU A 1 724 ? -3.749 23.281 -2.409 1.00 72.50 724 GLU A C 1
ATOM 5547 O O . GLU A 1 724 ? -3.071 23.915 -3.221 1.00 72.50 724 GLU A O 1
ATOM 5552 N N . GLU A 1 725 ? -3.180 22.627 -1.395 1.00 78.56 725 GLU A N 1
ATOM 5553 C CA . GLU A 1 725 ? -1.734 22.598 -1.157 1.00 78.56 725 GLU A CA 1
ATOM 5554 C C . GLU A 1 725 ? -1.003 21.760 -2.203 1.00 78.56 725 GLU A C 1
ATOM 5556 O O . GLU A 1 725 ? 0.039 22.195 -2.692 1.00 78.56 725 GLU A O 1
ATOM 5561 N N . LYS A 1 726 ? -1.577 20.623 -2.619 1.00 73.94 726 LYS A N 1
ATOM 5562 C CA . LYS A 1 726 ? -1.054 19.821 -3.736 1.00 73.94 726 LYS A CA 1
ATOM 5563 C C . LYS A 1 726 ? -1.075 20.617 -5.034 1.00 73.94 726 LYS A C 1
ATOM 5565 O O . LYS A 1 726 ? -0.067 20.685 -5.726 1.00 73.94 726 LYS A O 1
ATOM 5570 N N . GLN A 1 727 ? -2.187 21.282 -5.340 1.00 71.12 727 GLN A N 1
ATOM 5571 C CA . GLN A 1 727 ? -2.311 22.093 -6.550 1.00 71.12 727 GLN A CA 1
ATOM 5572 C C . GLN A 1 727 ? -1.367 23.305 -6.533 1.00 71.12 727 GLN A C 1
ATOM 5574 O O . GLN A 1 727 ? -0.789 23.663 -7.559 1.00 71.12 727 GLN A O 1
ATOM 5579 N N . THR A 1 728 ? -1.147 23.901 -5.359 1.00 76.31 728 THR A N 1
ATOM 5580 C CA . THR A 1 728 ? -0.166 24.976 -5.167 1.00 76.31 728 THR A CA 1
ATOM 5581 C C . THR A 1 728 ? 1.268 24.472 -5.334 1.00 76.31 728 THR A C 1
ATOM 5583 O O . THR A 1 728 ? 2.071 25.152 -5.975 1.00 76.31 728 THR A O 1
ATOM 5586 N N . LEU A 1 729 ? 1.591 23.289 -4.801 1.00 75.75 729 LEU A N 1
ATOM 5587 C CA . LEU A 1 729 ? 2.900 22.653 -4.952 1.00 75.75 729 LEU A CA 1
ATOM 5588 C C . LEU A 1 729 ? 3.165 22.297 -6.417 1.00 75.75 729 LEU A C 1
ATOM 5590 O O . LEU A 1 729 ? 4.187 22.710 -6.952 1.00 75.75 729 LEU A O 1
ATOM 5594 N N . VAL A 1 730 ? 2.217 21.642 -7.091 1.00 70.19 730 VAL A N 1
ATOM 5595 C CA . VAL A 1 730 ? 2.298 21.311 -8.523 1.00 70.19 730 VAL A CA 1
ATOM 5596 C C . VAL A 1 730 ? 2.436 22.580 -9.363 1.00 70.19 730 VAL A C 1
ATOM 5598 O O . VAL A 1 730 ? 3.323 22.660 -10.204 1.00 70.19 730 VAL A O 1
ATOM 5601 N N . SER A 1 731 ? 1.655 23.634 -9.100 1.00 73.81 731 SER A N 1
ATOM 5602 C CA . SER A 1 731 ? 1.795 24.898 -9.836 1.00 73.81 731 SER A CA 1
ATOM 5603 C C . SER A 1 731 ? 3.140 25.592 -9.584 1.00 73.81 731 SER A C 1
ATOM 5605 O O . SER A 1 731 ? 3.639 26.267 -10.489 1.00 73.81 731 SER A O 1
ATOM 5607 N N . CYS A 1 732 ? 3.718 25.462 -8.385 1.00 76.31 732 CYS A N 1
ATOM 5608 C CA . CYS A 1 732 ? 5.067 25.945 -8.098 1.00 76.31 732 CYS A CA 1
ATOM 5609 C C . CYS A 1 732 ? 6.117 25.098 -8.826 1.00 76.31 732 CYS A C 1
ATOM 5611 O O . CYS A 1 732 ? 6.990 25.670 -9.470 1.00 76.31 732 CYS A O 1
ATOM 5613 N N . LEU A 1 733 ? 6.008 23.768 -8.780 1.00 63.19 733 LEU A N 1
ATOM 5614 C CA . LEU A 1 733 ? 6.951 22.820 -9.375 1.00 63.19 733 LEU A CA 1
ATOM 5615 C C . LEU A 1 733 ? 6.917 22.813 -10.906 1.00 63.19 733 LEU A C 1
ATOM 5617 O O . LEU A 1 733 ? 7.971 22.723 -11.516 1.00 63.19 733 LEU A O 1
ATOM 5621 N N . VAL A 1 734 ? 5.759 22.992 -11.544 1.00 64.38 734 VAL A N 1
ATOM 5622 C CA . VAL A 1 734 ? 5.642 23.094 -13.011 1.00 64.38 734 VAL A CA 1
ATOM 5623 C C . VAL A 1 734 ? 6.303 24.374 -13.524 1.00 64.38 734 VAL A C 1
ATOM 5625 O O . VAL A 1 734 ? 7.083 24.328 -14.471 1.00 64.38 734 VAL A O 1
ATOM 5628 N N . ARG A 1 735 ? 6.078 25.524 -12.872 1.00 64.00 735 ARG A N 1
ATOM 5629 C CA . ARG A 1 735 ? 6.755 26.786 -13.243 1.00 64.00 735 ARG A CA 1
ATOM 5630 C C . ARG A 1 735 ? 8.250 26.759 -12.924 1.00 64.00 735 ARG A C 1
ATOM 5632 O O . ARG A 1 735 ? 9.062 27.323 -13.658 1.00 64.00 735 ARG A O 1
ATOM 5639 N N . PHE A 1 736 ? 8.615 26.093 -11.834 1.00 62.91 736 PHE A N 1
ATOM 5640 C CA . PHE A 1 736 ? 9.993 25.852 -11.429 1.00 62.91 736 PHE A CA 1
ATOM 5641 C C . PHE A 1 736 ? 10.722 24.930 -12.417 1.00 62.91 736 PHE A C 1
ATOM 5643 O O . PHE A 1 736 ? 11.814 25.268 -12.865 1.00 62.91 736 PHE A O 1
ATOM 5650 N N . GLY A 1 737 ? 10.072 23.840 -12.829 1.00 57.25 737 GLY A N 1
ATOM 5651 C CA . GLY A 1 737 ? 10.522 22.897 -13.846 1.00 57.25 737 GLY A CA 1
ATOM 5652 C C . GLY A 1 737 ? 10.650 23.554 -15.213 1.00 57.25 737 GLY A C 1
ATOM 5653 O O . GLY A 1 737 ? 11.665 23.373 -15.857 1.00 57.25 737 GLY A O 1
ATOM 5654 N N . GLN A 1 738 ? 9.720 24.424 -15.616 1.00 54.84 738 GLN A N 1
ATOM 5655 C CA . GLN A 1 738 ? 9.873 25.234 -16.832 1.00 54.84 738 GLN A CA 1
ATOM 5656 C C . GLN A 1 738 ? 11.079 26.183 -16.742 1.00 54.84 738 GLN A C 1
ATOM 5658 O O . GLN A 1 738 ? 11.828 26.319 -17.702 1.00 54.84 738 GLN A O 1
ATOM 5663 N N . THR A 1 739 ? 11.330 26.798 -15.583 1.00 54.41 739 THR A N 1
ATOM 5664 C CA . THR A 1 739 ? 12.476 27.708 -15.409 1.00 54.41 739 THR A CA 1
ATOM 5665 C C . THR A 1 739 ? 13.810 26.951 -15.431 1.00 54.41 739 THR A C 1
ATOM 5667 O O . THR A 1 739 ? 14.713 27.368 -16.145 1.00 54.41 739 THR A O 1
ATOM 5670 N N . LEU A 1 740 ? 13.928 25.826 -14.715 1.00 50.06 740 LEU A N 1
ATOM 5671 C CA . LEU A 1 740 ? 15.133 24.984 -14.683 1.00 50.06 740 LEU A CA 1
ATOM 5672 C C . LEU A 1 740 ? 15.341 24.161 -15.955 1.00 50.06 740 LEU A C 1
ATOM 5674 O O . LEU A 1 740 ? 16.481 23.984 -16.363 1.00 50.06 740 LEU A O 1
ATOM 5678 N N . ALA A 1 741 ? 14.282 23.688 -16.610 1.00 48.00 741 ALA A N 1
ATOM 5679 C CA . ALA A 1 741 ? 14.396 22.991 -17.887 1.00 48.00 741 ALA A CA 1
ATOM 5680 C C . ALA A 1 741 ? 14.965 23.918 -18.965 1.00 48.00 741 ALA A C 1
ATOM 5682 O O . ALA A 1 741 ? 15.745 23.470 -19.793 1.00 48.00 741 ALA A O 1
ATOM 5683 N N . THR A 1 742 ? 14.652 25.217 -18.910 1.00 47.97 742 THR A N 1
ATOM 5684 C CA . THR A 1 742 ? 15.186 26.181 -19.883 1.00 47.97 742 THR A CA 1
ATOM 5685 C C . THR A 1 742 ? 16.612 26.646 -19.546 1.00 47.97 742 THR A C 1
ATOM 5687 O O . THR A 1 742 ? 17.370 26.927 -20.456 1.00 47.97 742 THR A O 1
ATOM 5690 N N . THR A 1 743 ? 17.025 26.719 -18.269 1.00 47.44 743 THR A N 1
ATOM 5691 C CA . THR A 1 743 ? 18.379 27.206 -17.896 1.00 47.44 743 THR A CA 1
ATOM 5692 C C . THR A 1 743 ? 19.383 26.144 -17.443 1.00 47.44 743 THR A C 1
ATOM 5694 O O . THR A 1 743 ? 20.568 26.448 -17.373 1.00 47.44 743 THR A O 1
ATOM 5697 N N . ALA A 1 744 ? 18.966 24.930 -17.079 1.00 45.47 744 ALA A N 1
ATOM 5698 C CA . ALA A 1 744 ? 19.855 23.896 -16.532 1.00 45.47 744 ALA A CA 1
ATOM 5699 C C . ALA A 1 744 ? 20.013 22.663 -17.434 1.00 45.47 744 ALA A C 1
ATOM 5701 O O . ALA A 1 744 ? 21.024 21.973 -17.287 1.00 45.47 744 ALA A O 1
ATOM 5702 N N . ILE A 1 745 ? 19.080 22.407 -18.365 1.00 47.09 745 ILE A N 1
ATOM 5703 C CA . ILE A 1 745 ? 19.246 21.386 -19.421 1.00 47.09 745 ILE A CA 1
ATOM 5704 C C . ILE A 1 745 ? 20.202 21.897 -20.505 1.00 47.09 745 ILE A C 1
ATOM 5706 O O . ILE A 1 745 ? 21.049 21.136 -20.958 1.00 47.09 745 ILE A O 1
ATOM 5710 N N . GLU A 1 746 ? 20.146 23.188 -20.851 1.00 42.78 746 GLU A N 1
ATOM 5711 C CA . GLU A 1 746 ? 21.077 23.794 -21.820 1.00 42.78 746 GLU A CA 1
ATOM 5712 C C . GLU A 1 746 ? 22.540 23.819 -21.314 1.00 42.78 746 GLU A C 1
ATOM 5714 O O . GLU A 1 746 ? 23.461 23.780 -22.125 1.00 42.78 746 GLU A O 1
ATOM 5719 N N . ASP A 1 747 ? 22.761 23.774 -19.990 1.00 46.88 747 ASP A N 1
ATOM 5720 C CA . ASP A 1 747 ? 24.085 23.925 -19.354 1.00 46.88 747 ASP A CA 1
ATOM 5721 C C . ASP A 1 747 ? 24.600 22.673 -18.594 1.00 46.88 747 ASP A C 1
ATOM 5723 O O . ASP A 1 747 ? 25.661 22.724 -17.966 1.00 46.88 747 ASP A O 1
ATOM 5727 N N . GLY A 1 748 ? 23.867 21.549 -18.568 1.00 58.81 748 GLY A N 1
ATOM 5728 C CA . GLY A 1 748 ? 24.285 20.319 -17.855 1.00 58.81 748 GLY A CA 1
ATOM 5729 C C . GLY A 1 748 ? 24.421 20.460 -16.324 1.00 58.81 748 GLY A C 1
ATOM 5730 O O . GLY A 1 748 ? 25.091 19.669 -15.651 1.00 58.81 748 GLY A O 1
ATOM 5731 N N . ARG A 1 749 ? 23.804 21.491 -15.734 1.00 69.62 749 ARG A N 1
ATOM 5732 C CA . ARG A 1 749 ? 24.046 21.905 -14.341 1.00 69.62 749 ARG A CA 1
ATOM 5733 C C . ARG A 1 749 ? 23.371 21.003 -13.301 1.00 69.62 749 ARG A C 1
ATOM 5735 O O . ARG A 1 749 ? 23.927 20.838 -12.216 1.00 69.62 749 ARG A O 1
ATOM 5742 N N . CYS A 1 750 ? 22.218 20.395 -13.604 1.00 71.81 750 CYS A N 1
ATOM 5743 C CA . CYS A 1 750 ? 21.576 19.455 -12.670 1.00 71.81 750 CYS A CA 1
ATOM 5744 C C . CYS A 1 750 ? 22.419 18.186 -12.473 1.00 71.81 750 CYS A C 1
ATOM 5746 O O . CYS A 1 750 ? 22.580 17.739 -11.343 1.00 71.81 750 CYS A O 1
ATOM 5748 N N . GLU A 1 751 ? 23.027 17.644 -13.530 1.00 75.62 751 GLU A N 1
ATOM 5749 C CA . GLU A 1 751 ? 23.903 16.470 -13.420 1.00 75.62 751 GLU A CA 1
ATOM 5750 C C . GLU A 1 751 ? 25.162 16.779 -12.604 1.00 75.62 751 GLU A C 1
ATOM 5752 O O . GLU A 1 751 ? 25.557 15.980 -11.756 1.00 75.62 751 GLU A O 1
ATOM 5757 N N . GLN A 1 752 ? 25.751 17.969 -12.776 1.00 79.44 752 GLN A N 1
ATOM 5758 C CA . GLN A 1 752 ? 26.874 18.411 -11.943 1.00 79.44 752 GLN A CA 1
ATOM 5759 C C . GLN A 1 752 ? 26.488 18.567 -10.470 1.00 79.44 752 GLN A C 1
ATOM 5761 O O . GLN A 1 752 ? 27.214 18.090 -9.600 1.00 79.44 752 GLN A O 1
ATOM 5766 N N . LEU A 1 753 ? 25.357 19.216 -10.176 1.00 77.94 753 LEU A N 1
ATOM 5767 C CA . LEU A 1 753 ? 24.907 19.436 -8.800 1.00 77.94 753 LEU A CA 1
ATOM 5768 C C . LEU A 1 753 ? 24.571 18.121 -8.087 1.00 77.94 753 LEU A C 1
ATOM 5770 O O . LEU A 1 753 ? 24.936 17.957 -6.926 1.00 77.94 753 LEU A O 1
ATOM 5774 N N . LEU A 1 754 ? 23.939 17.176 -8.787 1.00 82.38 754 LEU A N 1
ATOM 5775 C CA . LEU A 1 754 ? 23.611 15.852 -8.250 1.00 82.38 754 LEU A CA 1
ATOM 5776 C C . LEU A 1 754 ? 24.842 14.940 -8.116 1.00 82.38 754 LEU A C 1
ATOM 5778 O O . LEU A 1 754 ? 24.856 14.043 -7.273 1.00 82.38 754 LEU A O 1
ATOM 5782 N N . ALA A 1 755 ? 25.893 15.169 -8.909 1.00 81.25 755 ALA A N 1
ATOM 5783 C CA . ALA A 1 755 ? 27.155 14.436 -8.812 1.00 81.25 755 ALA A CA 1
ATOM 5784 C C . ALA A 1 755 ? 28.091 14.955 -7.701 1.00 81.25 755 ALA A C 1
ATOM 5786 O O . ALA A 1 755 ? 29.053 14.270 -7.336 1.00 81.25 755 ALA A O 1
ATOM 5787 N N . MET A 1 756 ? 27.846 16.153 -7.162 1.00 85.00 756 MET A N 1
ATOM 5788 C CA . MET A 1 756 ? 28.665 16.746 -6.105 1.00 85.00 756 MET A CA 1
ATOM 5789 C C . MET A 1 756 ? 28.270 16.216 -4.712 1.00 85.00 756 MET A C 1
ATOM 5791 O O . MET A 1 756 ? 27.088 16.176 -4.376 1.00 85.00 756 MET A O 1
ATOM 5795 N N . PRO A 1 757 ? 29.237 15.857 -3.844 1.00 79.62 757 PRO A N 1
ATOM 5796 C CA . PRO A 1 757 ? 28.955 15.538 -2.446 1.00 79.62 757 PRO A CA 1
ATOM 5797 C C . PRO A 1 757 ? 28.290 16.723 -1.736 1.00 79.62 757 PRO A C 1
ATOM 5799 O O . PRO A 1 757 ? 28.753 17.854 -1.863 1.00 79.62 757 PRO A O 1
ATOM 5802 N N . GLU A 1 758 ? 27.270 16.473 -0.913 1.00 77.50 758 GLU A N 1
ATOM 5803 C CA . GLU A 1 758 ? 26.489 17.528 -0.241 1.00 77.50 758 GLU A CA 1
ATOM 5804 C C . GLU A 1 758 ? 27.348 18.495 0.599 1.00 77.50 758 GLU A C 1
ATOM 5806 O O . GLU A 1 758 ? 27.078 19.696 0.688 1.00 77.50 758 GLU A O 1
ATOM 5811 N N . SER A 1 759 ? 28.450 17.991 1.160 1.00 81.31 759 SER A N 1
ATOM 5812 C CA . SER A 1 759 ? 29.435 18.780 1.910 1.00 81.31 759 SER A CA 1
ATOM 5813 C C . SER A 1 759 ? 30.183 19.816 1.062 1.00 81.31 759 SER A C 1
ATOM 5815 O O . SER A 1 759 ? 30.756 20.751 1.620 1.00 81.31 759 SER A O 1
ATOM 5817 N N . GLN A 1 760 ? 30.172 19.667 -0.263 1.00 82.00 760 GLN A N 1
ATOM 5818 C CA . GLN A 1 760 ? 30.778 20.581 -1.233 1.00 82.00 760 GLN A CA 1
ATOM 5819 C C . GLN A 1 760 ? 29.766 21.552 -1.848 1.00 82.00 760 GLN A C 1
ATOM 5821 O O . GLN A 1 760 ? 30.169 22.505 -2.512 1.00 82.00 760 GLN A O 1
ATOM 5826 N N . LEU A 1 761 ? 28.471 21.337 -1.617 1.00 79.38 761 LEU A N 1
ATOM 5827 C CA . LEU A 1 761 ? 27.423 22.234 -2.079 1.00 79.38 761 LEU A CA 1
ATOM 5828 C C . LEU A 1 761 ? 27.300 23.421 -1.117 1.00 79.38 761 LEU A C 1
ATOM 5830 O O . LEU A 1 761 ? 27.183 23.250 0.108 1.00 79.38 761 LEU A O 1
ATOM 5834 N N . SER A 1 762 ? 27.289 24.633 -1.674 1.00 85.31 762 SER A N 1
ATOM 5835 C CA . SER A 1 762 ? 26.831 25.816 -0.947 1.00 85.31 762 SER A CA 1
ATOM 5836 C C . SER A 1 762 ? 25.353 25.652 -0.547 1.00 85.31 762 SER A C 1
ATOM 5838 O O . SER A 1 762 ? 24.640 24.855 -1.158 1.00 85.31 762 SER A O 1
ATOM 5840 N N . PRO A 1 763 ? 24.842 26.404 0.444 1.00 77.56 763 PRO A N 1
ATOM 5841 C CA . PRO A 1 763 ? 23.427 26.335 0.816 1.00 77.56 763 PRO A CA 1
ATOM 5842 C C . PRO A 1 763 ? 22.467 26.558 -0.364 1.00 77.56 763 PRO A C 1
ATOM 5844 O O . PRO A 1 763 ? 21.456 25.877 -0.461 1.00 77.56 763 PRO A O 1
ATOM 5847 N N . GLU A 1 764 ? 22.805 27.455 -1.295 1.00 69.81 764 GLU A N 1
ATOM 5848 C CA . GLU A 1 764 ? 22.011 27.674 -2.514 1.00 69.81 764 GLU A CA 1
ATOM 5849 C C . GLU A 1 764 ? 22.119 26.499 -3.495 1.00 69.81 764 GLU A C 1
ATOM 5851 O O . GLU A 1 764 ? 21.124 26.107 -4.091 1.00 69.81 764 GLU A O 1
ATOM 5856 N N . GLN A 1 765 ? 23.296 25.881 -3.620 1.00 81.81 765 GLN A N 1
ATOM 5857 C CA . GLN A 1 765 ? 23.483 24.709 -4.478 1.00 81.81 765 GLN A CA 1
ATOM 5858 C C . GLN A 1 765 ? 22.806 23.445 -3.926 1.00 81.81 765 GLN A C 1
ATOM 5860 O O . GLN A 1 765 ? 22.428 22.582 -4.711 1.00 81.81 765 GLN A O 1
ATOM 5865 N N . ARG A 1 766 ? 22.632 23.326 -2.602 1.00 77.75 766 ARG A N 1
ATOM 5866 C CA . ARG A 1 766 ? 21.841 22.241 -1.989 1.00 77.75 766 ARG A CA 1
ATOM 5867 C C . ARG A 1 766 ? 20.362 22.389 -2.294 1.00 77.75 766 ARG A C 1
ATOM 5869 O O . ARG A 1 766 ? 19.733 21.404 -2.661 1.00 77.75 766 ARG A O 1
ATOM 5876 N N . ASP A 1 767 ? 19.844 23.612 -2.191 1.00 70.31 767 ASP A N 1
ATOM 5877 C CA . ASP A 1 767 ? 18.463 23.919 -2.565 1.00 70.31 767 ASP A CA 1
ATOM 5878 C C . ASP A 1 767 ? 18.226 23.587 -4.055 1.00 70.31 767 ASP A C 1
ATOM 5880 O O . ASP A 1 767 ? 17.240 22.934 -4.390 1.00 70.31 767 ASP A O 1
ATOM 5884 N N . ASP A 1 768 ? 19.159 23.960 -4.940 1.00 76.62 768 ASP A N 1
ATOM 5885 C CA . ASP A 1 768 ? 19.083 23.641 -6.373 1.00 76.62 768 ASP A CA 1
ATOM 5886 C C . ASP A 1 768 ? 19.197 22.121 -6.645 1.00 76.62 768 ASP A C 1
ATOM 5888 O O . ASP A 1 768 ? 18.438 21.583 -7.451 1.00 76.62 768 ASP A O 1
ATOM 5892 N N . ALA A 1 769 ? 20.097 21.404 -5.959 1.00 75.62 769 ALA A N 1
ATOM 5893 C CA . ALA A 1 769 ? 20.273 19.953 -6.106 1.00 75.62 769 ALA A CA 1
ATOM 5894 C C . ALA A 1 769 ? 19.052 19.156 -5.613 1.00 75.62 769 ALA A C 1
ATOM 5896 O O . ALA A 1 769 ? 18.617 18.205 -6.268 1.00 75.62 769 ALA A O 1
ATOM 5897 N N . LEU A 1 770 ? 18.458 19.567 -4.488 1.00 72.25 770 LEU A N 1
ATOM 5898 C CA . LEU A 1 770 ? 17.217 18.990 -3.973 1.00 72.25 770 LEU A CA 1
ATOM 5899 C C . LEU A 1 770 ? 16.092 19.148 -4.993 1.00 72.25 770 LEU A C 1
ATOM 5901 O O . LEU A 1 770 ? 15.343 18.213 -5.266 1.00 72.25 770 LEU A O 1
ATOM 5905 N N . ALA A 1 771 ? 16.009 20.317 -5.612 1.00 64.94 771 ALA A N 1
ATOM 5906 C CA . ALA A 1 771 ? 14.961 20.589 -6.564 1.00 64.94 771 ALA A CA 1
ATOM 5907 C C . ALA A 1 771 ? 15.168 19.863 -7.912 1.00 64.94 771 ALA A C 1
ATOM 5909 O O . ALA A 1 771 ? 14.192 19.381 -8.487 1.00 64.94 771 ALA A O 1
ATOM 5910 N N . CYS A 1 772 ? 16.419 19.682 -8.367 1.00 75.88 772 CYS A N 1
ATOM 5911 C CA . CYS A 1 772 ? 16.744 18.759 -9.466 1.00 75.88 772 CYS A CA 1
ATOM 5912 C C . CYS A 1 772 ? 16.347 17.308 -9.115 1.00 75.88 772 CYS A C 1
ATOM 5914 O O . CYS A 1 772 ? 15.823 16.598 -9.970 1.00 75.88 772 CYS A O 1
ATOM 5916 N N . THR A 1 773 ? 16.535 16.880 -7.858 1.00 74.88 773 THR A N 1
ATOM 5917 C CA . THR A 1 773 ? 16.148 15.536 -7.380 1.00 74.88 773 THR A CA 1
ATOM 5918 C C . THR A 1 773 ? 14.632 15.346 -7.414 1.00 74.88 773 THR A C 1
ATOM 5920 O O . THR A 1 773 ? 14.149 14.366 -7.975 1.00 74.88 773 THR A O 1
ATOM 5923 N N . MET A 1 774 ? 13.871 16.298 -6.867 1.00 59.19 774 MET A N 1
ATOM 5924 C CA . MET A 1 774 ? 12.405 16.249 -6.871 1.00 59.19 774 MET A CA 1
ATOM 5925 C C . MET A 1 774 ? 11.842 16.263 -8.296 1.00 59.19 774 MET A C 1
ATOM 5927 O O . MET A 1 774 ? 10.879 15.560 -8.583 1.00 59.19 774 MET A O 1
ATOM 5931 N N . PHE A 1 775 ? 12.460 17.023 -9.206 1.00 64.31 775 PHE A N 1
ATOM 5932 C CA . PHE A 1 775 ? 12.074 17.035 -10.615 1.00 64.31 775 PHE A CA 1
ATOM 5933 C C . PHE A 1 775 ? 12.337 15.685 -11.303 1.00 64.31 775 PHE A C 1
ATOM 5935 O O . PHE A 1 775 ? 11.452 15.179 -11.986 1.00 64.31 775 PHE A O 1
ATOM 5942 N N . GLN A 1 776 ? 13.502 15.061 -11.075 1.00 67.12 776 GLN A N 1
ATOM 5943 C CA . GLN A 1 776 ? 13.801 13.718 -11.597 1.00 67.12 776 GLN A CA 1
ATOM 5944 C C . GLN A 1 776 ? 12.866 12.641 -11.030 1.00 67.12 776 GLN A C 1
ATOM 5946 O O . GLN A 1 776 ? 12.439 11.759 -11.767 1.00 67.12 776 GLN A O 1
ATOM 5951 N N . GLN A 1 777 ? 12.515 12.721 -9.744 1.00 59.72 777 GLN A N 1
ATOM 5952 C CA . GLN A 1 777 ? 11.560 11.802 -9.116 1.00 59.72 777 GLN A CA 1
ATOM 5953 C C . GLN A 1 777 ? 10.153 11.949 -9.695 1.00 59.72 777 GLN A C 1
ATOM 5955 O O . GLN A 1 777 ? 9.468 10.953 -9.890 1.00 59.72 777 GLN A O 1
ATOM 5960 N N . MET A 1 778 ? 9.741 13.180 -9.996 1.00 52.06 778 MET A N 1
ATOM 5961 C CA . MET A 1 778 ? 8.431 13.460 -10.572 1.00 52.06 778 MET A CA 1
ATOM 5962 C C . MET A 1 778 ? 8.338 12.970 -12.025 1.00 52.06 778 MET A C 1
ATOM 5964 O O . MET A 1 778 ? 7.362 12.315 -12.370 1.00 52.06 778 MET A O 1
ATOM 5968 N N . LEU A 1 779 ? 9.389 13.179 -12.833 1.00 52.81 779 LEU A N 1
ATOM 5969 C CA . LEU A 1 779 ? 9.509 12.600 -14.182 1.00 52.81 779 LEU A CA 1
ATOM 5970 C C . LEU A 1 779 ? 9.542 11.066 -14.188 1.00 52.81 779 LEU A C 1
ATOM 5972 O O . LEU A 1 779 ? 9.208 10.464 -15.196 1.00 52.81 779 LEU A O 1
ATOM 5976 N N . ALA A 1 780 ? 9.983 10.440 -13.096 1.00 49.53 780 ALA A N 1
ATOM 5977 C CA . ALA A 1 780 ? 9.967 8.987 -12.941 1.00 49.53 780 ALA A CA 1
ATOM 5978 C C . ALA A 1 780 ? 8.632 8.451 -12.386 1.00 49.53 780 ALA A C 1
ATOM 5980 O O . ALA A 1 780 ? 8.466 7.237 -12.286 1.00 49.53 780 ALA A O 1
ATOM 5981 N N . SER A 1 781 ? 7.724 9.340 -11.962 1.00 38.78 781 SER A N 1
ATOM 5982 C CA . SER A 1 781 ? 6.415 9.001 -11.383 1.00 38.78 781 SER A CA 1
ATOM 5983 C C . SER A 1 781 ? 5.228 9.270 -12.316 1.00 38.78 781 SER A C 1
ATOM 5985 O O . SER A 1 781 ? 4.114 8.850 -11.999 1.00 38.78 781 SER A O 1
ATOM 5987 N N . GLU A 1 782 ? 5.468 9.972 -13.426 1.00 36.84 782 GLU A N 1
ATOM 5988 C CA . GLU A 1 782 ? 4.622 9.975 -14.630 1.00 36.84 782 GLU A CA 1
ATOM 5989 C C . GLU A 1 782 ? 5.080 8.857 -15.571 1.00 36.84 782 GLU A C 1
ATOM 5991 O O . GLU A 1 782 ? 4.195 8.253 -16.219 1.00 36.84 782 GLU A O 1
#

Foldseek 3Di:
DDDDDDDDPDDPPPPPPPPPPPPQPAFDADALVLVLVLLVQQQPACWADQFPVAIAGSSQDQVSRCVRGVGHLLPDALVSLVVNLVRLVVSLVVCVVVVNVPSNVSSVVVSVSSVPHRNVLNVLQVVLVVLLVQLLVLLLPWDQFLLSLVLLVCQVVQDPVCLPPSPPPDGDPSNNVSSSSNSVSVRSYGPVVVVVSNVVSVVSSVVSVVVVLVVLLVQLQPQDLDLNSLLSLVVSLVVCCVSQPPNDDPVSNVVSVVSSVVSLVVSLVSLVVVDFDPQDDLLSLLVLLQSPPCVVQPPDPPGNLAPSQQPQSPDDRGSGRPLPDDLVNLVVQQVSLVVSVVVLVVDDVVSVVSCVNGVVSSHPSSVVVVVCNVLNVLVVLLVVLLVVLLVVLVVQDLELVSLVVLVCSLPPVSVVSPDPVSSVVSVVSSVVSLLSSLCVHCVVVLVCLQVFALAPVSLLVLVVSLVVVVVVCVVRPDPVSCVVVVVSSVVSNLRSLVSHLVVLLVVLVPQDLDPVSLVVLVVSLVSSQVVHDDPSCVSSVVSSVVSSVVSVVVHLVVQLVVQCVQQVPDPVQQQFWEQELVGTDGPSVLSSLLVVLVKRWHYWDDDPDQKIWTWIQANVRWTKIFIWGWDCRDVVDIHTAGQWMATPVGIGGDDRNLRNQLSVCSSNRHHSVVSVVVPDPVVVPDDDDDDDPVVVVVVLLVVLLVLVVVCVVVVDDPVRDDPVSVVSNCVSLVSVCVVCVVPCVVPVNQVVLCPDDPVPADPVSNVVNVSSVVVVVVVVVD

Radius of gyration: 42.1 Å; chains: 1; bounding box: 91×83×126 Å

Secondary structure (DSSP, 8-state):
-------------------------------HHHHHHHHHHHHHSPPEE-SSS-EE-GGG-HHHHHHHHSS-GGG--HHHHHHHHHHHHHHHHHHHHTT-HHHHHHHHHHHHHIIIIIHHHHHHHHHHHHHHHHHHHHHHHSPP-HHHHHHHHTGGG-SGGGGGTS---SS-HHHHHHHHHHHHHGGGS-HHHHHHHHHHHHHHHHHHHHHHHHHHHHHHHHS-SSHHHHHHHHHHHHHHHHHHTT-S-HHHHHHHHHHHHHHHHHHHHHHHHTTS--PPPHHHHHHHHHHS-HHHHTTSTT-TTTHHHH-TT---SSSS-GGG--HHHHHHHHHHHHHHHHHHHTT-HHHHHHHHHTGGGGSSHHHHHHTTHHHHHHHHHHHHHHHHHHHHHHH--SSHHHHHHHHHHHT-GGGGG--HHHHHHHHHHHHHHHHHHHHHHHHHHHHHTTSS-SSHHHHHHHHHHHHHHHHHHTTTS-GGGGHHHHHHHHHHHHHHHHHHHHHHHHHHHHS-SSHHHHHHHHHHHHHH-TT---GGGHHHHHHHHHHHHHHHHHHHHHHHHHHHHHTT--TTGGG-EEE-SSSEEEHHHHHHHHHHTT-EEEEEEE-STTEEEEEEE-TTS-EEEEEEEEEEEETTEEEEEEEEEEETTEEEE--HHHHHHHHHHHHTTS-HHHHHHHTTSTTTT----S---HHHHHHHHHHHHHHHHHHHHTT--TTTS-HHHHHHHHHHHHHHHHHHHHHHTTTTHHHHHHHS-GGGS-HHHHHHHHHHHHHHHHHTT-

Organism: NCBI:txid745714

Sequence (782 aa):
MWRHFVGAATACAGLVVLAWPMTAAAFEIPDCEGLSGWIERGTAAEPRRVNETMSLSGLFGDELSTGVFGNRAIDWSSEDVKALNVALAGCGKEARRAKDKDVEGRFNVARNAVNKEIRNAVVRIERARAAVAEGEAVLLAAPASAEFYLALGDLPGVGADIVGRAPRRQITPEAAVAIRTLGQQVVYMPEEEWAETTGRLNARRDEIKVGLLDEVRTEIANAPESADGLLSTREMMSEIDTRFGNGLDDAERADIAKAVEGRSEAIRAALAASGGFQPPTCEDLFRWGATIDWSRARNTRQGPFYLFMLDDRIVPVFGRSIRDWDEADAAAYDRLYQSCEARARSGDPALLELYRNRGANARGPAARLQQNVPALEDYYEALAALEENQGAIAGVSVDRAGLDALQGLVNDPRLAALDQDERRQLNIAVGTKREQIAREYLKPDIERLSDFDDDLEGLKALSAYAAERRADYARFLRPIEWLPFDQAYRKARATVAEGAFEEYQDYLADLPENAESIATIDAAVQSLAVDGMSADLGPFVAASQKRAADILTAVREKECRDVQDEADLGSRDRKRIVLGPDGKVELGRMVCALARAGNKVHEFDDGDDDTYELKLTSTDQNYQTVIFHEAEIGPDETGLVGKAVSDANGRHELSLLEWKGYIATMLAGQSGLAALSSGAAAYSGNSAAGIQPQSDLRREYARCRTRVRDMEARNLTPETMSAEEKQTLVSCLVRFGQTLATTAIEDGRCEQLLAMPESQLSPEQRDDALACTMFQQMLASE